Protein AF-A0A954JWB5-F1 (afdb_monomer_lite)

Foldseek 3Di:
DFDWFAFDDFDADPQRKGFHGGWGADPPGQWIFRQWFPPRDTAGAQDADQQLQWHRHPNTIMGRCQQWKADFKKFFVVVLVACFAQAQFIETEIEFAAAPWPAQQQPLCVRHVDNCSPPGTDRGALLLLLLVCVVVVGQAYEHDSYACSSVQVNLLSSLVNNVVSNHFYEYEHCLRTHPVNLVSRQQSHQAYEHEQAAQDQVCRCPRTVHGNVSSLVSLLCCQPPHPHQYAYEYADDPPRHLDLVRLLVVLLSCCVRRRQQHEYEYEWGAGDRNRNPDHIDDPVSLVSSQVSNVVSPRQHYAYAPDFDFVRHFDADSPPRHGAWTDGHSATDDHQDQFQAGNPPRDGRPHGYDRDHHNNGRDMGHDDSVVSPPPPPDDDDDDDDDDDPPDPPPPPPPPPPPPVPDFFQDFPDDDPQLLVQLQLLLLQLLLCLQVVHDRDGPDCCSVVQQQPWFQKKKKFKAFVNHGAFIFMDHGDIDGSNVRSNVRSNCRQPPRPVAFHAHLLQQQRIKMKMKTWGRKAWDPDAAPVVLVVDDALFKKKWKDDPPFIFTDASVVCVVVVHGSLQRQQVRCVRSVHFSRVRRDPRMTMIIIGIDMSIDGSPVRDDPPSSDRPPDPWDLVLQQVLQVLLVVQLVCVLVVHDRDQDDPPGDKDWFQKKKKWKDFPPDPDIDIQMDGHSDDTDTHSNVSVVSSVVSSVVVNVVCVPPPDTHDMGMKMKTWHRKHWQAFQVRGNLPSDQLLFKKKWKDDQQQIKIKRANPDDSNVRSVVRCVLSVPDDRNRITMMMTGMRMNDRIDMDIGDFAADDDDQEAAQQQDVNLADNAQVRRLVLLCVLLPDQDPAADAFQEKEAEQGRC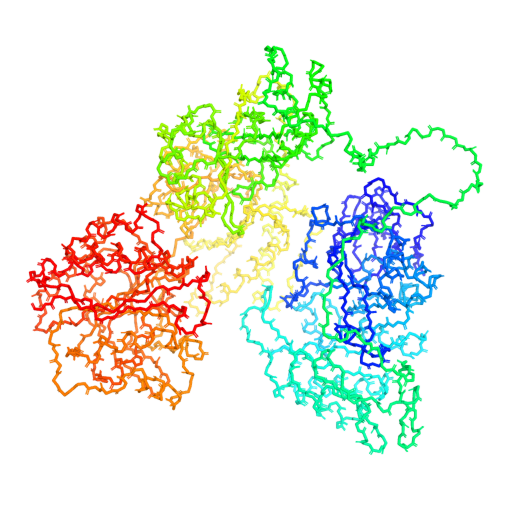LQGVNQRNLQPSRYDADQEEEEEFAQPDPHHFQKEKACHQWYDGHPAIAGAPNVVVVVLCVQQPRYYHHNGSVNNGRLVVSNVSNCCVRPVNHHYIYMYHHDDDLVSLLSSLLSLLVSQVPDPDRGYYYQRKWWAWWAFQVVSVVLRVCLVVQVQVLDLVSNVCSCVVRVIVIRRSSVSSSNSSNCVNNVFFPGKDWRDKDWSCVSVVGRGTIIIITIMTGGD

Structure (mmCIF, N/CA/C/O backbone):
data_AF-A0A954JWB5-F1
#
_entry.id   AF-A0A954JWB5-F1
#
loop_
_atom_site.group_PDB
_atom_site.id
_atom_site.type_symbol
_atom_site.label_atom_id
_atom_site.label_alt_id
_atom_site.label_comp_id
_atom_site.label_asym_id
_atom_site.label_entity_id
_atom_site.label_seq_id
_atom_site.pdbx_PDB_ins_code
_atom_site.Cartn_x
_atom_site.Cartn_y
_atom_site.Cartn_z
_atom_site.occupancy
_atom_site.B_iso_or_equiv
_atom_site.auth_seq_id
_atom_site.auth_comp_id
_atom_site.auth_asym_id
_atom_site.auth_atom_id
_atom_site.pdbx_PDB_model_num
ATOM 1 N N . MET A 1 1 ? 11.682 -16.016 41.467 1.00 48.50 1 MET A N 1
ATOM 2 C CA . MET A 1 1 ? 10.702 -16.518 40.480 1.00 48.50 1 MET A CA 1
ATOM 3 C C . MET A 1 1 ? 9.620 -15.466 40.335 1.00 48.50 1 MET A C 1
ATOM 5 O O . MET A 1 1 ? 9.078 -15.056 41.352 1.00 48.50 1 MET A O 1
ATOM 9 N N . ARG A 1 2 ? 9.386 -14.966 39.117 1.00 68.69 2 ARG A N 1
ATOM 10 C CA . ARG A 1 2 ? 8.280 -14.039 38.832 1.00 68.69 2 ARG A CA 1
ATOM 11 C C . ARG A 1 2 ? 6.981 -14.853 38.840 1.00 68.69 2 ARG A C 1
ATOM 13 O O . ARG A 1 2 ? 6.958 -15.931 38.253 1.00 68.69 2 ARG A O 1
ATOM 20 N N . SER A 1 3 ? 5.943 -14.384 39.528 1.00 78.06 3 SER A N 1
ATOM 21 C CA . SER A 1 3 ? 4.632 -15.042 39.517 1.00 78.06 3 SER A CA 1
ATOM 22 C C . SER A 1 3 ? 3.849 -14.551 38.302 1.00 78.06 3 SER A C 1
ATOM 24 O O . SER A 1 3 ? 3.178 -13.528 38.386 1.00 78.06 3 SER A O 1
ATOM 26 N N . VAL A 1 4 ? 3.983 -15.241 37.168 1.00 83.81 4 VAL A N 1
ATOM 27 C CA . VAL A 1 4 ? 3.219 -14.940 35.947 1.00 83.81 4 VAL A CA 1
ATOM 28 C C . VAL A 1 4 ? 1.774 -15.392 36.153 1.00 83.81 4 VAL A C 1
ATOM 30 O O . VAL A 1 4 ? 1.524 -16.561 36.445 1.00 83.81 4 VAL A O 1
ATOM 33 N N . LEU A 1 5 ? 0.825 -14.468 36.025 1.00 81.88 5 LEU A N 1
ATOM 34 C CA . LEU A 1 5 ? -0.600 -14.741 36.176 1.00 81.88 5 LEU A CA 1
ATOM 35 C C . LEU A 1 5 ? -1.144 -15.392 34.904 1.00 81.88 5 LEU A C 1
ATOM 37 O O . LEU A 1 5 ? -1.006 -14.842 33.814 1.00 81.88 5 LEU A O 1
ATOM 41 N N . THR A 1 6 ? -1.775 -16.555 35.036 1.00 82.81 6 THR A N 1
ATOM 42 C CA . THR A 1 6 ? -2.520 -17.215 33.956 1.00 82.81 6 THR A CA 1
ATOM 43 C C . THR A 1 6 ? -3.909 -16.581 33.795 1.00 82.81 6 THR A C 1
ATOM 45 O O . THR A 1 6 ? -4.394 -15.924 34.723 1.00 82.81 6 THR A O 1
ATOM 48 N N . PRO A 1 7 ? -4.557 -16.711 32.621 1.00 80.56 7 PRO A N 1
ATOM 49 C CA . PRO A 1 7 ? -5.876 -16.118 32.420 1.00 80.56 7 PRO A CA 1
ATOM 50 C C . PRO A 1 7 ? -6.906 -16.807 33.335 1.00 80.56 7 PRO A C 1
ATOM 52 O O . PRO A 1 7 ? -6.941 -18.039 33.381 1.00 80.56 7 PRO A O 1
ATOM 55 N N . PRO A 1 8 ? -7.747 -16.057 34.071 1.00 77.12 8 PRO A N 1
ATOM 56 C CA . PRO A 1 8 ? -8.827 -16.648 34.854 1.00 77.12 8 PRO A CA 1
ATOM 57 C C . PRO A 1 8 ? -9.967 -17.121 33.941 1.00 77.12 8 PRO A C 1
ATOM 59 O O . PRO A 1 8 ? -10.169 -16.574 32.853 1.00 77.12 8 PRO A O 1
ATOM 62 N N . GLU A 1 9 ? -10.772 -18.082 34.411 1.00 72.56 9 GLU A N 1
ATOM 63 C CA . GLU A 1 9 ? -12.051 -18.388 33.761 1.00 72.56 9 GLU A CA 1
ATOM 64 C C . GLU A 1 9 ? -12.917 -17.122 33.745 1.00 72.56 9 GLU A C 1
ATOM 66 O O . GLU A 1 9 ? -13.296 -16.583 34.787 1.00 72.56 9 GLU A O 1
ATOM 71 N N . SER A 1 10 ? -13.188 -16.614 32.547 1.00 74.25 10 SER A N 1
ATOM 72 C CA . SER A 1 10 ? -13.953 -15.392 32.335 1.00 74.25 10 SER A CA 1
ATOM 73 C C . SER A 1 10 ? -14.787 -15.510 31.066 1.00 74.25 10 SER A C 1
ATOM 75 O O . SER A 1 10 ? -14.454 -16.259 30.149 1.00 74.25 10 SER A O 1
ATOM 77 N N . PHE A 1 11 ? -15.901 -14.784 31.030 1.00 73.69 11 PHE A N 1
ATOM 78 C CA . PHE A 1 11 ? -16.751 -14.689 29.850 1.00 73.69 11 PHE A CA 1
ATOM 79 C C . PHE A 1 11 ? -16.490 -13.361 29.141 1.00 73.69 11 PHE A C 1
ATOM 81 O O . PHE A 1 11 ? -16.234 -12.362 29.820 1.00 73.69 11 PHE A O 1
ATOM 88 N N . PRO A 1 12 ? -16.572 -13.322 27.801 1.00 74.56 12 PRO A N 1
ATOM 89 C CA . PRO A 1 12 ? -16.405 -12.080 27.067 1.00 74.56 12 PRO A CA 1
ATOM 90 C C . PRO A 1 12 ? -17.451 -11.051 27.479 1.00 74.56 12 PRO A C 1
ATOM 92 O O . PRO A 1 12 ? -18.641 -11.348 27.601 1.00 74.56 12 PRO A O 1
ATOM 95 N N . THR A 1 13 ? -16.989 -9.821 27.670 1.00 71.56 13 THR A N 1
ATOM 96 C CA . THR A 1 13 ? -17.842 -8.650 27.848 1.00 71.56 13 THR A CA 1
ATOM 97 C C . THR A 1 13 ? -18.615 -8.352 26.559 1.00 71.56 13 THR A C 1
ATOM 99 O O . THR A 1 13 ? -18.319 -8.879 25.483 1.00 71.56 13 THR A O 1
ATOM 102 N N . ALA A 1 14 ? -19.587 -7.438 26.631 1.00 57.66 14 ALA A N 1
ATOM 103 C CA . ALA A 1 14 ? -20.328 -6.972 25.455 1.00 57.66 14 ALA A CA 1
ATOM 104 C C . ALA A 1 14 ? -19.421 -6.359 24.361 1.00 57.66 14 ALA A C 1
ATOM 106 O O . ALA A 1 14 ? -19.784 -6.362 23.186 1.00 57.66 14 ALA A O 1
ATOM 107 N N . SER A 1 15 ? -18.230 -5.869 24.729 1.00 57.75 15 SER A N 1
ATOM 108 C CA . SER A 1 15 ? -17.208 -5.365 23.803 1.00 57.75 15 SER A CA 1
ATOM 109 C C . SER A 1 15 ? -16.259 -6.452 23.274 1.00 57.75 15 SER A C 1
ATOM 111 O O . SER A 1 15 ? -15.308 -6.128 22.570 1.00 57.75 15 SER A O 1
ATOM 113 N N . GLY A 1 16 ? -16.492 -7.737 23.571 1.00 65.69 16 GLY A N 1
ATOM 114 C CA . GLY A 1 16 ? -15.618 -8.838 23.145 1.00 65.69 16 GLY A CA 1
ATOM 115 C C . GLY A 1 16 ? -14.271 -8.881 23.876 1.00 65.69 16 GLY A C 1
ATOM 116 O O . GLY A 1 16 ? -13.319 -9.476 23.369 1.00 65.69 16 GLY A O 1
ATOM 117 N N . ALA A 1 17 ? -14.177 -8.236 25.045 1.00 81.56 17 ALA A N 1
ATOM 118 C CA . ALA A 1 17 ? -12.996 -8.289 25.895 1.00 81.56 17 ALA A CA 1
ATOM 119 C C . ALA A 1 17 ? -13.108 -9.436 26.907 1.00 81.56 17 ALA A C 1
ATOM 121 O O . ALA A 1 17 ? -14.166 -9.631 27.502 1.00 81.56 17 ALA A O 1
ATOM 122 N N . ILE A 1 18 ? -12.026 -10.179 27.123 1.00 90.06 18 ILE A N 1
ATOM 123 C CA . ILE A 1 18 ? -11.900 -11.135 28.235 1.00 90.06 18 ILE A CA 1
ATOM 124 C C . ILE A 1 18 ? -10.677 -10.793 29.077 1.00 90.06 18 ILE A C 1
ATOM 126 O O . ILE A 1 18 ? -9.766 -10.109 28.601 1.00 90.06 18 ILE A O 1
ATOM 130 N N . ALA A 1 19 ? -10.614 -11.327 30.296 1.00 90.12 19 ALA A N 1
ATOM 131 C CA . ALA A 1 19 ? -9.403 -11.240 31.098 1.00 90.12 19 ALA A CA 1
ATOM 132 C C . ALA A 1 19 ? -8.253 -11.968 30.380 1.00 90.12 19 ALA A C 1
ATOM 134 O O . ALA A 1 19 ? -8.336 -13.161 30.089 1.00 90.12 19 ALA A O 1
ATOM 135 N N . GLY A 1 20 ? -7.190 -11.230 30.078 1.00 89.81 20 GLY A N 1
ATOM 136 C CA . GLY A 1 20 ? -5.990 -11.746 29.438 1.00 89.81 20 GLY A CA 1
ATOM 137 C C . GLY A 1 20 ? -5.022 -12.345 30.456 1.00 89.81 20 GLY A C 1
ATOM 138 O O . GLY A 1 20 ? -4.898 -11.879 31.591 1.00 89.81 20 GLY A O 1
ATOM 139 N N . GLY A 1 21 ? -4.317 -13.384 30.034 1.00 91.25 21 GLY A N 1
ATOM 140 C CA . GLY A 1 21 ? -3.325 -14.100 30.823 1.00 91.25 21 GLY A CA 1
ATOM 141 C C . GLY A 1 21 ? -1.886 -13.759 30.463 1.00 91.25 21 GLY A C 1
ATOM 142 O O . GLY A 1 21 ? -1.624 -12.934 29.589 1.00 91.25 21 GLY A O 1
ATOM 143 N N . TRP A 1 22 ? -0.956 -14.443 31.122 1.00 94.25 22 TRP A N 1
ATOM 144 C CA . TRP A 1 22 ? 0.496 -14.340 30.971 1.00 94.25 22 TRP A CA 1
ATOM 145 C C . TRP A 1 22 ? 1.000 -12.909 31.131 1.00 94.25 22 TRP A C 1
ATOM 147 O O . TRP A 1 22 ? 1.450 -12.275 30.176 1.00 94.25 22 TRP A O 1
ATOM 157 N N . TRP A 1 23 ? 0.880 -12.391 32.350 1.00 94.88 23 TRP A N 1
ATOM 158 C CA . TRP A 1 23 ? 1.433 -11.097 32.735 1.00 94.88 23 TRP A CA 1
ATOM 159 C C . TRP A 1 23 ? 1.816 -11.066 34.218 1.00 94.88 23 TRP A C 1
ATOM 161 O O . TRP A 1 23 ? 1.334 -11.878 35.010 1.00 94.88 23 TRP A O 1
ATOM 171 N N . HIS A 1 24 ? 2.658 -10.112 34.605 1.00 93.62 24 HIS A N 1
ATOM 172 C CA . HIS A 1 24 ? 2.983 -9.825 36.004 1.00 93.62 24 HIS A CA 1
ATOM 173 C C . HIS A 1 24 ? 3.073 -8.317 36.258 1.00 93.62 24 HIS A C 1
ATOM 175 O O . HIS A 1 24 ? 3.193 -7.522 35.325 1.00 93.62 24 HIS A O 1
ATOM 181 N N . ASP A 1 25 ? 3.030 -7.912 37.526 1.00 92.00 25 ASP A N 1
ATOM 182 C CA . ASP A 1 25 ? 3.255 -6.520 37.914 1.00 92.00 25 ASP A CA 1
ATOM 183 C C . ASP A 1 25 ? 4.715 -6.108 37.699 1.00 92.00 25 ASP A C 1
ATOM 185 O O . ASP A 1 25 ? 5.648 -6.812 38.098 1.00 92.00 25 ASP A O 1
ATOM 189 N N . ALA A 1 26 ? 4.925 -4.934 37.104 1.00 88.19 26 ALA A N 1
ATOM 190 C CA . ALA A 1 26 ? 6.263 -4.400 36.901 1.00 88.19 26 ALA A CA 1
ATOM 191 C C . ALA A 1 26 ? 6.938 -4.038 38.244 1.00 88.19 26 ALA A C 1
ATOM 193 O O . ALA A 1 26 ? 6.271 -3.544 39.166 1.00 88.19 26 ALA A O 1
ATOM 194 N N . PRO A 1 27 ? 8.272 -4.190 38.363 1.00 76.69 27 PRO A N 1
ATOM 195 C CA . PRO A 1 27 ? 9.009 -3.726 39.536 1.00 76.69 27 PRO A CA 1
ATOM 196 C C . PRO A 1 27 ? 8.808 -2.214 39.741 1.00 76.69 27 PRO A C 1
ATOM 198 O O . PRO A 1 27 ? 9.117 -1.426 38.852 1.00 76.69 27 PRO A O 1
ATOM 201 N N . GLY A 1 28 ? 8.296 -1.807 40.908 1.00 73.00 28 GLY A N 1
ATOM 202 C CA . GLY A 1 28 ? 8.024 -0.397 41.240 1.00 73.00 28 GLY A CA 1
ATOM 203 C C . GLY A 1 28 ? 6.547 0.024 41.201 1.00 73.00 28 GLY A C 1
ATOM 204 O O . GLY A 1 28 ? 6.239 1.129 41.639 1.00 73.00 28 GLY A O 1
ATOM 205 N N . GLY A 1 29 ? 5.635 -0.858 40.768 1.00 75.38 29 GLY A N 1
ATOM 206 C CA . GLY A 1 29 ? 4.184 -0.624 40.784 1.00 75.38 29 GLY A CA 1
ATOM 207 C C . GLY A 1 29 ? 3.667 0.288 39.659 1.00 75.38 29 GLY A C 1
ATOM 208 O O . GLY A 1 29 ? 4.413 1.033 39.029 1.00 75.38 29 GLY A O 1
ATOM 209 N N . GLY A 1 30 ? 2.360 0.214 39.376 1.00 80.44 30 GLY A N 1
ATOM 210 C CA . GLY A 1 30 ? 1.670 1.098 38.419 1.00 80.44 30 GLY A CA 1
ATOM 211 C C . GLY A 1 30 ? 1.737 0.693 36.938 1.00 80.44 30 GLY A C 1
ATOM 212 O O . GLY A 1 30 ? 1.191 1.403 36.092 1.00 80.44 30 GLY A O 1
ATOM 213 N N . ARG A 1 31 ? 2.375 -0.435 36.601 1.00 91.25 31 ARG A N 1
ATOM 214 C CA . ARG A 1 31 ? 2.401 -1.023 35.250 1.00 91.25 31 ARG A CA 1
ATOM 215 C C . ARG A 1 31 ? 2.324 -2.542 35.320 1.00 91.25 31 ARG A C 1
ATOM 217 O O . ARG A 1 31 ? 2.770 -3.131 36.302 1.00 91.25 31 ARG A O 1
ATOM 224 N N . ILE A 1 32 ? 1.858 -3.152 34.236 1.00 93.44 32 ILE A N 1
ATOM 225 C CA . ILE A 1 32 ? 1.914 -4.602 34.022 1.00 93.44 32 ILE A CA 1
ATOM 226 C C . ILE A 1 32 ? 2.905 -4.929 32.905 1.00 93.44 32 ILE A C 1
ATOM 228 O O . ILE A 1 32 ? 3.117 -4.118 32.004 1.00 93.44 32 ILE A O 1
ATOM 232 N N . VAL A 1 33 ? 3.499 -6.114 32.939 1.00 93.56 33 VAL A N 1
ATOM 233 C CA . VAL A 1 33 ? 4.382 -6.642 31.895 1.00 93.56 33 VAL A CA 1
ATOM 234 C C . VAL A 1 33 ? 3.700 -7.838 31.247 1.00 93.56 33 VAL A C 1
ATOM 236 O O . VAL A 1 33 ? 3.318 -8.772 31.940 1.00 93.56 33 VAL A O 1
ATOM 239 N N . CYS A 1 34 ? 3.522 -7.811 29.925 1.00 94.75 34 CYS A N 1
ATOM 240 C CA . CYS A 1 34 ? 2.945 -8.923 29.168 1.00 94.75 34 CYS A CA 1
ATOM 241 C C . CYS A 1 34 ? 4.000 -10.008 28.902 1.00 94.75 34 CYS A C 1
ATOM 243 O O . CYS A 1 34 ? 4.867 -9.814 28.052 1.00 94.75 34 CYS A O 1
ATOM 245 N N . ASP A 1 35 ? 3.889 -11.158 29.560 1.00 94.38 35 ASP A N 1
ATOM 246 C CA . ASP A 1 35 ? 4.798 -12.306 29.434 1.00 94.38 35 ASP A CA 1
ATOM 247 C C . ASP A 1 35 ? 4.361 -13.324 28.374 1.00 94.38 35 ASP A C 1
ATOM 249 O O . ASP A 1 35 ? 4.941 -14.400 28.283 1.00 94.38 35 ASP A O 1
ATOM 253 N N . LEU A 1 36 ? 3.328 -13.045 27.576 1.00 95.62 36 LEU A N 1
ATOM 254 C CA . LEU A 1 36 ? 2.855 -13.986 26.554 1.00 95.62 36 LEU A CA 1
ATOM 255 C C . LEU A 1 36 ? 3.911 -14.241 25.465 1.00 95.62 36 LEU A C 1
ATOM 257 O O . LEU A 1 36 ? 4.144 -15.375 25.054 1.00 95.62 36 LEU A O 1
ATOM 261 N N . CYS A 1 37 ? 4.534 -13.175 24.967 1.00 95.62 37 CYS A N 1
ATOM 262 C CA . CYS A 1 37 ? 5.541 -13.252 23.912 1.00 95.62 37 CYS A CA 1
ATOM 263 C C . CYS A 1 37 ? 6.830 -12.544 24.350 1.00 95.62 37 CYS A C 1
ATOM 265 O O . CYS A 1 37 ? 6.763 -11.665 25.213 1.00 95.62 37 CYS A O 1
ATOM 267 N N . PRO A 1 38 ? 7.986 -12.846 23.732 1.00 95.19 38 PRO A N 1
ATOM 268 C CA . PRO A 1 38 ? 9.286 -12.294 24.134 1.00 95.19 38 PRO A CA 1
ATOM 269 C C . PRO A 1 38 ? 9.437 -10.767 23.996 1.00 95.19 38 PRO A C 1
ATOM 271 O O . PRO A 1 38 ? 10.534 -10.243 24.144 1.00 95.19 38 PRO A O 1
ATOM 274 N N . ARG A 1 39 ? 8.368 -10.029 23.662 1.00 91.81 39 ARG A N 1
ATOM 275 C CA . ARG A 1 39 ? 8.384 -8.560 23.636 1.00 91.81 39 ARG A CA 1
ATOM 276 C C . ARG A 1 39 ? 8.308 -7.926 25.020 1.00 91.81 39 ARG A C 1
ATOM 278 O O . ARG A 1 39 ? 8.635 -6.749 25.120 1.00 91.81 39 ARG A O 1
ATOM 285 N N . GLU A 1 40 ? 7.781 -8.641 26.016 1.00 91.31 40 GLU A N 1
ATOM 286 C CA . GLU A 1 40 ? 7.668 -8.165 27.404 1.00 91.31 40 GLU A CA 1
ATOM 287 C C . GLU A 1 40 ? 7.097 -6.735 27.511 1.00 91.31 40 GLU A C 1
ATOM 289 O O . GLU A 1 40 ? 7.646 -5.862 28.187 1.00 91.31 40 GLU A O 1
ATOM 294 N N . CYS A 1 41 ? 6.008 -6.451 26.780 1.00 90.00 41 CYS A N 1
ATOM 295 C CA . CYS A 1 41 ? 5.455 -5.096 26.709 1.00 90.00 41 CYS A CA 1
ATOM 296 C C . CYS A 1 41 ? 5.076 -4.590 28.109 1.00 90.00 41 CYS A C 1
ATOM 298 O O . CYS A 1 41 ? 4.258 -5.219 28.781 1.00 90.00 41 CYS A O 1
ATOM 300 N N . GLN A 1 42 ? 5.627 -3.441 28.511 1.00 92.06 42 GLN A N 1
ATOM 301 C CA . GLN A 1 42 ? 5.319 -2.788 29.785 1.00 92.06 42 GLN A CA 1
ATOM 302 C C . GLN A 1 42 ? 4.198 -1.765 29.595 1.00 92.06 42 GLN A C 1
ATOM 304 O O . GLN A 1 42 ? 4.400 -0.731 28.959 1.00 92.06 42 GLN A O 1
ATOM 309 N N . LEU A 1 43 ? 3.028 -2.044 30.157 1.00 89.69 43 LEU A N 1
ATOM 310 C CA . LEU A 1 43 ? 1.784 -1.328 29.889 1.00 89.69 43 LEU A CA 1
ATOM 311 C C . LEU A 1 43 ? 1.304 -0.584 31.137 1.00 89.69 43 LEU A C 1
ATOM 313 O O . LEU A 1 43 ? 1.089 -1.200 32.185 1.00 89.69 43 LEU A O 1
ATOM 317 N N . LYS A 1 44 ? 1.092 0.730 31.034 1.00 91.62 44 LYS A N 1
ATOM 318 C CA . LYS A 1 44 ? 0.312 1.509 32.010 1.00 91.62 44 LYS A CA 1
ATOM 319 C C . LYS A 1 44 ? -1.187 1.235 31.819 1.00 91.62 44 LYS A C 1
ATOM 321 O O . LYS A 1 44 ? -1.568 0.772 30.746 1.00 91.62 44 LYS A O 1
ATOM 326 N N . PRO A 1 45 ? -2.052 1.529 32.806 1.00 88.25 45 PRO A N 1
ATOM 327 C CA . PRO A 1 45 ? -3.499 1.496 32.594 1.00 88.25 45 PRO A CA 1
ATOM 328 C C . PRO A 1 45 ? -3.900 2.324 31.362 1.00 88.25 45 PRO A C 1
ATOM 330 O O . PRO A 1 45 ? -3.485 3.473 31.230 1.00 88.25 45 PRO A O 1
ATOM 333 N N . GLY A 1 46 ? -4.669 1.723 30.455 1.00 86.12 46 GLY A N 1
ATOM 334 C CA . GLY A 1 46 ? -5.058 2.275 29.153 1.00 86.12 46 GLY A CA 1
ATOM 335 C C . GLY A 1 46 ? -4.150 1.876 27.980 1.00 86.12 46 GLY A C 1
ATOM 336 O O . GLY A 1 46 ? -4.602 1.907 26.835 1.00 86.12 46 GLY A O 1
ATOM 337 N N . ASP A 1 47 ? -2.904 1.457 28.231 1.00 87.00 47 ASP A N 1
ATOM 338 C CA . ASP A 1 47 ? -1.954 1.121 27.165 1.00 87.00 47 ASP A CA 1
ATOM 339 C C . ASP A 1 47 ? -2.308 -0.200 26.472 1.00 87.00 47 ASP A C 1
ATOM 341 O O . ASP A 1 47 ? -2.788 -1.161 27.083 1.00 87.00 47 ASP A O 1
ATOM 345 N N . ARG A 1 48 ? -1.969 -0.284 25.182 1.00 89.81 48 ARG A N 1
ATOM 346 C CA . ARG A 1 48 ? -2.024 -1.515 24.388 1.00 89.81 48 ARG A CA 1
ATOM 347 C C . ARG A 1 48 ? -0.623 -2.033 24.091 1.00 89.81 48 ARG A C 1
ATOM 349 O O . ARG A 1 48 ? 0.299 -1.264 23.830 1.00 89.81 48 ARG A O 1
ATOM 356 N N . GLY A 1 49 ? -0.478 -3.354 24.087 1.00 86.38 49 GLY A N 1
ATOM 357 C CA . GLY A 1 49 ? 0.731 -4.032 23.638 1.00 86.38 49 GLY A CA 1
ATOM 358 C C . GLY A 1 49 ? 1.027 -3.768 22.165 1.00 86.38 49 GLY A C 1
ATOM 359 O O . GLY A 1 49 ? 0.168 -3.320 21.407 1.00 86.38 49 GLY A O 1
ATOM 360 N N . PHE A 1 50 ? 2.240 -4.122 21.736 1.00 88.25 50 PHE A N 1
ATOM 361 C CA . PHE A 1 50 ? 2.675 -3.971 20.341 1.00 88.25 50 PHE A CA 1
ATOM 362 C C . PHE A 1 50 ? 1.711 -4.615 19.331 1.00 88.25 50 PHE A C 1
ATOM 364 O O . PHE A 1 50 ? 1.553 -4.127 18.218 1.00 88.25 50 PHE A O 1
ATOM 371 N N . CYS A 1 51 ? 1.047 -5.701 19.731 1.00 87.44 51 CYS A N 1
ATOM 372 C CA . CYS A 1 51 ? 0.065 -6.402 18.913 1.00 87.44 51 CYS A CA 1
ATOM 373 C C . CYS A 1 51 ? -1.303 -5.707 18.816 1.00 87.44 51 CYS A C 1
ATOM 375 O O . CYS A 1 51 ? -2.167 -6.207 18.108 1.00 87.44 51 CYS A O 1
ATOM 377 N N . PHE A 1 52 ? -1.523 -4.601 19.533 1.00 86.00 52 PHE A N 1
ATOM 378 C CA . PHE A 1 52 ? -2.760 -3.807 19.618 1.00 86.00 52 PHE A CA 1
ATOM 379 C C . PHE A 1 52 ? -3.994 -4.495 20.220 1.00 86.00 52 PHE A C 1
ATOM 381 O O . PHE A 1 52 ? -4.954 -3.803 20.561 1.00 86.00 52 PHE A O 1
ATOM 388 N N . VAL A 1 53 ? -3.985 -5.821 20.376 1.00 87.75 53 VAL A N 1
ATOM 389 C CA . VAL A 1 53 ? -5.144 -6.595 20.861 1.00 87.75 53 VAL A CA 1
ATOM 390 C C . VAL A 1 53 ? -5.104 -6.921 22.349 1.00 87.75 53 VAL A C 1
ATOM 392 O O . VAL A 1 53 ? -6.122 -7.325 22.909 1.00 87.75 53 VAL A O 1
ATOM 395 N N . ARG A 1 54 ? -3.947 -6.734 22.987 1.00 92.31 54 ARG A N 1
ATOM 396 C CA . ARG A 1 54 ? -3.752 -6.893 24.429 1.00 92.31 54 ARG A CA 1
ATOM 397 C C . ARG A 1 54 ? -3.671 -5.529 25.089 1.00 92.31 54 ARG A C 1
ATOM 399 O O . ARG A 1 54 ? -2.817 -4.735 24.702 1.00 92.31 54 ARG A O 1
ATOM 406 N N . GLN A 1 55 ? -4.554 -5.257 26.038 1.00 93.25 55 GLN A N 1
ATOM 407 C CA . GLN A 1 55 ? -4.706 -3.951 26.675 1.00 93.25 55 GLN A CA 1
ATOM 408 C C . GLN A 1 55 ? -4.582 -4.081 28.191 1.00 93.25 55 GLN A C 1
ATOM 410 O O . GLN A 1 55 ? -5.045 -5.060 28.763 1.00 93.25 55 GLN A O 1
ATOM 415 N N . ASN A 1 56 ? -3.961 -3.103 28.841 1.00 93.12 56 ASN A N 1
ATOM 416 C CA . ASN A 1 56 ? -4.054 -2.959 30.287 1.00 93.12 56 ASN A CA 1
ATOM 417 C C . ASN A 1 56 ? -5.316 -2.149 30.620 1.00 93.12 56 ASN A C 1
ATOM 419 O O . ASN A 1 56 ? -5.360 -0.949 30.354 1.00 93.12 56 ASN A O 1
ATOM 423 N N . THR A 1 57 ? -6.320 -2.787 31.209 1.00 88.31 57 THR A N 1
ATOM 424 C CA . THR A 1 57 ? -7.544 -2.147 31.701 1.00 88.31 57 THR A CA 1
ATOM 425 C C . THR A 1 57 ? -7.523 -2.200 33.225 1.00 88.31 57 THR A C 1
ATOM 427 O O . THR A 1 57 ? -7.487 -3.279 33.814 1.00 88.31 57 THR A O 1
ATOM 430 N N . ASP A 1 58 ? -7.480 -1.033 33.872 1.00 85.88 58 ASP A N 1
ATOM 431 C CA . ASP A 1 58 ? -7.490 -0.887 35.336 1.00 85.88 58 ASP A CA 1
ATOM 432 C C . ASP A 1 58 ? -6.451 -1.750 36.082 1.00 85.88 58 ASP A C 1
ATOM 434 O O . ASP A 1 58 ? -6.708 -2.300 37.154 1.00 85.88 58 ASP A O 1
ATOM 438 N N . GLY A 1 59 ? -5.245 -1.869 35.515 1.00 86.94 59 GLY A N 1
ATOM 439 C CA . GLY A 1 59 ? -4.146 -2.636 36.107 1.00 86.94 59 GLY A CA 1
ATOM 440 C C . GLY A 1 59 ? -4.215 -4.139 35.836 1.00 86.94 59 GLY A C 1
ATOM 441 O O . GLY A 1 59 ? -3.512 -4.901 36.493 1.00 86.94 59 GLY A O 1
ATOM 442 N N . ARG A 1 60 ? -5.053 -4.585 34.894 1.00 89.62 60 ARG A N 1
ATOM 443 C CA . ARG A 1 60 ? -5.180 -5.989 34.491 1.00 89.62 60 ARG A CA 1
ATOM 444 C C . ARG A 1 60 ? -5.068 -6.133 32.984 1.00 89.62 60 ARG A C 1
ATOM 446 O O . ARG A 1 60 ? -5.497 -5.266 32.233 1.00 89.62 60 ARG A O 1
ATOM 453 N N . MET A 1 61 ? -4.501 -7.246 32.534 1.00 93.69 61 MET A N 1
ATOM 454 C CA . MET A 1 61 ? -4.467 -7.565 31.109 1.00 93.69 61 MET A CA 1
ATOM 455 C C . MET A 1 61 ? -5.860 -7.966 30.615 1.00 93.69 61 MET A C 1
ATOM 457 O O . MET A 1 61 ? -6.530 -8.784 31.241 1.00 93.69 61 MET A O 1
ATOM 461 N N . GLU A 1 62 ? -6.249 -7.462 29.449 1.00 93.12 62 GLU A N 1
ATOM 462 C CA . GLU A 1 62 ? -7.437 -7.864 28.701 1.00 93.12 62 GLU A CA 1
ATOM 463 C C . GLU A 1 62 ? -7.080 -8.223 27.253 1.00 93.12 62 GLU A C 1
ATOM 465 O O . GLU A 1 62 ? -6.276 -7.548 26.601 1.00 93.12 62 GLU A O 1
ATOM 470 N N . LEU A 1 63 ? -7.708 -9.280 26.732 1.00 92.50 63 LEU A N 1
ATOM 471 C CA . LEU A 1 63 ? -7.715 -9.604 25.305 1.00 92.50 63 LEU A CA 1
ATOM 472 C C . LEU A 1 63 ? -8.971 -9.005 24.668 1.00 92.50 63 LEU A C 1
ATOM 474 O O . LEU A 1 63 ? -10.079 -9.419 24.982 1.00 92.50 63 LEU A O 1
ATOM 478 N N . THR A 1 64 ? -8.792 -8.082 23.727 1.00 88.81 64 THR A N 1
ATOM 479 C CA . THR A 1 64 ? -9.876 -7.273 23.121 1.00 88.81 64 THR A CA 1
ATOM 480 C C . THR A 1 64 ? -10.485 -7.859 21.838 1.00 88.81 64 THR A C 1
ATOM 482 O O . THR A 1 64 ? -11.313 -7.223 21.185 1.00 88.81 64 THR A O 1
ATOM 485 N N . THR A 1 65 ? -10.049 -9.054 21.435 1.00 87.44 65 THR A N 1
ATOM 486 C CA . THR A 1 65 ? -10.437 -9.707 20.168 1.00 87.44 65 THR A CA 1
ATOM 487 C C . THR A 1 65 ? -11.122 -11.058 20.361 1.00 87.44 65 THR A C 1
ATOM 489 O O . THR A 1 65 ? -11.301 -11.796 19.394 1.00 87.44 65 THR A O 1
ATOM 492 N N . TYR A 1 66 ? -11.521 -11.409 21.586 1.00 89.56 66 TYR A N 1
ATOM 493 C CA . TYR A 1 66 ? -12.123 -12.715 21.841 1.00 89.56 66 TYR A CA 1
ATOM 494 C C . TYR A 1 66 ? -13.454 -12.848 21.097 1.00 89.56 66 TYR A C 1
ATOM 496 O O . TYR A 1 66 ? -14.355 -12.020 21.241 1.00 89.56 66 TYR A O 1
ATOM 504 N N . GLY A 1 67 ? -13.564 -13.887 20.268 1.00 85.88 67 GLY A N 1
ATOM 505 C CA . GLY A 1 67 ? -14.729 -14.108 19.417 1.00 85.88 67 GLY A CA 1
ATOM 506 C C . GLY A 1 67 ? -14.883 -13.109 18.263 1.00 85.88 67 GLY A C 1
ATOM 507 O O . GLY A 1 67 ? -15.935 -13.085 17.631 1.00 85.88 67 GLY A O 1
ATOM 508 N N . ARG A 1 68 ? -13.876 -12.270 17.977 1.00 84.50 68 ARG A N 1
ATOM 509 C CA . ARG A 1 68 ? -13.879 -11.294 16.874 1.00 84.50 68 ARG A CA 1
ATOM 510 C C . ARG A 1 68 ? -12.846 -11.698 15.829 1.00 84.50 68 ARG A C 1
ATOM 512 O O . ARG A 1 68 ? -11.644 -11.532 16.034 1.00 84.50 68 ARG A O 1
ATOM 519 N N . SER A 1 69 ? -13.314 -12.213 14.697 1.00 84.81 69 SER A N 1
ATOM 520 C CA . SER A 1 69 ? -12.455 -12.859 13.699 1.00 84.81 69 SER A CA 1
ATOM 521 C C . SER A 1 69 ? -12.716 -12.382 12.280 1.00 84.81 69 SER A C 1
ATOM 523 O O . SER A 1 69 ? -13.798 -11.901 11.957 1.00 84.81 69 SER A O 1
ATOM 525 N N . ILE A 1 70 ? -11.708 -12.541 11.426 1.00 81.44 70 ILE A N 1
ATOM 526 C CA . ILE A 1 70 ? -11.718 -12.111 10.027 1.00 81.44 70 ILE A CA 1
ATOM 527 C C . ILE A 1 70 ? -11.209 -13.202 9.090 1.00 81.44 70 ILE A C 1
ATOM 529 O O . ILE A 1 70 ? -10.431 -14.077 9.475 1.00 81.44 70 ILE A O 1
ATOM 533 N N . GLY A 1 71 ? -11.645 -13.122 7.831 1.00 79.19 71 GLY A N 1
ATOM 534 C CA . GLY A 1 71 ? -11.088 -13.918 6.736 1.00 79.19 71 GLY A CA 1
ATOM 535 C C . GLY A 1 71 ? -11.536 -15.382 6.681 1.00 79.19 71 GLY A C 1
ATOM 536 O O . GLY A 1 71 ? -10.808 -16.199 6.116 1.00 79.19 71 GLY A O 1
ATOM 537 N N . PHE A 1 72 ? -12.705 -15.728 7.235 1.00 89.50 72 PHE A N 1
ATOM 538 C CA . PHE A 1 72 ? -13.213 -17.105 7.254 1.00 89.50 72 PHE A CA 1
ATOM 539 C C . PHE A 1 72 ? -13.233 -17.747 5.863 1.00 89.50 72 PHE A C 1
ATOM 541 O O . PHE A 1 72 ? -13.960 -17.328 4.956 1.00 89.50 72 PHE A O 1
ATOM 548 N N . CYS A 1 73 ? -12.420 -18.786 5.689 1.00 92.00 73 CYS A N 1
ATOM 549 C CA . CYS A 1 73 ? -12.283 -19.472 4.415 1.00 92.00 73 CYS A CA 1
ATOM 550 C C . CYS A 1 73 ? -11.869 -20.927 4.611 1.00 92.00 73 CYS A C 1
ATOM 552 O O . CYS A 1 73 ? -10.973 -21.214 5.398 1.00 92.00 73 CYS A O 1
ATOM 554 N N . ILE A 1 74 ? -12.495 -21.842 3.877 1.00 94.81 74 ILE A N 1
ATOM 555 C CA . ILE A 1 74 ? -12.065 -23.234 3.801 1.00 94.81 74 ILE A CA 1
ATOM 556 C C . ILE A 1 74 ? -11.041 -23.346 2.676 1.00 94.81 74 ILE A C 1
ATOM 558 O O . ILE A 1 74 ? -11.325 -23.029 1.517 1.00 94.81 74 ILE A O 1
ATOM 562 N N . ASP A 1 75 ? -9.850 -23.792 3.048 1.00 93.25 75 ASP A N 1
ATOM 563 C CA . ASP A 1 75 ? -8.690 -23.976 2.184 1.00 93.25 75 ASP A CA 1
ATOM 564 C C . ASP A 1 75 ? -8.216 -25.446 2.256 1.00 93.25 75 ASP A C 1
ATOM 566 O O . ASP A 1 75 ? -8.609 -26.173 3.171 1.00 93.25 75 ASP A O 1
ATOM 570 N N . PRO A 1 76 ? -7.367 -25.910 1.324 1.00 94.00 76 PRO A N 1
ATOM 571 C CA . PRO A 1 76 ? -6.625 -27.161 1.487 1.00 94.00 76 PRO A CA 1
ATOM 572 C C . PRO A 1 76 ? -5.561 -27.041 2.585 1.00 94.00 76 PRO A C 1
ATOM 574 O O . PRO A 1 76 ? -4.968 -25.970 2.764 1.00 94.00 76 PRO A O 1
ATOM 577 N N . ILE A 1 77 ? -5.277 -28.144 3.282 1.00 96.56 77 ILE A N 1
ATOM 578 C CA . ILE A 1 77 ? -4.246 -28.187 4.332 1.00 96.56 77 ILE A CA 1
ATOM 579 C C . ILE A 1 77 ? -2.845 -27.843 3.803 1.00 96.56 77 ILE A C 1
ATOM 581 O O . ILE A 1 77 ? -2.058 -27.219 4.509 1.00 96.56 77 ILE A O 1
ATOM 585 N N . GLU A 1 78 ? -2.565 -28.127 2.528 1.00 94.25 78 GLU A N 1
ATOM 586 C CA . GLU A 1 78 ? -1.311 -27.781 1.846 1.00 94.25 78 GLU A CA 1
ATOM 587 C C . GLU A 1 78 ? -1.043 -26.269 1.842 1.00 94.25 78 GLU A C 1
ATOM 589 O O . GLU A 1 78 ? 0.109 -25.844 1.857 1.00 94.25 78 GLU A O 1
ATOM 594 N N . LYS A 1 79 ? -2.094 -25.438 1.889 1.00 92.75 79 LYS A N 1
ATOM 595 C CA . LYS A 1 79 ? -1.957 -23.976 1.987 1.00 92.75 79 LYS A CA 1
ATOM 596 C C . LYS A 1 79 ? -1.497 -23.516 3.379 1.00 92.75 79 LYS A C 1
ATOM 598 O O . LYS A 1 79 ? -1.150 -22.352 3.561 1.00 92.75 79 LYS A O 1
ATOM 603 N N . LYS A 1 80 ? -1.554 -24.392 4.384 1.00 94.62 80 LYS A N 1
ATOM 604 C CA . LYS A 1 80 ? -1.048 -24.177 5.747 1.00 94.62 80 LYS A CA 1
ATOM 605 C C . LYS A 1 80 ? 0.262 -24.954 5.912 1.00 94.62 80 LYS A C 1
ATOM 607 O O . LYS A 1 80 ? 0.315 -25.784 6.802 1.00 94.62 80 LYS A O 1
ATOM 612 N N . PRO A 1 81 ? 1.257 -24.718 5.037 1.00 90.94 81 PRO A N 1
ATOM 613 C CA . PRO A 1 81 ? 2.365 -25.608 4.641 1.00 90.94 81 PRO A CA 1
ATOM 614 C C . PRO A 1 81 ? 2.578 -26.857 5.519 1.00 90.94 81 PRO A C 1
ATOM 616 O O . PRO A 1 81 ? 3.546 -26.977 6.266 1.00 90.94 81 PRO A O 1
ATOM 619 N N . LEU A 1 82 ? 1.630 -27.793 5.443 1.00 97.38 82 LEU A N 1
ATOM 620 C CA . LEU A 1 82 ? 1.588 -29.012 6.246 1.00 97.38 82 LEU A CA 1
ATOM 621 C C . LEU A 1 82 ? 1.411 -30.198 5.299 1.00 97.38 82 LEU A C 1
ATOM 623 O O . LEU A 1 82 ? 0.310 -30.713 5.094 1.00 97.38 82 LEU A O 1
ATOM 627 N N . ASN A 1 83 ? 2.512 -30.618 4.678 1.00 97.19 83 ASN A N 1
ATOM 628 C CA . ASN A 1 83 ? 2.496 -31.702 3.696 1.00 97.19 83 ASN A CA 1
ATOM 629 C C . ASN A 1 83 ? 2.348 -33.080 4.351 1.00 97.19 83 ASN A C 1
ATOM 631 O O . ASN A 1 83 ? 2.037 -34.052 3.663 1.00 97.19 83 ASN A O 1
ATOM 635 N N . HIS A 1 84 ? 2.614 -33.191 5.649 1.00 97.88 84 HIS A N 1
ATOM 636 C CA . HIS A 1 84 ? 2.634 -34.435 6.411 1.00 97.88 84 HIS A CA 1
ATOM 637 C C . HIS A 1 84 ? 1.534 -34.461 7.488 1.00 97.88 84 HIS A C 1
ATOM 639 O O . HIS A 1 84 ? 1.632 -35.213 8.454 1.00 97.88 84 HIS A O 1
ATOM 645 N N . PHE A 1 85 ? 0.466 -33.671 7.325 1.00 97.81 85 PHE A N 1
ATOM 646 C CA . PHE A 1 85 ? -0.681 -33.649 8.236 1.00 97.81 85 PHE A CA 1
ATOM 647 C C . PHE A 1 85 ? -2.005 -33.746 7.470 1.00 97.81 85 PHE A C 1
ATOM 649 O O . PHE A 1 85 ? -2.540 -32.753 6.993 1.00 97.81 85 PHE A O 1
ATOM 656 N N . TYR A 1 86 ? -2.534 -34.963 7.342 1.00 96.88 86 TYR A N 1
ATOM 657 C CA . TYR A 1 86 ? -3.759 -35.299 6.604 1.00 96.88 86 TYR A CA 1
ATOM 658 C C . TYR A 1 86 ? -3.854 -34.667 5.196 1.00 96.88 86 TYR A C 1
ATOM 660 O O . TYR A 1 86 ? -4.784 -33.895 4.935 1.00 96.88 86 TYR A O 1
ATOM 668 N N . PRO A 1 87 ? -2.935 -34.995 4.264 1.00 96.94 87 PRO A N 1
ATOM 669 C CA . PRO A 1 87 ? -2.885 -34.362 2.942 1.00 96.94 87 PRO A CA 1
ATOM 670 C C . PRO A 1 87 ? -4.202 -34.458 2.156 1.00 96.94 87 PRO A C 1
ATOM 672 O O . PRO A 1 87 ? -4.871 -35.496 2.147 1.00 96.94 87 PRO A O 1
ATOM 675 N N . GLY A 1 88 ? -4.558 -33.372 1.469 1.00 95.12 88 GLY A N 1
ATOM 676 C CA . GLY A 1 88 ? -5.741 -33.238 0.618 1.00 95.12 88 GLY A CA 1
ATOM 677 C C . GLY A 1 88 ? -7.037 -32.935 1.371 1.00 95.12 88 GLY A C 1
ATOM 678 O O . GLY A 1 88 ? -8.102 -32.859 0.751 1.00 95.12 88 GLY A O 1
ATOM 679 N N . THR A 1 89 ? -6.986 -32.795 2.699 1.00 97.31 89 THR A N 1
ATOM 680 C CA . THR A 1 89 ? -8.159 -32.476 3.525 1.00 97.31 89 THR A CA 1
ATOM 681 C C . THR A 1 89 ? -8.446 -30.973 3.591 1.00 97.31 89 THR A C 1
ATOM 683 O O . THR A 1 89 ? -7.591 -30.135 3.301 1.00 97.31 89 THR A O 1
ATOM 686 N N . SER A 1 90 ? -9.689 -30.635 3.940 1.00 97.00 90 SER A N 1
ATOM 687 C CA . SER A 1 90 ? -10.168 -29.264 4.113 1.00 97.00 90 SER A CA 1
ATOM 688 C C . SER A 1 90 ? -9.863 -28.722 5.509 1.00 97.00 90 SER A C 1
ATOM 690 O O . SER A 1 90 ? -10.029 -29.423 6.514 1.00 97.00 90 SER A O 1
ATOM 692 N N . VAL A 1 91 ? -9.483 -27.444 5.563 1.00 97.81 91 VAL A N 1
ATOM 693 C CA . VAL A 1 91 ? -9.215 -26.701 6.796 1.00 97.81 91 VAL A CA 1
ATOM 694 C C . VAL A 1 91 ? -9.950 -25.358 6.820 1.00 97.81 91 VAL A C 1
ATOM 696 O O . VAL A 1 91 ? -9.760 -24.511 5.943 1.00 97.81 91 VAL A O 1
ATOM 699 N N . LEU A 1 92 ? -10.777 -25.134 7.846 1.00 97.69 92 LEU A N 1
ATOM 700 C CA . LEU A 1 92 ? -11.427 -23.840 8.073 1.00 97.69 92 LEU A CA 1
ATOM 701 C C . LEU A 1 92 ? -10.417 -22.860 8.679 1.00 97.69 92 LEU A C 1
ATOM 703 O O . LEU A 1 92 ? -9.924 -23.063 9.781 1.00 97.69 92 LEU A O 1
ATOM 707 N N . SER A 1 93 ? -10.110 -21.790 7.957 1.00 95.12 93 SER A N 1
ATOM 708 C CA . SER A 1 93 ? -9.038 -20.844 8.269 1.00 95.12 93 SER A CA 1
ATOM 709 C C . SER A 1 93 ? -9.594 -19.482 8.669 1.00 95.12 93 SER A C 1
ATOM 711 O O . SER A 1 93 ? -10.467 -18.952 7.977 1.00 95.12 93 SER A O 1
ATOM 713 N N . PHE A 1 94 ? -9.063 -18.894 9.741 1.00 94.12 94 PHE A N 1
ATOM 714 C CA . PHE A 1 94 ? -9.398 -17.534 10.174 1.00 94.12 94 PHE A CA 1
ATOM 715 C C . PHE A 1 94 ? -8.269 -16.900 10.998 1.00 94.12 94 PHE A C 1
ATOM 717 O O . PHE A 1 94 ? -7.359 -17.593 11.456 1.00 94.12 94 PHE A O 1
ATOM 724 N N . GLY A 1 95 ? -8.353 -15.583 11.192 1.00 90.56 95 GLY A N 1
ATOM 725 C CA . GLY A 1 95 ? -7.428 -14.810 12.020 1.00 90.56 95 GLY A CA 1
ATOM 726 C C . GLY A 1 95 ? -8.127 -13.698 12.799 1.00 90.56 95 GLY A C 1
ATOM 727 O O . GLY A 1 95 ? -9.352 -13.551 12.749 1.00 90.56 95 GLY A O 1
ATOM 728 N N . THR A 1 96 ? -7.335 -12.901 13.509 1.00 88.06 96 THR A N 1
ATOM 729 C CA . THR A 1 96 ? -7.763 -11.666 14.191 1.00 88.06 96 THR A CA 1
ATOM 730 C C . THR A 1 96 ? -6.933 -10.478 13.681 1.00 88.06 96 THR A C 1
ATOM 732 O O . THR A 1 96 ? -6.126 -10.630 12.765 1.00 88.06 96 THR A O 1
ATOM 735 N N . ALA A 1 97 ? -7.127 -9.277 14.229 1.00 83.06 97 ALA A N 1
ATOM 736 C CA . ALA A 1 97 ? -6.262 -8.142 13.897 1.00 83.06 97 ALA A CA 1
ATOM 737 C C . ALA A 1 97 ? -4.940 -8.181 14.686 1.00 83.06 97 ALA A C 1
ATOM 739 O O . ALA A 1 97 ? -4.862 -8.757 15.770 1.00 83.06 97 ALA A O 1
ATOM 740 N N . GLY A 1 98 ? -3.912 -7.502 14.174 1.00 85.19 98 GLY A N 1
ATOM 741 C CA . GLY A 1 98 ? -2.637 -7.308 14.873 1.00 85.19 98 GLY A CA 1
ATOM 742 C C . GLY A 1 98 ? -1.669 -8.495 14.789 1.00 85.19 98 GLY A C 1
ATOM 743 O O . GLY A 1 98 ? -2.002 -9.562 14.282 1.00 85.19 98 GLY A O 1
ATOM 744 N N . CYS A 1 99 ? -0.430 -8.306 15.256 1.00 90.69 99 CYS A N 1
ATOM 745 C CA . CYS A 1 99 ? 0.641 -9.315 15.246 1.00 90.69 99 CYS A CA 1
ATOM 746 C C . CYS A 1 99 ? 1.725 -8.970 16.288 1.00 90.69 99 CYS A C 1
ATOM 748 O O . CYS A 1 99 ? 1.940 -7.798 16.591 1.00 90.69 99 CYS A O 1
ATOM 750 N N . ASN A 1 100 ? 2.436 -9.961 16.832 1.00 92.12 100 ASN A N 1
ATOM 751 C CA . ASN A 1 100 ? 3.595 -9.760 17.723 1.00 92.12 100 ASN A CA 1
ATOM 752 C C . ASN A 1 100 ? 4.906 -9.466 16.964 1.00 92.12 100 ASN A C 1
ATOM 754 O O . ASN A 1 100 ? 5.877 -9.020 17.581 1.00 92.12 100 ASN A O 1
ATOM 758 N N . LEU A 1 101 ? 4.945 -9.661 15.643 1.00 92.56 101 LEU A N 1
ATOM 759 C CA . LEU A 1 101 ? 6.084 -9.307 14.789 1.00 92.56 101 LEU A CA 1
ATOM 760 C C . LEU A 1 101 ? 5.781 -8.074 13.931 1.00 92.56 101 LEU A C 1
ATOM 762 O O . LEU A 1 101 ? 4.658 -7.850 13.479 1.00 92.56 101 LEU A O 1
ATOM 766 N N . GLY A 1 102 ? 6.812 -7.286 13.641 1.00 87.94 102 GLY A N 1
ATOM 767 C CA . GLY A 1 102 ? 6.788 -6.078 12.816 1.00 87.94 102 GLY A CA 1
ATOM 768 C C . GLY A 1 102 ? 7.205 -6.277 11.349 1.00 87.94 102 GLY A C 1
ATOM 769 O O . GLY A 1 102 ? 7.655 -5.315 10.739 1.00 87.94 102 GLY A O 1
ATOM 770 N N . CYS A 1 103 ? 7.055 -7.485 10.784 1.00 91.56 103 CYS A N 1
ATOM 771 C CA . CYS A 1 103 ? 7.509 -7.856 9.430 1.00 91.56 103 CYS A CA 1
ATOM 772 C C . CYS A 1 103 ? 7.256 -6.778 8.355 1.00 91.56 103 CYS A C 1
ATOM 774 O O . CYS A 1 103 ? 6.101 -6.441 8.083 1.00 91.56 103 CYS A O 1
ATOM 776 N N . LYS A 1 104 ? 8.326 -6.288 7.712 1.00 89.81 104 LYS A N 1
ATOM 777 C CA . LYS A 1 104 ? 8.270 -5.353 6.567 1.00 89.81 104 LYS A CA 1
ATOM 778 C C . LYS A 1 104 ? 7.771 -6.003 5.268 1.00 89.81 104 LYS A C 1
ATOM 780 O O . LYS A 1 104 ? 7.242 -5.304 4.415 1.00 89.81 104 LYS A O 1
ATOM 785 N N . PHE A 1 105 ? 7.895 -7.323 5.166 1.00 91.56 105 PHE A N 1
ATOM 786 C CA . PHE A 1 105 ? 7.539 -8.163 4.014 1.00 91.56 105 PHE A CA 1
ATOM 787 C C . PHE A 1 105 ? 6.216 -8.927 4.204 1.00 91.56 105 PHE A C 1
ATOM 789 O O . PHE A 1 105 ? 6.014 -9.992 3.632 1.00 91.56 105 PHE A O 1
ATOM 796 N N . CYS A 1 106 ? 5.337 -8.468 5.100 1.00 88.06 106 CYS A N 1
ATOM 797 C CA . CYS A 1 106 ? 4.142 -9.233 5.443 1.00 88.06 106 CYS A CA 1
ATOM 798 C C . CYS A 1 106 ? 3.158 -9.317 4.263 1.00 88.06 106 CYS A C 1
ATOM 800 O O . CYS A 1 106 ? 2.640 -8.293 3.834 1.00 88.06 106 CYS A O 1
ATOM 802 N N . GLN A 1 107 ? 2.858 -10.536 3.805 1.00 81.31 107 GLN A N 1
ATOM 803 C CA . GLN A 1 107 ? 1.918 -10.805 2.703 1.00 81.31 107 GLN A CA 1
ATOM 804 C C . GLN A 1 107 ? 0.439 -10.764 3.137 1.00 81.31 107 GLN A C 1
ATOM 806 O O . GLN A 1 107 ? -0.448 -10.656 2.304 1.00 81.31 107 GLN A O 1
ATOM 811 N N . ASN A 1 108 ? 0.168 -10.791 4.449 1.00 81.75 108 ASN A N 1
ATOM 812 C CA . ASN A 1 108 ? -1.163 -10.595 5.047 1.00 81.75 108 ASN A CA 1
ATOM 813 C C . ASN A 1 108 ? -1.186 -9.290 5.871 1.00 81.75 108 ASN A C 1
ATOM 815 O O . ASN A 1 108 ? -1.596 -9.266 7.039 1.00 81.75 108 ASN A O 1
ATOM 819 N N . TRP A 1 109 ? -0.579 -8.217 5.349 1.00 77.44 109 TRP A N 1
ATOM 820 C CA . TRP A 1 109 ? -0.388 -6.963 6.092 1.00 77.44 109 TRP A CA 1
ATOM 821 C C . TRP A 1 109 ? -1.704 -6.236 6.381 1.00 77.44 109 TRP A C 1
ATOM 823 O O . TRP A 1 109 ? -1.831 -5.605 7.429 1.00 77.44 109 TRP A O 1
ATOM 833 N N . ASP A 1 110 ? -2.680 -6.368 5.488 1.00 60.53 110 ASP A N 1
ATOM 834 C CA . ASP A 1 110 ? -4.047 -5.862 5.604 1.00 60.53 110 ASP A CA 1
ATOM 835 C C . ASP A 1 110 ? -4.755 -6.380 6.865 1.00 60.53 110 ASP A C 1
ATOM 837 O O . ASP A 1 110 ? -5.515 -5.650 7.495 1.00 60.53 110 ASP A O 1
ATOM 841 N N . ILE A 1 111 ? -4.440 -7.607 7.284 1.00 68.69 111 ILE A N 1
ATOM 842 C CA . ILE A 1 111 ? -4.954 -8.245 8.501 1.00 68.69 111 ILE A CA 1
ATOM 843 C C . ILE A 1 111 ? -4.015 -8.001 9.693 1.00 68.69 111 ILE A C 1
ATOM 845 O O . ILE A 1 111 ? -4.405 -7.470 10.736 1.00 68.69 111 ILE A O 1
ATOM 849 N N . SER A 1 112 ? -2.739 -8.349 9.537 1.00 57.91 112 SER A N 1
ATOM 850 C CA . SER A 1 112 ? -1.762 -8.389 10.634 1.00 57.91 112 SER A CA 1
ATOM 851 C C . SER A 1 112 ? -1.270 -7.014 11.108 1.00 57.91 112 SER A C 1
ATOM 853 O O . SER A 1 112 ? -0.707 -6.910 12.202 1.00 57.91 112 SER A O 1
ATOM 855 N N . LYS A 1 113 ? -1.444 -5.958 10.299 1.00 64.56 113 LYS A N 1
ATOM 856 C CA . LYS A 1 113 ? -1.091 -4.564 10.638 1.00 64.56 113 LYS A CA 1
ATOM 857 C C . LYS A 1 113 ? -2.312 -3.676 10.856 1.00 64.56 113 LYS A C 1
ATOM 859 O O . LYS A 1 113 ? -2.139 -2.494 11.153 1.00 64.56 113 LYS A O 1
ATOM 864 N N . SER A 1 114 ? -3.519 -4.230 10.743 1.00 58.75 114 SER A N 1
ATOM 865 C CA . SER A 1 114 ? -4.748 -3.489 10.997 1.00 58.75 114 SER A CA 1
ATOM 866 C C . SER A 1 114 ? -4.916 -3.174 12.483 1.00 58.75 114 SER A C 1
ATOM 868 O O . SER A 1 114 ? -4.670 -4.012 13.353 1.00 58.75 114 SER A O 1
ATOM 870 N N . ARG A 1 115 ? -5.362 -1.945 12.758 1.00 54.91 115 ARG A N 1
ATOM 871 C CA . ARG A 1 115 ? -5.859 -1.500 14.069 1.00 54.91 115 ARG A CA 1
ATOM 872 C C . ARG A 1 115 ? -7.392 -1.540 14.140 1.00 54.91 115 ARG A C 1
ATOM 874 O O . ARG A 1 115 ? -7.962 -1.349 15.209 1.00 54.91 115 ARG A O 1
ATOM 881 N N . GLU A 1 116 ? -8.059 -1.810 13.018 1.00 50.75 116 GLU A N 1
ATOM 882 C CA . GLU A 1 116 ? -9.515 -1.775 12.870 1.00 50.75 116 GLU A CA 1
ATOM 883 C C . GLU A 1 116 ? -10.136 -3.148 13.162 1.00 50.75 116 GLU A C 1
ATOM 885 O O . GLU A 1 116 ? -10.621 -3.846 12.272 1.00 50.75 116 GLU A O 1
ATOM 890 N N . VAL A 1 117 ? -10.124 -3.544 14.439 1.00 49.97 117 VAL A N 1
ATOM 891 C CA . VAL A 1 117 ? -10.763 -4.791 14.899 1.00 49.97 117 VAL A CA 1
ATOM 892 C C . VAL A 1 117 ? -12.275 -4.764 14.639 1.00 49.97 117 VAL A C 1
ATOM 894 O O . VAL A 1 117 ? -12.839 -5.762 14.206 1.00 49.97 117 VAL A O 1
ATOM 897 N N . GLU A 1 118 ? -12.951 -3.638 14.883 1.00 43.03 118 GLU A N 1
ATOM 898 C CA . GLU A 1 118 ? -14.424 -3.581 14.932 1.00 43.03 118 GLU A CA 1
ATOM 899 C C . GLU A 1 118 ? -15.110 -3.470 13.568 1.00 43.03 118 GLU A C 1
ATOM 901 O O . GLU A 1 118 ? -16.241 -3.923 13.416 1.00 43.03 118 GLU A O 1
ATOM 906 N N . ARG A 1 119 ? -14.438 -2.904 12.560 1.00 41.75 119 ARG A N 1
ATOM 907 C CA . ARG A 1 119 ? -15.040 -2.650 11.241 1.00 41.75 119 ARG A CA 1
ATOM 908 C C . ARG A 1 119 ? -15.037 -3.878 10.330 1.00 41.75 119 ARG A C 1
ATOM 910 O O . ARG A 1 119 ? -15.909 -4.003 9.473 1.00 41.75 119 ARG A O 1
ATOM 917 N N . LEU A 1 120 ? -14.052 -4.761 10.503 1.00 50.16 120 LEU A N 1
ATOM 918 C CA . LEU A 1 120 ? -13.805 -5.894 9.608 1.00 50.16 120 LEU A CA 1
ATOM 919 C C . LEU A 1 120 ? -14.200 -7.250 10.211 1.00 50.16 120 LEU A C 1
ATOM 921 O O . LEU A 1 120 ? -14.353 -8.199 9.446 1.00 50.16 120 LEU A O 1
ATOM 925 N N . SER A 1 121 ? -14.366 -7.357 11.538 1.00 63.34 121 SER A N 1
ATOM 926 C CA . SER A 1 121 ? -14.593 -8.640 12.221 1.00 63.34 121 SER A CA 1
ATOM 927 C C . SER A 1 121 ? -16.048 -9.105 12.254 1.00 63.34 121 SER A C 1
ATOM 929 O O . SER A 1 121 ? -16.988 -8.333 12.431 1.00 63.34 121 SER A O 1
ATOM 931 N N . GLU A 1 122 ? -16.225 -10.417 12.111 1.00 73.81 122 GLU A N 1
ATOM 932 C CA . GLU A 1 122 ? -17.465 -11.120 12.416 1.00 73.81 122 GLU A CA 1
ATOM 933 C C . GLU A 1 122 ? -17.394 -11.699 13.838 1.00 73.81 122 GLU A C 1
ATOM 935 O O . GLU A 1 122 ? -16.329 -12.124 14.299 1.00 73.81 122 GLU A O 1
ATOM 940 N N . LEU A 1 123 ? -18.540 -11.735 14.528 1.00 81.94 123 LEU A N 1
ATOM 941 C CA . LEU A 1 123 ? -18.666 -12.425 15.809 1.00 81.94 123 LEU A CA 1
ATOM 942 C C . LEU A 1 123 ? -18.686 -13.939 15.563 1.00 81.94 123 LEU A C 1
ATOM 944 O O . LEU A 1 123 ? -19.616 -14.460 14.946 1.00 81.94 123 LEU A O 1
ATOM 948 N N . ALA A 1 124 ? -17.677 -14.633 16.071 1.00 87.56 124 ALA A N 1
ATOM 949 C CA . ALA A 1 124 ? -17.483 -16.063 15.916 1.00 87.56 124 ALA A CA 1
ATOM 950 C C . ALA A 1 124 ? -17.030 -16.649 17.250 1.00 87.56 124 ALA A C 1
ATOM 952 O O . ALA A 1 124 ? -15.871 -16.561 17.620 1.00 87.56 124 ALA A O 1
ATOM 953 N N . MET A 1 125 ? -17.949 -17.223 18.012 1.00 89.88 125 MET A N 1
ATOM 954 C CA . MET A 1 125 ? -17.584 -17.877 19.268 1.00 89.88 125 MET A CA 1
ATOM 955 C C . MET A 1 125 ? -17.016 -19.286 18.997 1.00 89.88 125 MET A C 1
ATOM 957 O O . MET A 1 125 ? -17.317 -19.861 17.945 1.00 89.88 125 MET A O 1
ATOM 961 N N . PRO A 1 126 ? -16.211 -19.865 19.913 1.00 93.69 126 PRO A N 1
ATOM 962 C CA . PRO A 1 126 ? -15.640 -21.211 19.770 1.00 93.69 126 PRO A CA 1
ATOM 963 C C . PRO A 1 126 ? -16.626 -22.299 19.310 1.00 93.69 126 PRO A C 1
ATOM 965 O O . PRO A 1 126 ? -16.292 -23.130 18.465 1.00 93.69 126 PRO A O 1
ATOM 968 N N . ASP A 1 127 ? -17.853 -22.277 19.832 1.00 90.94 127 ASP A N 1
ATOM 969 C CA . ASP A 1 127 ? -18.952 -23.183 19.483 1.00 90.94 127 ASP A CA 1
ATOM 970 C C . ASP A 1 127 ? -19.440 -22.986 18.045 1.00 90.94 127 ASP A C 1
ATOM 972 O O . ASP A 1 127 ? -19.632 -23.963 17.323 1.00 90.94 127 ASP A O 1
ATOM 976 N N . VAL A 1 128 ? -19.570 -21.734 17.603 1.00 91.81 128 VAL A N 1
ATOM 977 C CA . VAL A 1 128 ? -19.960 -21.388 16.227 1.00 91.81 128 VAL A CA 1
ATOM 978 C C . VAL A 1 128 ? -18.905 -21.859 15.226 1.00 91.81 128 VAL A C 1
ATOM 980 O O . VAL A 1 128 ? -19.247 -22.383 14.169 1.00 91.81 128 VAL A O 1
ATOM 983 N N . ILE A 1 129 ? -17.620 -21.722 15.559 1.00 95.06 129 ILE A N 1
ATOM 984 C CA . ILE A 1 129 ? -16.515 -22.168 14.695 1.00 95.06 129 ILE A CA 1
ATOM 985 C C . ILE A 1 129 ? -16.493 -23.689 14.593 1.00 95.06 129 ILE A C 1
ATOM 987 O O . ILE A 1 129 ? -16.373 -24.228 13.492 1.00 95.06 129 ILE A O 1
ATOM 991 N N . ALA A 1 130 ? -16.655 -24.385 15.721 1.00 95.31 130 ALA A N 1
ATOM 992 C CA . ALA A 1 130 ? -16.738 -25.839 15.734 1.00 95.31 130 ALA A CA 1
ATOM 993 C C . ALA A 1 130 ? -17.964 -26.347 14.955 1.00 95.31 130 ALA A C 1
ATOM 995 O O . ALA A 1 130 ? -17.844 -27.313 14.201 1.00 95.31 130 ALA A O 1
ATOM 996 N N . ALA A 1 131 ? -19.119 -25.683 15.081 1.00 92.88 131 ALA A N 1
ATOM 997 C CA . ALA A 1 131 ? -20.319 -25.995 14.307 1.00 92.88 131 ALA A CA 1
ATOM 998 C C . ALA A 1 131 ? -20.087 -25.791 12.804 1.00 92.88 131 ALA A C 1
ATOM 1000 O O . ALA A 1 131 ? -20.298 -26.719 12.026 1.00 92.88 131 ALA A O 1
ATOM 1001 N N . ALA A 1 132 ? -19.548 -24.636 12.403 1.00 94.81 132 ALA A N 1
ATOM 1002 C CA . ALA A 1 132 ? -19.242 -24.338 11.007 1.00 94.81 132 ALA A CA 1
ATOM 1003 C C . ALA A 1 132 ? -18.266 -25.353 10.402 1.00 94.81 132 ALA A C 1
ATOM 1005 O O . ALA A 1 132 ? -18.506 -25.877 9.314 1.00 94.81 132 ALA A O 1
ATOM 1006 N N . ALA A 1 133 ? -17.186 -25.682 11.113 1.00 96.19 133 ALA A N 1
ATOM 1007 C CA . ALA A 1 133 ? -16.226 -26.682 10.663 1.00 96.19 133 ALA A CA 1
ATOM 1008 C C . ALA A 1 133 ? -16.860 -28.083 10.567 1.00 96.19 133 ALA A C 1
ATOM 1010 O O . ALA A 1 133 ? -16.595 -28.806 9.608 1.00 96.19 133 ALA A O 1
ATOM 1011 N N . LYS A 1 134 ? -17.751 -28.452 11.497 1.00 96.00 134 LYS A N 1
ATOM 1012 C CA . LYS A 1 134 ? -18.467 -29.736 11.471 1.00 96.00 134 LYS A CA 1
ATOM 1013 C C . LYS A 1 134 ? -19.449 -29.833 10.303 1.00 96.00 134 LYS A C 1
ATOM 1015 O O . LYS A 1 134 ? -19.436 -30.824 9.579 1.00 96.00 134 LYS A O 1
ATOM 1020 N N . GLU A 1 135 ? -20.289 -28.819 10.115 1.00 94.81 135 GLU A N 1
ATOM 1021 C CA . GLU A 1 135 ? -21.325 -28.778 9.073 1.00 94.81 135 GLU A CA 1
ATOM 1022 C C . GLU A 1 135 ? -20.732 -28.725 7.665 1.00 94.81 135 GLU A C 1
ATOM 1024 O O . GLU A 1 135 ? -21.265 -29.326 6.735 1.00 94.81 135 GLU A O 1
ATOM 1029 N N . THR A 1 136 ? -19.584 -28.065 7.514 1.00 93.38 136 THR A N 1
ATOM 1030 C CA . THR A 1 136 ? -18.836 -28.023 6.249 1.00 93.38 136 THR A CA 1
ATOM 1031 C C . THR A 1 136 ? -17.891 -29.214 6.061 1.00 93.38 136 THR A C 1
ATOM 1033 O O . THR A 1 136 ? -17.149 -29.257 5.080 1.00 93.38 136 THR A O 1
ATOM 1036 N N . ALA A 1 137 ? -17.924 -30.192 6.977 1.00 94.81 137 ALA A N 1
ATOM 1037 C CA . ALA A 1 137 ? -17.083 -31.388 6.973 1.00 94.81 137 ALA A CA 1
ATOM 1038 C C . ALA A 1 137 ? -15.573 -31.086 6.876 1.00 94.81 137 ALA A C 1
ATOM 1040 O O . ALA A 1 137 ? -14.813 -31.828 6.249 1.00 94.81 137 ALA A O 1
ATOM 1041 N N . CYS A 1 138 ? -15.127 -29.993 7.498 1.00 96.88 138 CYS A N 1
ATOM 1042 C CA . CYS A 1 138 ? -13.711 -29.682 7.644 1.00 96.88 138 CYS A CA 1
ATOM 1043 C C . CYS A 1 138 ? -13.031 -30.689 8.576 1.00 96.88 138 CYS A C 1
ATOM 1045 O O . CYS A 1 138 ? -13.535 -31.002 9.656 1.00 96.88 138 CYS A O 1
ATOM 1047 N N . ARG A 1 139 ? -11.846 -31.169 8.183 1.00 97.12 139 ARG A N 1
ATOM 1048 C CA . ARG A 1 139 ? -11.032 -32.060 9.026 1.00 97.12 139 ARG A CA 1
ATOM 1049 C C . ARG A 1 139 ? -10.378 -31.293 10.170 1.00 97.12 139 ARG A C 1
ATOM 1051 O O . ARG A 1 139 ? -10.173 -31.846 11.254 1.00 97.12 139 ARG A O 1
ATOM 1058 N N . SER A 1 140 ? -10.040 -30.033 9.918 1.00 98.12 140 SER A N 1
ATOM 1059 C CA . SER A 1 140 ? -9.335 -29.178 10.860 1.00 98.12 140 SER A CA 1
ATOM 1060 C C . SER A 1 140 ? -9.778 -27.716 10.797 1.00 98.12 140 SER A C 1
ATOM 1062 O O . SER A 1 140 ? -10.448 -27.274 9.860 1.00 98.12 140 SER A O 1
ATOM 1064 N N . VAL A 1 141 ? -9.374 -26.964 11.816 1.00 98.44 141 VAL A N 1
ATOM 1065 C CA . VAL A 1 141 ? -9.443 -25.504 11.892 1.00 98.44 141 VAL A CA 1
ATOM 1066 C C . VAL A 1 141 ? -8.020 -24.961 11.998 1.00 98.44 141 VAL A C 1
ATOM 1068 O O . VAL A 1 141 ? -7.220 -25.495 12.764 1.00 98.44 141 VAL A O 1
ATOM 1071 N N . ALA A 1 142 ? -7.702 -23.911 11.241 1.00 98.00 142 ALA A N 1
ATOM 1072 C CA . ALA A 1 142 ? -6.413 -23.232 11.274 1.00 98.00 142 ALA A CA 1
ATOM 1073 C C . ALA A 1 142 ? -6.534 -21.803 11.806 1.00 98.00 142 ALA A C 1
ATOM 1075 O O . ALA A 1 142 ? -7.236 -20.966 11.232 1.00 98.00 142 ALA A O 1
ATOM 1076 N N . PHE A 1 143 ? -5.755 -21.520 12.846 1.00 97.62 143 PHE A N 1
ATOM 1077 C CA . PHE A 1 143 ? -5.512 -20.182 13.368 1.00 97.62 143 PHE A CA 1
ATOM 1078 C C . PHE A 1 143 ? -4.350 -19.557 12.579 1.00 97.62 143 PHE A C 1
ATOM 1080 O O . PHE A 1 143 ? -3.213 -20.027 12.669 1.00 97.62 143 PHE A O 1
ATOM 1087 N N . THR A 1 144 ? -4.648 -18.579 11.718 1.00 93.50 144 THR A N 1
ATOM 1088 C CA . THR A 1 144 ? -3.729 -18.101 10.667 1.00 93.50 144 THR A CA 1
ATOM 1089 C C . THR A 1 144 ? -3.991 -16.637 10.260 1.00 93.50 144 THR A C 1
ATOM 1091 O O . THR A 1 144 ? -4.702 -15.914 10.949 1.00 93.50 144 THR A O 1
ATOM 1094 N N . TYR A 1 145 ? -3.429 -16.203 9.121 1.00 86.56 145 TYR A N 1
ATOM 1095 C CA . TYR A 1 145 ? -3.379 -14.838 8.564 1.00 86.56 145 TYR A CA 1
ATOM 1096 C C . TYR A 1 145 ? -2.579 -13.835 9.403 1.00 86.56 145 TYR A C 1
ATOM 1098 O O . TYR A 1 145 ? -1.769 -13.085 8.858 1.00 86.56 145 TYR A O 1
ATOM 1106 N N . ASN A 1 146 ? -2.743 -13.871 10.720 1.00 89.44 146 ASN A N 1
ATOM 1107 C CA . ASN A 1 146 ? -1.859 -13.266 11.703 1.00 89.44 146 ASN A CA 1
ATOM 1108 C C . ASN A 1 146 ? -1.358 -14.316 12.707 1.00 89.44 146 ASN A C 1
ATOM 1110 O O . ASN A 1 146 ? -1.776 -15.471 12.667 1.00 89.44 146 ASN A O 1
ATOM 1114 N N . ASP A 1 147 ? -0.434 -13.928 13.591 1.00 95.00 147 ASP A N 1
ATOM 1115 C CA . ASP A 1 147 ? 0.134 -14.868 14.559 1.00 95.00 147 ASP A CA 1
ATOM 1116 C C . ASP A 1 147 ? -0.884 -15.196 15.673 1.00 95.00 147 ASP A C 1
ATOM 1118 O O . ASP A 1 147 ? -1.305 -14.279 16.388 1.00 95.00 147 ASP A O 1
ATOM 1122 N N . PRO A 1 148 ? -1.276 -16.472 15.858 1.00 96.31 148 PRO A N 1
ATOM 1123 C CA . PRO A 1 148 ? -2.277 -16.869 16.845 1.00 96.31 148 PRO A CA 1
ATOM 1124 C C . PRO A 1 148 ? -1.831 -16.729 18.302 1.00 96.31 148 PRO A C 1
ATOM 1126 O O . PRO A 1 148 ? -2.678 -16.723 19.195 1.00 96.31 148 PRO A O 1
ATOM 1129 N N . VAL A 1 149 ? -0.531 -16.553 18.565 1.00 96.88 149 VAL A N 1
ATOM 1130 C CA . VAL A 1 149 ? -0.004 -16.376 19.925 1.00 96.88 149 VAL A CA 1
ATOM 1131 C C . VAL A 1 149 ? -0.642 -15.168 20.610 1.00 96.88 149 VAL A C 1
ATOM 1133 O O . VAL A 1 149 ? -0.980 -15.245 21.786 1.00 96.88 149 VAL A O 1
ATOM 1136 N N . ILE A 1 150 ? -0.871 -14.055 19.900 1.00 95.25 150 ILE A N 1
ATOM 1137 C CA . ILE A 1 150 ? -1.347 -12.803 20.526 1.00 95.25 150 ILE A CA 1
ATOM 1138 C C . ILE A 1 150 ? -2.778 -12.890 21.082 1.00 95.25 150 ILE A C 1
ATOM 1140 O O . ILE A 1 150 ? -3.146 -12.072 21.928 1.00 95.25 150 ILE A O 1
ATOM 1144 N N . TRP A 1 151 ? -3.554 -13.870 20.616 1.00 94.62 151 TRP A N 1
ATOM 1145 C CA . TRP A 1 151 ? -4.935 -14.159 21.012 1.00 94.62 151 TRP A CA 1
ATOM 1146 C C . TRP A 1 151 ? -5.077 -15.608 21.513 1.00 94.62 151 TRP A C 1
ATOM 1148 O O . TRP A 1 151 ? -6.098 -16.260 21.290 1.00 94.62 151 TRP A O 1
ATOM 1158 N N . ALA A 1 152 ? -4.037 -16.099 22.201 1.00 96.19 152 ALA A N 1
ATOM 1159 C CA . ALA A 1 152 ? -3.900 -17.475 22.676 1.00 96.19 152 ALA A CA 1
ATOM 1160 C C . ALA A 1 152 ? -5.137 -18.015 23.403 1.00 96.19 152 ALA A C 1
ATOM 1162 O O . ALA A 1 152 ? -5.545 -19.137 23.127 1.00 96.19 152 ALA A O 1
ATOM 1163 N N . GLU A 1 153 ? -5.764 -17.230 24.282 1.00 94.62 153 GLU A N 1
ATOM 1164 C CA . GLU A 1 153 ? -6.955 -17.645 25.033 1.00 94.62 153 GLU A CA 1
ATOM 1165 C C . GLU A 1 153 ? -8.076 -18.119 24.097 1.00 94.62 153 GLU A C 1
ATOM 1167 O O . GLU A 1 153 ? -8.624 -19.210 24.244 1.00 94.62 153 GLU A O 1
ATOM 1172 N N . TYR A 1 154 ? -8.359 -17.327 23.066 1.00 94.75 154 TYR A N 1
ATOM 1173 C CA . TYR A 1 154 ? -9.412 -17.617 22.104 1.00 94.75 154 TYR A CA 1
ATOM 1174 C C . TYR A 1 154 ? -9.051 -18.789 21.178 1.00 94.75 154 TYR A C 1
ATOM 1176 O O . TYR A 1 154 ? -9.910 -19.622 20.873 1.00 94.75 154 TYR A O 1
ATOM 1184 N N . ALA A 1 155 ? -7.782 -18.909 20.778 1.00 96.38 155 ALA A N 1
ATOM 1185 C CA . ALA A 1 155 ? -7.305 -20.057 20.007 1.00 96.38 155 ALA A CA 1
ATOM 1186 C C . ALA A 1 155 ? -7.418 -21.367 20.812 1.00 96.38 155 ALA A C 1
ATOM 1188 O O . ALA A 1 155 ? -7.927 -22.364 20.300 1.00 96.38 155 ALA A O 1
ATOM 1189 N N . ILE A 1 156 ? -7.013 -21.357 22.088 1.00 96.44 156 ILE A N 1
ATOM 1190 C CA . ILE A 1 156 ? -7.070 -22.513 22.995 1.00 96.44 156 ILE A CA 1
ATOM 1191 C C . ILE A 1 156 ? -8.517 -22.970 23.207 1.00 96.44 156 ILE A C 1
ATOM 1193 O O . ILE A 1 156 ? -8.815 -24.160 23.080 1.00 96.44 156 ILE A O 1
ATOM 1197 N N . ASP A 1 157 ? -9.432 -22.047 23.504 1.00 95.31 157 ASP A N 1
ATOM 1198 C CA . ASP A 1 157 ? -10.838 -22.386 23.746 1.00 95.31 157 ASP A CA 1
ATOM 1199 C C . ASP A 1 157 ? -11.531 -22.903 22.482 1.00 95.31 157 ASP A C 1
ATOM 1201 O O . ASP A 1 157 ? -12.284 -23.885 22.524 1.00 95.31 157 ASP A O 1
ATOM 1205 N N . THR A 1 158 ? -11.218 -22.303 21.331 1.00 96.06 158 THR A N 1
ATOM 1206 C CA . THR A 1 158 ? -11.682 -22.793 20.028 1.00 96.06 158 THR A CA 1
ATOM 1207 C C . THR A 1 158 ? -11.155 -24.194 19.751 1.00 96.06 158 THR A C 1
ATOM 1209 O O . THR A 1 158 ? -11.929 -25.063 19.350 1.00 96.06 158 THR A O 1
ATOM 1212 N N . ALA A 1 159 ? -9.880 -24.460 20.039 1.00 97.44 159 ALA A N 1
ATOM 1213 C CA . ALA A 1 159 ? -9.278 -25.770 19.833 1.00 97.44 159 ALA A CA 1
ATOM 1214 C C . ALA A 1 159 ? -9.903 -26.857 20.722 1.00 97.44 159 ALA A C 1
ATOM 1216 O O . ALA A 1 159 ? -10.240 -27.940 20.238 1.00 97.44 159 ALA A O 1
ATOM 1217 N N . LYS A 1 160 ? -10.147 -26.560 22.006 1.00 96.31 160 LYS A N 1
ATOM 1218 C CA . LYS A 1 160 ? -10.858 -27.463 22.935 1.00 96.31 160 LYS A CA 1
ATOM 1219 C C . LYS A 1 160 ? -12.269 -27.793 22.438 1.00 96.31 160 LYS A C 1
ATOM 1221 O O . LYS A 1 160 ? -12.696 -28.953 22.474 1.00 96.31 160 LYS A O 1
ATOM 1226 N N . THR A 1 161 ? -12.979 -26.784 21.937 1.00 96.31 161 THR A N 1
ATOM 1227 C CA . THR A 1 161 ? -14.346 -26.939 21.422 1.00 96.31 161 THR A CA 1
ATOM 1228 C C . THR A 1 161 ? -14.362 -27.761 20.130 1.00 96.31 161 THR A C 1
ATOM 1230 O O . THR A 1 161 ? -15.126 -28.719 20.014 1.00 96.31 161 THR A O 1
ATOM 1233 N N . CYS A 1 162 ? -13.447 -27.477 19.200 1.00 96.75 162 CYS A N 1
ATOM 1234 C CA . CYS A 1 162 ? -13.262 -28.249 17.969 1.00 96.75 162 CYS A CA 1
ATOM 1235 C C . CYS A 1 162 ? -12.902 -29.712 18.260 1.00 96.75 162 CYS A C 1
ATOM 1237 O O . CYS A 1 162 ? -13.494 -30.622 17.677 1.00 96.75 162 CYS A O 1
ATOM 1239 N N . ARG A 1 163 ? -12.013 -29.960 19.229 1.00 96.69 163 ARG A N 1
ATOM 1240 C CA . ARG A 1 163 ? -11.625 -31.313 19.650 1.00 96.69 163 ARG A CA 1
ATOM 1241 C C . ARG A 1 163 ? -12.818 -32.122 20.156 1.00 96.69 163 ARG A C 1
ATOM 1243 O O . ARG A 1 163 ? -12.950 -33.291 19.801 1.00 96.69 163 ARG A O 1
ATOM 1250 N N . SER A 1 164 ? -13.721 -31.491 20.907 1.00 94.56 164 SER A N 1
ATOM 1251 C CA . SER A 1 164 ? -14.966 -32.117 21.382 1.00 94.56 164 SER A CA 1
ATOM 1252 C C . SER A 1 164 ? -15.918 -32.484 20.233 1.00 94.56 164 SER A C 1
ATOM 1254 O O . SER A 1 164 ? -16.710 -33.416 20.352 1.00 94.56 164 SER A O 1
ATOM 1256 N N . ALA A 1 165 ? -15.807 -31.795 19.094 1.00 93.75 165 ALA A N 1
ATOM 1257 C CA . ALA A 1 165 ? -16.523 -32.095 17.857 1.00 93.75 165 ALA A CA 1
ATOM 1258 C C . ALA A 1 165 ? -15.771 -33.062 16.915 1.00 93.75 165 ALA A C 1
ATOM 1260 O O . ALA A 1 165 ? -16.277 -33.360 15.833 1.00 93.75 165 ALA A O 1
ATOM 1261 N N . GLY A 1 166 ? -14.592 -33.567 17.305 1.00 96.00 166 GLY A N 1
ATOM 1262 C CA . GLY A 1 166 ? -13.754 -34.442 16.475 1.00 96.00 166 GLY A CA 1
ATOM 1263 C C . GLY A 1 166 ? -12.930 -33.714 15.405 1.00 96.00 166 GLY A C 1
ATOM 1264 O O . GLY A 1 166 ? -12.434 -34.355 14.480 1.00 96.00 166 GLY A O 1
ATOM 1265 N N . ILE A 1 167 ? -12.782 -32.392 15.519 1.00 98.25 167 ILE A N 1
ATOM 1266 C CA . ILE A 1 167 ? -12.104 -31.521 14.552 1.00 98.25 167 ILE A CA 1
ATOM 1267 C C . ILE A 1 167 ? -10.713 -31.166 15.080 1.00 98.25 167 ILE A C 1
ATOM 1269 O O . ILE A 1 167 ? -10.552 -30.792 16.243 1.00 98.25 167 ILE A O 1
ATOM 1273 N N . LYS A 1 168 ? -9.700 -31.300 14.223 1.00 98.38 168 LYS A N 1
ATOM 1274 C CA . LYS A 1 168 ? -8.291 -31.053 14.565 1.00 98.38 168 LYS A CA 1
ATOM 1275 C C . LYS A 1 168 ? -7.956 -29.561 14.567 1.00 98.38 168 LYS A C 1
ATOM 1277 O O . LYS A 1 168 ? -8.542 -28.804 13.800 1.00 98.38 168 LYS A O 1
ATOM 1282 N N . SER A 1 169 ? -6.994 -29.139 15.382 1.00 98.31 169 SER A N 1
ATOM 1283 C CA . SER A 1 169 ? -6.595 -27.724 15.479 1.00 98.31 169 SER A CA 1
ATOM 1284 C C . SER A 1 169 ? -5.171 -27.490 14.984 1.00 98.31 169 SER A C 1
ATOM 1286 O O . SER A 1 169 ? -4.256 -28.231 15.343 1.00 98.31 169 SER A O 1
ATOM 1288 N N . VAL A 1 170 ? -4.989 -26.458 14.160 1.00 98.56 170 VAL A N 1
ATOM 1289 C CA . VAL A 1 170 ? -3.724 -26.115 13.501 1.00 98.56 170 VAL A CA 1
ATOM 1290 C C . VAL A 1 170 ? -3.328 -24.677 13.830 1.00 98.56 170 VAL A C 1
ATOM 1292 O O . VAL A 1 170 ? -4.129 -23.758 13.659 1.00 98.56 170 VAL A O 1
ATOM 1295 N N . ALA A 1 171 ? -2.078 -24.462 14.235 1.00 98.38 171 ALA A N 1
ATOM 1296 C CA . ALA A 1 171 ? -1.500 -23.128 14.392 1.00 98.38 171 ALA A CA 1
ATOM 1297 C C . ALA A 1 171 ? -0.536 -22.807 13.239 1.00 98.38 171 ALA A C 1
ATOM 1299 O O . ALA A 1 171 ? 0.393 -23.565 12.987 1.00 98.38 171 ALA A O 1
ATOM 1300 N N . VAL A 1 172 ? -0.712 -21.669 12.564 1.00 98.19 172 VAL A N 1
ATOM 1301 C CA . VAL A 1 172 ? 0.305 -21.114 11.653 1.00 98.19 172 VAL A CA 1
ATOM 1302 C C . VAL A 1 172 ? 0.913 -19.892 12.327 1.00 98.19 172 VAL A C 1
ATOM 1304 O O . VAL A 1 172 ? 0.240 -18.875 12.473 1.00 98.19 172 VAL A O 1
ATOM 1307 N N . THR A 1 173 ? 2.151 -20.006 12.804 1.00 98.00 173 THR A N 1
ATOM 1308 C CA . THR A 1 173 ? 2.752 -19.056 13.757 1.00 98.00 173 THR A CA 1
ATOM 1309 C C . THR A 1 173 ? 4.216 -18.770 13.434 1.00 98.00 173 THR A C 1
ATOM 1311 O O . THR A 1 173 ? 4.905 -19.589 12.841 1.00 98.00 173 THR A O 1
ATOM 1314 N N . ALA A 1 174 ? 4.732 -17.622 13.872 1.00 96.31 174 ALA A N 1
ATOM 1315 C CA . ALA A 1 174 ? 6.165 -17.346 13.894 1.00 96.31 174 ALA A CA 1
ATOM 1316 C C . ALA A 1 174 ? 6.896 -18.051 15.050 1.00 96.31 174 ALA A C 1
ATOM 1318 O O . ALA A 1 174 ? 8.108 -17.910 15.170 1.00 96.31 174 ALA A O 1
ATOM 1319 N N . GLY A 1 175 ? 6.182 -18.748 15.945 1.00 96.81 175 GLY A N 1
ATOM 1320 C CA . GLY A 1 175 ? 6.783 -19.412 17.106 1.00 96.81 175 GLY A CA 1
ATOM 1321 C C . GLY A 1 175 ? 7.382 -18.434 18.123 1.00 96.81 175 GLY A C 1
ATOM 1322 O O . GLY A 1 175 ? 8.223 -18.816 18.929 1.00 96.81 175 GLY A O 1
ATOM 1323 N N . TYR A 1 176 ? 6.976 -17.161 18.088 1.00 97.81 176 TYR A N 1
ATOM 1324 C CA . TYR A 1 176 ? 7.519 -16.106 18.945 1.00 97.81 176 TYR A CA 1
ATOM 1325 C C . TYR A 1 176 ? 6.717 -15.989 20.249 1.00 97.81 176 TYR A C 1
ATOM 1327 O O . TYR A 1 176 ? 5.928 -15.060 20.450 1.00 97.81 176 TYR A O 1
ATOM 1335 N N . ILE A 1 177 ? 6.905 -16.973 21.127 1.00 97.88 177 ILE A N 1
ATOM 1336 C CA . ILE A 1 177 ? 6.162 -17.180 22.378 1.00 97.88 177 ILE A CA 1
ATOM 1337 C C . ILE A 1 177 ? 7.134 -17.445 23.536 1.00 97.88 177 ILE A C 1
ATOM 1339 O O . ILE A 1 177 ? 8.233 -17.950 23.322 1.00 97.88 177 ILE A O 1
ATOM 1343 N N . THR A 1 178 ? 6.774 -17.068 24.765 1.00 96.62 178 THR A N 1
ATOM 1344 C CA . THR A 1 178 ? 7.650 -17.301 25.925 1.00 96.62 178 THR A CA 1
ATOM 1345 C C . THR A 1 178 ? 7.576 -18.747 26.430 1.00 96.62 178 THR A C 1
ATOM 1347 O O . THR A 1 178 ? 6.562 -19.428 26.236 1.00 96.62 178 THR A O 1
ATOM 1350 N N . PRO A 1 179 ? 8.598 -19.218 27.173 1.00 95.25 179 PRO A N 1
ATOM 1351 C CA . PRO A 1 179 ? 8.562 -20.526 27.826 1.00 95.25 179 PRO A CA 1
ATOM 1352 C C . PRO A 1 179 ? 7.377 -20.723 28.781 1.00 95.25 179 PRO A C 1
ATOM 1354 O O . PRO A 1 179 ? 6.913 -21.847 28.942 1.00 95.25 179 PRO A O 1
ATOM 1357 N N . ALA A 1 180 ? 6.880 -19.646 29.398 1.00 92.62 180 ALA A N 1
ATOM 1358 C CA . ALA A 1 180 ? 5.756 -19.707 30.329 1.00 92.62 180 ALA A CA 1
ATOM 1359 C C . ALA A 1 180 ? 4.407 -19.923 29.623 1.00 92.62 180 ALA A C 1
ATOM 1361 O O . ALA A 1 180 ? 3.536 -20.584 30.177 1.00 92.62 180 ALA A O 1
ATOM 1362 N N . ALA A 1 181 ? 4.231 -19.376 28.415 1.00 95.00 181 ALA A N 1
ATOM 1363 C CA . ALA A 1 181 ? 2.967 -19.452 27.682 1.00 95.00 181 ALA A CA 1
ATOM 1364 C C . ALA A 1 181 ? 2.897 -20.620 26.686 1.00 95.00 181 ALA A C 1
ATOM 1366 O O . ALA A 1 181 ? 1.810 -21.113 26.380 1.00 95.00 181 ALA A O 1
ATOM 1367 N N . ARG A 1 182 ? 4.046 -21.076 26.165 1.00 95.56 182 ARG A N 1
ATOM 1368 C CA . ARG A 1 182 ? 4.082 -22.085 25.096 1.00 95.56 182 ARG A CA 1
ATOM 1369 C C . ARG A 1 182 ? 3.418 -23.430 25.436 1.00 95.56 182 ARG A C 1
ATOM 1371 O O . ARG A 1 182 ? 2.758 -23.941 24.531 1.00 95.56 182 ARG A O 1
ATOM 1378 N N . PRO A 1 183 ? 3.495 -23.996 26.665 1.00 95.94 183 PRO A N 1
ATOM 1379 C CA . PRO A 1 183 ? 2.861 -25.284 26.943 1.00 95.94 183 PRO A CA 1
ATOM 1380 C C . PRO A 1 183 ? 1.338 -25.205 26.809 1.00 95.94 183 PRO A C 1
ATOM 1382 O O . PRO A 1 183 ? 0.743 -26.019 26.109 1.00 95.94 183 PRO A O 1
ATOM 1385 N N . ASP A 1 184 ? 0.713 -24.183 27.397 1.00 94.94 184 ASP A N 1
ATOM 1386 C CA . ASP A 1 184 ? -0.742 -24.000 27.352 1.00 94.94 184 ASP A CA 1
ATOM 1387 C C . ASP A 1 184 ? -1.250 -23.821 25.916 1.00 94.94 184 ASP A C 1
ATOM 1389 O O . ASP A 1 184 ? -2.257 -24.418 25.527 1.00 94.94 184 ASP A O 1
ATOM 1393 N N . PHE A 1 185 ? -0.535 -23.025 25.114 1.00 97.38 185 PHE A N 1
ATOM 1394 C CA . PHE A 1 185 ? -0.900 -22.767 23.724 1.00 97.38 185 PHE A CA 1
ATOM 1395 C C . PHE A 1 185 ? -0.751 -24.015 22.847 1.00 97.38 185 PHE A C 1
ATOM 1397 O O . PHE A 1 185 ? -1.703 -24.416 22.179 1.00 97.38 185 PHE A O 1
ATOM 1404 N N . PHE A 1 186 ? 0.421 -24.656 22.850 1.00 97.94 186 PHE A N 1
ATOM 1405 C CA . PHE A 1 186 ? 0.693 -25.763 21.933 1.00 97.94 186 PHE A CA 1
ATOM 1406 C C . PHE A 1 186 ? 0.011 -27.073 22.339 1.00 97.94 186 PHE A C 1
ATOM 1408 O O . PHE A 1 186 ? -0.431 -27.791 21.449 1.00 97.94 186 PHE A O 1
ATOM 1415 N N . HIS A 1 187 ? -0.192 -27.372 23.629 1.00 96.25 187 HIS A N 1
ATOM 1416 C CA . HIS A 1 187 ? -0.949 -28.571 24.039 1.00 96.25 187 HIS A CA 1
ATOM 1417 C C . HIS A 1 187 ? -2.419 -28.554 23.573 1.00 96.25 187 HIS A C 1
ATOM 1419 O O . HIS A 1 187 ? -3.077 -29.599 23.475 1.00 96.25 187 HIS A O 1
ATOM 1425 N N . ALA A 1 188 ? -2.962 -27.372 23.270 1.00 96.69 188 ALA A N 1
ATOM 1426 C CA . ALA A 1 188 ? -4.285 -27.243 22.674 1.00 96.69 188 ALA A CA 1
ATOM 1427 C C . ALA A 1 188 ? -4.301 -27.580 21.170 1.00 96.69 188 ALA A C 1
ATOM 1429 O O . ALA A 1 188 ? -5.360 -27.911 20.640 1.00 96.69 188 ALA A O 1
ATOM 1430 N N . MET A 1 189 ? -3.152 -27.557 20.491 1.00 98.00 189 MET A N 1
ATOM 1431 C CA . MET A 1 189 ? -3.030 -27.784 19.049 1.00 98.00 189 MET A CA 1
ATOM 1432 C C . MET A 1 189 ? -2.779 -29.261 18.726 1.00 98.00 189 MET A C 1
ATOM 1434 O O . MET A 1 189 ? -2.233 -30.004 19.536 1.00 98.00 189 MET A O 1
ATOM 1438 N N . ASP A 1 190 ? -3.189 -29.699 17.535 1.00 98.50 190 ASP A N 1
ATOM 1439 C CA . ASP A 1 190 ? -2.824 -31.010 16.981 1.00 98.50 190 ASP A CA 1
ATOM 1440 C C . ASP A 1 190 ? -1.634 -30.897 16.012 1.00 98.50 190 ASP A C 1
ATOM 1442 O O . ASP A 1 190 ? -0.841 -31.831 15.906 1.00 98.50 190 ASP A O 1
ATOM 1446 N N . ALA A 1 191 ? -1.502 -29.761 15.314 1.00 98.50 191 ALA A N 1
ATOM 1447 C CA . ALA A 1 191 ? -0.340 -29.466 14.482 1.00 98.50 191 ALA A CA 1
ATOM 1448 C C . ALA A 1 191 ? 0.031 -27.977 14.454 1.00 98.50 191 ALA A C 1
ATOM 1450 O O . ALA A 1 191 ? -0.802 -27.105 14.717 1.00 98.50 191 ALA A O 1
ATOM 1451 N N . ALA A 1 192 ? 1.275 -27.682 14.081 1.00 98.56 192 ALA A N 1
ATOM 1452 C CA . ALA A 1 192 ? 1.771 -26.330 13.876 1.00 98.56 192 ALA A CA 1
ATOM 1453 C C . ALA A 1 192 ? 2.625 -26.214 12.606 1.00 98.56 192 ALA A C 1
ATOM 1455 O O . ALA A 1 192 ? 3.466 -27.059 12.325 1.00 98.56 192 ALA A O 1
ATOM 1456 N N . ASN A 1 193 ? 2.462 -25.129 11.860 1.00 98.56 193 ASN A N 1
ATOM 1457 C CA . ASN A 1 193 ? 3.482 -24.674 10.926 1.00 98.56 193 ASN A CA 1
ATOM 1458 C C . ASN A 1 193 ? 4.194 -23.470 11.550 1.00 98.56 193 ASN A C 1
ATOM 1460 O O . ASN A 1 193 ? 3.534 -22.497 11.932 1.00 98.56 193 ASN A O 1
ATOM 1464 N N . VAL A 1 194 ? 5.517 -23.568 11.701 1.00 98.56 194 VAL A N 1
ATOM 1465 C CA . VAL A 1 194 ? 6.336 -22.527 12.330 1.00 98.56 194 VAL A CA 1
ATOM 1466 C C . VAL A 1 194 ? 7.187 -21.826 11.276 1.00 98.56 194 VAL A C 1
ATOM 1468 O O . VAL A 1 194 ? 8.056 -22.437 10.652 1.00 98.56 194 VAL A O 1
ATOM 1471 N N . ASP A 1 195 ? 6.963 -20.526 11.109 1.00 97.31 195 ASP A N 1
ATOM 1472 C CA . ASP A 1 195 ? 7.736 -19.684 10.201 1.00 97.31 195 ASP A CA 1
ATOM 1473 C C . ASP A 1 195 ? 9.116 -19.360 10.798 1.00 97.31 195 ASP A C 1
ATOM 1475 O O . ASP A 1 195 ? 9.264 -18.404 11.567 1.00 97.31 195 ASP A O 1
ATOM 1479 N N . LEU A 1 196 ? 10.150 -20.090 10.381 1.00 98.12 196 LEU A N 1
ATOM 1480 C CA . LEU A 1 196 ? 11.542 -19.723 10.633 1.00 98.12 196 LEU A CA 1
ATOM 1481 C C . LEU A 1 196 ? 11.984 -18.717 9.562 1.00 98.12 196 LEU A C 1
ATOM 1483 O O . LEU A 1 196 ? 12.430 -19.075 8.473 1.00 98.12 196 LEU A O 1
ATOM 1487 N N . LYS A 1 197 ? 11.795 -17.427 9.854 1.00 97.12 197 LYS A N 1
ATOM 1488 C CA . LYS A 1 197 ? 11.849 -16.354 8.842 1.00 97.12 197 LYS A CA 1
ATOM 1489 C C . LYS A 1 197 ? 13.240 -16.099 8.265 1.00 97.12 197 LYS A C 1
ATOM 1491 O O . LYS A 1 197 ? 13.335 -15.645 7.135 1.00 97.12 197 LYS A O 1
ATOM 1496 N N . ALA A 1 198 ? 14.289 -16.376 9.027 1.00 97.62 198 ALA A N 1
ATOM 1497 C CA . ALA A 1 198 ? 15.695 -16.270 8.643 1.00 97.62 198 ALA A CA 1
ATOM 1498 C C . ALA A 1 198 ? 16.550 -17.016 9.679 1.00 97.62 198 ALA A C 1
ATOM 1500 O O . ALA A 1 198 ? 16.012 -17.540 10.661 1.00 97.62 198 ALA A O 1
ATOM 1501 N N . PHE A 1 199 ? 17.867 -17.026 9.494 1.00 97.12 199 PHE A N 1
ATOM 1502 C CA . PHE A 1 199 ? 18.822 -17.629 10.427 1.00 97.12 199 PHE A CA 1
ATOM 1503 C C . PHE A 1 199 ? 19.927 -16.650 10.864 1.00 97.12 199 PHE A C 1
ATOM 1505 O O . PHE A 1 199 ? 21.042 -17.025 11.253 1.00 97.12 199 PHE A O 1
ATOM 1512 N N . THR A 1 200 ? 19.597 -15.359 10.832 1.00 93.31 200 THR A N 1
ATOM 1513 C CA . THR A 1 200 ? 20.442 -14.256 11.287 1.00 93.31 200 THR A CA 1
ATOM 1514 C C . THR A 1 200 ? 19.672 -13.324 12.217 1.00 93.31 200 THR A C 1
ATOM 1516 O O . THR A 1 200 ? 18.495 -13.033 12.016 1.00 93.31 200 THR A O 1
ATOM 1519 N N . GLU A 1 201 ? 20.351 -12.838 13.253 1.00 94.19 201 GLU A N 1
ATOM 1520 C CA . GLU A 1 201 ? 19.766 -11.891 14.205 1.00 94.19 201 GLU A CA 1
ATOM 1521 C C . GLU A 1 201 ? 19.501 -10.519 13.553 1.00 94.19 201 GLU A C 1
ATOM 1523 O O . GLU A 1 201 ? 18.481 -9.893 13.827 1.00 94.19 201 GLU A O 1
ATOM 1528 N N . ASP A 1 202 ? 20.361 -10.102 12.619 1.00 87.06 202 ASP A N 1
ATOM 1529 C CA . ASP A 1 202 ? 20.221 -8.873 11.822 1.00 87.06 202 ASP A CA 1
ATOM 1530 C C . ASP A 1 202 ? 18.867 -8.801 11.091 1.00 87.06 202 ASP A C 1
ATOM 1532 O O . ASP A 1 202 ? 18.118 -7.827 11.225 1.00 87.06 202 ASP A O 1
ATOM 1536 N N . PHE A 1 203 ? 18.483 -9.890 10.415 1.00 96.06 203 PHE A N 1
ATOM 1537 C CA . PHE A 1 203 ? 17.183 -10.001 9.761 1.00 96.06 203 PHE A CA 1
ATOM 1538 C C . PHE A 1 203 ? 16.036 -9.817 10.763 1.00 96.06 203 PHE A C 1
ATOM 1540 O O . PHE A 1 203 ? 15.092 -9.058 10.512 1.00 96.06 203 PHE A O 1
ATOM 1547 N N . TYR A 1 204 ? 16.105 -10.498 11.911 1.00 91.31 204 TYR A N 1
ATOM 1548 C CA . TYR A 1 204 ? 15.053 -10.440 12.925 1.00 91.31 204 TYR A CA 1
ATOM 1549 C C . TYR A 1 204 ? 14.920 -9.035 13.530 1.00 91.31 204 TYR A C 1
ATOM 1551 O O . TYR A 1 204 ? 13.805 -8.530 13.694 1.00 91.31 204 TYR A O 1
ATOM 1559 N N . GLN A 1 205 ? 16.032 -8.343 13.768 1.00 83.62 205 GLN A N 1
ATOM 1560 C CA . GLN A 1 205 ? 16.024 -6.984 14.304 1.00 83.62 205 GLN A CA 1
ATOM 1561 C C . GLN A 1 205 ? 15.473 -5.972 13.296 1.00 83.62 205 GLN A C 1
ATOM 1563 O O . GLN A 1 205 ? 14.582 -5.181 13.624 1.00 83.62 205 GLN A O 1
ATOM 1568 N N . HIS A 1 206 ? 15.956 -6.006 12.052 1.00 83.44 206 HIS A N 1
ATOM 1569 C CA . HIS A 1 206 ? 15.688 -4.945 11.082 1.00 83.44 206 HIS A CA 1
ATOM 1570 C C . HIS A 1 206 ? 14.450 -5.167 10.219 1.00 83.44 206 HIS A C 1
ATOM 1572 O O . HIS A 1 206 ? 13.849 -4.187 9.749 1.00 83.44 206 HIS A O 1
ATOM 1578 N N . LEU A 1 207 ? 14.061 -6.421 9.979 1.00 90.19 207 LEU A N 1
ATOM 1579 C CA . LEU A 1 207 ? 12.949 -6.750 9.089 1.00 90.19 207 LEU A CA 1
ATOM 1580 C C . LEU A 1 207 ? 11.706 -7.214 9.838 1.00 90.19 207 LEU A C 1
ATOM 1582 O O . LEU A 1 207 ? 10.604 -6.958 9.347 1.00 90.19 207 LEU A O 1
ATOM 1586 N N . THR A 1 208 ? 11.843 -7.833 11.015 1.00 90.00 208 THR A N 1
ATOM 1587 C CA . THR A 1 208 ? 10.700 -8.331 11.802 1.00 90.00 208 THR A CA 1
ATOM 1588 C C . THR A 1 208 ? 10.541 -7.682 13.173 1.00 90.00 208 THR A C 1
ATOM 1590 O O . THR A 1 208 ? 9.487 -7.861 13.784 1.00 90.00 208 THR A O 1
ATOM 1593 N N . TYR A 1 209 ? 11.500 -6.868 13.625 1.00 88.56 209 TYR A N 1
ATOM 1594 C CA . TYR A 1 209 ? 11.503 -6.229 14.947 1.00 88.56 209 TYR A CA 1
ATOM 1595 C C . TYR A 1 209 ? 11.305 -7.240 16.091 1.00 88.56 209 TYR A C 1
ATOM 1597 O O . TYR A 1 209 ? 10.444 -7.050 16.963 1.00 88.56 209 TYR A O 1
ATOM 1605 N N . SER A 1 210 ? 12.051 -8.341 16.035 1.00 93.06 210 SER A N 1
ATOM 1606 C CA . SER A 1 210 ? 12.042 -9.459 16.986 1.00 93.06 210 SER A CA 1
ATOM 1607 C C . SER A 1 210 ? 13.450 -10.066 17.108 1.00 93.06 210 SER A C 1
ATOM 1609 O O . SER A 1 210 ? 14.402 -9.484 16.598 1.00 93.06 210 SER A O 1
ATOM 1611 N N . HIS A 1 211 ? 13.576 -11.220 17.768 1.00 93.00 211 HIS A N 1
ATOM 1612 C CA . HIS A 1 211 ? 14.840 -11.948 17.960 1.00 93.00 211 HIS A CA 1
ATOM 1613 C C . HIS A 1 211 ? 14.753 -13.376 17.402 1.00 93.00 211 HIS A C 1
ATOM 1615 O O . HIS A 1 211 ? 13.668 -13.963 17.409 1.00 93.00 211 HIS A O 1
ATOM 1621 N N . LEU A 1 212 ? 15.872 -13.937 16.931 1.00 97.31 212 LEU A N 1
ATOM 1622 C CA . LEU A 1 212 ? 15.912 -15.293 16.364 1.00 97.31 212 LEU A CA 1
ATOM 1623 C C . LEU A 1 212 ? 15.768 -16.372 17.449 1.00 97.31 212 LEU A C 1
ATOM 1625 O O . LEU A 1 212 ? 14.976 -17.305 17.306 1.00 97.31 212 LEU A O 1
ATOM 1629 N N . GLU A 1 213 ? 16.513 -16.235 18.547 1.00 97.25 213 GLU A N 1
ATOM 1630 C CA . GLU A 1 213 ? 16.652 -17.289 19.562 1.00 97.25 213 GLU A CA 1
ATOM 1631 C C . GLU A 1 213 ? 15.318 -17.783 20.162 1.00 97.25 213 GLU A C 1
ATOM 1633 O O . GLU A 1 213 ? 15.144 -18.998 20.258 1.00 97.25 213 GLU A O 1
ATOM 1638 N N . PRO A 1 214 ? 14.324 -16.927 20.482 1.00 97.44 214 PRO A N 1
ATOM 1639 C CA . PRO A 1 214 ? 13.043 -17.408 21.008 1.00 97.44 214 PRO A CA 1
ATOM 1640 C C . PRO A 1 214 ? 12.273 -18.341 20.057 1.00 97.44 214 PRO A C 1
ATOM 1642 O O . PRO A 1 214 ? 11.551 -19.236 20.506 1.00 97.44 214 PRO A O 1
ATOM 1645 N N . VAL A 1 215 ? 12.434 -18.166 18.740 1.00 98.31 215 VAL A N 1
ATOM 1646 C CA . VAL A 1 215 ? 11.836 -19.065 17.738 1.00 98.31 215 VAL A CA 1
ATOM 1647 C C . VAL A 1 215 ? 12.558 -20.413 17.747 1.00 98.31 215 VAL A C 1
ATOM 1649 O O . VAL A 1 215 ? 11.915 -21.463 17.758 1.00 98.31 215 VAL A O 1
ATOM 1652 N N . LEU A 1 216 ? 13.893 -20.395 17.820 1.00 98.50 216 LEU A N 1
ATOM 1653 C CA . LEU A 1 216 ? 14.721 -21.602 17.911 1.00 98.50 216 LEU A CA 1
ATOM 1654 C C . LEU A 1 216 ? 14.435 -22.401 19.191 1.00 98.50 216 LEU A C 1
ATOM 1656 O O . LEU A 1 216 ? 14.324 -23.627 19.149 1.00 98.50 216 LEU A O 1
ATOM 1660 N N . GLU A 1 217 ? 14.260 -21.719 20.323 1.00 98.06 217 GLU A N 1
ATOM 1661 C CA . GLU A 1 217 ? 13.839 -22.334 21.584 1.00 98.06 217 GLU A CA 1
ATOM 1662 C C . GLU A 1 217 ? 12.466 -22.992 21.477 1.00 98.06 217 GLU A C 1
ATOM 1664 O O . GLU A 1 217 ? 12.275 -24.094 21.995 1.00 98.06 217 GLU A O 1
ATOM 1669 N N . THR A 1 218 ? 11.519 -22.343 20.801 1.00 98.44 218 THR A N 1
ATOM 1670 C CA . THR A 1 218 ? 10.177 -22.891 20.586 1.00 98.44 218 THR A CA 1
ATOM 1671 C C . THR A 1 218 ? 10.215 -24.136 19.706 1.00 98.44 218 THR A C 1
ATOM 1673 O O . THR A 1 218 ? 9.587 -25.133 20.050 1.00 98.44 218 THR A O 1
ATOM 1676 N N . LEU A 1 219 ? 11.004 -24.136 18.628 1.00 98.62 219 LEU A N 1
ATOM 1677 C CA . LEU A 1 219 ? 11.198 -25.315 17.777 1.00 98.62 219 LEU A CA 1
ATOM 1678 C C . LEU A 1 219 ? 11.830 -26.486 18.548 1.00 98.62 219 LEU A C 1
ATOM 1680 O O . LEU A 1 219 ? 11.356 -27.618 18.441 1.00 98.62 219 LEU A O 1
ATOM 1684 N N . ARG A 1 220 ? 12.863 -26.228 19.367 1.00 98.50 220 ARG A N 1
ATOM 1685 C CA . ARG A 1 220 ? 13.471 -27.262 20.228 1.00 98.50 220 ARG A CA 1
ATOM 1686 C C . ARG A 1 220 ? 12.456 -27.828 21.213 1.00 98.50 220 ARG A C 1
ATOM 1688 O O . ARG A 1 220 ? 12.372 -29.042 21.373 1.00 98.50 220 ARG A O 1
ATOM 1695 N N . TRP A 1 221 ? 11.670 -26.960 21.838 1.00 98.44 221 TRP A N 1
ATOM 1696 C CA . TRP A 1 221 ? 10.636 -27.377 22.775 1.00 98.44 221 TRP A CA 1
ATOM 1697 C C . TRP A 1 221 ? 9.553 -28.224 22.101 1.00 98.44 221 TRP A C 1
ATOM 1699 O O . TRP A 1 221 ? 9.242 -29.303 22.591 1.00 98.44 221 TRP A O 1
ATOM 1709 N N . LEU A 1 222 ? 9.045 -27.799 20.939 1.00 98.19 222 LEU A N 1
ATOM 1710 C CA . LEU A 1 222 ? 8.055 -28.566 20.177 1.00 98.19 222 LEU A CA 1
ATOM 1711 C C . LEU A 1 222 ? 8.546 -29.983 19.876 1.00 98.19 222 LEU A C 1
ATOM 1713 O O . LEU A 1 222 ? 7.778 -30.933 19.989 1.00 98.19 222 LEU A O 1
ATOM 1717 N N . LYS A 1 223 ? 9.830 -30.129 19.533 1.00 97.31 223 LYS A N 1
ATOM 1718 C CA . LYS A 1 223 ? 10.423 -31.427 19.216 1.00 97.31 223 LYS A CA 1
ATOM 1719 C C . LYS A 1 223 ? 10.611 -32.340 20.427 1.00 97.31 223 LYS A C 1
ATOM 1721 O O . LYS A 1 223 ? 10.411 -33.546 20.295 1.00 97.31 223 LYS A O 1
ATOM 1726 N N . HIS A 1 224 ? 11.094 -31.793 21.540 1.00 97.25 224 HIS A N 1
ATOM 1727 C CA . HIS A 1 224 ? 11.594 -32.590 22.669 1.00 97.25 224 HIS A CA 1
ATOM 1728 C C . HIS A 1 224 ? 10.615 -32.680 23.839 1.00 97.25 224 HIS A C 1
ATOM 1730 O O . HIS A 1 224 ? 10.738 -33.587 24.658 1.00 97.25 224 HIS A O 1
ATOM 1736 N N . GLU A 1 225 ? 9.657 -31.758 23.927 1.00 97.00 225 GLU A N 1
ATOM 1737 C CA . GLU A 1 225 ? 8.758 -31.605 25.076 1.00 97.00 225 GLU A CA 1
ATOM 1738 C C . GLU A 1 225 ? 7.266 -31.600 24.695 1.00 97.00 225 GLU A C 1
ATOM 1740 O O . GLU A 1 225 ? 6.423 -31.438 25.574 1.00 97.00 225 GLU A O 1
ATOM 1745 N N . SER A 1 226 ? 6.914 -31.789 23.416 1.00 96.25 226 SER A N 1
ATOM 1746 C CA . SER A 1 226 ? 5.518 -31.804 22.958 1.00 96.25 226 SER A CA 1
ATOM 1747 C C . SER A 1 226 ? 5.223 -32.944 21.978 1.00 96.25 226 SER A C 1
ATOM 1749 O O . SER A 1 226 ? 6.107 -33.390 21.250 1.00 96.25 226 SER A O 1
ATOM 1751 N N . ASP A 1 227 ? 3.955 -33.355 21.910 1.00 94.88 227 ASP A N 1
ATOM 1752 C CA . ASP A 1 227 ? 3.446 -34.325 20.924 1.00 94.88 227 ASP A CA 1
ATOM 1753 C C . ASP A 1 227 ? 2.848 -33.652 19.670 1.00 94.88 227 ASP A C 1
ATOM 1755 O O . ASP A 1 227 ? 2.226 -34.311 18.833 1.00 94.88 227 ASP A O 1
ATOM 1759 N N . VAL A 1 228 ? 2.983 -32.328 19.535 1.00 97.56 228 VAL A N 1
ATOM 1760 C CA . VAL A 1 228 ? 2.406 -31.571 18.417 1.00 97.56 228 VAL A CA 1
ATOM 1761 C C . VAL A 1 228 ? 3.178 -31.878 17.138 1.00 97.56 228 VAL A C 1
ATOM 1763 O O . VAL A 1 228 ? 4.397 -31.704 17.080 1.00 97.56 228 VAL A O 1
ATOM 1766 N N . TRP A 1 229 ? 2.476 -32.283 16.076 1.00 98.31 229 TRP A N 1
ATOM 1767 C CA . TRP A 1 229 ? 3.109 -32.406 14.763 1.00 98.31 229 TRP A CA 1
ATOM 1768 C C . TRP A 1 229 ? 3.483 -31.024 14.239 1.00 98.31 229 TRP A C 1
ATOM 1770 O O . TRP A 1 229 ? 2.633 -30.137 14.207 1.00 98.31 229 TRP A O 1
ATOM 1780 N N . PHE A 1 230 ? 4.716 -30.820 13.782 1.00 98.62 230 PHE A N 1
ATOM 1781 C CA . PHE A 1 230 ? 5.074 -29.538 13.192 1.00 98.62 230 PHE A CA 1
ATOM 1782 C C . PHE A 1 230 ? 5.957 -29.642 11.958 1.00 98.62 230 PHE A C 1
ATOM 1784 O O . PHE A 1 230 ? 6.705 -30.600 11.772 1.00 98.62 230 PHE A O 1
ATOM 1791 N N . GLU A 1 231 ? 5.846 -28.615 11.121 1.00 98.69 231 GLU A N 1
ATOM 1792 C CA . GLU A 1 231 ? 6.658 -28.392 9.927 1.00 98.69 231 GLU A CA 1
ATOM 1793 C C . GLU A 1 231 ? 7.198 -26.957 9.953 1.00 98.69 231 GLU A C 1
ATOM 1795 O O . GLU A 1 231 ? 6.617 -26.072 10.591 1.00 98.69 231 GLU A O 1
ATOM 1800 N N . ILE A 1 232 ? 8.331 -26.728 9.288 1.00 98.75 232 ILE A N 1
ATOM 1801 C CA . ILE A 1 232 ? 9.028 -25.438 9.287 1.00 98.75 232 ILE A CA 1
ATOM 1802 C C . ILE A 1 232 ? 8.857 -24.773 7.926 1.00 98.75 232 ILE A C 1
ATOM 1804 O O . ILE A 1 232 ? 9.137 -25.386 6.898 1.00 98.75 232 ILE A O 1
ATOM 1808 N N . THR A 1 233 ? 8.468 -23.502 7.907 1.00 98.44 233 THR A N 1
ATOM 1809 C CA . THR A 1 233 ? 8.432 -22.699 6.677 1.00 98.44 233 THR A CA 1
ATOM 1810 C C . THR A 1 233 ? 9.500 -21.620 6.717 1.00 98.44 233 THR A C 1
ATOM 1812 O O . THR A 1 233 ? 9.603 -20.869 7.685 1.00 98.44 233 THR A O 1
ATOM 1815 N N . ASN A 1 234 ? 10.265 -21.499 5.638 1.00 98.31 234 ASN A N 1
ATOM 1816 C CA . ASN A 1 234 ? 11.160 -20.384 5.383 1.00 98.31 234 ASN A CA 1
ATOM 1817 C C . ASN A 1 234 ? 10.693 -19.653 4.114 1.00 98.31 234 ASN A C 1
ATOM 1819 O O . ASN A 1 234 ? 10.703 -20.204 3.011 1.00 98.31 234 ASN A O 1
ATOM 1823 N N . LEU A 1 235 ? 10.225 -18.414 4.282 1.00 97.62 235 LEU A N 1
ATOM 1824 C CA . LEU A 1 235 ? 9.925 -17.519 3.165 1.00 97.62 235 LEU A CA 1
ATOM 1825 C C . LEU A 1 235 ? 11.243 -16.932 2.671 1.00 97.62 235 LEU A C 1
ATOM 1827 O O . LEU A 1 235 ? 11.864 -16.135 3.373 1.00 97.62 235 LEU A O 1
ATOM 1831 N N . VAL A 1 236 ? 11.674 -17.342 1.485 1.00 98.12 236 VAL A N 1
ATOM 1832 C CA . VAL A 1 236 ? 12.975 -16.962 0.934 1.00 98.12 236 VAL A CA 1
ATOM 1833 C C . VAL A 1 236 ? 12.843 -15.607 0.256 1.00 98.12 236 VAL A C 1
ATOM 1835 O O . VAL A 1 236 ? 12.073 -15.477 -0.684 1.00 98.12 236 VAL A O 1
ATOM 1838 N N . ILE A 1 237 ? 13.582 -14.602 0.706 1.00 97.31 237 ILE A N 1
ATOM 1839 C CA . ILE A 1 237 ? 13.532 -13.212 0.257 1.00 97.31 237 ILE A CA 1
ATOM 1840 C C . ILE A 1 237 ? 14.870 -12.864 -0.414 1.00 97.31 237 ILE A C 1
ATOM 1842 O O . ILE A 1 237 ? 15.906 -12.891 0.263 1.00 97.31 237 ILE A O 1
ATOM 1846 N N . PRO A 1 238 ? 14.864 -12.475 -1.706 1.00 95.62 238 PRO A N 1
ATOM 1847 C CA . PRO A 1 238 ? 16.084 -12.137 -2.433 1.00 95.62 238 PRO A CA 1
ATOM 1848 C C . PRO A 1 238 ? 16.937 -11.079 -1.728 1.00 95.62 238 PRO A C 1
ATOM 1850 O O . PRO A 1 238 ? 16.435 -10.012 -1.359 1.00 95.62 238 PRO A O 1
ATOM 1853 N N . GLY A 1 239 ? 18.222 -11.373 -1.532 1.00 93.88 239 GLY A N 1
ATOM 1854 C CA . GLY A 1 239 ? 19.192 -10.483 -0.895 1.00 93.88 239 GLY A CA 1
ATOM 1855 C C . GLY A 1 239 ? 18.945 -10.207 0.592 1.00 93.88 239 GLY A C 1
ATOM 1856 O O . GLY A 1 239 ? 19.467 -9.219 1.104 1.00 93.88 239 GLY A O 1
ATOM 1857 N N . ALA A 1 240 ? 18.111 -10.997 1.279 1.00 94.88 240 ALA A N 1
ATOM 1858 C CA . ALA A 1 240 ? 17.881 -10.857 2.724 1.00 94.88 240 ALA A CA 1
ATOM 1859 C C . ALA A 1 240 ? 18.127 -12.142 3.520 1.00 94.88 240 ALA A C 1
ATOM 1861 O O . ALA A 1 240 ? 18.677 -12.047 4.611 1.00 94.88 240 ALA A O 1
ATOM 1862 N N . ASN A 1 241 ? 17.707 -13.307 3.021 1.00 97.00 241 ASN A N 1
ATOM 1863 C CA . ASN A 1 241 ? 17.906 -14.595 3.705 1.00 97.00 241 ASN A CA 1
ATOM 1864 C C . ASN A 1 241 ? 18.171 -15.764 2.730 1.00 97.00 241 ASN A C 1
ATOM 1866 O O . ASN A 1 241 ? 17.911 -16.920 3.055 1.00 97.00 241 ASN A O 1
ATOM 1870 N N . ASP A 1 242 ? 18.639 -15.466 1.514 1.00 96.94 242 ASP A N 1
ATOM 1871 C CA . ASP A 1 242 ? 18.786 -16.420 0.407 1.00 96.94 242 ASP A CA 1
ATOM 1872 C C . ASP A 1 242 ? 20.243 -16.813 0.103 1.00 96.94 242 ASP A C 1
ATOM 1874 O O . ASP A 1 242 ? 20.540 -17.393 -0.949 1.00 96.94 242 ASP A O 1
ATOM 1878 N N . SER A 1 243 ? 21.164 -16.500 1.019 1.00 96.75 243 SER A N 1
ATOM 1879 C CA . SER A 1 243 ? 22.569 -16.884 0.891 1.00 96.75 243 SER A CA 1
ATOM 1880 C C . SER A 1 243 ? 22.782 -18.365 1.216 1.00 96.75 243 SER A C 1
ATOM 1882 O O . SER A 1 243 ? 22.161 -18.925 2.121 1.00 96.75 243 SER A O 1
ATOM 1884 N N . ASP A 1 244 ? 23.718 -19.003 0.513 1.00 96.25 244 ASP A N 1
ATOM 1885 C CA . ASP A 1 244 ? 24.033 -20.414 0.748 1.00 96.25 244 ASP A CA 1
ATOM 1886 C C . ASP A 1 244 ? 24.560 -20.682 2.165 1.00 96.25 244 ASP A C 1
ATOM 1888 O O . ASP A 1 244 ? 24.311 -21.750 2.720 1.00 96.25 244 ASP A O 1
ATOM 1892 N N . ASP A 1 245 ? 25.315 -19.741 2.745 1.00 96.19 245 ASP A N 1
ATOM 1893 C CA . ASP A 1 245 ? 25.804 -19.849 4.126 1.00 96.19 245 ASP A CA 1
ATOM 1894 C C . ASP A 1 245 ? 24.639 -19.895 5.117 1.00 96.19 245 ASP A C 1
ATOM 1896 O O . ASP A 1 245 ? 24.586 -20.765 5.987 1.00 96.19 245 ASP A O 1
ATOM 1900 N N . GLU A 1 246 ? 23.662 -19.007 4.941 1.00 97.12 246 GLU A N 1
ATOM 1901 C CA . GLU A 1 246 ? 22.496 -18.954 5.811 1.00 97.12 246 GLU A CA 1
ATOM 1902 C C . GLU A 1 246 ? 21.632 -20.213 5.686 1.00 97.12 246 GLU A C 1
ATOM 1904 O O . GLU A 1 246 ? 21.250 -20.786 6.709 1.00 97.12 246 GLU A O 1
ATOM 1909 N N . PHE A 1 247 ? 21.406 -20.714 4.463 1.00 98.19 247 PHE A N 1
ATOM 1910 C CA . PHE A 1 247 ? 20.717 -21.991 4.259 1.00 98.19 247 PHE A CA 1
ATOM 1911 C C . PHE A 1 247 ? 21.439 -23.155 4.936 1.00 98.19 247 PHE A C 1
ATOM 1913 O O . PHE A 1 247 ? 20.787 -23.941 5.625 1.00 98.19 247 PHE A O 1
ATOM 1920 N N . ARG A 1 248 ? 22.767 -23.261 4.788 1.00 97.94 248 ARG A N 1
ATOM 1921 C CA . ARG A 1 248 ? 23.555 -24.323 5.436 1.00 97.94 248 ARG A CA 1
ATOM 1922 C C . ARG A 1 248 ? 23.450 -24.236 6.952 1.00 97.94 248 ARG A C 1
ATOM 1924 O O . ARG A 1 248 ? 23.065 -25.214 7.578 1.00 97.94 248 ARG A O 1
ATOM 1931 N N . ARG A 1 249 ? 23.683 -23.058 7.538 1.00 97.75 249 ARG A N 1
ATOM 1932 C CA . ARG A 1 249 ? 23.595 -22.851 8.994 1.00 97.75 249 ARG A CA 1
ATOM 1933 C C . ARG A 1 249 ? 22.213 -23.201 9.545 1.00 97.75 249 ARG A C 1
ATOM 1935 O O . ARG A 1 249 ? 22.123 -23.850 10.587 1.00 97.75 249 ARG A O 1
ATOM 1942 N N . MET A 1 250 ? 21.152 -22.809 8.840 1.00 98.56 250 MET A N 1
ATOM 1943 C CA . MET A 1 250 ? 19.780 -23.161 9.202 1.00 98.56 250 MET A CA 1
ATOM 1944 C C . MET A 1 250 ? 19.555 -24.675 9.143 1.00 98.56 250 MET A C 1
ATOM 1946 O O . MET A 1 250 ? 19.055 -25.258 10.103 1.00 98.56 250 MET A O 1
ATOM 1950 N N . CYS A 1 251 ? 19.941 -25.323 8.041 1.00 98.44 251 CYS A N 1
ATOM 1951 C CA . CYS A 1 251 ? 19.738 -26.759 7.848 1.00 98.44 251 CYS A CA 1
ATOM 1952 C C . CYS A 1 251 ? 20.566 -27.596 8.829 1.00 98.44 251 CYS A C 1
ATOM 1954 O O . CYS A 1 251 ? 20.046 -28.559 9.392 1.00 98.44 251 CYS A O 1
ATOM 1956 N N . ASP A 1 252 ? 21.815 -27.209 9.088 1.00 98.12 252 ASP A N 1
ATOM 1957 C CA . ASP A 1 252 ? 22.695 -27.867 10.055 1.00 98.12 252 ASP A CA 1
ATOM 1958 C C . ASP A 1 252 ? 22.112 -27.765 11.466 1.00 98.12 252 ASP A C 1
ATOM 1960 O O . ASP A 1 252 ? 22.084 -28.745 12.211 1.00 98.12 252 ASP A O 1
ATOM 1964 N N . TRP A 1 253 ? 21.594 -26.593 11.843 1.00 98.56 253 TRP A N 1
ATOM 1965 C CA . TRP A 1 253 ? 20.934 -26.424 13.132 1.00 98.56 253 TRP A CA 1
ATOM 1966 C C . TRP A 1 253 ? 19.659 -27.264 13.239 1.00 98.56 253 TRP A C 1
ATOM 1968 O O . TRP A 1 253 ? 19.464 -27.936 14.251 1.00 98.56 253 TRP A O 1
ATOM 1978 N N . ILE A 1 254 ? 18.816 -27.284 12.200 1.00 98.44 254 ILE A N 1
ATOM 1979 C CA . ILE A 1 254 ? 17.609 -28.122 12.175 1.00 98.44 254 ILE A CA 1
ATOM 1980 C C . ILE A 1 254 ? 17.998 -29.592 12.331 1.00 98.44 254 ILE A C 1
ATOM 1982 O O . ILE A 1 254 ? 17.461 -30.273 13.202 1.00 98.44 254 ILE A O 1
ATOM 1986 N N . LEU A 1 255 ? 18.969 -30.082 11.560 1.00 97.69 255 LEU A N 1
ATOM 1987 C CA . LEU A 1 255 ? 19.417 -31.468 11.644 1.00 97.69 255 LEU A CA 1
ATOM 1988 C C . LEU A 1 255 ? 19.928 -31.825 13.048 1.00 97.69 255 LEU A C 1
ATOM 1990 O O . LEU A 1 255 ? 19.556 -32.870 13.582 1.00 97.69 255 LEU A O 1
ATOM 1994 N N . ASN A 1 256 ? 20.741 -30.955 13.650 1.00 97.31 256 ASN A N 1
ATOM 1995 C CA . ASN A 1 256 ? 21.390 -31.213 14.935 1.00 97.31 256 ASN A CA 1
ATOM 1996 C C . ASN A 1 256 ? 20.452 -31.050 16.140 1.00 97.31 256 ASN A C 1
ATOM 1998 O O . ASN A 1 256 ? 20.550 -31.808 17.104 1.00 97.31 256 ASN A O 1
ATOM 2002 N N . CYS A 1 257 ? 19.561 -30.058 16.119 1.00 97.38 257 CYS A N 1
ATOM 2003 C CA . CYS A 1 257 ? 18.720 -29.712 17.266 1.00 97.38 257 CYS A CA 1
ATOM 2004 C C . CYS A 1 257 ? 17.299 -30.273 17.178 1.00 97.38 257 CYS A C 1
ATOM 2006 O O . CYS A 1 257 ? 16.681 -30.495 18.220 1.00 97.38 257 CYS A O 1
ATOM 2008 N N . ILE A 1 258 ? 16.774 -30.483 15.969 1.00 97.44 258 ILE A N 1
ATOM 2009 C CA . ILE A 1 258 ? 15.384 -30.891 15.718 1.00 97.44 258 ILE A CA 1
ATOM 2010 C C . ILE A 1 258 ? 15.313 -32.301 15.109 1.00 97.44 258 ILE A C 1
ATOM 2012 O O . ILE A 1 258 ? 14.468 -33.112 15.494 1.00 97.44 258 ILE A O 1
ATOM 2016 N N . GLY A 1 259 ? 16.231 -32.622 14.198 1.00 96.06 259 GLY A N 1
ATOM 2017 C CA . GLY A 1 259 ? 16.355 -33.918 13.538 1.00 96.06 259 GLY A CA 1
ATOM 2018 C C . GLY A 1 259 ? 15.887 -33.924 12.080 1.00 96.06 259 GLY A C 1
ATOM 2019 O O . GLY A 1 259 ? 15.146 -33.058 11.625 1.00 96.06 259 GLY A O 1
ATOM 2020 N N . ALA A 1 260 ? 16.302 -34.960 11.347 1.00 96.75 260 ALA A N 1
ATOM 2021 C CA . ALA A 1 260 ? 16.109 -35.087 9.898 1.00 96.75 260 ALA A CA 1
ATOM 2022 C C . ALA A 1 260 ? 14.657 -35.328 9.434 1.00 96.75 260 ALA A C 1
ATOM 2024 O O . ALA A 1 260 ? 14.383 -35.287 8.235 1.00 96.75 260 ALA A O 1
ATOM 2025 N N . ASP A 1 261 ? 13.753 -35.648 10.363 1.00 96.31 261 ASP A N 1
ATOM 2026 C CA . ASP A 1 261 ? 12.385 -36.097 10.075 1.00 96.31 261 ASP A CA 1
ATOM 2027 C C . ASP A 1 261 ? 11.347 -34.966 10.044 1.00 96.31 261 ASP A C 1
ATOM 2029 O O . ASP A 1 261 ? 10.216 -35.216 9.631 1.00 96.31 261 ASP A O 1
ATOM 2033 N N . VAL A 1 262 ? 11.706 -33.748 10.469 1.00 97.44 262 VAL A N 1
ATOM 2034 C CA . VAL A 1 262 ? 10.812 -32.581 10.430 1.00 97.44 262 VAL A CA 1
ATOM 2035 C C . VAL A 1 262 ? 10.901 -31.913 9.054 1.00 97.44 262 VAL A C 1
ATOM 2037 O O . VAL A 1 262 ? 11.990 -31.480 8.672 1.00 97.44 262 VAL A O 1
ATOM 2040 N N . PRO A 1 263 ? 9.790 -31.816 8.302 1.00 98.25 263 PRO A N 1
ATOM 2041 C CA . PRO A 1 263 ? 9.782 -31.148 7.008 1.00 98.25 263 PRO A CA 1
ATOM 2042 C C . PRO A 1 263 ? 10.147 -29.662 7.058 1.00 98.25 263 PRO A C 1
ATOM 2044 O O . PRO A 1 263 ? 9.700 -28.936 7.950 1.00 98.25 263 PRO A O 1
ATOM 2047 N N . ILE A 1 264 ? 10.882 -29.207 6.039 1.00 98.50 264 ILE A N 1
ATOM 2048 C CA . ILE A 1 264 ? 11.133 -27.787 5.761 1.00 98.50 264 ILE A CA 1
ATOM 2049 C C . ILE A 1 264 ? 10.574 -27.377 4.393 1.00 98.50 264 ILE A C 1
ATOM 2051 O O . ILE A 1 264 ? 10.720 -28.094 3.401 1.00 98.50 264 ILE A O 1
ATOM 2055 N N . HIS A 1 265 ? 9.958 -26.199 4.333 1.00 98.50 265 HIS A N 1
ATOM 2056 C CA . HIS A 1 265 ? 9.392 -25.604 3.124 1.00 98.50 265 HIS A CA 1
ATOM 2057 C C . HIS A 1 265 ? 10.118 -24.309 2.773 1.00 98.50 265 HIS A C 1
ATOM 2059 O O . HIS A 1 265 ? 10.076 -23.353 3.543 1.00 98.50 265 HIS A O 1
ATOM 2065 N N . PHE A 1 266 ? 10.726 -24.250 1.591 1.00 98.50 266 PHE A N 1
ATOM 2066 C CA . PHE A 1 266 ? 11.276 -23.027 1.010 1.00 98.50 266 PHE A CA 1
ATOM 2067 C C . PHE A 1 266 ? 10.231 -22.399 0.093 1.00 98.50 266 PHE A C 1
ATOM 2069 O O . PHE A 1 266 ? 9.907 -22.937 -0.966 1.00 98.50 266 PHE A O 1
ATOM 2076 N N . THR A 1 267 ? 9.664 -21.269 0.501 1.00 97.19 267 THR A N 1
ATOM 2077 C CA . THR A 1 267 ? 8.533 -20.643 -0.200 1.00 97.19 267 THR A CA 1
ATOM 2078 C C . THR A 1 267 ? 8.950 -19.353 -0.898 1.00 97.19 267 THR A C 1
ATOM 2080 O O . THR A 1 267 ? 9.753 -18.588 -0.361 1.00 97.19 267 THR A O 1
ATOM 2083 N N . ALA A 1 268 ? 8.415 -19.109 -2.099 1.00 96.00 268 ALA A N 1
ATOM 2084 C CA . ALA A 1 268 ? 8.663 -17.862 -2.821 1.00 96.00 268 ALA A CA 1
ATOM 2085 C C . ALA A 1 268 ? 8.002 -16.661 -2.127 1.00 96.00 268 ALA A C 1
ATOM 2087 O O . ALA A 1 268 ? 6.804 -16.671 -1.821 1.00 96.00 268 ALA A O 1
ATOM 2088 N N . PHE A 1 269 ? 8.795 -15.609 -1.952 1.00 95.56 269 PHE A N 1
ATOM 2089 C CA . PHE A 1 269 ? 8.369 -14.256 -1.638 1.00 95.56 269 PHE A CA 1
ATOM 2090 C C . PHE A 1 269 ? 7.795 -13.568 -2.880 1.00 95.56 269 PHE A C 1
ATOM 2092 O O . PHE A 1 269 ? 8.266 -13.773 -4.002 1.00 95.56 269 PHE A O 1
ATOM 2099 N N . HIS A 1 270 ? 6.808 -12.703 -2.654 1.00 89.12 270 HIS A N 1
ATOM 2100 C CA . HIS A 1 270 ? 6.381 -11.684 -3.606 1.00 89.12 270 HIS A CA 1
ATOM 2101 C C . HIS A 1 270 ? 6.393 -10.304 -2.934 1.00 89.12 270 HIS A C 1
ATOM 2103 O O . HIS A 1 270 ? 6.079 -10.225 -1.742 1.00 89.12 270 HIS A O 1
ATOM 2109 N N . PRO A 1 271 ? 6.739 -9.229 -3.668 1.00 87.19 271 PRO A N 1
ATOM 2110 C CA . PRO A 1 271 ? 6.866 -7.889 -3.098 1.00 87.19 271 PRO A CA 1
ATOM 2111 C C . PRO A 1 271 ? 5.541 -7.382 -2.536 1.00 87.19 271 PRO A C 1
ATOM 2113 O O . PRO A 1 271 ? 4.537 -7.333 -3.243 1.00 87.19 271 PRO A O 1
ATOM 2116 N N . ASP A 1 272 ? 5.543 -7.025 -1.253 1.00 79.62 272 ASP A N 1
ATOM 2117 C CA . ASP A 1 272 ? 4.346 -6.625 -0.518 1.00 79.62 272 ASP A CA 1
ATOM 2118 C C . ASP A 1 272 ? 4.649 -5.669 0.636 1.00 79.62 272 ASP A C 1
ATOM 2120 O O . ASP A 1 272 ? 5.780 -5.550 1.121 1.00 79.62 272 ASP A O 1
ATOM 2124 N N . PHE A 1 273 ? 3.594 -5.003 1.112 1.00 84.62 273 PHE A N 1
ATOM 2125 C CA . PHE A 1 273 ? 3.621 -4.082 2.247 1.00 84.62 273 PHE A CA 1
ATOM 2126 C C . PHE A 1 273 ? 4.704 -2.999 2.116 1.00 84.62 273 PHE A C 1
ATOM 2128 O O . PHE A 1 273 ? 4.526 -2.040 1.369 1.00 84.62 273 PHE A O 1
ATOM 2135 N N . ARG A 1 274 ? 5.814 -3.117 2.857 1.00 81.56 274 ARG A N 1
ATOM 2136 C CA . ARG A 1 274 ? 6.905 -2.130 2.900 1.00 81.56 274 ARG A CA 1
ATOM 2137 C C . ARG A 1 274 ? 8.172 -2.601 2.192 1.00 81.56 274 ARG A C 1
ATOM 2139 O O . ARG A 1 274 ? 9.142 -1.851 2.173 1.00 81.56 274 ARG A O 1
ATOM 2146 N N . MET A 1 275 ? 8.184 -3.817 1.653 1.00 85.75 275 MET A N 1
ATOM 2147 C CA . MET A 1 275 ? 9.338 -4.405 0.977 1.00 85.75 275 MET A CA 1
ATOM 2148 C C . MET A 1 275 ? 9.028 -4.556 -0.514 1.00 85.75 275 MET A C 1
ATOM 2150 O O . MET A 1 275 ? 8.755 -5.647 -1.004 1.00 85.75 275 MET A O 1
ATOM 2154 N N . GLN A 1 276 ? 9.005 -3.410 -1.197 1.00 84.81 276 GLN A N 1
ATOM 2155 C CA . GLN A 1 276 ? 8.736 -3.265 -2.637 1.00 84.81 276 GLN A CA 1
ATOM 2156 C C . GLN A 1 276 ? 10.027 -3.039 -3.452 1.00 84.81 276 GLN A C 1
ATOM 2158 O O . GLN A 1 276 ? 9.992 -2.867 -4.664 1.00 84.81 276 GLN A O 1
ATOM 2163 N N . ASP A 1 277 ? 11.176 -3.005 -2.775 1.00 80.19 277 ASP A N 1
ATOM 2164 C CA . ASP A 1 277 ? 12.510 -2.675 -3.291 1.00 80.19 277 ASP A CA 1
ATOM 2165 C C . ASP A 1 277 ? 13.210 -3.832 -4.024 1.00 80.19 277 ASP A C 1
ATOM 2167 O O . ASP A 1 277 ? 14.292 -3.651 -4.576 1.00 80.19 277 ASP A O 1
ATOM 2171 N N . ARG A 1 278 ? 12.617 -5.028 -4.027 1.00 85.38 278 ARG A N 1
ATOM 2172 C CA . ARG A 1 278 ? 13.188 -6.259 -4.593 1.00 85.38 278 ARG A CA 1
ATOM 2173 C C . ARG A 1 278 ? 12.107 -7.078 -5.290 1.00 85.38 278 ARG A C 1
ATOM 2175 O O . ARG A 1 278 ? 10.939 -6.944 -4.947 1.00 85.38 278 ARG A O 1
ATOM 2182 N N . GLY A 1 279 ? 12.488 -7.907 -6.262 1.00 85.69 279 GLY A N 1
ATOM 2183 C CA . GLY A 1 279 ? 11.563 -8.762 -7.019 1.00 85.69 279 GLY A CA 1
ATOM 2184 C C . GLY A 1 279 ? 11.094 -10.017 -6.260 1.00 85.69 279 GLY A C 1
ATOM 2185 O O . GLY A 1 279 ? 11.570 -10.278 -5.151 1.00 85.69 279 GLY A O 1
ATOM 2186 N N . PRO A 1 280 ? 10.169 -10.805 -6.846 1.00 91.38 280 PRO A N 1
ATOM 2187 C CA . PRO A 1 280 ? 9.780 -12.107 -6.304 1.00 91.38 280 PRO A CA 1
ATOM 2188 C C . PRO A 1 280 ? 10.957 -13.090 -6.307 1.00 91.38 280 PRO A C 1
ATOM 2190 O O . PRO A 1 280 ? 11.907 -12.934 -7.077 1.00 91.38 280 PRO A O 1
ATOM 2193 N N . THR A 1 281 ? 10.895 -14.120 -5.464 1.00 96.06 281 THR A N 1
ATOM 2194 C CA . THR A 1 281 ? 11.983 -15.105 -5.348 1.00 96.06 281 THR A CA 1
ATOM 2195 C C . THR A 1 281 ? 12.146 -15.909 -6.629 1.00 96.06 281 THR A C 1
ATOM 2197 O O . THR A 1 281 ? 11.188 -16.560 -7.057 1.00 96.06 281 THR A O 1
ATOM 2200 N N . PRO A 1 282 ? 13.353 -15.944 -7.217 1.00 94.62 282 PRO A N 1
ATOM 2201 C CA . PRO A 1 282 ? 13.633 -16.823 -8.340 1.00 94.62 282 PRO A CA 1
ATOM 2202 C C . PRO A 1 282 ? 13.423 -18.292 -7.962 1.00 94.62 282 PRO A C 1
ATOM 2204 O O . PRO A 1 282 ? 13.825 -18.737 -6.884 1.00 94.62 282 PRO A O 1
ATOM 2207 N N . HIS A 1 283 ? 12.831 -19.069 -8.869 1.00 95.12 283 HIS A N 1
ATOM 2208 C CA . HIS A 1 283 ? 12.592 -20.503 -8.661 1.00 95.12 283 HIS A CA 1
ATOM 2209 C C . HIS A 1 283 ? 13.896 -21.266 -8.381 1.00 95.12 283 HIS A C 1
ATOM 2211 O O . HIS A 1 283 ? 13.944 -22.093 -7.473 1.00 95.12 283 HIS A O 1
ATOM 2217 N N . GLU A 1 284 ? 14.981 -20.912 -9.074 1.00 95.75 284 GLU A N 1
ATOM 2218 C CA . GLU A 1 284 ? 16.323 -21.471 -8.858 1.00 95.75 284 GLU A CA 1
ATOM 2219 C C . GLU A 1 284 ? 16.835 -21.298 -7.419 1.00 95.75 284 GLU A C 1
ATOM 2221 O O . GLU A 1 284 ? 17.488 -22.191 -6.882 1.00 95.75 284 GLU A O 1
ATOM 2226 N N . THR A 1 285 ? 16.487 -20.194 -6.752 1.00 96.38 285 THR A N 1
ATOM 2227 C CA . THR A 1 285 ? 16.883 -19.935 -5.364 1.00 96.38 285 THR A CA 1
ATOM 2228 C C . THR A 1 285 ? 16.191 -20.905 -4.406 1.00 96.38 285 THR A C 1
ATOM 2230 O O . THR A 1 285 ? 16.820 -21.399 -3.471 1.00 96.38 285 THR A O 1
ATOM 2233 N N . LEU A 1 286 ? 14.920 -21.240 -4.657 1.00 97.81 286 LEU A N 1
ATOM 2234 C CA . LEU A 1 286 ? 14.198 -22.240 -3.864 1.00 97.81 286 LEU A CA 1
ATOM 2235 C C . LEU A 1 286 ? 14.779 -23.643 -4.059 1.00 97.81 286 LEU A C 1
ATOM 2237 O O . LEU A 1 286 ? 14.946 -24.384 -3.090 1.00 97.81 286 LEU A O 1
ATOM 2241 N N . LEU A 1 287 ? 15.103 -23.997 -5.308 1.00 97.81 287 LEU A N 1
ATOM 2242 C CA . LEU A 1 287 ? 15.740 -25.273 -5.635 1.00 97.81 287 LEU A CA 1
ATOM 2243 C C . LEU A 1 287 ? 17.093 -25.407 -4.937 1.00 97.81 287 LEU A C 1
ATOM 2245 O O . LEU A 1 287 ? 17.368 -26.455 -4.357 1.00 97.81 287 LEU A O 1
ATOM 2249 N N . ARG A 1 288 ? 17.881 -24.328 -4.907 1.00 97.50 288 ARG A N 1
ATOM 2250 C CA . ARG A 1 288 ? 19.164 -24.273 -4.200 1.00 97.50 288 ARG A CA 1
ATOM 2251 C C . ARG A 1 288 ? 19.004 -24.492 -2.693 1.00 97.50 288 ARG A C 1
ATOM 2253 O O . ARG A 1 288 ? 19.697 -25.332 -2.126 1.00 97.50 288 ARG A O 1
ATOM 2260 N N . GLY A 1 289 ? 18.058 -23.802 -2.046 1.00 97.75 289 GLY A N 1
ATOM 2261 C CA . GLY A 1 289 ? 17.761 -24.006 -0.620 1.00 97.75 289 GLY A CA 1
ATOM 2262 C C . GLY A 1 289 ? 17.344 -25.449 -0.307 1.00 97.75 289 GLY A C 1
ATOM 2263 O O . GLY A 1 289 ? 17.854 -26.066 0.631 1.00 97.75 289 GLY A O 1
ATOM 2264 N N . LYS A 1 290 ? 16.486 -26.032 -1.154 1.00 97.88 290 LYS A N 1
ATOM 2265 C CA . LYS A 1 290 ? 16.077 -27.438 -1.052 1.00 97.88 290 LYS A CA 1
ATOM 2266 C C . LYS A 1 290 ? 17.252 -28.407 -1.222 1.00 97.88 290 LYS A C 1
ATOM 2268 O O . LYS A 1 290 ? 17.369 -29.353 -0.446 1.00 97.88 290 LYS A O 1
ATOM 2273 N N . GLU A 1 291 ? 18.088 -28.210 -2.236 1.00 98.06 291 GLU A N 1
ATOM 2274 C CA . GLU A 1 291 ? 19.252 -29.059 -2.502 1.00 98.06 291 GLU A CA 1
ATOM 2275 C C . GLU A 1 291 ? 20.216 -29.062 -1.311 1.00 98.06 291 GLU A C 1
ATOM 2277 O O . GLU A 1 291 ? 20.665 -30.129 -0.884 1.00 98.06 291 GLU A O 1
ATOM 2282 N N . ILE A 1 292 ? 20.462 -27.889 -0.718 1.00 98.31 292 ILE A N 1
ATOM 2283 C CA . ILE A 1 292 ? 21.265 -27.751 0.502 1.00 98.31 292 ILE A CA 1
ATOM 2284 C C . ILE A 1 292 ? 20.639 -28.550 1.650 1.00 98.31 292 ILE A C 1
ATOM 2286 O O . ILE A 1 292 ? 21.334 -29.354 2.267 1.00 98.31 292 ILE A O 1
ATOM 2290 N N . ALA A 1 293 ? 19.334 -28.409 1.898 1.00 98.00 293 ALA A N 1
ATOM 2291 C CA . ALA A 1 293 ? 18.648 -29.144 2.964 1.00 98.00 293 ALA A CA 1
ATOM 2292 C C . ALA A 1 293 ? 18.776 -30.672 2.813 1.00 98.00 293 ALA A C 1
ATOM 2294 O O . ALA A 1 293 ? 19.106 -31.369 3.778 1.00 98.00 293 ALA A O 1
ATOM 2295 N N . LEU A 1 294 ? 18.559 -31.193 1.599 1.00 97.06 294 LEU A N 1
ATOM 2296 C CA . LEU A 1 294 ? 18.697 -32.623 1.307 1.00 97.06 294 LEU A CA 1
ATOM 2297 C C . LEU A 1 294 ? 20.146 -33.101 1.471 1.00 97.06 294 LEU A C 1
ATOM 2299 O O . LEU A 1 294 ? 20.377 -34.163 2.046 1.00 97.06 294 LEU A O 1
ATOM 2303 N N . THR A 1 295 ? 21.115 -32.310 1.007 1.00 96.94 295 THR A N 1
ATOM 2304 C CA . THR A 1 295 ? 22.548 -32.635 1.096 1.00 96.94 295 THR A CA 1
ATOM 2305 C C . THR A 1 295 ? 23.050 -32.623 2.539 1.00 96.94 295 THR A C 1
ATOM 2307 O O . THR A 1 295 ? 23.842 -33.485 2.914 1.00 96.94 295 THR A O 1
ATOM 2310 N N . THR A 1 296 ? 22.554 -31.701 3.370 1.00 96.50 296 THR A N 1
ATOM 2311 C CA . THR A 1 296 ? 22.821 -31.678 4.816 1.00 96.50 296 THR A CA 1
ATOM 2312 C C . THR A 1 296 ? 22.282 -32.939 5.504 1.00 96.50 296 THR A C 1
ATOM 2314 O O . THR A 1 296 ? 22.878 -33.411 6.467 1.00 96.50 296 THR A O 1
ATOM 2317 N N . GLY A 1 297 ? 21.198 -33.531 4.991 1.00 96.44 297 GLY A N 1
ATOM 2318 C CA . GLY A 1 297 ? 20.628 -34.785 5.494 1.00 96.44 297 GLY A CA 1
ATOM 2319 C C . GLY A 1 297 ? 19.193 -34.671 6.010 1.00 96.44 297 GLY A C 1
ATOM 2320 O O . GLY A 1 297 ? 18.684 -35.623 6.606 1.00 96.44 297 GLY A O 1
ATOM 2321 N N . ILE A 1 298 ? 18.519 -33.537 5.786 1.00 97.88 298 ILE A N 1
ATOM 2322 C CA . ILE A 1 298 ? 17.078 -33.403 6.030 1.00 97.88 298 ILE A CA 1
ATOM 2323 C C . ILE A 1 298 ? 16.342 -34.280 5.012 1.00 97.88 298 ILE A C 1
ATOM 2325 O O . ILE A 1 298 ? 16.595 -34.203 3.813 1.00 97.88 298 ILE A O 1
ATOM 2329 N N . ARG A 1 299 ? 15.421 -35.134 5.471 1.00 97.50 299 ARG A N 1
ATOM 2330 C CA . ARG A 1 299 ? 14.769 -36.134 4.604 1.00 97.50 299 ARG A CA 1
ATOM 2331 C C . ARG A 1 299 ? 13.661 -35.552 3.734 1.00 97.50 299 ARG A C 1
ATOM 2333 O O . ARG A 1 299 ? 13.394 -36.085 2.660 1.00 97.50 299 ARG A O 1
ATOM 2340 N N . TYR A 1 300 ? 13.005 -34.494 4.207 1.00 98.19 300 TYR A N 1
ATOM 2341 C CA . TYR A 1 300 ? 11.832 -33.904 3.568 1.00 98.19 300 TYR A CA 1
ATOM 2342 C C . TYR A 1 300 ? 12.015 -32.392 3.440 1.00 98.19 300 TYR A C 1
ATOM 2344 O O . TYR A 1 300 ? 11.877 -31.653 4.411 1.00 98.19 300 TYR A O 1
ATOM 2352 N N . ALA A 1 301 ? 12.331 -31.946 2.226 1.00 98.00 301 ALA A N 1
ATOM 2353 C CA . ALA A 1 301 ? 12.451 -30.538 1.875 1.00 98.00 301 ALA A CA 1
ATOM 2354 C C . ALA A 1 301 ? 11.597 -30.239 0.637 1.00 98.00 301 ALA A C 1
ATOM 2356 O O . ALA A 1 301 ? 11.656 -30.967 -0.361 1.00 98.00 301 ALA A O 1
ATOM 2357 N N . TYR A 1 302 ? 10.810 -29.171 0.710 1.00 98.44 302 TYR A N 1
ATOM 2358 C CA . TYR A 1 302 ? 9.816 -28.804 -0.295 1.00 98.44 302 TYR A CA 1
ATOM 2359 C C . TYR A 1 302 ? 10.040 -27.386 -0.807 1.00 98.44 302 TYR A C 1
ATOM 2361 O O . TYR A 1 302 ? 10.533 -26.530 -0.074 1.00 98.44 302 TYR A O 1
ATOM 2369 N N . VAL A 1 303 ? 9.634 -27.132 -2.051 1.00 97.25 303 VAL A N 1
ATOM 2370 C CA . VAL A 1 303 ? 9.471 -25.766 -2.570 1.00 97.25 303 VAL A CA 1
ATOM 2371 C C . VAL A 1 303 ? 7.990 -25.391 -2.569 1.00 97.25 303 VAL A C 1
ATOM 2373 O O . VAL A 1 303 ? 7.141 -26.236 -2.838 1.00 97.25 303 VAL A O 1
ATOM 2376 N N . GLY A 1 304 ? 7.655 -24.141 -2.267 1.00 93.00 304 GLY A N 1
ATOM 2377 C CA . GLY A 1 304 ? 6.267 -23.672 -2.202 1.00 93.00 304 GLY A CA 1
ATOM 2378 C C . GLY A 1 304 ? 6.064 -22.305 -2.848 1.00 93.00 304 GLY A C 1
ATOM 2379 O O . GLY A 1 304 ? 7.025 -21.617 -3.189 1.00 93.00 304 GLY A O 1
ATOM 2380 N N . ASN A 1 305 ? 4.798 -21.918 -3.032 1.00 90.50 305 ASN A N 1
ATOM 2381 C CA . ASN A 1 305 ? 4.382 -20.738 -3.809 1.00 90.50 305 ASN A CA 1
ATOM 2382 C C . ASN A 1 305 ? 4.880 -20.733 -5.273 1.00 90.50 305 ASN A C 1
ATOM 2384 O O . ASN A 1 305 ? 4.974 -19.680 -5.898 1.00 90.50 305 ASN A O 1
ATOM 2388 N N . VAL A 1 306 ? 5.178 -21.910 -5.828 1.00 90.94 306 VAL A N 1
ATOM 2389 C CA . VAL A 1 306 ? 5.577 -22.138 -7.228 1.00 90.94 306 VAL A CA 1
ATOM 2390 C C . VAL A 1 306 ? 4.887 -23.396 -7.765 1.00 90.94 306 VAL A C 1
ATOM 2392 O O . VAL A 1 306 ? 4.388 -24.194 -6.978 1.00 90.94 306 VAL A O 1
ATOM 2395 N N . HIS A 1 307 ? 4.847 -23.597 -9.081 1.00 90.00 307 HIS A N 1
ATOM 2396 C CA . HIS A 1 307 ? 4.391 -24.855 -9.685 1.00 90.00 307 HIS A CA 1
ATOM 2397 C C . HIS A 1 307 ? 5.602 -25.730 -10.021 1.00 90.00 307 HIS A C 1
ATOM 2399 O O . HIS A 1 307 ? 6.306 -25.457 -10.990 1.00 90.00 307 HIS A O 1
ATOM 2405 N N . ASP A 1 308 ? 5.862 -26.758 -9.210 1.00 93.12 308 ASP A N 1
ATOM 2406 C CA . ASP A 1 308 ? 7.011 -27.653 -9.391 1.00 93.12 308 ASP A CA 1
ATOM 2407 C C . ASP A 1 308 ? 6.724 -29.035 -8.792 1.00 93.12 308 ASP A C 1
ATOM 2409 O O . ASP A 1 308 ? 7.040 -29.325 -7.635 1.00 93.12 308 ASP A O 1
ATOM 2413 N N . VAL A 1 309 ? 6.108 -29.900 -9.599 1.00 94.31 309 VAL A N 1
ATOM 2414 C CA . VAL A 1 309 ? 5.626 -31.212 -9.148 1.00 94.31 309 VAL A CA 1
ATOM 2415 C C . VAL A 1 309 ? 6.730 -32.078 -8.536 1.00 94.31 309 VAL A C 1
ATOM 2417 O O . VAL A 1 309 ? 6.541 -32.553 -7.410 1.00 94.31 309 VAL A O 1
ATOM 2420 N N . PRO A 1 310 ? 7.898 -32.272 -9.183 1.00 94.25 310 PRO A N 1
ATOM 2421 C CA . PRO A 1 310 ? 8.984 -33.049 -8.588 1.00 94.25 310 PRO A CA 1
ATOM 2422 C C . PRO A 1 310 ? 9.406 -32.529 -7.215 1.00 94.25 310 PRO A C 1
ATOM 2424 O O . PRO A 1 310 ? 9.696 -33.328 -6.317 1.00 94.25 310 PRO A O 1
ATOM 2427 N N . ASN A 1 311 ? 9.414 -31.202 -7.034 1.00 96.38 311 ASN A N 1
ATOM 2428 C CA . ASN A 1 311 ? 9.938 -30.595 -5.822 1.00 96.38 311 ASN A CA 1
ATOM 2429 C C . ASN A 1 311 ? 8.914 -30.307 -4.717 1.00 96.38 311 ASN A C 1
ATOM 2431 O O . ASN A 1 311 ? 9.330 -30.088 -3.577 1.00 96.38 311 ASN A O 1
ATOM 2435 N N . GLN A 1 312 ? 7.621 -30.394 -5.024 1.00 95.25 312 GLN A N 1
ATOM 2436 C CA . GLN A 1 312 ? 6.490 -30.304 -4.087 1.00 95.25 312 GLN A CA 1
ATOM 2437 C C . GLN A 1 312 ? 6.015 -31.665 -3.564 1.00 95.25 312 GLN A C 1
ATOM 2439 O O . GLN A 1 312 ? 5.312 -31.764 -2.552 1.00 95.25 312 GLN A O 1
ATOM 2444 N N . SER A 1 313 ? 6.381 -32.730 -4.268 1.00 97.31 313 SER A N 1
ATOM 2445 C CA . SER A 1 313 ? 5.921 -34.082 -3.978 1.00 97.31 313 SER A CA 1
ATOM 2446 C C . SER A 1 313 ? 6.697 -34.741 -2.838 1.00 97.31 313 SER A C 1
ATOM 2448 O O . SER A 1 313 ? 7.895 -34.520 -2.668 1.00 97.31 313 SER A O 1
ATOM 2450 N N . THR A 1 314 ? 6.019 -35.589 -2.061 1.00 97.38 314 THR A N 1
ATOM 2451 C CA . THR A 1 314 ? 6.655 -36.410 -1.020 1.00 97.38 314 THR A CA 1
ATOM 2452 C C . THR A 1 314 ? 7.215 -37.683 -1.639 1.00 97.38 314 THR A C 1
ATOM 2454 O O . THR A 1 314 ? 6.485 -38.464 -2.257 1.00 97.38 314 THR A O 1
ATOM 2457 N N . TRP A 1 315 ? 8.499 -37.924 -1.398 1.00 97.19 315 TRP A N 1
ATOM 2458 C CA . TRP A 1 315 ? 9.231 -39.107 -1.838 1.00 97.19 315 TRP A CA 1
ATOM 2459 C C . TRP A 1 315 ? 9.629 -39.957 -0.633 1.00 97.19 315 TRP A C 1
ATOM 2461 O O . TRP A 1 315 ? 9.908 -39.431 0.443 1.00 97.19 315 TRP A O 1
ATOM 2471 N N . CYS A 1 316 ? 9.668 -41.280 -0.789 1.00 97.31 316 CYS A N 1
ATOM 2472 C CA . CYS A 1 316 ? 10.134 -42.157 0.281 1.00 97.31 316 CYS A CA 1
ATOM 2473 C C . CYS A 1 316 ? 11.634 -41.951 0.520 1.00 97.31 316 CYS A C 1
ATOM 2475 O O . CYS A 1 316 ? 12.436 -42.218 -0.372 1.00 97.31 316 CYS A O 1
ATOM 2477 N N . SER A 1 317 ? 12.032 -41.591 1.742 1.00 94.50 317 SER A N 1
ATOM 2478 C CA . SER A 1 317 ? 13.444 -41.379 2.096 1.00 94.50 317 SER A CA 1
ATOM 2479 C C . SER A 1 317 ? 14.314 -42.647 2.049 1.00 94.50 317 SER A C 1
ATOM 2481 O O . SER A 1 317 ? 15.523 -42.556 2.215 1.00 94.50 317 SER A O 1
ATOM 2483 N N . THR A 1 318 ? 13.719 -43.833 1.869 1.00 95.44 318 THR A N 1
ATOM 2484 C CA . THR A 1 318 ? 14.436 -45.122 1.827 1.00 95.44 318 THR A CA 1
ATOM 2485 C C . THR A 1 318 ? 14.498 -45.727 0.428 1.00 95.44 318 THR A C 1
ATOM 2487 O O . THR A 1 318 ? 15.547 -46.210 0.024 1.00 95.44 318 THR A O 1
ATOM 2490 N N . CYS A 1 319 ? 13.377 -45.762 -0.303 1.00 96.25 319 CYS A N 1
ATOM 2491 C CA . CYS A 1 319 ? 13.316 -46.391 -1.632 1.00 96.25 319 CYS A CA 1
ATOM 2492 C C . CYS A 1 319 ? 13.107 -45.400 -2.783 1.00 96.25 319 CYS A C 1
ATOM 2494 O O . CYS A 1 319 ? 13.020 -45.830 -3.929 1.00 96.25 319 CYS A O 1
ATOM 2496 N N . HIS A 1 320 ? 13.000 -44.102 -2.479 1.00 95.50 320 HIS A N 1
ATOM 2497 C CA . HIS A 1 320 ? 12.794 -43.012 -3.439 1.00 95.50 320 HIS A CA 1
ATOM 2498 C C . HIS A 1 320 ? 11.543 -43.152 -4.321 1.00 95.50 320 HIS A C 1
ATOM 2500 O O . HIS A 1 320 ? 11.436 -42.515 -5.361 1.00 95.50 320 HIS A O 1
ATOM 2506 N N . GLU A 1 321 ? 10.566 -43.959 -3.901 1.00 97.12 321 GLU A N 1
ATOM 2507 C CA . GLU A 1 321 ? 9.257 -44.027 -4.552 1.00 97.12 321 GLU A CA 1
ATOM 2508 C C . GLU A 1 321 ? 8.493 -42.707 -4.365 1.00 97.12 321 GLU A C 1
ATOM 2510 O O . GLU A 1 321 ? 8.473 -42.161 -3.258 1.00 97.12 321 GLU A O 1
ATOM 2515 N N . LEU A 1 322 ? 7.817 -42.234 -5.417 1.00 97.38 322 LEU A N 1
ATOM 2516 C CA . LEU A 1 322 ? 6.853 -41.134 -5.327 1.00 97.38 322 LEU A CA 1
ATOM 2517 C C . LEU A 1 322 ? 5.656 -41.577 -4.478 1.00 97.38 322 LEU A C 1
ATOM 2519 O O . LEU A 1 322 ? 4.884 -42.446 -4.896 1.00 97.38 322 LEU A O 1
ATOM 2523 N N . LEU A 1 323 ? 5.519 -40.994 -3.285 1.00 97.38 323 LEU A N 1
ATOM 2524 C CA . LEU A 1 323 ? 4.479 -41.347 -2.319 1.00 97.38 323 LEU A CA 1
ATOM 2525 C C . LEU A 1 323 ? 3.247 -40.469 -2.458 1.00 97.38 323 LEU A C 1
ATOM 2527 O O . LEU A 1 323 ? 2.136 -40.988 -2.472 1.00 97.38 323 LEU A O 1
ATOM 2531 N N . ILE A 1 324 ? 3.444 -39.154 -2.523 1.00 97.50 324 ILE A N 1
ATOM 2532 C CA . ILE A 1 324 ? 2.358 -38.184 -2.650 1.00 97.50 324 ILE A CA 1
ATOM 2533 C C . ILE A 1 324 ? 2.779 -37.155 -3.683 1.00 97.50 324 ILE A C 1
ATOM 2535 O O . ILE A 1 324 ? 3.650 -36.328 -3.419 1.00 97.50 324 ILE A O 1
ATOM 2539 N N . GLU A 1 325 ? 2.170 -37.226 -4.856 1.00 97.12 325 GLU A N 1
ATOM 2540 C CA . GLU A 1 325 ? 2.367 -36.252 -5.919 1.00 97.12 325 GLU A CA 1
ATOM 2541 C C . GLU A 1 325 ? 1.582 -34.979 -5.619 1.00 97.12 325 GLU A C 1
ATOM 2543 O O . GLU A 1 325 ? 0.395 -35.048 -5.283 1.00 97.12 325 GLU A O 1
ATOM 2548 N N . ARG A 1 326 ? 2.237 -33.824 -5.745 1.00 95.38 326 ARG A N 1
ATOM 2549 C CA . ARG A 1 326 ? 1.619 -32.513 -5.534 1.00 95.38 326 ARG A CA 1
ATOM 2550 C C . ARG A 1 326 ? 1.961 -31.570 -6.667 1.00 95.38 326 ARG A C 1
ATOM 2552 O O . ARG A 1 326 ? 3.132 -31.362 -6.945 1.00 95.38 326 ARG A O 1
ATOM 2559 N N . ASP A 1 327 ? 0.938 -30.958 -7.247 1.00 89.75 327 ASP A N 1
ATOM 2560 C CA . ASP A 1 327 ? 1.075 -29.739 -8.040 1.00 89.75 327 ASP A CA 1
ATOM 2561 C C . ASP A 1 327 ? 0.313 -28.634 -7.315 1.00 89.75 327 ASP A C 1
ATOM 2563 O O . ASP A 1 327 ? -0.932 -28.600 -7.328 1.00 89.75 327 ASP A O 1
ATOM 2567 N N . TRP A 1 328 ? 1.057 -27.751 -6.651 1.00 86.81 328 TRP A N 1
ATOM 2568 C CA . TRP A 1 328 ? 0.499 -26.728 -5.777 1.00 86.81 328 TRP A CA 1
ATOM 2569 C C . TRP A 1 328 ? -0.362 -27.364 -4.664 1.00 86.81 328 TRP A C 1
ATOM 2571 O O . TRP A 1 328 ? 0.155 -28.095 -3.825 1.00 86.81 328 TRP A O 1
ATOM 2581 N N . HIS A 1 329 ? -1.682 -27.148 -4.665 1.00 86.31 329 HIS A N 1
ATOM 2582 C CA . HIS A 1 329 ? -2.620 -27.744 -3.698 1.00 86.31 329 HIS A CA 1
ATOM 2583 C C . HIS A 1 329 ? -3.426 -28.926 -4.271 1.00 86.31 329 HIS A C 1
ATOM 2585 O O . HIS A 1 329 ? -4.410 -29.355 -3.671 1.00 86.31 329 HIS A O 1
ATOM 2591 N N . GLN A 1 330 ? -3.091 -29.410 -5.472 1.00 90.06 330 GLN A N 1
ATOM 2592 C CA . GLN A 1 330 ? -3.732 -30.597 -6.038 1.00 90.06 330 GLN A CA 1
ATOM 2593 C C . GLN A 1 330 ? -2.872 -31.819 -5.764 1.00 90.06 330 GLN A C 1
ATOM 2595 O O . GLN A 1 330 ? -1.704 -31.848 -6.151 1.00 90.06 330 GLN A O 1
ATOM 2600 N N . LEU A 1 331 ? -3.479 -32.838 -5.158 1.00 94.25 331 LEU A N 1
ATOM 2601 C CA . LEU A 1 331 ? -2.860 -34.149 -5.042 1.00 94.25 331 LEU A CA 1
ATOM 2602 C C . LEU A 1 331 ? -3.111 -34.973 -6.307 1.00 94.25 331 LEU A C 1
ATOM 2604 O O . LEU A 1 331 ? -4.213 -34.939 -6.868 1.00 94.25 331 LEU A O 1
ATOM 2608 N N . GLY A 1 332 ? -2.079 -35.700 -6.727 1.00 92.75 332 GLY A N 1
ATOM 2609 C CA . GLY A 1 332 ? -2.130 -36.709 -7.780 1.00 92.75 332 GLY A CA 1
ATOM 2610 C C . GLY A 1 332 ? -1.990 -38.110 -7.190 1.00 92.75 332 GLY A C 1
ATOM 2611 O O . GLY A 1 332 ? -2.811 -38.557 -6.388 1.00 92.75 332 GLY A O 1
ATOM 2612 N N . THR A 1 333 ? -0.927 -38.807 -7.580 1.00 93.88 333 THR A N 1
ATOM 2613 C CA . THR A 1 333 ? -0.548 -40.119 -7.041 1.00 93.88 333 THR A CA 1
ATOM 2614 C C . THR A 1 333 ? -0.491 -40.134 -5.505 1.00 93.88 333 THR A C 1
ATOM 2616 O O . THR A 1 333 ? 0.185 -39.304 -4.903 1.00 93.88 333 THR A O 1
ATOM 2619 N N . TYR A 1 334 ? -1.137 -41.123 -4.871 1.00 95.81 334 TYR A N 1
ATOM 2620 C CA . TYR A 1 334 ? -1.090 -41.355 -3.421 1.00 95.81 334 TYR A CA 1
ATOM 2621 C C . TYR A 1 334 ? -0.810 -42.835 -3.116 1.00 95.81 334 TYR A C 1
ATOM 2623 O O . TYR A 1 334 ? -1.664 -43.697 -3.314 1.00 95.81 334 TYR A O 1
ATOM 2631 N N . ARG A 1 335 ? 0.407 -43.145 -2.660 1.00 95.56 335 ARG A N 1
ATOM 2632 C CA . ARG A 1 335 ? 0.930 -44.506 -2.420 1.00 95.56 335 ARG A CA 1
ATOM 2633 C C . ARG A 1 335 ? 1.356 -44.711 -0.964 1.00 95.56 335 ARG A C 1
ATOM 2635 O O . ARG A 1 335 ? 2.398 -45.308 -0.676 1.00 95.56 335 ARG A O 1
ATOM 2642 N N . MET A 1 336 ? 0.544 -44.198 -0.047 1.00 94.94 336 MET A N 1
ATOM 2643 C CA . MET A 1 336 ? 0.716 -44.358 1.396 1.00 94.94 336 MET A CA 1
ATOM 2644 C C . MET A 1 336 ? -0.185 -45.472 1.937 1.00 94.94 336 MET A C 1
ATOM 2646 O O . MET A 1 336 ? -1.273 -45.709 1.423 1.00 94.94 336 MET A O 1
ATOM 2650 N N . GLN A 1 337 ? 0.265 -46.148 2.992 1.00 90.88 337 GLN A N 1
ATOM 2651 C CA . GLN A 1 337 ? -0.533 -47.076 3.799 1.00 90.88 337 GLN A CA 1
ATOM 2652 C C . GLN A 1 337 ? -0.500 -46.595 5.251 1.00 90.88 337 GLN A C 1
ATOM 2654 O O . GLN A 1 337 ? 0.362 -46.999 6.037 1.00 90.88 337 GLN A O 1
ATOM 2659 N N . GLY A 1 338 ? -1.389 -45.653 5.584 1.00 91.25 338 GLY A N 1
ATOM 2660 C CA . GLY A 1 338 ? -1.242 -44.845 6.796 1.00 91.25 338 GLY A CA 1
ATOM 2661 C C . GLY A 1 338 ? 0.121 -44.148 6.787 1.00 91.25 338 GLY A C 1
ATOM 2662 O O . GLY A 1 338 ? 0.556 -43.653 5.752 1.00 91.25 338 GLY A O 1
ATOM 2663 N N . ASN A 1 339 ? 0.863 -44.208 7.891 1.00 94.75 339 ASN A N 1
ATOM 2664 C CA . ASN A 1 339 ? 2.203 -43.613 7.996 1.00 94.75 339 ASN A CA 1
ATOM 2665 C C . ASN A 1 339 ? 3.324 -44.462 7.363 1.00 94.75 339 ASN A C 1
ATOM 2667 O O . ASN A 1 339 ? 4.471 -44.384 7.796 1.00 94.75 339 ASN A O 1
ATOM 2671 N N . ARG A 1 340 ? 3.037 -45.328 6.385 1.00 95.94 340 ARG A N 1
ATOM 2672 C CA . ARG A 1 340 ? 4.048 -46.195 5.755 1.00 95.94 340 ARG A CA 1
ATOM 2673 C C . ARG A 1 340 ? 4.079 -46.040 4.245 1.00 95.94 340 ARG A C 1
ATOM 2675 O O . ARG A 1 340 ? 3.046 -45.900 3.597 1.00 95.94 340 ARG A O 1
ATOM 2682 N N . CYS A 1 341 ? 5.277 -46.144 3.678 1.00 96.56 341 CYS A N 1
ATOM 2683 C CA . CYS A 1 341 ? 5.468 -46.277 2.239 1.00 96.56 341 CYS A CA 1
ATOM 2684 C C . CYS A 1 341 ? 4.777 -47.551 1.732 1.00 96.56 341 CYS A C 1
ATOM 2686 O O . CYS A 1 341 ? 5.095 -48.648 2.193 1.00 96.56 341 CYS A O 1
ATOM 2688 N N . GLY A 1 342 ? 3.904 -47.426 0.727 1.00 93.94 342 GLY A N 1
ATOM 2689 C CA . GLY A 1 342 ? 3.200 -48.567 0.135 1.00 93.94 342 GLY A CA 1
ATOM 2690 C C . GLY A 1 342 ? 4.090 -49.558 -0.629 1.00 93.94 342 GLY A C 1
ATOM 2691 O O . GLY A 1 342 ? 3.621 -50.638 -0.974 1.00 93.94 342 GLY A O 1
ATOM 2692 N N . ARG A 1 343 ? 5.363 -49.215 -0.889 1.00 95.62 343 ARG A N 1
ATOM 2693 C CA . ARG A 1 343 ? 6.336 -50.068 -1.595 1.00 95.62 343 ARG A CA 1
ATOM 2694 C C . ARG A 1 343 ? 7.290 -50.804 -0.653 1.00 95.62 343 ARG A C 1
ATOM 2696 O O . ARG A 1 343 ? 7.394 -52.021 -0.739 1.00 95.62 343 ARG A O 1
ATOM 2703 N N . CYS A 1 344 ? 8.013 -50.090 0.214 1.00 96.69 344 CYS A N 1
ATOM 2704 C CA . CYS A 1 344 ? 9.032 -50.689 1.090 1.00 96.69 344 CYS A CA 1
ATOM 2705 C C . CYS A 1 344 ? 8.617 -50.797 2.567 1.00 96.69 344 CYS A C 1
ATOM 2707 O O . CYS A 1 344 ? 9.370 -51.344 3.367 1.00 96.69 344 CYS A O 1
ATOM 2709 N N . GLY A 1 345 ? 7.457 -50.257 2.959 1.00 95.81 345 GLY A N 1
ATOM 2710 C CA . GLY A 1 345 ? 6.953 -50.321 4.337 1.00 95.81 345 GLY A CA 1
ATOM 2711 C C . GLY A 1 345 ? 7.651 -49.397 5.344 1.00 95.81 345 GLY A C 1
ATOM 2712 O O . GLY A 1 345 ? 7.289 -49.415 6.528 1.00 95.81 345 GLY A O 1
ATOM 2713 N N . ALA A 1 346 ? 8.621 -48.584 4.901 1.00 96.12 346 ALA A N 1
ATOM 2714 C CA . ALA A 1 346 ? 9.295 -47.593 5.739 1.00 96.12 346 ALA A CA 1
ATOM 2715 C C . ALA A 1 346 ? 8.283 -46.619 6.358 1.00 96.12 346 ALA A C 1
ATOM 2717 O O . ALA A 1 346 ? 7.349 -46.182 5.682 1.00 96.12 346 ALA A O 1
ATOM 2718 N N . CYS A 1 347 ? 8.468 -46.298 7.640 1.00 96.56 347 CYS A N 1
ATOM 2719 C CA . CYS A 1 347 ? 7.629 -45.333 8.344 1.00 96.56 347 CYS A CA 1
ATOM 2720 C C . CYS A 1 347 ? 7.967 -43.916 7.864 1.00 96.56 347 CYS A C 1
ATOM 2722 O O . CYS A 1 347 ? 9.134 -43.527 7.872 1.00 96.56 347 CYS A O 1
ATOM 2724 N N . ILE A 1 348 ? 6.955 -43.166 7.446 1.00 97.38 348 ILE A N 1
ATOM 2725 C CA . ILE A 1 348 ? 7.063 -41.773 7.024 1.00 97.38 348 ILE A CA 1
ATOM 2726 C C . ILE A 1 348 ? 6.561 -40.914 8.188 1.00 97.38 348 ILE A C 1
ATOM 2728 O O . ILE A 1 348 ? 5.428 -41.118 8.634 1.00 97.38 348 ILE A O 1
ATOM 2732 N N . PRO A 1 349 ? 7.380 -39.989 8.713 1.00 96.75 349 PRO A N 1
ATOM 2733 C CA . PRO A 1 349 ? 6.996 -39.160 9.848 1.00 96.75 349 PRO A CA 1
ATOM 2734 C C . PRO A 1 349 ? 5.845 -38.235 9.443 1.00 96.75 349 PRO A C 1
ATOM 2736 O O . PRO A 1 349 ? 5.907 -37.614 8.386 1.00 96.75 349 PRO A O 1
ATOM 2739 N N . GLY A 1 350 ? 4.789 -38.172 10.250 1.00 96.62 350 GLY A N 1
ATOM 2740 C CA . GLY A 1 350 ? 3.596 -37.373 9.974 1.00 96.62 350 GLY A CA 1
ATOM 2741 C C . GLY A 1 350 ? 2.307 -38.070 10.387 1.00 96.62 350 GLY A C 1
ATOM 2742 O O . GLY A 1 350 ? 2.319 -39.109 11.048 1.00 96.62 350 GLY A O 1
ATOM 2743 N N . HIS A 1 351 ? 1.185 -37.504 9.961 1.00 96.50 351 HIS A N 1
ATOM 2744 C CA . HIS A 1 351 ? -0.149 -38.067 10.106 1.00 96.50 351 HIS A CA 1
ATOM 2745 C C . HIS A 1 351 ? -0.780 -38.239 8.729 1.00 96.50 351 HIS A C 1
ATOM 2747 O O . HIS A 1 351 ? -1.102 -37.264 8.051 1.00 96.50 351 HIS A O 1
ATOM 2753 N N . PHE A 1 352 ? -0.973 -39.490 8.323 1.00 96.62 352 PHE A N 1
ATOM 2754 C CA . PHE A 1 352 ? -1.517 -39.852 7.021 1.00 96.62 352 PHE A CA 1
ATOM 2755 C C . PHE A 1 352 ? -2.680 -40.830 7.186 1.00 96.62 352 PHE A C 1
ATOM 2757 O O . PHE A 1 352 ? -2.601 -41.783 7.964 1.00 96.62 352 PHE A O 1
ATOM 2764 N N . ASP A 1 353 ? -3.743 -40.613 6.417 1.00 92.44 353 ASP A N 1
ATOM 2765 C CA . ASP A 1 353 ? -4.833 -41.576 6.284 1.00 92.44 353 ASP A CA 1
ATOM 2766 C C . ASP A 1 353 ? -4.495 -42.617 5.196 1.00 92.44 353 ASP A C 1
ATOM 2768 O O . ASP A 1 353 ? -3.542 -42.478 4.429 1.00 92.44 353 ASP A O 1
ATOM 2772 N N . ALA A 1 354 ? -5.273 -43.701 5.117 1.00 88.56 354 ALA A N 1
ATOM 2773 C CA . ALA A 1 354 ? -5.100 -44.712 4.066 1.00 88.56 354 ALA A CA 1
ATOM 2774 C C . ALA A 1 354 ? -5.438 -44.179 2.658 1.00 88.56 354 ALA A C 1
ATOM 2776 O O . ALA A 1 354 ? -4.983 -44.728 1.658 1.00 88.56 354 ALA A O 1
ATOM 2777 N N . THR A 1 355 ? -6.234 -43.113 2.584 1.00 91.50 355 THR A N 1
ATOM 2778 C CA . THR A 1 355 ? -6.639 -42.430 1.352 1.00 91.50 355 THR A CA 1
ATOM 2779 C C . THR A 1 355 ? -6.430 -40.925 1.509 1.00 91.50 355 THR A C 1
ATOM 2781 O O . THR A 1 355 ? -6.634 -40.419 2.615 1.00 91.50 355 THR A O 1
ATOM 2784 N N . PRO A 1 356 ? -6.081 -40.189 0.438 1.00 93.69 356 PRO A N 1
ATOM 2785 C CA . PRO A 1 356 ? -5.968 -38.738 0.513 1.00 93.69 356 PRO A CA 1
ATOM 2786 C C . PRO A 1 356 ? -7.340 -38.094 0.730 1.00 93.69 356 PRO A C 1
ATOM 2788 O O . PRO A 1 356 ? -8.374 -38.656 0.356 1.00 93.69 356 PRO A O 1
ATOM 2791 N N . GLY A 1 357 ? -7.351 -36.878 1.275 1.00 92.62 357 GLY A N 1
ATOM 2792 C CA . GLY A 1 357 ? -8.543 -36.040 1.214 1.00 92.62 357 GLY A CA 1
ATOM 2793 C C . GLY A 1 357 ? -8.881 -35.633 -0.229 1.00 92.62 357 GLY A C 1
ATOM 2794 O O . GLY A 1 357 ? -8.056 -35.721 -1.139 1.00 92.62 357 GLY A O 1
ATOM 2795 N N . ASN A 1 358 ? -10.115 -35.179 -0.445 1.00 92.31 358 ASN A N 1
ATOM 2796 C CA . ASN A 1 358 ? -10.647 -34.830 -1.768 1.00 92.31 358 ASN A CA 1
ATOM 2797 C C . ASN A 1 358 ? -10.942 -33.326 -1.927 1.00 92.31 358 ASN A C 1
ATOM 2799 O O . ASN A 1 358 ? -11.718 -32.927 -2.802 1.00 92.31 358 ASN A O 1
ATOM 2803 N N . TRP A 1 359 ? -10.365 -32.467 -1.078 1.00 92.81 359 TRP A N 1
ATOM 2804 C CA . TRP A 1 359 ? -10.636 -31.031 -1.134 1.00 92.81 359 TRP A CA 1
ATOM 2805 C C . TRP A 1 359 ? -10.068 -30.389 -2.408 1.00 92.81 359 TRP A C 1
ATOM 2807 O O . TRP A 1 359 ? -10.761 -29.614 -3.072 1.00 92.81 359 TRP A O 1
ATOM 2817 N N . GLY A 1 360 ? -8.851 -30.777 -2.799 1.00 89.69 360 GLY A N 1
ATOM 2818 C CA . GLY A 1 360 ? -8.156 -30.241 -3.971 1.00 89.69 360 GLY A CA 1
ATOM 2819 C C . GLY A 1 360 ? -7.856 -28.744 -3.841 1.00 89.69 360 GLY A C 1
ATOM 2820 O O . GLY A 1 360 ? -7.763 -28.201 -2.744 1.00 89.69 360 GLY A O 1
ATOM 2821 N N . ARG A 1 361 ? -7.759 -28.037 -4.974 1.00 86.25 361 ARG A N 1
ATOM 2822 C CA . ARG A 1 361 ? -7.401 -26.600 -5.022 1.00 86.25 361 ARG A CA 1
ATOM 2823 C C . ARG A 1 361 ? -8.520 -25.636 -4.602 1.00 86.25 361 ARG A C 1
ATOM 2825 O O . ARG A 1 361 ? -8.390 -24.430 -4.807 1.00 86.25 361 ARG A O 1
ATOM 2832 N N . ARG A 1 362 ? -9.639 -26.139 -4.075 1.00 86.88 362 ARG A N 1
ATOM 2833 C CA . ARG A 1 362 ? -10.827 -25.325 -3.788 1.00 86.88 362 ARG A CA 1
ATOM 2834 C C . ARG A 1 362 ? -10.545 -24.309 -2.686 1.00 86.88 362 ARG A C 1
ATOM 2836 O O . ARG A 1 362 ? -9.942 -24.626 -1.665 1.00 86.88 362 ARG A O 1
ATOM 2843 N N . ARG A 1 363 ? -11.053 -23.097 -2.878 1.00 87.75 363 ARG A N 1
ATOM 2844 C CA . ARG A 1 363 ? -11.104 -22.058 -1.854 1.00 87.75 363 ARG A CA 1
ATOM 2845 C C . ARG A 1 363 ? -12.552 -21.628 -1.682 1.00 87.75 363 ARG A C 1
ATOM 2847 O O . ARG A 1 363 ? -13.158 -21.157 -2.641 1.00 87.75 363 ARG A O 1
ATOM 2854 N N . GLN A 1 364 ? -13.098 -21.786 -0.482 1.00 88.62 364 GLN A N 1
ATOM 2855 C CA . GLN A 1 364 ? -14.503 -21.495 -0.204 1.00 88.62 364 GLN A CA 1
ATOM 2856 C C . GLN A 1 364 ? -14.620 -20.505 0.961 1.00 88.62 364 GLN A C 1
ATOM 2858 O O . GLN A 1 364 ? -14.453 -20.897 2.114 1.00 88.62 364 GLN A O 1
ATOM 2863 N N . PRO A 1 365 ? -14.886 -19.213 0.701 1.00 86.50 365 PRO A N 1
ATOM 2864 C CA . PRO A 1 365 ? -15.234 -18.258 1.750 1.00 86.50 365 PRO A CA 1
ATOM 2865 C C . PRO A 1 365 ? -16.475 -18.708 2.533 1.00 86.50 365 PRO A C 1
ATOM 2867 O O . PRO A 1 365 ? -17.408 -19.262 1.950 1.00 86.50 365 PRO A O 1
ATOM 2870 N N . VAL A 1 366 ? -16.494 -18.454 3.841 1.00 84.25 366 VAL A N 1
ATOM 2871 C CA . VAL A 1 366 ? -17.592 -18.847 4.739 1.00 84.25 366 VAL A CA 1
ATOM 2872 C C . VAL A 1 366 ? -18.135 -17.615 5.451 1.00 84.25 366 VAL A C 1
ATOM 2874 O O . VAL A 1 366 ? -17.369 -16.813 5.971 1.00 84.25 366 VAL A O 1
ATOM 2877 N N . ARG A 1 367 ? -19.464 -17.478 5.508 1.00 82.19 367 ARG A N 1
ATOM 2878 C CA . ARG A 1 367 ? -20.138 -16.463 6.329 1.00 82.19 367 ARG A CA 1
ATOM 2879 C C . ARG A 1 367 ? -20.455 -17.055 7.694 1.00 82.19 367 ARG A C 1
ATOM 2881 O O . ARG A 1 367 ? -21.457 -17.748 7.854 1.00 82.19 367 ARG A O 1
ATOM 2888 N N . ILE A 1 368 ? -19.603 -16.790 8.680 1.00 85.94 368 ILE A N 1
ATOM 2889 C CA . ILE A 1 368 ? -19.642 -17.502 9.968 1.00 85.94 368 ILE A CA 1
ATOM 2890 C C . ILE A 1 368 ? -20.966 -17.299 10.725 1.00 85.94 368 ILE A C 1
ATOM 2892 O O . ILE A 1 368 ? -21.446 -18.202 11.406 1.00 85.94 368 ILE A O 1
ATOM 2896 N N . ARG A 1 369 ? -21.620 -16.147 10.525 1.00 81.44 369 ARG A N 1
ATOM 2897 C CA . ARG A 1 369 ? -22.920 -15.807 11.131 1.00 81.44 369 ARG A CA 1
ATOM 2898 C C . ARG A 1 369 ? -24.057 -16.787 10.813 1.00 81.44 369 ARG A C 1
ATOM 2900 O O . ARG A 1 369 ? -25.033 -16.830 11.555 1.00 81.44 369 ARG A O 1
ATOM 2907 N N . GLU A 1 370 ? -23.967 -17.539 9.717 1.00 84.88 370 GLU A N 1
ATOM 2908 C CA . GLU A 1 370 ? -25.010 -18.494 9.306 1.00 84.88 370 GLU A CA 1
ATOM 2909 C C . GLU A 1 370 ? -25.078 -19.706 10.256 1.00 84.88 370 GLU A C 1
ATOM 2911 O O . GLU A 1 370 ? -26.153 -20.267 10.475 1.00 84.88 370 GLU A O 1
ATOM 2916 N N . TYR A 1 371 ? -23.968 -20.006 10.934 1.00 84.25 371 TYR A N 1
ATOM 2917 C CA . TYR A 1 371 ? -23.805 -21.133 11.856 1.00 84.25 371 TYR A CA 1
ATOM 2918 C C . TYR A 1 371 ? -24.115 -20.771 13.320 1.00 84.25 371 TYR A C 1
ATOM 2920 O O . TYR A 1 371 ? -24.076 -21.619 14.206 1.00 84.25 371 TYR A O 1
ATOM 2928 N N . ALA A 1 372 ? -24.469 -19.512 13.605 1.00 74.38 372 ALA A N 1
ATOM 2929 C CA . ALA A 1 372 ? -24.783 -19.044 14.961 1.00 74.38 372 ALA A CA 1
ATOM 2930 C C . ALA A 1 372 ? -26.196 -19.441 15.452 1.00 74.38 372 ALA A C 1
ATOM 2932 O O . ALA A 1 372 ? -26.540 -19.235 16.616 1.00 74.38 372 ALA A O 1
ATOM 2933 N N . SER A 1 373 ? -27.039 -19.998 14.576 1.00 49.25 373 SER A N 1
ATOM 2934 C CA . SER A 1 373 ? -28.477 -20.223 14.805 1.00 49.25 373 SER A CA 1
ATOM 2935 C C . SER A 1 373 ? -28.825 -21.379 15.761 1.00 49.25 373 SER A C 1
ATOM 2937 O O . SER A 1 373 ? -29.992 -21.562 16.097 1.00 49.25 373 SER A O 1
ATOM 2939 N N . HIS A 1 374 ? -27.843 -22.151 16.233 1.00 47.22 374 HIS A N 1
ATOM 2940 C CA . HIS A 1 374 ? -28.067 -23.417 16.947 1.00 47.22 374 HIS A CA 1
ATOM 2941 C C . HIS A 1 374 ? -28.124 -23.312 18.486 1.00 47.22 374 HIS A C 1
ATOM 2943 O O . HIS A 1 374 ? -28.090 -24.323 19.182 1.00 47.22 374 HIS A O 1
ATOM 2949 N N . ARG A 1 375 ? -28.302 -22.110 19.053 1.00 43.72 375 ARG A N 1
ATOM 2950 C CA . ARG A 1 375 ? -28.442 -21.906 20.515 1.00 43.72 375 ARG A CA 1
ATOM 2951 C C . ARG A 1 375 ? -29.741 -22.442 21.147 1.00 43.72 375 ARG A C 1
ATOM 2953 O O . ARG A 1 375 ? -29.931 -22.279 22.348 1.00 43.72 375 ARG A O 1
ATOM 2960 N N . SER A 1 376 ? -30.635 -23.086 20.397 1.00 32.62 376 SER A N 1
ATOM 2961 C CA . SER A 1 376 ? -31.913 -23.583 20.923 1.00 32.62 376 SER A CA 1
ATOM 2962 C C . SER A 1 376 ? -31.951 -25.116 20.930 1.00 32.62 376 SER A C 1
ATOM 2964 O O . SER A 1 376 ? -32.438 -25.715 19.980 1.00 32.62 376 SER A O 1
ATOM 2966 N N . SER A 1 377 ? -31.385 -25.766 21.960 1.00 29.81 377 SER A N 1
ATOM 2967 C CA . SER A 1 377 ? -31.890 -27.079 22.442 1.00 29.81 377 SER A CA 1
ATOM 2968 C C . SER A 1 377 ? -31.200 -27.689 23.676 1.00 29.81 377 SER A C 1
ATOM 2970 O O . SER A 1 377 ? -31.727 -28.674 24.184 1.00 29.81 377 SER A O 1
ATOM 2972 N N . ALA A 1 378 ? -30.093 -27.171 24.227 1.00 29.98 378 ALA A N 1
ATOM 2973 C CA . ALA A 1 378 ? -29.473 -27.843 25.382 1.00 29.98 378 ALA A CA 1
ATOM 2974 C C . ALA A 1 378 ? -28.703 -26.911 26.333 1.00 29.98 378 ALA A C 1
ATOM 2976 O O . ALA A 1 378 ? -27.562 -26.566 26.047 1.00 29.98 378 ALA A O 1
ATOM 2977 N N . ALA A 1 379 ? -29.333 -26.541 27.460 1.00 29.31 379 ALA A N 1
ATOM 2978 C CA . ALA A 1 379 ? -28.768 -26.552 28.825 1.00 29.31 379 ALA A CA 1
ATOM 2979 C C . ALA A 1 379 ? -29.575 -25.637 29.774 1.00 29.31 379 ALA A C 1
ATOM 2981 O O . ALA A 1 379 ? -29.233 -24.479 30.005 1.00 29.31 379 ALA A O 1
ATOM 2982 N N . GLU A 1 380 ? -30.641 -26.188 30.359 1.00 31.39 380 GLU A N 1
ATOM 2983 C CA . GLU A 1 380 ? -31.154 -25.755 31.662 1.00 31.39 380 GLU A CA 1
ATOM 2984 C C . GLU A 1 380 ? -30.215 -26.255 32.779 1.00 31.39 380 GLU A C 1
ATOM 2986 O O . GLU A 1 380 ? -29.564 -27.287 32.626 1.00 31.39 380 GLU A O 1
ATOM 2991 N N . THR A 1 381 ? -30.236 -25.558 33.924 1.00 29.44 381 THR A N 1
ATOM 2992 C CA . THR A 1 381 ? -29.596 -25.832 35.238 1.00 29.44 381 THR A CA 1
ATOM 2993 C C . THR A 1 381 ? -28.265 -25.123 35.568 1.00 29.44 381 THR A C 1
ATOM 2995 O O . THR A 1 381 ? -27.181 -25.664 35.378 1.00 29.44 381 THR A O 1
ATOM 2998 N N . ARG A 1 382 ? -28.362 -23.937 36.206 1.00 24.38 382 ARG A N 1
ATOM 2999 C CA . ARG A 1 382 ? -27.544 -23.481 37.365 1.00 24.38 382 ARG A CA 1
ATOM 3000 C C . ARG A 1 382 ? -28.115 -22.179 37.986 1.00 24.38 382 ARG A C 1
ATOM 3002 O O . ARG A 1 382 ? -28.878 -21.493 37.313 1.00 24.38 382 ARG A O 1
ATOM 3009 N N . PRO A 1 383 ? -27.847 -21.892 39.281 1.00 25.52 383 PRO A N 1
ATOM 3010 C CA . PRO A 1 383 ? -28.748 -21.133 40.156 1.00 25.52 383 PRO A CA 1
ATOM 3011 C C . PRO A 1 383 ? -28.567 -19.604 40.128 1.00 25.52 383 PRO A C 1
ATOM 3013 O O . PRO A 1 383 ? -27.510 -19.075 39.800 1.00 25.52 383 PRO A O 1
ATOM 3016 N N . SER A 1 384 ? -29.642 -18.920 40.524 1.00 34.50 384 SER A N 1
ATOM 3017 C CA . SER A 1 384 ? -29.892 -17.475 40.509 1.00 34.50 384 SER A CA 1
ATOM 3018 C C . SER A 1 384 ? -29.125 -16.670 41.568 1.00 34.50 384 SER A C 1
ATOM 3020 O O . SER A 1 384 ? -29.361 -16.877 42.759 1.00 34.50 384 SER A O 1
ATOM 3022 N N . ILE A 1 385 ? -28.325 -15.675 41.153 1.00 25.94 385 ILE A N 1
ATOM 3023 C CA . ILE A 1 385 ? -27.897 -14.537 41.991 1.00 25.94 385 ILE A CA 1
ATOM 3024 C C . ILE A 1 385 ? -27.811 -13.260 41.134 1.00 25.94 385 ILE A C 1
ATOM 3026 O O . ILE A 1 385 ? -27.058 -13.216 40.170 1.00 25.94 385 ILE A O 1
ATOM 3030 N N . GLY A 1 386 ? -28.543 -12.221 41.557 1.00 25.55 386 GLY A N 1
ATOM 3031 C CA . GLY A 1 386 ? -28.258 -10.807 41.281 1.00 25.55 386 GLY A CA 1
ATOM 3032 C C . GLY A 1 386 ? -28.673 -10.284 39.908 1.00 25.55 386 GLY A C 1
ATOM 3033 O O . GLY A 1 386 ? -27.964 -10.462 38.928 1.00 25.55 386 GLY A O 1
ATOM 3034 N N . THR A 1 387 ? -29.800 -9.575 39.863 1.00 29.56 387 THR A N 1
ATOM 3035 C CA . THR A 1 387 ? -30.376 -8.903 38.692 1.00 29.56 387 THR A CA 1
ATOM 3036 C C . THR A 1 387 ? -29.416 -7.869 38.086 1.00 29.56 387 THR A C 1
ATOM 3038 O O . THR A 1 387 ? -29.510 -6.675 38.354 1.00 29.56 387 THR A O 1
ATOM 3041 N N . ILE A 1 388 ? -28.495 -8.324 37.241 1.00 23.38 388 ILE A N 1
ATOM 3042 C CA . ILE A 1 388 ? -27.901 -7.501 36.192 1.00 23.38 388 ILE A CA 1
ATOM 3043 C C . ILE A 1 388 ? -28.924 -7.516 35.064 1.00 23.38 388 ILE A C 1
ATOM 3045 O O . ILE A 1 388 ? -29.167 -8.554 34.448 1.00 23.38 388 ILE A O 1
ATOM 3049 N N . VAL A 1 389 ? -29.570 -6.373 34.834 1.00 23.56 389 VAL A N 1
ATOM 3050 C CA . VAL A 1 389 ? -30.354 -6.156 33.618 1.00 23.56 389 VAL A CA 1
ATOM 3051 C C . VAL A 1 389 ? -29.389 -6.388 32.457 1.00 23.56 389 VAL A C 1
ATOM 3053 O O . VAL A 1 389 ? -28.381 -5.680 32.381 1.00 23.56 389 VAL A O 1
ATOM 3056 N N . PRO A 1 390 ? -29.617 -7.392 31.594 1.00 21.17 390 PRO A N 1
ATOM 3057 C CA . PRO A 1 390 ? -28.760 -7.581 30.445 1.00 21.17 390 PRO A CA 1
ATOM 3058 C C . PRO A 1 390 ? -28.806 -6.280 29.649 1.00 21.17 390 PRO A C 1
ATOM 3060 O O . PRO A 1 390 ? -29.881 -5.809 29.278 1.00 21.17 390 PRO A O 1
ATOM 3063 N N . LEU A 1 391 ? -27.642 -5.702 29.359 1.00 25.72 391 LEU A N 1
ATOM 3064 C CA . LEU A 1 391 ? -27.512 -4.917 28.143 1.00 25.72 391 LEU A CA 1
ATOM 3065 C C . LEU A 1 391 ? -27.697 -5.919 27.005 1.00 25.72 391 LEU A C 1
ATOM 3067 O O . LEU A 1 391 ? -26.748 -6.476 26.460 1.00 25.72 391 LEU A O 1
ATOM 3071 N N . THR A 1 392 ? -28.962 -6.189 26.690 1.00 21.39 392 THR A N 1
ATOM 3072 C CA . THR A 1 392 ? -29.390 -6.543 25.352 1.00 21.39 392 THR A CA 1
ATOM 3073 C C . THR A 1 392 ? -28.825 -5.463 24.443 1.00 21.39 392 THR A C 1
ATOM 3075 O O . THR A 1 392 ? -29.435 -4.419 24.228 1.00 21.39 392 THR A O 1
ATOM 3078 N N . ILE A 1 393 ? -27.644 -5.721 23.884 1.00 28.47 393 ILE A N 1
ATOM 3079 C CA . ILE A 1 393 ? -27.490 -5.458 22.463 1.00 28.47 393 ILE A CA 1
ATOM 3080 C C . ILE A 1 393 ? -28.643 -6.260 21.862 1.00 28.47 393 ILE A C 1
ATOM 3082 O O . ILE A 1 393 ? -28.681 -7.479 22.084 1.00 28.47 393 ILE A O 1
ATOM 3086 N N . PRO A 1 394 ? -29.646 -5.612 21.244 1.00 22.25 394 PRO A N 1
ATOM 3087 C CA . PRO A 1 394 ? -30.688 -6.367 20.583 1.00 22.25 394 PRO A CA 1
ATOM 3088 C C . PRO A 1 394 ? -29.971 -7.371 19.679 1.00 22.25 394 PRO A C 1
ATOM 3090 O O . PRO A 1 394 ? -28.918 -7.033 19.113 1.00 22.25 394 PRO A O 1
ATOM 3093 N N . PRO A 1 395 ? -30.470 -8.610 19.556 1.00 20.77 395 PRO A N 1
ATOM 3094 C CA . PRO A 1 395 ? -29.976 -9.478 18.508 1.00 20.77 395 PRO A CA 1
ATOM 3095 C C . PRO A 1 395 ? -29.940 -8.642 17.213 1.00 20.77 395 PRO A C 1
ATOM 3097 O O . PRO A 1 395 ? -30.706 -7.681 17.053 1.00 20.77 395 PRO A O 1
ATOM 3100 N N . ARG A 1 396 ? -29.138 -9.027 16.213 1.00 27.62 396 ARG A N 1
ATOM 3101 C CA . ARG A 1 396 ? -29.743 -8.937 14.885 1.00 27.62 396 ARG A CA 1
ATOM 3102 C C . ARG A 1 396 ? -30.967 -9.819 15.015 1.00 27.62 396 ARG A C 1
ATOM 3104 O O . ARG A 1 396 ? -30.896 -11.025 14.791 1.00 27.62 396 ARG A O 1
ATOM 3111 N N . ASP A 1 397 ? -32.074 -9.210 15.419 1.00 23.92 397 ASP A N 1
ATOM 3112 C CA . ASP A 1 397 ? -33.349 -9.585 14.924 1.00 23.92 397 ASP A CA 1
ATOM 3113 C C . ASP A 1 397 ? -33.012 -9.781 13.442 1.00 23.92 397 ASP A C 1
ATOM 3115 O O . ASP A 1 397 ? -32.695 -8.860 12.683 1.00 23.92 397 ASP A O 1
ATOM 3119 N N . ARG A 1 398 ? -33.111 -11.042 13.016 1.00 25.19 398 ARG A N 1
ATOM 3120 C CA . ARG A 1 398 ? -34.208 -11.267 12.107 1.00 25.19 398 ARG A CA 1
ATOM 3121 C C . ARG A 1 398 ? -35.306 -10.318 12.611 1.00 25.19 398 ARG A C 1
ATOM 3123 O O . ARG A 1 398 ? -36.105 -10.677 13.465 1.00 25.19 398 ARG A O 1
ATOM 3130 N N . ILE A 1 399 ? -35.361 -9.139 11.989 1.00 26.75 399 ILE A N 1
ATOM 3131 C CA . ILE A 1 399 ? -36.485 -8.914 11.117 1.00 26.75 399 ILE A CA 1
ATOM 3132 C C . ILE A 1 399 ? -36.681 -10.297 10.469 1.00 26.75 399 ILE A C 1
ATOM 3134 O O . ILE A 1 399 ? -36.113 -10.647 9.439 1.00 26.75 399 ILE A O 1
ATOM 3138 N N . VAL A 1 400 ? -37.432 -11.159 11.184 1.00 27.05 400 VAL A N 1
ATOM 3139 C CA . VAL A 1 400 ? -38.560 -11.815 10.584 1.00 27.05 400 VAL A CA 1
ATOM 3140 C C . VAL A 1 400 ? -39.046 -10.687 9.734 1.00 27.05 400 VAL A C 1
ATOM 3142 O O . VAL A 1 400 ? -39.298 -9.606 10.268 1.00 27.05 400 VAL A O 1
ATOM 3145 N N . SER A 1 401 ? -38.962 -10.853 8.431 1.00 29.83 401 SER A N 1
ATOM 3146 C CA . SER A 1 401 ? -39.751 -10.022 7.572 1.00 29.83 401 SER A CA 1
ATOM 3147 C C . SER A 1 401 ? -41.213 -10.162 8.052 1.00 29.83 401 SER A C 1
ATOM 3149 O O . SER A 1 401 ? -41.995 -10.861 7.429 1.00 29.83 401 SER A O 1
ATOM 3151 N N . GLU A 1 402 ? -41.614 -9.543 9.170 1.00 31.14 402 GLU A N 1
ATOM 3152 C CA . GLU A 1 402 ? -42.427 -8.358 9.087 1.00 31.14 402 GLU A CA 1
ATOM 3153 C C . GLU A 1 402 ? -41.835 -7.586 7.934 1.00 31.14 402 GLU A C 1
ATOM 3155 O O . GLU A 1 402 ? -40.769 -6.978 8.009 1.00 31.14 402 GLU A O 1
ATOM 3160 N N . SER A 1 403 ? -42.443 -7.837 6.788 1.00 32.75 403 SER A N 1
ATOM 3161 C CA . SER A 1 403 ? -42.311 -7.052 5.593 1.00 32.75 403 SER A CA 1
ATOM 3162 C C . SER A 1 403 ? -42.536 -5.594 5.995 1.00 32.75 403 SER A C 1
ATOM 3164 O O . SER A 1 403 ? -43.655 -5.095 5.900 1.00 32.75 403 SER A O 1
ATOM 3166 N N . MET A 1 404 ? -41.506 -4.932 6.531 1.00 41.81 404 MET A N 1
ATOM 3167 C CA . MET A 1 404 ? -41.517 -3.500 6.752 1.00 41.81 404 MET A CA 1
ATOM 3168 C C . MET A 1 404 ? -41.619 -2.928 5.354 1.00 41.81 404 MET A C 1
ATOM 3170 O O . MET A 1 404 ? -40.728 -3.125 4.522 1.00 41.81 404 MET A O 1
ATOM 3174 N N . GLN A 1 405 ? -42.783 -2.360 5.057 1.00 46.66 405 GLN A N 1
ATOM 3175 C CA . GLN A 1 405 ? -43.061 -1.888 3.717 1.00 46.66 405 GLN A CA 1
ATOM 3176 C C . GLN A 1 405 ? -42.069 -0.771 3.371 1.00 46.66 405 GLN A C 1
ATOM 3178 O O . GLN A 1 405 ? -41.735 0.037 4.244 1.00 46.66 405 GLN A O 1
ATOM 3183 N N . PRO A 1 406 ? -41.565 -0.730 2.125 1.00 55.97 406 PRO A N 1
ATOM 3184 C CA . PRO A 1 406 ? -40.755 0.382 1.653 1.00 55.97 406 PRO A CA 1
ATOM 3185 C C . PRO A 1 406 ? -41.480 1.693 1.949 1.00 55.97 406 PRO A C 1
ATOM 3187 O O . PRO A 1 406 ? -42.636 1.868 1.567 1.00 55.97 406 PRO A O 1
ATOM 3190 N N . VAL A 1 407 ? -40.817 2.601 2.658 1.00 62.75 407 VAL A N 1
ATOM 3191 C CA . VAL A 1 407 ? -41.408 3.897 2.992 1.00 62.75 407 VAL A CA 1
ATOM 3192 C C . VAL A 1 407 ? -41.383 4.758 1.736 1.00 62.75 407 VAL A C 1
ATOM 3194 O O . VAL A 1 407 ? -40.306 5.082 1.227 1.00 62.75 407 VAL A O 1
ATOM 3197 N N . GLN A 1 408 ? -42.569 5.081 1.223 1.00 62.31 408 GLN A N 1
ATOM 3198 C CA . GLN A 1 408 ? -42.739 5.838 -0.018 1.00 62.31 408 GLN A CA 1
ATOM 3199 C C . GLN A 1 408 ? -42.555 7.348 0.204 1.00 62.31 408 GLN A C 1
ATOM 3201 O O . GLN A 1 408 ? -41.933 8.007 -0.621 1.00 62.31 408 GLN A O 1
ATOM 3206 N N . GLU A 1 409 ? -42.980 7.867 1.361 1.00 65.88 409 GLU A N 1
ATOM 3207 C CA . GLU A 1 409 ? -42.836 9.275 1.754 1.00 65.88 409 GLU A CA 1
ATOM 3208 C C . GLU A 1 409 ? -42.405 9.404 3.221 1.00 65.88 409 GLU A C 1
ATOM 3210 O O . GLU A 1 409 ? -42.784 8.597 4.072 1.00 65.88 409 GLU A O 1
ATOM 3215 N N . ILE A 1 410 ? -41.604 10.428 3.527 1.00 71.31 410 ILE A N 1
ATOM 3216 C CA . ILE A 1 410 ? -41.191 10.748 4.901 1.00 71.31 410 ILE A CA 1
ATOM 3217 C C . ILE A 1 410 ? -42.387 11.411 5.600 1.00 71.31 410 ILE A C 1
ATOM 3219 O O . ILE A 1 410 ? -42.957 12.343 5.031 1.00 71.31 410 ILE A O 1
ATOM 3223 N N . PRO A 1 411 ? -42.779 10.980 6.815 1.00 71.69 411 PRO A N 1
ATOM 3224 C CA . PRO A 1 411 ? -43.859 11.628 7.558 1.00 71.69 411 PRO A CA 1
ATOM 3225 C C . PRO A 1 411 ? -43.605 13.133 7.719 1.00 71.69 411 PRO A C 1
ATOM 3227 O O . PRO A 1 411 ? -42.462 13.534 7.933 1.00 71.69 411 PRO A O 1
ATOM 3230 N N . GLN A 1 412 ? -44.654 13.965 7.657 1.00 77.56 412 GLN A N 1
ATOM 3231 C CA . GLN A 1 412 ? -44.516 15.403 7.918 1.00 77.56 412 GLN A CA 1
ATOM 3232 C C . GLN A 1 412 ? -43.996 15.627 9.342 1.00 77.56 412 GLN A C 1
ATOM 3234 O O . GLN A 1 412 ? -44.717 15.422 10.320 1.00 77.56 412 GLN A O 1
ATOM 3239 N N . LEU A 1 413 ? -42.736 16.047 9.445 1.00 85.44 413 LEU A N 1
ATOM 3240 C CA . LEU A 1 413 ? -42.098 16.375 10.710 1.00 85.44 413 LEU A CA 1
ATOM 3241 C C . LEU A 1 413 ? -42.480 17.795 11.125 1.00 85.44 413 LEU A C 1
ATOM 3243 O O . LEU A 1 413 ? -42.476 18.737 10.333 1.00 85.44 413 LEU A O 1
ATOM 3247 N N . THR A 1 414 ? -42.797 17.962 12.401 1.00 88.12 414 THR A N 1
ATOM 3248 C CA . THR A 1 414 ? -42.948 19.284 13.013 1.00 88.12 414 THR A CA 1
ATOM 3249 C C . THR A 1 414 ? -41.575 19.932 13.227 1.00 88.12 414 THR A C 1
ATOM 3251 O O . THR A 1 414 ? -40.566 19.248 13.404 1.00 88.12 414 THR A O 1
ATOM 3254 N N . LYS A 1 415 ? -41.516 21.269 13.303 1.00 85.12 415 LYS A N 1
ATOM 3255 C CA . LYS A 1 415 ? -40.248 21.991 13.540 1.00 85.12 415 LYS A CA 1
ATOM 3256 C C . LYS A 1 415 ? -39.532 21.578 14.835 1.00 85.12 415 LYS A C 1
ATOM 3258 O O . LYS A 1 415 ? -38.306 21.645 14.906 1.00 85.12 415 LYS A O 1
ATOM 3263 N N . SER A 1 416 ? -40.271 21.162 15.867 1.00 85.00 416 SER A N 1
ATOM 3264 C CA . SER A 1 416 ? -39.686 20.651 17.115 1.00 85.00 416 SER A CA 1
ATOM 3265 C C . SER A 1 416 ? -39.034 19.279 16.927 1.00 85.00 416 SER A C 1
ATOM 3267 O O . SER A 1 416 ? -37.958 19.048 17.475 1.00 85.00 416 SER A O 1
ATOM 3269 N N . GLN A 1 417 ? -39.632 18.401 16.118 1.00 88.19 417 GLN A N 1
ATOM 3270 C CA . GLN A 1 417 ? -39.062 17.096 15.767 1.00 88.19 417 GLN A CA 1
ATOM 3271 C C . GLN A 1 417 ? -37.792 17.252 14.925 1.00 88.19 417 GLN A C 1
ATOM 3273 O O . GLN A 1 417 ? -36.771 16.653 15.250 1.00 88.19 417 GLN A O 1
ATOM 3278 N N . GLU A 1 418 ? -37.806 18.129 13.917 1.00 89.25 418 GLU A N 1
ATOM 3279 C CA . GLU A 1 418 ? -36.610 18.455 13.125 1.00 89.25 418 GLU A CA 1
ATOM 3280 C C . GLU A 1 418 ? -35.471 18.988 14.003 1.00 89.25 418 GLU A C 1
ATOM 3282 O O . GLU A 1 418 ? -34.331 18.534 13.900 1.00 89.25 418 GLU A O 1
ATOM 3287 N N . SER A 1 419 ? -35.795 19.892 14.932 1.00 87.56 419 SER A N 1
ATOM 3288 C CA . SER A 1 419 ? -34.826 20.435 15.890 1.00 87.56 419 SER A CA 1
ATOM 3289 C C . SER A 1 419 ? -34.254 19.356 16.820 1.00 87.56 419 SER A C 1
ATOM 3291 O O . SER A 1 419 ? -33.073 19.410 17.159 1.00 87.56 419 SER A O 1
ATOM 3293 N N . SER A 1 420 ? -35.063 18.368 17.226 1.00 88.06 420 SER A N 1
ATOM 3294 C CA . SER A 1 420 ? -34.618 17.249 18.070 1.00 88.06 420 SER A CA 1
ATOM 3295 C C . SER A 1 420 ? -33.700 16.283 17.306 1.00 88.06 420 SER A C 1
ATOM 3297 O O . SER A 1 420 ? -32.648 15.895 17.811 1.00 88.06 420 SER A O 1
ATOM 3299 N N . ILE A 1 421 ? -34.025 15.974 16.043 1.00 90.62 421 ILE A N 1
ATOM 3300 C CA . ILE A 1 421 ? -33.184 15.156 15.150 1.00 90.62 421 ILE A CA 1
ATOM 3301 C C . ILE A 1 421 ? -31.827 15.826 14.913 1.00 90.62 421 ILE A C 1
ATOM 3303 O O . ILE A 1 421 ? -30.785 15.180 15.039 1.00 90.62 421 ILE A O 1
ATOM 3307 N N . HIS A 1 422 ? -31.833 17.123 14.593 1.00 90.62 422 HIS A N 1
ATOM 3308 C CA . HIS A 1 422 ? -30.611 17.902 14.385 1.00 90.62 422 HIS A CA 1
ATOM 3309 C C . HIS A 1 422 ? -29.735 17.925 15.644 1.00 90.62 422 HIS A C 1
ATOM 3311 O O . HIS A 1 422 ? -28.553 17.584 15.581 1.00 90.62 422 HIS A O 1
ATOM 3317 N N . ARG A 1 423 ? -30.333 18.211 16.809 1.00 87.81 423 ARG A N 1
ATOM 3318 C CA . ARG A 1 423 ? -29.655 18.179 18.114 1.00 87.81 423 ARG A CA 1
ATOM 3319 C C . ARG A 1 423 ? -29.003 16.832 18.399 1.00 87.81 423 ARG A C 1
ATOM 3321 O O . ARG A 1 423 ? -27.822 16.799 18.740 1.00 87.81 423 ARG A O 1
ATOM 3328 N N . ALA A 1 424 ? -29.736 15.737 18.218 1.00 89.75 424 ALA A N 1
ATOM 3329 C CA . ALA A 1 424 ? -29.202 14.400 18.440 1.00 89.75 424 ALA A CA 1
ATOM 3330 C C . ALA A 1 424 ? -28.016 14.101 17.510 1.00 89.75 424 ALA A C 1
ATOM 3332 O O . ALA A 1 424 ? -27.024 13.520 17.945 1.00 89.75 424 ALA A O 1
ATOM 3333 N N . ALA A 1 425 ? -28.075 14.533 16.245 1.00 91.31 425 ALA A N 1
ATOM 3334 C CA . ALA A 1 425 ? -26.964 14.384 15.309 1.00 91.31 425 ALA A CA 1
ATOM 3335 C C . ALA A 1 425 ? -25.704 15.121 15.794 1.00 91.31 425 ALA A C 1
ATOM 3337 O O . ALA A 1 425 ? -24.621 14.533 15.796 1.00 91.31 425 ALA A O 1
ATOM 3338 N N . CYS A 1 426 ? -25.847 16.368 16.258 1.00 89.00 426 CYS A N 1
ATOM 3339 C CA . CYS A 1 426 ? -24.752 17.144 16.843 1.00 89.00 426 CYS A CA 1
ATOM 3340 C C . CYS A 1 426 ? -24.166 16.456 18.086 1.00 89.00 426 CYS A C 1
ATOM 3342 O O . CYS A 1 426 ? -22.951 16.289 18.172 1.00 89.00 426 CYS A O 1
ATOM 3344 N N . GLU A 1 427 ? -25.007 15.992 19.016 1.00 88.44 427 GLU A N 1
ATOM 3345 C CA . GLU A 1 427 ? -24.583 15.269 20.228 1.00 88.44 427 GLU A CA 1
ATOM 3346 C C . GLU A 1 427 ? -23.797 13.989 19.898 1.00 88.44 427 GLU A C 1
ATOM 3348 O O . GLU A 1 427 ? -22.772 13.707 20.521 1.00 88.44 427 GLU A O 1
ATOM 3353 N N . ILE A 1 428 ? -24.223 13.241 18.875 1.00 90.25 428 ILE A N 1
ATOM 3354 C CA . ILE A 1 428 ? -23.530 12.029 18.419 1.00 90.25 428 ILE A CA 1
ATOM 3355 C C . ILE A 1 428 ? -22.179 12.368 17.780 1.00 90.25 428 ILE A C 1
ATOM 3357 O O . ILE A 1 428 ? -21.188 11.701 18.082 1.00 90.25 428 ILE A O 1
ATOM 3361 N N . VAL A 1 429 ? -22.119 13.390 16.917 1.00 90.00 429 VAL A N 1
ATOM 3362 C CA . VAL A 1 429 ? -20.854 13.849 16.316 1.00 90.00 429 VAL A CA 1
ATOM 3363 C C . VAL A 1 429 ? -19.879 14.294 17.405 1.00 90.00 429 VAL A C 1
ATOM 3365 O O . VAL A 1 429 ? -18.725 13.876 17.383 1.00 90.00 429 VAL A O 1
ATOM 3368 N N . MET A 1 430 ? -20.336 15.070 18.393 1.00 86.31 430 MET A N 1
ATOM 3369 C CA . MET A 1 430 ? -19.501 15.488 19.524 1.00 86.31 430 MET A CA 1
ATOM 3370 C C . MET A 1 430 ? -18.952 14.291 20.299 1.00 86.31 430 MET A C 1
ATOM 3372 O O . MET A 1 430 ? -17.745 14.200 20.515 1.00 86.31 430 MET A O 1
ATOM 3376 N N . ALA A 1 431 ? -19.817 13.352 20.686 1.00 85.38 431 ALA A N 1
ATOM 3377 C CA . ALA A 1 431 ? -19.404 12.159 21.417 1.00 85.38 431 ALA A CA 1
ATOM 3378 C C . ALA A 1 431 ? -18.372 11.336 20.626 1.00 85.38 431 ALA A C 1
ATOM 3380 O O . ALA A 1 431 ? -17.368 10.909 21.195 1.00 85.38 431 ALA A O 1
ATOM 3381 N N . ALA A 1 432 ? -18.567 11.183 19.311 1.00 86.44 432 ALA A N 1
ATOM 3382 C CA . ALA A 1 432 ? -17.626 10.493 18.432 1.00 86.44 432 ALA A CA 1
ATOM 3383 C C . ALA A 1 432 ? -16.262 11.202 18.360 1.00 86.44 432 ALA A C 1
ATOM 3385 O O . ALA A 1 432 ? -15.229 10.554 18.514 1.00 86.44 432 ALA A O 1
ATOM 3386 N N . VAL A 1 433 ? -16.253 12.527 18.186 1.00 85.81 433 VAL A N 1
ATOM 3387 C CA . VAL A 1 433 ? -15.024 13.338 18.121 1.00 85.81 433 VAL A CA 1
ATOM 3388 C C . VAL A 1 433 ? -14.253 13.310 19.445 1.00 85.81 433 VAL A C 1
ATOM 3390 O O . VAL A 1 433 ? -13.028 13.211 19.444 1.00 85.81 433 VAL A O 1
ATOM 3393 N N . HIS A 1 434 ? -14.953 13.330 20.581 1.00 80.81 434 HIS A N 1
ATOM 3394 C CA . HIS A 1 434 ? -14.345 13.244 21.913 1.00 80.81 434 HIS A CA 1
ATOM 3395 C C . HIS A 1 434 ? -14.066 11.811 22.388 1.00 80.81 434 HIS A C 1
ATOM 3397 O O . HIS A 1 434 ? -13.590 11.636 23.511 1.00 80.81 434 HIS A O 1
ATOM 3403 N N . GLN A 1 435 ? -14.387 10.790 21.584 1.00 78.50 435 GLN A N 1
ATOM 3404 C CA . GLN A 1 435 ? -14.302 9.372 21.966 1.00 78.50 435 GLN A CA 1
ATOM 3405 C C . GLN A 1 435 ? -15.019 9.070 23.299 1.00 78.50 435 GLN A C 1
ATOM 3407 O O . GLN A 1 435 ? -14.572 8.258 24.107 1.00 78.50 435 GLN A O 1
ATOM 3412 N N . SER A 1 436 ? -16.135 9.757 23.544 1.00 79.75 436 SER A N 1
ATOM 3413 C CA . SER A 1 436 ? -16.958 9.631 24.750 1.00 79.75 436 SER A CA 1
ATOM 3414 C C . SER A 1 436 ? -18.234 8.825 24.470 1.00 79.75 436 SER A C 1
ATOM 3416 O O . SER A 1 436 ? -18.695 8.779 23.328 1.00 79.75 436 SER A O 1
ATOM 3418 N N . PRO A 1 437 ? -18.860 8.205 25.488 1.00 77.50 437 PRO A N 1
ATOM 3419 C CA . PRO A 1 437 ? -20.168 7.575 25.327 1.00 77.50 437 PRO A CA 1
ATOM 3420 C C . PRO A 1 437 ? -21.228 8.575 24.838 1.00 77.50 437 PRO A C 1
ATOM 3422 O O . PRO A 1 437 ? -21.310 9.695 25.340 1.00 77.50 437 PRO A O 1
ATOM 3425 N N . VAL A 1 438 ? -22.077 8.159 23.892 1.00 79.62 438 VAL A N 1
ATOM 3426 C CA . VAL A 1 438 ? -23.179 8.990 23.381 1.00 79.62 438 VAL A CA 1
ATOM 3427 C C . VAL A 1 438 ? -24.247 9.162 24.464 1.00 79.62 438 VAL A C 1
ATOM 3429 O O . VAL A 1 438 ? -24.886 8.189 24.865 1.00 79.62 438 VAL A O 1
ATOM 3432 N N . GLN A 1 439 ? -24.486 10.403 24.885 1.00 79.81 439 GLN A N 1
ATOM 3433 C CA . GLN A 1 439 ? -25.605 10.784 25.749 1.00 79.81 439 GLN A CA 1
ATOM 3434 C C . GLN A 1 439 ? -26.508 11.754 24.990 1.00 79.81 439 GLN A C 1
ATOM 3436 O O . GLN A 1 439 ? -26.049 12.811 24.571 1.00 79.81 439 GLN A O 1
ATOM 3441 N N . LEU A 1 440 ? -27.771 11.370 24.790 1.00 82.56 440 LEU A N 1
ATOM 3442 C CA . LEU A 1 440 ? -28.751 12.186 24.073 1.00 82.56 440 LEU A CA 1
ATOM 3443 C C . LEU A 1 440 ? -29.620 12.958 25.060 1.00 82.56 440 LEU A C 1
ATOM 3445 O O . LEU A 1 440 ? -30.106 12.367 26.027 1.00 82.56 440 LEU A O 1
ATOM 3449 N N . SER A 1 441 ? -29.860 14.241 24.794 1.00 81.19 441 SER A N 1
ATOM 3450 C CA . SER A 1 441 ? -30.780 15.054 25.606 1.00 81.19 441 SER A CA 1
ATOM 3451 C C . SER A 1 441 ? -32.244 14.623 25.456 1.00 81.19 441 SER A C 1
ATOM 3453 O O . SER A 1 441 ? -33.013 14.714 26.411 1.00 81.19 441 SER A O 1
ATOM 3455 N N . ASP A 1 442 ? -32.617 14.106 24.283 1.00 81.06 442 ASP A N 1
ATOM 3456 C CA . ASP A 1 442 ? -33.918 13.502 23.991 1.00 81.06 442 ASP A CA 1
ATOM 3457 C C . ASP A 1 442 ? -33.720 12.222 23.164 1.00 81.06 442 ASP A C 1
ATOM 3459 O O . ASP A 1 442 ? -33.499 12.262 21.955 1.00 81.06 442 ASP A O 1
ATOM 3463 N N . ALA A 1 443 ? -33.802 11.059 23.815 1.00 78.38 443 ALA A N 1
ATOM 3464 C CA . ALA A 1 443 ? -33.660 9.767 23.143 1.00 78.38 443 ALA A CA 1
ATOM 3465 C C . ALA A 1 443 ? -34.899 9.360 22.320 1.00 78.38 443 ALA A C 1
ATOM 3467 O O . ALA A 1 443 ? -34.803 8.454 21.494 1.00 78.38 443 ALA A O 1
ATOM 3468 N N . THR A 1 444 ? -36.049 10.009 22.534 1.00 80.06 444 THR A N 1
ATOM 3469 C CA . THR A 1 444 ? -37.295 9.738 21.795 1.00 80.06 444 THR A CA 1
ATOM 3470 C C . THR A 1 444 ? -37.377 10.524 20.488 1.00 80.06 444 THR A C 1
ATOM 3472 O O . THR A 1 444 ? -38.183 10.185 19.624 1.00 80.06 444 THR A O 1
ATOM 3475 N N . LEU A 1 445 ? -36.516 11.536 20.318 1.00 83.38 445 LEU A N 1
ATOM 3476 C CA . LEU A 1 445 ? -36.544 12.495 19.212 1.00 83.38 445 LEU A CA 1
ATOM 3477 C C . LEU A 1 445 ? -37.933 13.136 19.043 1.00 83.38 445 LEU A C 1
ATOM 3479 O O . LEU A 1 445 ? -38.432 13.220 17.922 1.00 83.38 445 LEU A O 1
ATOM 3483 N N . GLN A 1 446 ? -38.585 13.535 20.143 1.00 85.56 446 GLN A N 1
ATOM 3484 C CA . GLN A 1 446 ? -39.997 13.954 20.149 1.00 85.56 446 GLN A CA 1
ATOM 3485 C C . GLN A 1 446 ? -40.903 12.906 19.467 1.00 85.56 446 GLN A C 1
ATOM 3487 O O . GLN A 1 446 ? -41.590 13.192 18.480 1.00 85.56 446 GLN A O 1
ATOM 3492 N N . ASP A 1 447 ? -40.821 11.668 19.961 1.00 83.38 447 ASP A N 1
ATOM 3493 C CA . ASP A 1 447 ? -41.541 10.475 19.486 1.00 83.38 447 ASP A CA 1
ATOM 3494 C C . ASP A 1 447 ? -41.222 10.016 18.044 1.00 83.38 447 ASP A C 1
ATOM 3496 O O . ASP A 1 447 ? -41.869 9.112 17.513 1.00 83.38 447 ASP A O 1
ATOM 3500 N N . CYS A 1 448 ? -40.190 10.578 17.401 1.00 85.69 448 CYS A N 1
ATOM 3501 C CA . CYS A 1 448 ? -39.779 10.210 16.040 1.00 85.69 448 CYS A CA 1
ATOM 3502 C C . CYS A 1 448 ? -38.709 9.115 15.964 1.00 85.69 448 CYS A C 1
ATOM 3504 O O . CYS A 1 448 ? -38.411 8.642 14.866 1.00 85.69 448 CYS A O 1
ATOM 3506 N N . ALA A 1 449 ? -38.100 8.709 17.083 1.00 82.44 449 ALA A N 1
ATOM 3507 C CA . ALA A 1 449 ? -36.970 7.768 17.087 1.00 82.44 449 ALA A CA 1
ATOM 3508 C C . ALA A 1 449 ? -37.269 6.439 16.370 1.00 82.44 449 ALA A C 1
ATOM 3510 O O . ALA A 1 449 ? -36.377 5.850 15.751 1.00 82.44 449 ALA A O 1
ATOM 3511 N N . GLU A 1 450 ? -38.531 6.012 16.427 1.00 83.50 450 GLU A N 1
ATOM 3512 C CA . GLU A 1 450 ? -39.043 4.757 15.878 1.00 83.50 450 GLU A CA 1
ATOM 3513 C C . GLU A 1 450 ? -39.567 4.882 14.436 1.00 83.50 450 GLU A C 1
ATOM 3515 O O . GLU A 1 450 ? -39.915 3.871 13.824 1.00 83.50 450 GLU A O 1
ATOM 3520 N N . ILE A 1 451 ? -39.596 6.094 13.859 1.00 86.25 451 ILE A N 1
ATOM 3521 C CA . ILE A 1 451 ? -39.981 6.290 12.455 1.00 86.25 451 ILE A CA 1
ATOM 3522 C C . ILE A 1 451 ? -39.037 5.486 11.564 1.00 86.25 451 ILE A C 1
ATOM 3524 O O . ILE A 1 451 ? -37.815 5.494 11.735 1.00 86.25 451 ILE A O 1
ATOM 3528 N N . THR A 1 452 ? -39.616 4.787 10.593 1.00 84.12 452 THR A N 1
ATOM 3529 C CA . THR A 1 452 ? -38.850 4.037 9.600 1.00 84.12 452 THR A CA 1
ATOM 3530 C C . THR A 1 452 ? -38.410 4.968 8.479 1.00 84.12 452 THR A C 1
ATOM 3532 O O . THR A 1 452 ? -39.216 5.702 7.915 1.00 84.12 452 THR A O 1
ATOM 3535 N N . VAL A 1 453 ? -37.127 4.915 8.140 1.00 86.69 453 VAL A N 1
ATOM 3536 C CA . VAL A 1 453 ? -36.517 5.644 7.024 1.00 86.69 453 VAL A CA 1
ATOM 3537 C C . VAL A 1 453 ? -35.757 4.668 6.132 1.00 86.69 453 VAL A C 1
ATOM 3539 O O . VAL A 1 453 ? -35.307 3.617 6.589 1.00 86.69 453 VAL A O 1
ATOM 3542 N N . MET A 1 454 ? -35.594 5.012 4.855 1.00 84.06 454 MET A N 1
ATOM 3543 C CA . MET A 1 454 ? -34.838 4.192 3.896 1.00 84.06 454 MET A CA 1
ATOM 3544 C C . MET A 1 454 ? -33.336 4.519 3.888 1.00 84.06 454 MET A C 1
ATOM 3546 O O . MET A 1 454 ? -32.543 3.846 3.224 1.00 84.06 454 MET A O 1
ATOM 3550 N N . GLY A 1 455 ? -32.944 5.569 4.608 1.00 86.62 455 GLY A N 1
ATOM 3551 C CA . GLY A 1 455 ? -31.567 6.002 4.773 1.00 86.62 455 GLY A CA 1
ATOM 3552 C C . GLY A 1 455 ? -31.484 7.349 5.480 1.00 86.62 455 GLY A C 1
ATOM 3553 O O . GLY A 1 455 ? -32.439 8.124 5.476 1.00 86.62 455 GLY A O 1
ATOM 3554 N N . VAL A 1 456 ? -30.332 7.622 6.084 1.00 90.62 456 VAL A N 1
ATOM 3555 C CA . VAL A 1 456 ? -29.998 8.932 6.656 1.00 90.62 456 VAL A CA 1
ATOM 3556 C C . VAL A 1 456 ? -28.582 9.285 6.252 1.00 90.62 456 VAL A C 1
ATOM 3558 O O . VAL A 1 456 ? -27.690 8.443 6.365 1.00 90.62 456 VAL A O 1
ATOM 3561 N N . PHE A 1 457 ? -28.384 10.521 5.807 1.00 91.44 457 PHE A N 1
ATOM 3562 C CA . PHE A 1 457 ? -27.073 11.120 5.596 1.00 91.44 457 PHE A CA 1
ATOM 3563 C C . PHE A 1 457 ? -26.860 12.248 6.588 1.00 91.44 457 PHE A C 1
ATOM 3565 O O . PHE A 1 457 ? -27.754 13.059 6.813 1.00 91.44 457 PHE A O 1
ATOM 3572 N N . VAL A 1 458 ? -25.660 12.303 7.150 1.00 93.31 458 VAL A N 1
ATOM 3573 C CA . VAL A 1 458 ? -25.195 13.441 7.937 1.00 93.31 458 VAL A CA 1
ATOM 3574 C C . VAL A 1 458 ? -24.083 14.101 7.146 1.00 93.31 458 VAL A C 1
ATOM 3576 O O . VAL A 1 458 ? -23.110 13.441 6.777 1.00 93.31 458 VAL A O 1
ATOM 3579 N N . THR A 1 459 ? -24.232 15.392 6.885 1.00 92.38 459 THR A N 1
ATOM 3580 C CA . THR A 1 459 ? -23.283 16.196 6.120 1.00 92.38 459 THR A CA 1
ATOM 3581 C C . THR A 1 459 ? -22.726 17.283 7.021 1.00 92.38 459 THR A C 1
ATOM 3583 O O . THR A 1 459 ? -23.479 18.086 7.557 1.00 92.38 459 THR A O 1
ATOM 3586 N N . LEU A 1 460 ? -21.407 17.314 7.177 1.00 92.56 460 LEU A N 1
ATOM 3587 C CA . LEU A 1 460 ? -20.686 18.398 7.826 1.00 92.56 460 LEU A CA 1
ATOM 3588 C C . LEU A 1 460 ? -20.157 19.348 6.757 1.00 92.56 460 LEU A C 1
ATOM 3590 O O . LEU A 1 460 ? -19.550 18.909 5.773 1.00 92.56 460 LEU A O 1
ATOM 3594 N N . LYS A 1 461 ? -20.356 20.647 6.967 1.00 90.44 461 LYS A N 1
ATOM 3595 C CA . LYS A 1 461 ? -19.816 21.706 6.112 1.00 90.44 461 LYS A CA 1
ATOM 3596 C C . LYS A 1 461 ? -19.034 22.709 6.951 1.00 90.44 461 LYS A C 1
ATOM 3598 O O . LYS A 1 461 ? -19.375 22.943 8.104 1.00 90.44 461 LYS A O 1
ATOM 3603 N N . ARG A 1 462 ? -18.005 23.316 6.367 1.00 89.19 462 ARG A N 1
ATOM 3604 C CA . ARG A 1 462 ? -17.261 24.445 6.932 1.00 89.19 462 ARG A CA 1
ATOM 3605 C C . ARG A 1 462 ? -17.351 25.606 5.954 1.00 89.19 462 ARG A C 1
ATOM 3607 O O . ARG A 1 462 ? -16.954 25.454 4.806 1.00 89.19 462 ARG A O 1
ATOM 3614 N N . ASP A 1 463 ? -17.941 26.717 6.380 1.00 87.06 463 ASP A N 1
ATOM 3615 C CA . ASP A 1 463 ? -18.232 27.871 5.509 1.00 87.06 463 ASP A CA 1
ATOM 3616 C C . ASP A 1 463 ? -18.912 27.482 4.171 1.00 87.06 463 ASP A C 1
ATOM 3618 O O . ASP A 1 463 ? -18.549 27.907 3.074 1.00 87.06 463 ASP A O 1
ATOM 3622 N N . GLY A 1 464 ? -19.877 26.559 4.254 1.00 83.50 464 GLY A N 1
ATOM 3623 C CA . GLY A 1 464 ? -20.596 26.020 3.095 1.00 83.50 464 GLY A CA 1
ATOM 3624 C C . GLY A 1 464 ? -19.809 25.020 2.238 1.00 83.50 464 GLY A C 1
ATOM 3625 O O . GLY A 1 464 ? -20.398 24.396 1.360 1.00 83.50 464 GLY A O 1
ATOM 3626 N N . GLN A 1 465 ? -18.516 24.807 2.494 1.00 85.81 465 GLN A N 1
ATOM 3627 C CA . GLN A 1 465 ? -17.716 23.781 1.825 1.00 85.81 465 GLN A CA 1
ATOM 3628 C C . GLN A 1 465 ? -17.865 22.424 2.504 1.00 85.81 465 GLN A C 1
ATOM 3630 O O . GLN A 1 465 ? -17.962 22.331 3.725 1.00 85.81 465 GLN A O 1
ATOM 3635 N N . LEU A 1 466 ? -17.853 21.349 1.719 1.00 87.88 466 LEU A N 1
ATOM 3636 C CA . LEU A 1 466 ? -18.007 19.994 2.235 1.00 87.88 466 LEU A CA 1
ATOM 3637 C C . LEU A 1 466 ? -16.822 19.589 3.129 1.00 87.88 466 LEU A C 1
ATOM 3639 O O . LEU A 1 466 ? -15.685 19.550 2.668 1.00 87.88 466 LEU A O 1
ATOM 3643 N N . ARG A 1 467 ? -17.112 19.205 4.378 1.00 89.69 467 ARG A N 1
ATOM 3644 C CA . ARG A 1 467 ? -16.133 18.688 5.350 1.00 89.69 467 ARG A CA 1
ATOM 3645 C C . ARG A 1 467 ? -16.269 17.185 5.616 1.00 89.69 467 ARG A C 1
ATOM 3647 O O . ARG A 1 467 ? -15.299 16.536 6.004 1.00 89.69 467 ARG A O 1
ATOM 3654 N N . GLY A 1 468 ? -17.457 16.628 5.407 1.00 89.69 468 GLY A N 1
ATOM 3655 C CA . GLY A 1 468 ? -17.725 15.195 5.502 1.00 89.69 468 GLY A CA 1
ATOM 3656 C C . GLY A 1 468 ? -19.170 14.891 5.129 1.00 89.69 468 GLY A C 1
ATOM 3657 O O . GLY A 1 468 ? -20.052 15.707 5.367 1.00 89.69 468 GLY A O 1
ATOM 3658 N N . CYS A 1 469 ? -19.439 13.738 4.526 1.00 89.38 469 CYS A N 1
ATOM 3659 C CA . CYS A 1 469 ? -20.804 13.287 4.255 1.00 89.38 469 CYS A CA 1
ATOM 3660 C C . CYS A 1 469 ? -20.849 11.764 4.174 1.00 89.38 469 CYS A C 1
ATOM 3662 O O . CYS A 1 469 ? -20.338 11.171 3.221 1.00 89.38 469 CYS A O 1
ATOM 3664 N N . CYS A 1 470 ? -21.478 11.137 5.163 1.00 86.94 470 CYS A N 1
ATOM 3665 C CA . CYS A 1 470 ? -21.696 9.699 5.224 1.00 86.94 470 CYS A CA 1
ATOM 3666 C C . CYS A 1 470 ? -23.149 9.394 5.584 1.00 86.94 470 CYS A C 1
ATOM 3668 O O . CYS A 1 470 ? -23.848 10.186 6.217 1.00 86.94 470 CYS A O 1
ATOM 3670 N N . GLY A 1 471 ? -23.603 8.210 5.180 1.00 85.25 471 GLY A N 1
ATOM 3671 C CA . GLY A 1 471 ? -24.968 7.784 5.423 1.00 85.25 471 GLY A CA 1
ATOM 3672 C C . GLY A 1 471 ? -25.195 6.291 5.258 1.00 85.25 471 GLY A C 1
ATOM 3673 O O . GLY A 1 471 ? -24.273 5.507 4.997 1.00 85.25 471 GLY A O 1
ATOM 3674 N N . THR A 1 472 ? -26.452 5.915 5.441 1.00 80.38 472 THR A N 1
ATOM 3675 C CA . THR A 1 472 ? -26.986 4.555 5.311 1.00 80.38 472 THR A CA 1
ATOM 3676 C C . THR A 1 472 ? -28.008 4.520 4.177 1.00 80.38 472 THR A C 1
ATOM 3678 O O . THR A 1 472 ? -28.630 5.540 3.879 1.00 80.38 472 THR A O 1
ATOM 3681 N N . LEU A 1 473 ? -28.133 3.384 3.485 1.00 78.75 473 LEU A N 1
ATOM 3682 C CA . LEU A 1 473 ? -28.878 3.296 2.226 1.00 78.75 473 LEU A CA 1
ATOM 3683 C C . LEU A 1 473 ? -29.657 1.990 2.086 1.00 78.75 473 LEU A C 1
ATOM 3685 O O . LEU A 1 473 ? -29.116 0.911 2.322 1.00 78.75 473 LEU A O 1
ATOM 3689 N N . GLY A 1 474 ? -30.872 2.102 1.546 1.00 62.41 474 GLY A N 1
ATOM 3690 C CA . GLY A 1 474 ? -31.542 1.037 0.799 1.00 62.41 474 GLY A CA 1
ATOM 3691 C C . GLY A 1 474 ? -32.105 -0.109 1.634 1.00 62.41 474 GLY A C 1
ATOM 3692 O O . GLY A 1 474 ? -32.462 -1.136 1.063 1.00 62.41 474 GLY A O 1
ATOM 3693 N N . GLN A 1 475 ? -32.181 0.043 2.955 1.00 70.38 475 GLN A N 1
ATOM 3694 C CA . GLN A 1 475 ? -32.853 -0.889 3.858 1.00 70.38 475 GLN A CA 1
ATOM 3695 C C . GLN A 1 475 ? -33.712 -0.081 4.841 1.00 70.38 475 GLN A C 1
ATOM 3697 O O . GLN A 1 475 ? -33.228 0.945 5.322 1.00 70.38 475 GLN A O 1
ATOM 3702 N N . PRO A 1 476 ? -34.955 -0.502 5.143 1.00 76.31 476 PRO A N 1
ATOM 3703 C CA . PRO A 1 476 ? -35.769 0.137 6.172 1.00 76.31 476 PRO A CA 1
ATOM 3704 C C . PRO A 1 476 ? -35.073 0.058 7.534 1.00 76.31 476 PRO A C 1
ATOM 3706 O O . PRO A 1 476 ? -34.709 -1.027 7.990 1.00 76.31 476 PRO A O 1
ATOM 3709 N N . MET A 1 477 ? -34.869 1.200 8.186 1.00 82.81 477 MET A N 1
ATOM 3710 C CA . MET A 1 477 ? -34.257 1.274 9.514 1.00 82.81 477 MET A CA 1
ATOM 3711 C C . MET A 1 477 ? -34.973 2.301 10.383 1.00 82.81 477 MET A C 1
ATOM 3713 O O . MET A 1 477 ? -35.504 3.289 9.882 1.00 82.81 477 MET A O 1
ATOM 3717 N N . LYS A 1 478 ? -34.923 2.105 11.702 1.00 87.81 478 LYS A N 1
ATOM 3718 C CA . LYS A 1 478 ? -35.370 3.115 12.667 1.00 87.81 478 LYS A CA 1
ATOM 3719 C C . LYS A 1 478 ? -34.486 4.360 12.581 1.00 87.81 478 LYS A C 1
ATOM 3721 O O . LYS A 1 478 ? -33.254 4.237 12.546 1.00 87.81 478 LYS A O 1
ATOM 3726 N N . LEU A 1 479 ? -35.108 5.536 12.592 1.00 89.19 479 LEU A N 1
ATOM 3727 C CA . LEU A 1 479 ? -34.463 6.836 12.421 1.00 89.19 479 LEU A CA 1
ATOM 3728 C C . LEU A 1 479 ? -33.255 7.022 13.343 1.00 89.19 479 LEU A C 1
ATOM 3730 O O . LEU A 1 479 ? -32.172 7.364 12.869 1.00 89.19 479 LEU A O 1
ATOM 3734 N N . LEU A 1 480 ? -33.399 6.735 14.640 1.00 87.81 480 LEU A N 1
ATOM 3735 C CA . LEU A 1 480 ? -32.313 6.933 15.604 1.00 87.81 480 LEU A CA 1
ATOM 3736 C C . LEU A 1 480 ? -31.079 6.063 15.297 1.00 87.81 480 LEU A C 1
ATOM 3738 O O . LEU A 1 480 ? -29.941 6.519 15.427 1.00 87.81 480 LEU A O 1
ATOM 3742 N N . ASN A 1 481 ? -31.287 4.822 14.852 1.00 83.94 481 ASN A N 1
ATOM 3743 C CA . ASN A 1 481 ? -30.195 3.913 14.494 1.00 83.94 481 ASN A CA 1
ATOM 3744 C C . ASN A 1 481 ? -29.485 4.372 13.216 1.00 83.94 481 ASN A C 1
ATOM 3746 O O . ASN A 1 481 ? -28.253 4.376 13.162 1.00 83.94 481 ASN A O 1
ATOM 3750 N N . ALA A 1 482 ? -30.259 4.792 12.211 1.00 86.50 482 ALA A N 1
ATOM 3751 C CA . ALA A 1 482 ? -29.730 5.344 10.968 1.00 86.50 482 ALA A CA 1
ATOM 3752 C C . ALA A 1 482 ? -28.902 6.612 11.225 1.00 86.50 482 ALA A C 1
ATOM 3754 O O . ALA A 1 482 ? -27.791 6.744 10.707 1.00 86.50 482 ALA A O 1
ATOM 3755 N N . LEU A 1 483 ? -29.415 7.499 12.082 1.00 90.81 483 LEU A N 1
ATOM 3756 C CA . LEU A 1 483 ? -28.769 8.745 12.475 1.00 90.81 483 LEU A CA 1
ATOM 3757 C C . LEU A 1 483 ? -27.453 8.497 13.218 1.00 90.81 483 LEU A C 1
ATOM 3759 O O . LEU A 1 483 ? -26.438 9.089 12.858 1.00 90.81 483 LEU A O 1
ATOM 3763 N N . ARG A 1 484 ? -27.437 7.579 14.197 1.00 88.31 484 ARG A N 1
ATOM 3764 C CA . ARG A 1 484 ? -26.217 7.195 14.932 1.00 88.31 484 ARG A CA 1
ATOM 3765 C C . ARG A 1 484 ? -25.117 6.703 14.003 1.00 88.31 484 ARG A C 1
ATOM 3767 O O . ARG A 1 484 ? -23.988 7.176 14.093 1.00 88.31 484 ARG A O 1
ATOM 3774 N N . GLN A 1 485 ? -25.446 5.790 13.091 1.00 83.62 485 GLN A N 1
ATOM 3775 C CA . GLN A 1 485 ? -24.466 5.260 12.143 1.00 83.62 485 GLN A CA 1
ATOM 3776 C C . GLN A 1 485 ? -23.946 6.338 11.187 1.00 83.62 485 GLN A C 1
ATOM 3778 O O . GLN A 1 485 ? -22.746 6.392 10.927 1.00 83.62 485 GLN A O 1
ATOM 3783 N N . ALA A 1 486 ? -24.832 7.189 10.661 1.00 88.88 486 ALA A N 1
ATOM 3784 C CA . ALA A 1 486 ? -24.452 8.255 9.741 1.00 88.88 486 ALA A CA 1
ATOM 3785 C C . ALA A 1 486 ? -23.558 9.302 10.425 1.00 88.88 486 ALA A C 1
ATOM 3787 O O . ALA A 1 486 ? -22.474 9.588 9.925 1.00 88.88 486 ALA A O 1
ATOM 3788 N N . ALA A 1 487 ? -23.960 9.805 11.595 1.00 91.56 487 ALA A N 1
ATOM 3789 C CA . ALA A 1 487 ? -23.242 10.841 12.337 1.00 91.56 487 ALA A CA 1
ATOM 3790 C C . ALA A 1 487 ? -21.826 10.408 12.756 1.00 91.56 487 ALA A C 1
ATOM 3792 O O . ALA A 1 487 ? -20.865 11.130 12.486 1.00 91.56 487 ALA A O 1
ATOM 3793 N N . VAL A 1 488 ? -21.675 9.214 13.349 1.00 86.88 488 VAL A N 1
ATOM 3794 C CA . VAL A 1 488 ? -20.356 8.692 13.764 1.00 86.88 488 VAL A CA 1
ATOM 3795 C C . VAL A 1 488 ? -19.427 8.558 12.558 1.00 86.88 488 VAL A C 1
ATOM 3797 O O . VAL A 1 488 ? -18.291 9.037 12.594 1.00 86.88 488 VAL A O 1
ATOM 3800 N N . ARG A 1 489 ? -19.922 7.969 11.462 1.00 85.69 489 ARG A N 1
ATOM 3801 C CA . ARG A 1 489 ? -19.128 7.770 10.243 1.00 85.69 489 ARG A CA 1
ATOM 3802 C C . ARG A 1 489 ? -18.734 9.090 9.591 1.00 85.69 489 ARG A C 1
ATOM 3804 O O . ARG A 1 489 ? -17.603 9.220 9.144 1.00 85.69 489 ARG A O 1
ATOM 3811 N N . THR A 1 490 ? -19.627 10.078 9.555 1.00 90.06 490 THR A N 1
ATOM 3812 C CA . THR A 1 490 ? -19.307 11.400 8.995 1.00 90.06 490 THR A CA 1
ATOM 3813 C C . THR A 1 490 ? -18.185 12.086 9.775 1.00 90.06 490 THR A C 1
ATOM 3815 O O . THR A 1 490 ? -17.343 12.743 9.169 1.00 90.06 490 THR A O 1
ATOM 3818 N N . ALA A 1 491 ? -18.142 11.913 11.098 1.00 88.12 491 ALA A N 1
ATOM 3819 C CA . ALA A 1 491 ? -17.115 12.506 11.949 1.00 88.12 491 ALA A CA 1
ATOM 3820 C C . ALA A 1 491 ? -15.754 11.786 11.870 1.00 88.12 491 ALA A C 1
ATOM 3822 O O . ALA A 1 491 ? -14.710 12.432 11.973 1.00 88.12 491 ALA A O 1
ATOM 3823 N N . THR A 1 492 ? -15.751 10.459 11.699 1.00 81.81 492 THR A N 1
ATOM 3824 C CA . THR A 1 492 ? -14.548 9.628 11.910 1.00 81.81 492 THR A CA 1
ATOM 3825 C C . THR A 1 492 ? -14.047 8.889 10.667 1.00 81.81 492 THR A C 1
ATOM 3827 O O . THR A 1 492 ? -12.837 8.718 10.533 1.00 81.81 492 THR A O 1
ATOM 3830 N N . ASP A 1 493 ? -14.934 8.525 9.733 1.00 76.81 493 ASP A N 1
ATOM 3831 C CA . ASP A 1 493 ? -14.697 7.499 8.702 1.00 76.81 493 ASP A CA 1
ATOM 3832 C C . ASP A 1 493 ? -14.803 7.996 7.244 1.00 76.81 493 ASP A C 1
ATOM 3834 O O . ASP A 1 493 ? -14.724 7.187 6.308 1.00 76.81 493 ASP A O 1
ATOM 3838 N N . ASP A 1 494 ? -15.013 9.295 6.995 1.00 79.50 494 ASP A N 1
ATOM 3839 C CA . ASP A 1 494 ? -15.064 9.817 5.622 1.00 79.50 494 ASP A CA 1
ATOM 3840 C C . ASP A 1 494 ? -13.669 9.791 4.976 1.00 79.50 494 ASP A C 1
ATOM 3842 O O . ASP A 1 494 ? -12.833 10.668 5.181 1.00 79.50 494 ASP A O 1
ATOM 3846 N N . HIS A 1 495 ? -13.432 8.783 4.134 1.00 73.19 495 HIS A N 1
ATOM 3847 C CA . HIS A 1 495 ? -12.171 8.546 3.426 1.00 73.19 495 HIS A CA 1
ATOM 3848 C C . HIS A 1 495 ? -11.712 9.680 2.492 1.00 73.19 495 HIS A C 1
ATOM 3850 O O . HIS A 1 495 ? -10.620 9.580 1.926 1.00 73.19 495 HIS A O 1
ATOM 3856 N N . ARG A 1 496 ? -12.457 10.777 2.340 1.00 76.81 496 ARG A N 1
ATOM 3857 C CA . ARG A 1 496 ? -12.006 11.969 1.600 1.00 76.81 496 ARG A CA 1
ATOM 3858 C C . ARG A 1 496 ? -11.337 13.018 2.487 1.00 76.81 496 ARG A C 1
ATOM 3860 O O . ARG A 1 496 ? -10.484 13.745 1.998 1.00 76.81 496 ARG A O 1
ATOM 3867 N N . PHE A 1 497 ? -11.641 13.042 3.787 1.00 85.25 497 PHE A N 1
ATOM 3868 C CA . PHE A 1 497 ? -11.134 14.050 4.726 1.00 85.25 497 PHE A CA 1
ATOM 3869 C C . PHE A 1 497 ? -10.435 13.435 5.958 1.00 85.25 497 PHE A C 1
ATOM 3871 O O . PHE A 1 497 ? -10.653 12.262 6.261 1.00 85.25 497 PHE A O 1
ATOM 3878 N N . PRO A 1 498 ? -9.549 14.151 6.668 1.00 83.19 498 PRO A N 1
ATOM 3879 C CA . PRO A 1 498 ? -9.103 13.713 7.994 1.00 83.19 498 PRO A CA 1
ATOM 3880 C C . PRO A 1 498 ? -10.294 13.631 8.966 1.00 83.19 498 PRO A C 1
ATOM 3882 O O . PRO A 1 498 ? -11.324 14.280 8.745 1.00 83.19 498 PRO A O 1
ATOM 3885 N N . SER A 1 499 ? -10.170 12.856 10.047 1.00 87.19 499 SER A N 1
ATOM 3886 C CA . SER A 1 499 ? -11.202 12.813 11.095 1.00 87.19 499 SER A CA 1
ATOM 3887 C C . SER A 1 499 ? -11.441 14.216 11.665 1.00 87.19 499 SER A C 1
ATOM 3889 O O . SER A 1 499 ? -10.537 15.052 11.680 1.00 87.19 499 SER A O 1
ATOM 3891 N N . VAL A 1 500 ? -12.677 14.510 12.061 1.00 89.69 500 VAL A N 1
ATOM 3892 C CA . VAL A 1 500 ? -13.047 15.828 12.593 1.00 89.69 500 VAL A CA 1
ATOM 3893 C C . VAL A 1 500 ? -12.420 16.016 13.968 1.00 89.69 500 VAL A C 1
ATOM 3895 O O . VAL A 1 500 ? -12.547 15.150 14.832 1.00 89.69 500 VAL A O 1
ATOM 3898 N N . SER A 1 501 ? -11.743 17.146 14.174 1.00 86.50 501 SER A N 1
ATOM 3899 C CA . SER A 1 501 ? -11.150 17.476 15.469 1.00 86.50 501 SER A CA 1
ATOM 3900 C C . SER A 1 501 ? -12.148 18.225 16.361 1.00 86.50 501 SER A C 1
ATOM 3902 O O . SER A 1 501 ? -13.034 18.936 15.881 1.00 86.50 501 SER A O 1
ATOM 3904 N N . ALA A 1 502 ? -11.970 18.137 17.681 1.00 83.62 502 ALA A N 1
ATOM 3905 C CA . ALA A 1 502 ? -12.818 18.856 18.635 1.00 83.62 502 ALA A CA 1
ATOM 3906 C C . ALA A 1 502 ? -12.750 20.386 18.468 1.00 83.62 502 ALA A C 1
ATOM 3908 O O . ALA A 1 502 ? -13.741 21.078 18.689 1.00 83.62 502 ALA A O 1
ATOM 3909 N N . SER A 1 503 ? -11.597 20.926 18.052 1.00 81.69 503 SER A N 1
ATOM 3910 C CA . SER A 1 503 ? -11.430 22.368 17.829 1.0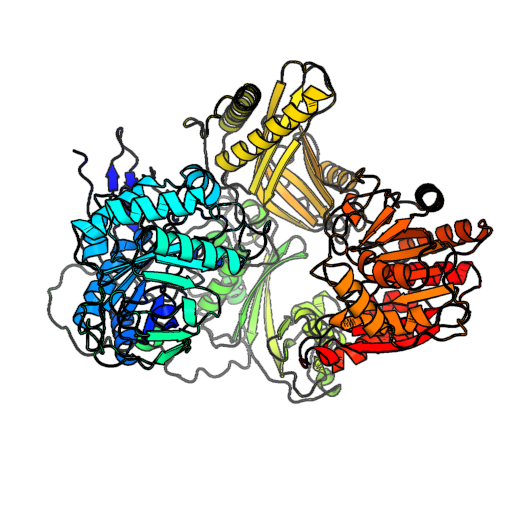0 81.69 503 SER A CA 1
ATOM 3911 C C . SER A 1 503 ? -12.050 22.847 16.516 1.00 81.69 503 SER A C 1
ATOM 3913 O O . SER A 1 503 ? -12.175 24.051 16.301 1.00 81.69 503 SER A O 1
ATOM 3915 N N . GLU A 1 504 ? -12.424 21.926 15.629 1.00 85.88 504 GLU A N 1
ATOM 3916 C CA . GLU A 1 504 ? -13.097 22.234 14.373 1.00 85.88 504 GLU A CA 1
ATOM 3917 C C . GLU A 1 504 ? -14.607 22.438 14.568 1.00 85.88 504 GLU A C 1
ATOM 3919 O O . GLU A 1 504 ? -15.197 23.248 13.857 1.00 85.88 504 GLU A O 1
ATOM 3924 N N . LEU A 1 505 ? -15.207 21.768 15.563 1.00 86.19 505 LEU A N 1
ATOM 3925 C CA . LEU A 1 505 ? -16.656 21.716 15.808 1.00 86.19 505 LEU A CA 1
ATOM 3926 C C . LEU A 1 505 ? -17.380 23.081 15.799 1.00 86.19 505 LEU A C 1
ATOM 3928 O O . LEU A 1 505 ? -18.419 23.158 15.142 1.00 86.19 505 LEU A O 1
ATOM 3932 N N . PRO A 1 506 ? -16.866 24.165 16.426 1.00 84.00 506 PRO A N 1
ATOM 3933 C CA . PRO A 1 506 ? -17.549 25.471 16.443 1.00 84.00 506 PRO A CA 1
ATOM 3934 C C . PRO A 1 506 ? -17.660 26.152 15.077 1.00 84.00 506 PRO A C 1
ATOM 3936 O O . PRO A 1 506 ? -18.343 27.156 14.924 1.00 84.00 506 PRO A O 1
ATOM 3939 N N . TYR A 1 507 ? -16.934 25.660 14.075 1.00 86.12 507 TYR A N 1
ATOM 3940 C CA . TYR A 1 507 ? -16.896 26.254 12.738 1.00 86.12 507 TYR A CA 1
ATOM 3941 C C . TYR A 1 507 ? -17.674 25.427 11.715 1.00 86.12 507 TYR A C 1
ATOM 3943 O O . TYR A 1 507 ? -17.693 25.769 10.529 1.00 86.12 507 TYR A O 1
ATOM 3951 N N . LEU A 1 508 ? -18.306 24.338 12.160 1.00 89.06 508 LEU A N 1
ATOM 3952 C CA . LEU A 1 508 ? -19.054 23.438 11.299 1.00 89.06 508 LEU A CA 1
ATOM 3953 C C . LEU A 1 508 ? -20.550 23.768 11.300 1.00 89.06 508 LEU A C 1
ATOM 3955 O O . LEU A 1 508 ? -21.130 24.229 12.281 1.00 89.06 508 LEU A O 1
ATOM 3959 N N . SER A 1 509 ? -21.203 23.490 10.181 1.00 90.12 509 SER A N 1
ATOM 3960 C CA . SER A 1 509 ? -22.645 23.267 10.117 1.00 90.12 509 SER A CA 1
ATOM 3961 C C . SER A 1 509 ? -22.919 21.789 9.860 1.00 90.12 509 SER A C 1
ATOM 3963 O O . SER A 1 509 ? -22.075 21.074 9.309 1.00 90.12 509 SER A O 1
ATOM 3965 N N . LEU A 1 510 ? -24.089 21.328 10.297 1.00 91.62 510 LEU A N 1
ATOM 3966 C CA . LEU A 1 510 ? -24.512 19.940 10.177 1.00 91.62 510 LEU A CA 1
ATOM 3967 C C . LEU A 1 510 ? -25.889 19.895 9.525 1.00 91.62 510 LEU A C 1
ATOM 3969 O O . LEU A 1 510 ? -26.850 20.441 10.064 1.00 91.62 510 LEU A O 1
ATOM 3973 N N . ASP A 1 511 ? -25.976 19.176 8.411 1.00 91.25 511 ASP A N 1
ATOM 3974 C CA . ASP A 1 511 ? -27.229 18.894 7.720 1.00 91.25 511 ASP A CA 1
ATOM 3975 C C . ASP A 1 511 ? -27.565 17.403 7.871 1.00 91.25 511 ASP A C 1
ATOM 3977 O O . ASP A 1 511 ? -26.714 16.536 7.643 1.00 91.25 511 ASP A O 1
ATOM 3981 N N . VAL A 1 512 ? -28.811 17.087 8.225 1.00 91.69 512 VAL A N 1
ATOM 3982 C CA . VAL A 1 512 ? -29.338 15.714 8.248 1.00 91.69 512 VAL A CA 1
ATOM 3983 C C . VAL A 1 512 ? -30.292 15.542 7.075 1.00 91.69 512 VAL A C 1
ATOM 3985 O O . VAL A 1 512 ? -31.291 16.243 6.985 1.00 91.69 512 VAL A O 1
ATOM 3988 N N . THR A 1 513 ? -30.016 14.609 6.169 1.00 90.31 513 THR A N 1
ATOM 3989 C CA . THR A 1 513 ? -30.925 14.268 5.063 1.00 90.31 513 THR A CA 1
ATOM 3990 C C . THR A 1 513 ? -31.561 12.912 5.321 1.00 90.31 513 THR A C 1
ATOM 3992 O O . THR A 1 513 ? -30.868 11.894 5.356 1.00 90.31 513 THR A O 1
ATOM 3995 N N . LEU A 1 514 ? -32.877 12.896 5.493 1.00 90.19 514 LEU A N 1
ATOM 3996 C CA . LEU A 1 514 ? -33.682 11.683 5.614 1.00 90.19 514 LEU A CA 1
ATOM 3997 C C . LEU A 1 514 ? -34.093 11.221 4.216 1.00 90.19 514 LEU A C 1
ATOM 3999 O O . LEU A 1 514 ? -34.462 12.061 3.402 1.00 90.19 514 LEU A O 1
ATOM 4003 N N . LEU A 1 515 ? -34.030 9.920 3.928 1.00 88.88 515 LEU A N 1
ATOM 4004 C CA . LEU A 1 515 ? -34.331 9.365 2.603 1.00 88.88 515 LEU A CA 1
ATOM 4005 C C . LEU A 1 515 ? -35.573 8.464 2.619 1.00 88.88 515 LEU A C 1
ATOM 4007 O O . LEU A 1 515 ? -35.741 7.648 3.532 1.00 88.88 515 LEU A O 1
ATOM 4011 N N . ALA A 1 516 ? -36.385 8.554 1.565 1.00 86.44 516 ALA A N 1
ATOM 4012 C CA . ALA A 1 516 ? -37.535 7.682 1.299 1.00 86.44 516 ALA A CA 1
ATOM 4013 C C . ALA A 1 516 ? -37.776 7.509 -0.211 1.00 86.44 516 ALA A C 1
ATOM 4015 O O . ALA A 1 516 ? -37.090 8.120 -1.028 1.00 86.44 516 ALA A O 1
ATOM 4016 N N . GLY A 1 517 ? -38.738 6.665 -0.587 1.00 81.00 517 GLY A N 1
ATOM 4017 C CA . GLY A 1 517 ? -39.243 6.599 -1.962 1.00 81.00 517 GLY A CA 1
ATOM 4018 C C . GLY A 1 517 ? -38.219 6.109 -2.986 1.00 81.00 517 GLY A C 1
ATOM 4019 O O . GLY A 1 517 ? -38.101 6.692 -4.057 1.00 81.00 517 GLY A O 1
ATOM 4020 N N . PHE A 1 518 ? -37.437 5.072 -2.658 1.00 85.69 518 PHE A N 1
ATOM 4021 C CA . PHE A 1 518 ? -36.490 4.479 -3.609 1.00 85.69 518 PHE A CA 1
ATOM 4022 C C . PHE A 1 518 ? -37.246 3.787 -4.750 1.00 85.69 518 PHE A C 1
ATOM 4024 O O . PHE A 1 518 ? -37.817 2.714 -4.562 1.00 85.69 518 PHE A O 1
ATOM 4031 N N . GLU A 1 519 ? -37.197 4.379 -5.938 1.00 86.69 519 GLU A N 1
ATOM 4032 C CA . GLU A 1 519 ? -37.869 3.902 -7.144 1.00 86.69 519 GLU A CA 1
ATOM 4033 C C . GLU A 1 519 ? -36.867 3.712 -8.279 1.00 86.69 519 GLU A C 1
ATOM 4035 O O . GLU A 1 519 ? -36.098 4.614 -8.617 1.00 86.69 519 GLU A O 1
ATOM 4040 N N . THR A 1 520 ? -36.875 2.536 -8.900 1.00 88.25 520 THR A N 1
ATOM 4041 C CA . THR A 1 520 ? -36.090 2.299 -10.113 1.00 88.25 520 THR A CA 1
ATOM 4042 C C . THR A 1 520 ? -36.733 3.023 -11.292 1.00 88.25 520 THR A C 1
ATOM 4044 O O . THR A 1 520 ? -37.910 2.821 -11.586 1.00 88.25 520 THR A O 1
ATOM 4047 N N . ILE A 1 521 ? -35.951 3.846 -11.990 1.00 90.00 521 ILE A N 1
ATOM 4048 C CA . ILE A 1 521 ? -36.382 4.514 -13.216 1.00 90.00 521 ILE A CA 1
ATOM 4049 C C . ILE A 1 521 ? -36.417 3.468 -14.332 1.00 90.00 521 ILE A C 1
ATOM 4051 O O . ILE A 1 521 ? -35.390 2.921 -14.726 1.00 90.00 521 ILE A O 1
ATOM 4055 N N . THR A 1 522 ? -37.617 3.185 -14.837 1.00 87.19 522 THR A N 1
ATOM 4056 C CA . THR A 1 522 ? -37.843 2.216 -15.922 1.00 87.19 522 THR A CA 1
ATOM 4057 C C . THR A 1 522 ? -37.626 2.812 -17.313 1.00 87.19 522 THR A C 1
ATOM 4059 O O . THR A 1 522 ? -37.373 2.064 -18.260 1.00 87.19 522 THR A O 1
ATOM 4062 N N . ALA A 1 523 ? -37.699 4.143 -17.438 1.00 86.00 523 ALA A N 1
ATOM 4063 C CA . ALA A 1 523 ? -37.395 4.872 -18.666 1.00 86.00 523 ALA A CA 1
ATOM 4064 C C . ALA A 1 523 ? -35.958 4.588 -19.140 1.00 86.00 523 ALA A C 1
ATOM 4066 O O . ALA A 1 523 ? -35.078 4.268 -18.343 1.00 86.00 523 ALA A O 1
ATOM 4067 N N . GLN A 1 524 ? -35.711 4.699 -20.443 1.00 85.62 524 GLN A N 1
ATOM 4068 C CA . GLN A 1 524 ? -34.424 4.373 -21.069 1.00 85.62 524 GLN A CA 1
ATOM 4069 C C . GLN A 1 524 ? -33.932 5.533 -21.933 1.00 85.62 524 GLN A C 1
ATOM 4071 O O . GLN A 1 524 ? -34.741 6.315 -22.435 1.00 85.62 524 GLN A O 1
ATOM 4076 N N . GLY A 1 525 ? -32.611 5.634 -22.110 1.00 86.12 525 GLY A N 1
ATOM 4077 C CA . GLY A 1 525 ? -31.995 6.719 -22.872 1.00 86.12 525 GLY A CA 1
ATOM 4078 C C . GLY A 1 525 ? -32.430 8.099 -22.374 1.00 86.12 525 GLY A C 1
ATOM 4079 O O . GLY A 1 525 ? -32.615 8.311 -21.177 1.00 86.12 525 GLY A O 1
ATOM 4080 N N . GLU A 1 526 ? -32.649 9.019 -23.310 1.00 88.31 526 GLU A N 1
ATOM 4081 C CA . GLU A 1 526 ? -33.024 10.416 -23.047 1.00 88.31 526 GLU A CA 1
ATOM 4082 C C . GLU A 1 526 ? -34.329 10.587 -22.251 1.00 88.31 526 GLU A C 1
ATOM 4084 O O . GLU A 1 526 ? -34.459 11.530 -21.474 1.00 88.31 526 GLU A O 1
ATOM 4089 N N . ALA A 1 527 ? -35.260 9.631 -22.336 1.00 86.50 527 ALA A N 1
ATOM 4090 C CA . ALA A 1 527 ? -36.515 9.681 -21.582 1.00 86.50 527 ALA A CA 1
ATOM 4091 C C . ALA A 1 527 ? -36.316 9.591 -20.053 1.00 86.50 527 ALA A C 1
ATOM 4093 O O . ALA A 1 527 ? -37.246 9.844 -19.289 1.00 86.50 527 ALA A O 1
ATOM 4094 N N . ARG A 1 528 ? -35.112 9.234 -19.577 1.00 89.75 528 ARG A N 1
ATOM 4095 C CA . ARG A 1 528 ? -34.771 9.270 -18.145 1.00 89.75 528 ARG A CA 1
ATOM 4096 C C . ARG A 1 528 ? -34.683 10.693 -17.590 1.00 89.75 528 ARG A C 1
ATOM 4098 O O . ARG A 1 528 ? -34.832 10.845 -16.383 1.00 89.75 528 ARG A O 1
ATOM 4105 N N . ILE A 1 529 ? -34.484 11.713 -18.430 1.00 91.69 529 ILE A N 1
ATOM 4106 C CA . ILE A 1 529 ? -34.435 13.120 -17.997 1.00 91.69 529 ILE A CA 1
ATOM 4107 C C . ILE A 1 529 ? -35.776 13.536 -17.392 1.00 91.69 529 ILE A C 1
ATOM 4109 O O . ILE A 1 529 ? -35.807 14.063 -16.284 1.00 91.69 529 ILE A O 1
ATOM 4113 N N . ASP A 1 530 ? -36.879 13.208 -18.065 1.00 90.00 530 ASP A N 1
ATOM 4114 C CA . ASP A 1 530 ? -38.236 13.552 -17.618 1.00 90.00 530 ASP A CA 1
ATOM 4115 C C . ASP A 1 530 ? -38.650 12.803 -16.337 1.00 90.00 530 ASP A C 1
ATOM 4117 O O . ASP A 1 530 ? -39.621 13.165 -15.674 1.00 90.00 530 ASP A O 1
ATOM 4121 N N . ALA A 1 531 ? -37.912 11.751 -15.962 1.00 87.06 531 ALA A N 1
ATOM 4122 C CA . ALA A 1 531 ? -38.134 10.987 -14.737 1.00 87.06 531 ALA A CA 1
ATOM 4123 C C . ALA A 1 531 ? -37.412 11.576 -13.509 1.00 87.06 531 ALA A C 1
ATOM 4125 O O . ALA A 1 531 ? -37.589 11.061 -12.397 1.00 87.06 531 ALA A O 1
ATOM 4126 N N . VAL A 1 532 ? -36.604 12.627 -13.689 1.00 90.31 532 VAL A N 1
ATOM 4127 C CA . VAL A 1 532 ? -35.823 13.276 -12.631 1.00 90.31 532 VAL A CA 1
ATOM 4128 C C . VAL A 1 532 ? -36.312 14.705 -12.416 1.00 90.31 532 VAL A C 1
ATOM 4130 O O . VAL A 1 532 ? -36.351 15.521 -13.327 1.00 90.31 532 VAL A O 1
ATOM 4133 N N . GLU A 1 533 ? -36.610 15.026 -11.161 1.00 89.69 533 GLU A N 1
ATOM 4134 C CA . GLU A 1 533 ? -37.017 16.369 -10.733 1.00 89.69 533 GLU A CA 1
ATOM 4135 C C . GLU A 1 533 ? -35.950 16.917 -9.787 1.00 89.69 533 GLU A C 1
ATOM 4137 O O . GLU A 1 533 ? -35.738 16.379 -8.695 1.00 89.69 533 GLU A O 1
ATOM 4142 N N . VAL A 1 534 ? -35.235 17.946 -10.241 1.00 88.69 534 VAL A N 1
ATOM 4143 C CA . VAL A 1 534 ? -34.136 18.573 -9.497 1.00 88.69 534 VAL A CA 1
ATOM 4144 C C . VAL A 1 534 ? -34.664 19.222 -8.217 1.00 88.69 534 VAL A C 1
ATOM 4146 O O . VAL A 1 534 ? -35.686 19.899 -8.232 1.00 88.69 534 VAL A O 1
ATOM 4149 N N . GLY A 1 535 ? -33.954 19.021 -7.104 1.00 79.19 535 GLY A N 1
ATOM 4150 C CA . GLY A 1 535 ? -34.327 19.536 -5.781 1.00 79.19 535 GLY A CA 1
ATOM 4151 C C . GLY A 1 535 ? -35.247 18.610 -4.985 1.00 79.19 535 GLY A C 1
ATOM 4152 O O . GLY A 1 535 ? -35.177 18.610 -3.759 1.00 79.19 535 GLY A O 1
ATOM 4153 N N . THR A 1 536 ? -36.017 17.759 -5.664 1.00 82.00 536 THR A N 1
ATOM 4154 C CA . THR A 1 536 ? -36.883 16.748 -5.035 1.00 82.00 536 THR A CA 1
ATOM 4155 C C . THR A 1 536 ? -36.192 15.382 -4.984 1.00 82.00 536 THR A C 1
ATOM 4157 O O . THR A 1 536 ? -36.159 14.723 -3.942 1.00 82.00 536 THR A O 1
ATOM 4160 N N . HIS A 1 537 ? -35.596 14.958 -6.103 1.00 89.69 537 HIS A N 1
ATOM 4161 C CA . HIS A 1 537 ? -35.010 13.628 -6.248 1.00 89.69 537 HIS A CA 1
ATOM 4162 C C . HIS A 1 537 ? -33.497 13.613 -6.018 1.00 89.69 537 HIS A C 1
ATOM 4164 O O . HIS A 1 537 ? -32.762 14.438 -6.548 1.00 89.69 537 HIS A O 1
ATOM 4170 N N . GLY A 1 538 ? -33.018 12.613 -5.283 1.00 89.56 538 GLY A N 1
ATOM 4171 C CA . GLY A 1 538 ? -31.646 12.127 -5.308 1.00 89.56 538 GLY A CA 1
ATOM 4172 C C . GLY A 1 538 ? -31.524 10.967 -6.290 1.00 89.56 538 GLY A C 1
ATOM 4173 O O . GLY A 1 538 ? -32.509 10.296 -6.601 1.00 89.56 538 GLY A O 1
ATOM 4174 N N . LEU A 1 539 ? -30.311 10.728 -6.783 1.00 91.75 539 LEU A N 1
ATOM 4175 C CA . LEU A 1 539 ? -30.039 9.715 -7.799 1.00 91.75 539 LEU A CA 1
ATOM 4176 C C . LEU A 1 539 ? -29.014 8.713 -7.299 1.00 91.75 539 LEU A C 1
ATOM 4178 O O . LEU A 1 539 ? -28.001 9.082 -6.707 1.00 91.75 539 LEU A O 1
ATOM 4182 N N . ARG A 1 540 ? -29.249 7.440 -7.597 1.00 90.81 540 ARG A N 1
ATOM 4183 C CA . ARG A 1 540 ? -28.277 6.361 -7.469 1.00 90.81 540 ARG A CA 1
ATOM 4184 C C . ARG A 1 540 ? -28.159 5.654 -8.805 1.00 90.81 540 ARG A C 1
ATOM 4186 O O . ARG A 1 540 ? -29.159 5.175 -9.326 1.00 90.81 540 ARG A O 1
ATOM 4193 N N . ILE A 1 541 ? -26.941 5.537 -9.311 1.00 90.00 541 ILE A N 1
ATOM 4194 C CA . ILE A 1 541 ? -26.641 4.716 -10.481 1.00 90.00 541 ILE A CA 1
ATOM 4195 C C . ILE A 1 541 ? -25.799 3.514 -10.070 1.00 90.00 541 ILE A C 1
ATOM 4197 O O . ILE A 1 541 ? -24.925 3.621 -9.205 1.00 90.00 541 ILE A O 1
ATOM 4201 N N . GLN A 1 542 ? -26.064 2.373 -10.692 1.00 86.06 542 GLN A N 1
ATOM 4202 C CA . GLN A 1 542 ? -25.247 1.175 -10.596 1.00 86.06 542 GLN A CA 1
ATOM 4203 C C . GLN A 1 542 ? -25.039 0.582 -11.992 1.00 86.06 542 GLN A C 1
ATOM 4205 O O . GLN A 1 542 ? -25.993 0.407 -12.748 1.00 86.06 542 GLN A O 1
ATOM 4210 N N . TYR A 1 543 ? -23.784 0.283 -12.321 1.00 80.81 543 TYR A N 1
ATOM 4211 C CA . TYR A 1 543 ? -23.383 -0.334 -13.582 1.00 80.81 543 TYR A CA 1
ATOM 4212 C C . TYR A 1 543 ? -22.174 -1.243 -13.324 1.00 80.81 543 TYR A C 1
ATOM 4214 O O . TYR A 1 543 ? -21.105 -0.768 -12.930 1.00 80.81 543 TYR A O 1
ATOM 4222 N N . GLY A 1 544 ? -22.362 -2.558 -13.473 1.00 78.00 544 GLY A N 1
ATOM 4223 C CA . GLY A 1 544 ? -21.397 -3.558 -13.000 1.00 78.00 544 GLY A CA 1
ATOM 4224 C C . GLY A 1 544 ? -21.142 -3.439 -11.489 1.00 78.00 544 GLY A C 1
ATOM 4225 O O . GLY A 1 544 ? -22.084 -3.318 -10.702 1.00 78.00 544 GLY A O 1
ATOM 4226 N N . ASP A 1 545 ? -19.865 -3.419 -11.097 1.00 67.62 545 ASP A N 1
ATOM 4227 C CA . ASP A 1 545 ? -19.422 -3.265 -9.699 1.00 67.62 545 ASP A CA 1
ATOM 4228 C C . ASP A 1 545 ? -19.348 -1.797 -9.235 1.00 67.62 545 ASP A C 1
ATOM 4230 O O . ASP A 1 545 ? -19.115 -1.514 -8.056 1.00 67.62 545 ASP A O 1
ATOM 4234 N N . LYS A 1 546 ? -19.534 -0.838 -10.151 1.00 65.44 546 LYS A N 1
ATOM 4235 C CA . LYS A 1 546 ? -19.460 0.596 -9.856 1.00 65.44 546 LYS A CA 1
ATOM 4236 C C . LYS A 1 546 ? -20.834 1.140 -9.488 1.00 65.44 546 LYS A C 1
ATOM 4238 O O . LYS A 1 546 ? -21.848 0.827 -10.114 1.00 65.44 546 LYS A O 1
ATOM 4243 N N . SER A 1 547 ? -20.868 2.004 -8.477 1.00 82.62 547 SER A N 1
ATOM 4244 C CA . SER A 1 547 ? -22.079 2.731 -8.107 1.00 82.62 547 SER A CA 1
ATOM 4245 C C . SER A 1 547 ? -21.762 4.132 -7.607 1.00 82.62 547 SER A C 1
ATOM 4247 O O . SER A 1 547 ? -20.709 4.382 -7.021 1.00 82.62 547 SER A O 1
ATOM 4249 N N . GLY A 1 548 ? -22.685 5.052 -7.855 1.00 81.94 548 GLY A N 1
ATOM 4250 C CA . GLY A 1 548 ? -22.600 6.439 -7.417 1.00 81.94 548 GLY A CA 1
ATOM 4251 C C . GLY A 1 548 ? -23.947 6.898 -6.898 1.00 81.94 548 GLY A C 1
ATOM 4252 O O . GLY A 1 548 ? -24.989 6.412 -7.335 1.00 81.94 548 GLY A O 1
ATOM 4253 N N . LEU A 1 549 ? -23.922 7.820 -5.940 1.00 89.81 549 LEU A N 1
ATOM 4254 C CA . LEU A 1 549 ? -25.129 8.393 -5.361 1.00 89.81 549 LEU A CA 1
ATOM 4255 C C . LEU A 1 549 ? -24.958 9.886 -5.121 1.00 89.81 549 LEU A C 1
ATOM 4257 O O . LEU A 1 549 ? -23.970 10.307 -4.514 1.00 89.81 549 LEU A O 1
ATOM 4261 N N . LEU A 1 550 ? -25.935 10.678 -5.546 1.00 87.31 550 LEU A N 1
ATOM 4262 C CA . LEU A 1 550 ? -26.039 12.099 -5.244 1.00 87.31 550 LEU A CA 1
ATOM 4263 C C . LEU A 1 550 ? -27.353 12.387 -4.512 1.00 87.31 550 LEU A C 1
ATOM 4265 O O . LEU A 1 550 ? -28.401 11.852 -4.867 1.00 87.31 550 LEU A O 1
ATOM 4269 N N . LEU A 1 551 ? -27.274 13.220 -3.474 1.00 87.38 551 LEU A N 1
ATOM 4270 C CA . LEU A 1 551 ? -28.437 13.658 -2.701 1.00 87.38 551 LEU A CA 1
ATOM 4271 C C . LEU A 1 551 ? -29.216 14.740 -3.475 1.00 87.38 551 LEU A C 1
ATOM 4273 O O . LEU A 1 551 ? -28.602 15.428 -4.294 1.00 87.38 551 LEU A O 1
ATOM 4277 N N . PRO A 1 552 ? -30.521 14.930 -3.199 1.00 85.12 552 PRO A N 1
ATOM 4278 C CA . PRO A 1 552 ? -31.341 15.917 -3.910 1.00 85.12 552 PRO A CA 1
ATOM 4279 C C . PRO A 1 552 ? -30.777 17.341 -3.874 1.00 85.12 552 PRO A C 1
ATOM 4281 O O . PRO A 1 552 ? -30.810 18.055 -4.875 1.00 85.12 552 PRO A O 1
ATOM 4284 N N . SER A 1 553 ? -30.197 17.734 -2.737 1.00 79.69 553 SER A N 1
ATOM 4285 C CA . SER A 1 553 ? -29.652 19.076 -2.522 1.00 79.69 553 SER A CA 1
ATOM 4286 C C . SER A 1 553 ? -28.444 19.404 -3.402 1.00 79.69 553 SER A C 1
ATOM 4288 O O . SER A 1 553 ? -28.195 20.574 -3.684 1.00 79.69 553 SER A O 1
ATOM 4290 N N . VAL A 1 554 ? -27.704 18.400 -3.884 1.00 82.75 554 VAL A N 1
ATOM 4291 C CA . VAL A 1 554 ? -26.458 18.633 -4.630 1.00 82.75 554 VAL A CA 1
ATOM 4292 C C . VAL A 1 554 ? -26.737 19.337 -5.958 1.00 82.75 554 VAL A C 1
ATOM 4294 O O . VAL A 1 554 ? -26.061 20.302 -6.301 1.00 82.75 554 VAL A O 1
ATOM 4297 N N . ALA A 1 555 ? -27.762 18.898 -6.692 1.00 83.31 555 ALA A N 1
ATOM 4298 C CA . ALA A 1 555 ? -28.114 19.516 -7.967 1.00 83.31 555 ALA A CA 1
ATOM 4299 C C . ALA A 1 555 ? -28.554 20.976 -7.793 1.00 83.31 555 ALA A C 1
ATOM 4301 O O . ALA A 1 555 ? -28.172 21.832 -8.587 1.00 83.31 555 ALA A O 1
ATOM 4302 N N . THR A 1 556 ? -29.288 21.283 -6.718 1.00 83.94 556 THR A N 1
ATOM 4303 C CA . THR A 1 556 ? -29.699 22.659 -6.410 1.00 83.94 556 THR A CA 1
ATOM 4304 C C . THR A 1 556 ? -28.533 23.541 -5.970 1.00 83.94 556 THR A C 1
ATOM 4306 O O . THR A 1 556 ? -28.454 24.686 -6.402 1.00 83.94 556 THR A O 1
ATOM 4309 N N . GLU A 1 557 ? -27.601 23.019 -5.164 1.00 79.44 557 GLU A N 1
ATOM 4310 C CA . GLU A 1 557 ? -26.421 23.764 -4.695 1.00 79.44 557 GLU A CA 1
ATOM 4311 C C . GLU A 1 557 ? -25.494 24.165 -5.853 1.00 79.44 557 GLU A C 1
ATOM 4313 O O . GLU A 1 557 ? -24.888 25.236 -5.820 1.00 79.44 557 GLU A O 1
ATOM 4318 N N . HIS A 1 558 ? -25.412 23.334 -6.893 1.00 78.00 558 HIS A N 1
ATOM 4319 C CA . HIS A 1 558 ? -24.591 23.590 -8.075 1.00 78.00 558 HIS A CA 1
ATOM 4320 C C . HIS A 1 558 ? -25.366 24.154 -9.279 1.00 78.00 558 HIS A C 1
ATOM 4322 O O . HIS A 1 558 ? -24.777 24.316 -10.348 1.00 78.00 558 HIS A O 1
ATOM 4328 N N . ALA A 1 559 ? -26.660 24.456 -9.119 1.00 84.00 559 ALA A N 1
ATOM 4329 C CA . ALA A 1 559 ? -27.544 24.934 -10.187 1.00 84.00 559 ALA A CA 1
ATOM 4330 C C . ALA A 1 559 ? -27.547 24.036 -11.447 1.00 84.00 559 ALA A C 1
ATOM 4332 O O . ALA A 1 559 ? -27.546 24.526 -12.577 1.00 84.00 559 ALA A O 1
ATOM 4333 N N . TRP A 1 560 ? -27.533 22.715 -11.257 1.00 88.62 560 TRP A N 1
ATOM 4334 C CA . TRP A 1 560 ? -27.582 21.730 -12.341 1.00 88.62 560 TRP A CA 1
ATOM 4335 C C . TRP A 1 560 ? -29.012 21.475 -12.821 1.00 88.62 560 TRP A C 1
ATOM 4337 O O . TRP A 1 560 ? -29.944 21.417 -12.020 1.00 88.62 560 TRP A O 1
ATOM 4347 N N . ASP A 1 561 ? -29.172 21.245 -14.124 1.00 90.69 561 ASP A N 1
ATOM 4348 C CA . ASP A 1 561 ? -30.400 20.683 -14.688 1.00 90.69 561 ASP A CA 1
ATOM 4349 C C . ASP A 1 561 ? -30.436 19.144 -14.553 1.00 90.69 561 ASP A C 1
ATOM 4351 O O . ASP A 1 561 ? -29.472 18.507 -14.116 1.00 90.69 561 ASP A O 1
ATOM 4355 N N . ALA A 1 562 ? -31.567 18.522 -14.903 1.00 90.00 562 ALA A N 1
ATOM 4356 C CA . ALA A 1 562 ? -31.766 17.078 -14.740 1.00 90.00 562 ALA A CA 1
ATOM 4357 C C . ALA A 1 562 ? -30.764 16.236 -15.555 1.00 90.00 562 ALA A C 1
ATOM 4359 O O . ALA A 1 562 ? -30.288 15.208 -15.068 1.00 90.00 562 ALA A O 1
ATOM 4360 N N . ARG A 1 563 ? -30.393 16.691 -16.762 1.00 92.06 563 ARG A N 1
ATOM 4361 C CA . ARG A 1 563 ? -29.371 16.038 -17.595 1.00 92.06 563 ARG A CA 1
ATOM 4362 C C . ARG A 1 563 ? -28.010 16.084 -16.915 1.00 92.06 563 ARG A C 1
ATOM 4364 O O . ARG A 1 563 ? -27.397 15.041 -16.700 1.00 92.06 563 ARG A O 1
ATOM 4371 N N . THR A 1 564 ? -27.561 17.278 -16.543 1.00 87.56 564 THR A N 1
ATOM 4372 C CA . THR A 1 564 ? -26.273 17.472 -15.874 1.00 87.56 564 THR A CA 1
ATOM 4373 C C . THR A 1 564 ? -26.231 16.641 -14.597 1.00 87.56 564 THR A C 1
ATOM 4375 O O . THR A 1 564 ? -25.232 15.992 -14.307 1.00 87.56 564 THR A O 1
ATOM 4378 N N . PHE A 1 565 ? -27.335 16.561 -13.855 1.00 92.25 565 PHE A N 1
ATOM 4379 C CA . PHE A 1 565 ? -27.405 15.758 -12.642 1.00 92.25 565 PHE A CA 1
ATOM 4380 C C . PHE A 1 565 ? -27.207 14.250 -12.888 1.00 92.25 565 PHE A C 1
ATOM 4382 O O . PHE A 1 565 ? -26.462 13.594 -12.149 1.00 92.25 565 PHE A O 1
ATOM 4389 N N . LEU A 1 566 ? -27.806 13.712 -13.956 1.00 90.50 566 LEU A N 1
ATOM 4390 C CA . LEU A 1 566 ? -27.608 12.331 -14.411 1.00 90.50 566 LEU A CA 1
ATOM 4391 C C . LEU A 1 566 ? -26.154 12.064 -14.836 1.00 90.50 566 LEU A C 1
ATOM 4393 O O . LEU A 1 566 ? -25.579 11.025 -14.504 1.00 90.50 566 LEU A O 1
ATOM 4397 N N . GLU A 1 567 ? -25.523 13.019 -15.511 1.00 86.38 567 GLU A N 1
ATOM 4398 C CA . GLU A 1 567 ? -24.115 12.921 -15.902 1.00 86.38 567 GLU A CA 1
ATOM 4399 C C . GLU A 1 567 ? -23.182 12.953 -14.684 1.00 86.38 567 GLU A C 1
ATOM 4401 O O . GLU A 1 567 ? -22.259 12.139 -14.572 1.00 86.38 567 GLU A O 1
ATOM 4406 N N . GLN A 1 568 ? -23.440 13.841 -13.720 1.00 86.50 568 GLN A N 1
ATOM 4407 C CA . GLN A 1 568 ? -22.618 13.967 -12.515 1.00 86.50 568 GLN A CA 1
ATOM 4408 C C . GLN A 1 568 ? -22.726 12.742 -11.600 1.00 86.50 568 GLN A C 1
ATOM 4410 O O . GLN A 1 568 ? -21.723 12.351 -10.995 1.00 86.50 568 GLN A O 1
ATOM 4415 N N . VAL A 1 569 ? -23.892 12.083 -11.502 1.00 87.69 569 VAL A N 1
ATOM 4416 C CA . VAL A 1 569 ? -23.995 10.839 -10.712 1.00 87.69 569 VAL A CA 1
ATOM 4417 C C . VAL A 1 569 ? -23.188 9.701 -11.349 1.00 87.69 569 VAL A C 1
ATOM 4419 O O . VAL A 1 569 ? -22.578 8.916 -10.618 1.00 87.69 569 VAL A O 1
ATOM 4422 N N . CYS A 1 570 ? -23.085 9.660 -12.684 1.00 80.06 570 CYS A N 1
ATOM 4423 C CA . CYS A 1 570 ? -22.193 8.736 -13.390 1.00 80.06 570 CYS A CA 1
ATOM 4424 C C . CYS A 1 570 ? -20.724 9.051 -13.096 1.00 80.06 570 CYS A C 1
ATOM 4426 O O . CYS A 1 570 ? -19.983 8.174 -12.651 1.00 80.06 570 CYS A O 1
ATOM 4428 N N . ARG A 1 571 ? -20.317 10.319 -13.229 1.00 76.81 571 ARG A N 1
ATOM 4429 C CA . ARG A 1 571 ? -18.941 10.754 -12.930 1.00 76.81 571 ARG A CA 1
ATOM 4430 C C . ARG A 1 571 ? -18.543 10.424 -11.493 1.00 76.81 571 ARG A C 1
ATOM 4432 O O . ARG A 1 571 ? -17.453 9.911 -11.252 1.00 76.81 571 ARG A O 1
ATOM 4439 N N . LYS A 1 572 ? -19.455 10.618 -10.535 1.00 78.44 572 LYS A N 1
ATOM 4440 C CA . LYS A 1 572 ? -19.245 10.235 -9.131 1.00 78.44 572 LYS A CA 1
ATOM 4441 C C . LYS A 1 572 ? -19.059 8.727 -8.942 1.00 78.44 572 LYS A C 1
ATOM 4443 O O . LYS A 1 572 ? -18.292 8.321 -8.074 1.00 78.44 572 LYS A O 1
ATOM 4448 N N . ALA A 1 573 ? -19.731 7.907 -9.747 1.00 75.56 573 ALA A N 1
ATOM 4449 C CA . ALA A 1 573 ? -19.538 6.458 -9.787 1.00 75.56 573 ALA A CA 1
ATOM 4450 C C . ALA A 1 573 ? -18.239 6.035 -10.504 1.00 75.56 573 ALA A C 1
ATOM 4452 O O . ALA A 1 573 ? -17.983 4.838 -10.627 1.00 75.56 573 ALA A O 1
ATOM 4453 N N . GLN A 1 574 ? -17.440 6.991 -11.001 1.00 71.50 574 GLN A N 1
ATOM 4454 C CA . GLN A 1 574 ? -16.316 6.755 -11.915 1.00 71.50 574 GLN A CA 1
ATOM 4455 C C . GLN A 1 574 ? -16.764 6.018 -13.188 1.00 71.50 574 GLN A C 1
ATOM 4457 O O . GLN A 1 574 ? -16.072 5.126 -13.692 1.00 71.50 574 GLN A O 1
ATOM 4462 N N . LEU A 1 575 ? -17.965 6.357 -13.655 1.00 75.88 575 LEU A N 1
ATOM 4463 C CA . LEU A 1 575 ? -18.561 5.899 -14.900 1.00 75.88 575 LEU A CA 1
ATOM 4464 C C . LEU A 1 575 ? -18.558 7.052 -15.918 1.00 75.88 575 LEU A C 1
ATOM 4466 O O . LEU A 1 575 ? -18.645 8.217 -15.515 1.00 75.88 575 LEU A O 1
ATOM 4470 N N . PRO A 1 576 ? -18.493 6.745 -17.222 1.00 73.94 576 PRO A N 1
ATOM 4471 C CA . PRO A 1 576 ? -18.701 7.730 -18.276 1.00 73.94 576 PRO A CA 1
ATOM 4472 C C . PRO A 1 576 ? -19.983 8.542 -18.094 1.00 73.94 576 PRO A C 1
ATOM 4474 O O . PRO A 1 576 ? -21.007 8.013 -17.660 1.00 73.94 576 PRO A O 1
ATOM 4477 N N . ALA A 1 577 ? -19.951 9.822 -18.468 1.00 77.62 577 ALA A N 1
ATOM 4478 C CA . ALA A 1 577 ? -21.059 10.752 -18.244 1.00 77.62 577 ALA A CA 1
ATOM 4479 C C . ALA A 1 577 ? -22.384 10.292 -18.878 1.00 77.62 577 ALA A C 1
ATOM 4481 O O . ALA A 1 577 ? -23.439 10.549 -18.318 1.00 77.62 577 ALA A O 1
ATOM 4482 N N . ASN A 1 578 ? -22.341 9.564 -19.994 1.00 82.44 578 ASN A N 1
ATOM 4483 C CA . ASN A 1 578 ? -23.508 9.028 -20.696 1.00 82.44 578 ASN A CA 1
ATOM 4484 C C . ASN A 1 578 ? -23.987 7.661 -20.167 1.00 82.44 578 ASN A C 1
ATOM 4486 O O . ASN A 1 578 ? -24.974 7.138 -20.681 1.00 82.44 578 ASN A O 1
ATOM 4490 N N . THR A 1 579 ? -23.348 7.072 -19.144 1.00 81.50 579 THR A N 1
ATOM 4491 C CA . THR A 1 579 ? -23.696 5.716 -18.663 1.00 81.50 579 THR A CA 1
ATOM 4492 C C . THR A 1 579 ? -25.157 5.606 -18.219 1.00 81.50 579 THR A C 1
ATOM 4494 O O . THR A 1 579 ? -25.775 4.559 -18.391 1.00 81.50 579 THR A O 1
ATOM 4497 N N . TRP A 1 580 ? -25.759 6.696 -17.732 1.00 85.94 580 TRP A N 1
ATOM 4498 C CA . TRP A 1 580 ? -27.181 6.743 -17.382 1.00 85.94 580 TRP A CA 1
ATOM 4499 C C . TRP A 1 580 ? -28.120 6.486 -18.565 1.00 85.94 580 TRP A C 1
ATOM 4501 O O . TRP A 1 580 ? -29.293 6.233 -18.325 1.00 85.94 580 TRP A O 1
ATOM 4511 N N . GLN A 1 581 ? -27.659 6.542 -19.815 1.00 86.06 581 GLN A N 1
ATOM 4512 C CA . GLN A 1 581 ? -28.472 6.231 -20.994 1.00 86.06 581 GLN A CA 1
ATOM 4513 C C . GLN A 1 581 ? -28.514 4.729 -21.305 1.00 86.06 581 GLN A C 1
ATOM 4515 O O . GLN A 1 581 ? -29.422 4.278 -22.005 1.00 86.06 581 GLN A O 1
ATOM 4520 N N . HIS A 1 582 ? -27.560 3.950 -20.785 1.00 82.94 582 HIS A N 1
ATOM 4521 C CA . HIS A 1 582 ? -27.419 2.534 -21.113 1.00 82.94 582 HIS A CA 1
ATOM 4522 C C . HIS A 1 582 ? -28.545 1.705 -20.496 1.00 82.94 582 HIS A C 1
ATOM 4524 O O . HIS A 1 582 ? -28.879 1.879 -19.320 1.00 82.94 582 HIS A O 1
ATOM 4530 N N . ALA A 1 583 ? -29.061 0.745 -21.266 1.00 76.94 583 ALA A N 1
ATOM 4531 C CA . ALA A 1 583 ? -30.135 -0.149 -20.834 1.00 76.94 583 ALA A CA 1
ATOM 4532 C C . ALA A 1 583 ? -29.761 -0.984 -19.597 1.00 76.94 583 ALA A C 1
ATOM 4534 O O . ALA A 1 583 ? -30.598 -1.195 -18.721 1.00 76.94 583 ALA A O 1
ATOM 4535 N N . ASP A 1 584 ? -28.489 -1.374 -19.490 1.00 80.75 584 ASP A N 1
ATOM 4536 C CA . ASP A 1 584 ? -27.968 -2.194 -18.389 1.00 80.75 584 ASP A CA 1
ATOM 4537 C C . ASP A 1 584 ? -27.630 -1.381 -17.127 1.00 80.75 584 ASP A C 1
ATOM 4539 O O . ASP A 1 584 ? -27.266 -1.942 -16.092 1.00 80.75 584 ASP A O 1
ATOM 4543 N N . SER A 1 585 ? -27.737 -0.048 -17.185 1.00 84.31 585 SER A N 1
ATOM 4544 C CA . SER A 1 585 ? -27.540 0.800 -16.010 1.00 84.31 585 SER A CA 1
ATOM 4545 C C . SER A 1 585 ? -28.802 0.820 -15.149 1.00 84.31 585 SER A C 1
ATOM 4547 O O . SER A 1 585 ? -29.884 1.226 -15.590 1.00 84.31 585 SER A O 1
ATOM 4549 N N . LEU A 1 586 ? -28.651 0.402 -13.892 1.00 89.00 586 LEU A N 1
ATOM 4550 C CA . LEU A 1 586 ? -29.706 0.476 -12.894 1.00 89.00 586 LEU A CA 1
ATOM 4551 C C . LEU A 1 586 ? -29.702 1.877 -12.287 1.00 89.00 586 LEU A C 1
ATOM 4553 O O . LEU A 1 586 ? -28.820 2.222 -11.496 1.00 89.00 586 LEU A O 1
ATOM 4557 N N . LEU A 1 587 ? -30.694 2.678 -12.666 1.00 91.44 587 LEU A N 1
ATOM 4558 C CA . LEU A 1 587 ? -30.892 4.021 -12.143 1.00 91.44 587 LEU A CA 1
ATOM 4559 C C . LEU A 1 587 ? -32.067 4.028 -11.164 1.00 91.44 587 LEU A C 1
ATOM 4561 O O . LEU A 1 587 ? -33.178 3.620 -11.498 1.00 91.44 587 LEU A O 1
ATOM 4565 N N . THR A 1 588 ? -31.820 4.512 -9.955 1.00 90.31 588 THR A N 1
ATOM 4566 C CA . THR A 1 588 ? -32.813 4.623 -8.889 1.00 90.31 588 THR A CA 1
ATOM 4567 C C . THR A 1 588 ? -32.912 6.078 -8.456 1.00 90.31 588 THR A C 1
ATOM 4569 O O . THR A 1 588 ? -31.894 6.692 -8.132 1.00 90.31 588 THR A O 1
ATOM 4572 N N . ARG A 1 589 ? -34.128 6.620 -8.414 1.00 90.94 589 ARG A N 1
ATOM 4573 C CA . ARG A 1 589 ? -34.424 7.908 -7.778 1.00 90.94 589 ARG A CA 1
ATOM 4574 C C . ARG A 1 589 ? -34.945 7.692 -6.362 1.00 90.94 589 ARG A C 1
ATOM 4576 O O . ARG A 1 589 ? -35.476 6.630 -6.055 1.00 90.94 589 ARG A O 1
ATOM 4583 N N . PHE A 1 590 ? -34.773 8.680 -5.499 1.00 89.50 590 PHE A N 1
ATOM 4584 C CA . PHE A 1 590 ? -35.328 8.676 -4.146 1.00 89.50 590 PHE A CA 1
ATOM 4585 C C . PHE A 1 590 ? -35.609 10.102 -3.684 1.00 89.50 590 PHE A C 1
ATOM 4587 O O . PHE A 1 590 ? -34.937 11.029 -4.126 1.00 89.50 590 PHE A O 1
ATOM 4594 N N . ALA A 1 591 ? -36.576 10.292 -2.795 1.00 86.94 591 ALA A N 1
ATOM 4595 C CA . ALA A 1 591 ? -36.846 11.587 -2.182 1.00 86.94 591 ALA A CA 1
ATOM 4596 C C . ALA A 1 591 ? -35.938 11.804 -0.962 1.00 86.94 591 ALA A C 1
ATOM 4598 O O . ALA A 1 591 ? -35.581 10.850 -0.259 1.00 86.94 591 ALA A O 1
ATOM 4599 N N . GLY A 1 592 ? -35.573 13.059 -0.694 1.00 85.81 592 GLY A N 1
ATOM 4600 C CA . GLY A 1 592 ? -34.832 13.424 0.511 1.00 85.81 592 GLY A CA 1
ATOM 4601 C C . GLY A 1 592 ? -35.411 14.649 1.210 1.00 85.81 592 GLY A C 1
ATOM 4602 O O . GLY A 1 592 ? -35.655 15.665 0.571 1.00 85.81 592 GLY A O 1
ATOM 4603 N N . HIS A 1 593 ? -35.587 14.559 2.529 1.00 86.75 593 HIS A N 1
ATOM 4604 C CA . HIS A 1 593 ? -35.967 15.684 3.388 1.00 86.75 593 HIS A CA 1
ATOM 4605 C C . HIS A 1 593 ? -34.742 16.165 4.163 1.00 86.75 593 HIS A C 1
ATOM 4607 O O . HIS A 1 593 ? -34.180 15.410 4.963 1.00 86.75 593 HIS A O 1
ATOM 4613 N N . MET A 1 594 ? -34.293 17.391 3.895 1.00 86.69 594 MET A N 1
ATOM 4614 C CA . MET A 1 594 ? -33.084 17.956 4.494 1.00 86.69 594 MET A CA 1
ATOM 4615 C C . MET A 1 594 ? -33.424 18.857 5.682 1.00 86.69 594 MET A C 1
ATOM 4617 O O . MET A 1 594 ? -34.162 19.827 5.552 1.00 86.69 594 MET A O 1
ATOM 4621 N N . ILE A 1 595 ? -32.810 18.561 6.822 1.00 88.75 595 ILE A N 1
ATOM 4622 C CA . ILE A 1 595 ? -32.866 19.338 8.055 1.00 88.75 595 ILE A CA 1
ATOM 4623 C C . ILE A 1 595 ? -31.505 20.021 8.215 1.00 88.75 595 ILE A C 1
ATOM 4625 O O . ILE A 1 595 ? -30.525 19.376 8.595 1.00 88.75 595 ILE A O 1
ATOM 4629 N N . ALA A 1 596 ? -31.435 21.309 7.883 1.00 84.44 596 ALA A N 1
ATOM 4630 C CA . ALA A 1 596 ? -30.211 22.104 7.968 1.00 84.44 596 ALA A CA 1
ATOM 4631 C C . ALA A 1 596 ? -30.106 22.842 9.312 1.00 84.44 596 ALA A C 1
ATOM 4633 O O . ALA A 1 596 ? -31.107 23.341 9.831 1.00 84.44 596 ALA A O 1
ATOM 4634 N N . GLY A 1 597 ? -28.892 22.968 9.854 1.00 80.06 597 GLY A N 1
ATOM 4635 C CA . GLY A 1 597 ? -28.655 23.765 11.058 1.00 80.06 597 GLY A CA 1
ATOM 4636 C C . GLY A 1 597 ? -27.178 23.967 11.408 1.00 80.06 597 GLY A C 1
ATOM 4637 O O . GLY A 1 597 ? -26.292 23.236 10.963 1.00 80.06 597 GLY A O 1
ATOM 4638 N N . HIS A 1 598 ? -26.900 24.976 12.234 1.00 74.38 598 HIS A N 1
ATOM 4639 C CA . HIS A 1 598 ? -25.556 25.239 12.758 1.00 74.38 598 HIS A CA 1
ATOM 4640 C C . HIS A 1 598 ? -25.267 24.409 14.008 1.00 74.38 598 HIS A C 1
ATOM 4642 O O . HIS A 1 598 ? -26.160 24.166 14.818 1.00 74.38 598 HIS A O 1
ATOM 4648 N N . PHE A 1 599 ? -24.002 24.028 14.191 1.00 71.56 599 PHE A N 1
ATOM 4649 C CA . PHE A 1 599 ? -23.553 23.311 15.385 1.00 71.56 599 PHE A CA 1
ATOM 4650 C C . PHE A 1 599 ? -23.731 24.162 16.662 1.00 71.56 599 PHE A C 1
ATOM 4652 O O . PHE A 1 599 ? -24.089 23.638 17.714 1.00 71.56 599 PHE A O 1
ATOM 4659 N N . ASP A 1 600 ? -23.595 25.489 16.551 1.00 54.41 600 ASP A N 1
ATOM 4660 C CA . ASP A 1 600 ? -23.562 26.436 17.677 1.00 54.41 600 ASP A CA 1
ATOM 4661 C C . ASP A 1 600 ? -24.875 26.603 18.463 1.00 54.41 600 ASP A C 1
ATOM 4663 O O . ASP A 1 600 ? -24.852 27.052 19.607 1.00 54.41 600 ASP A O 1
ATOM 4667 N N . ALA A 1 601 ? -26.034 26.233 17.910 1.00 51.34 601 ALA A N 1
ATOM 4668 C CA . ALA A 1 601 ? -27.321 26.477 18.576 1.00 51.34 601 ALA A CA 1
ATOM 4669 C C . ALA A 1 601 ? -27.609 25.525 19.761 1.00 51.34 601 ALA A C 1
ATOM 4671 O O . ALA A 1 601 ? -28.637 25.666 20.428 1.00 51.34 601 ALA A O 1
ATOM 4672 N N . VAL A 1 602 ? -26.748 24.528 20.003 1.00 55.22 602 VAL A N 1
ATOM 4673 C CA . VAL A 1 602 ? -27.070 23.371 20.860 1.00 55.22 602 VAL A CA 1
ATOM 4674 C C . VAL A 1 602 ? -25.958 23.004 21.855 1.00 55.22 602 VAL A C 1
ATOM 4676 O O . VAL A 1 602 ? -26.175 22.177 22.737 1.00 55.22 602 VAL A O 1
ATOM 4679 N N . VAL A 1 603 ? -24.780 23.629 21.773 1.00 51.78 603 VAL A N 1
ATOM 4680 C CA . VAL A 1 603 ? -23.616 23.242 22.584 1.00 51.78 603 VAL A CA 1
ATOM 4681 C C . VAL A 1 603 ? -23.502 24.112 23.845 1.00 51.78 603 VAL A C 1
ATOM 4683 O O . VAL A 1 603 ? -23.360 25.331 23.735 1.00 51.78 603 VAL A O 1
ATOM 4686 N N . PRO A 1 604 ? -23.518 23.537 25.065 1.00 52.91 604 PRO A N 1
ATOM 4687 C CA . PRO A 1 604 ? -23.211 24.288 26.278 1.00 52.91 604 PRO A CA 1
ATOM 4688 C C . PRO A 1 604 ? -21.774 24.825 26.228 1.00 52.91 604 PRO A C 1
ATOM 4690 O O . PRO A 1 604 ? -20.848 24.082 25.899 1.00 52.91 604 PRO A O 1
ATOM 4693 N N . ALA A 1 605 ? -21.570 26.081 26.639 1.00 44.12 605 ALA A N 1
ATOM 4694 C CA . ALA A 1 605 ? -20.302 26.827 26.568 1.00 44.12 605 ALA A CA 1
ATOM 4695 C C . ALA A 1 605 ? -19.094 26.231 27.346 1.00 44.12 605 ALA A C 1
ATOM 4697 O O . ALA A 1 605 ? -18.072 26.892 27.492 1.00 44.12 605 ALA A O 1
ATOM 4698 N N . GLY A 1 606 ? -19.182 24.992 27.844 1.00 48.03 606 GLY A N 1
ATOM 4699 C CA . GLY A 1 606 ? -18.105 24.268 28.531 1.00 48.03 606 GLY A CA 1
ATOM 4700 C C . GLY A 1 606 ? -17.707 22.922 27.908 1.00 48.03 606 GLY A C 1
ATOM 4701 O O . GLY A 1 606 ? -16.711 22.354 28.342 1.00 48.03 606 GLY A O 1
ATOM 4702 N N . MET A 1 607 ? -18.441 22.402 26.910 1.00 49.75 607 MET A N 1
ATOM 4703 C CA . MET A 1 607 ? -18.111 21.117 26.258 1.00 49.75 607 MET A CA 1
ATOM 4704 C C . MET A 1 607 ? -17.146 21.255 25.074 1.00 49.75 607 MET A C 1
ATOM 4706 O O . MET A 1 607 ? -16.471 20.294 24.722 1.00 49.75 607 MET A O 1
ATOM 4710 N N . VAL A 1 608 ? -17.005 22.456 24.511 1.00 52.78 608 VAL A N 1
ATOM 4711 C CA . VAL A 1 608 ? -15.999 22.763 23.483 1.00 52.78 608 VAL A CA 1
ATOM 4712 C C . VAL A 1 608 ? -14.686 23.163 24.158 1.00 52.78 608 VAL A C 1
ATOM 4714 O O . VAL A 1 608 ? -14.240 24.306 24.067 1.00 52.78 608 VAL A O 1
ATOM 4717 N N . SER A 1 609 ? -14.065 22.250 24.903 1.00 53.16 609 SER A N 1
ATOM 4718 C CA . SER A 1 609 ? -12.681 22.469 25.327 1.00 53.16 609 SER A CA 1
ATOM 4719 C C . SER A 1 609 ? -11.755 21.842 24.285 1.00 53.16 609 SER A C 1
ATOM 4721 O O . SER A 1 609 ? -11.884 20.643 24.020 1.00 53.16 609 SER A O 1
ATOM 4723 N N . PRO A 1 610 ? -10.834 22.607 23.666 1.00 56.06 610 PRO A N 1
ATOM 4724 C CA . PRO A 1 610 ? -9.801 22.019 22.827 1.00 56.06 610 PRO A CA 1
ATOM 4725 C C . PRO A 1 610 ? -9.051 20.975 23.656 1.00 56.06 610 PRO A C 1
ATOM 4727 O O . PRO A 1 610 ? -8.545 21.305 24.731 1.00 56.06 610 PRO A O 1
ATOM 4730 N N . GLN A 1 611 ? -8.970 19.730 23.179 1.00 58.81 611 GLN A N 1
ATOM 4731 C CA . GLN A 1 611 ? -8.071 18.752 23.786 1.00 58.81 611 GLN A CA 1
ATOM 4732 C C . GLN A 1 611 ? -6.655 19.311 23.690 1.00 58.81 611 GLN A C 1
ATOM 4734 O O . GLN A 1 611 ? -6.085 19.381 22.605 1.00 58.81 611 GLN A O 1
ATOM 4739 N N . ALA A 1 612 ? -6.109 19.752 24.822 1.00 64.44 612 ALA A N 1
ATOM 4740 C CA . ALA A 1 612 ? -4.737 20.214 24.870 1.00 64.44 612 ALA A CA 1
ATOM 4741 C C . ALA A 1 612 ? -3.819 19.076 24.416 1.00 64.44 612 ALA A C 1
ATOM 4743 O O . ALA A 1 612 ? -3.987 17.932 24.845 1.00 64.44 612 ALA A O 1
ATOM 4744 N N . LEU A 1 613 ? -2.840 19.400 23.567 1.00 76.31 613 LEU A N 1
ATOM 4745 C CA . LEU A 1 613 ? -1.777 18.463 23.214 1.00 76.31 613 LEU A CA 1
ATOM 4746 C C . LEU A 1 613 ? -1.207 17.823 24.489 1.00 76.31 613 LEU A C 1
ATOM 4748 O O . LEU A 1 613 ? -0.795 18.534 25.407 1.00 76.31 613 LEU A O 1
ATOM 4752 N N . PHE A 1 614 ? -1.166 16.489 24.525 1.00 83.00 614 PHE A N 1
ATOM 4753 C CA . PHE A 1 614 ? -0.663 15.735 25.679 1.00 83.00 614 PHE A CA 1
ATOM 4754 C C . PHE A 1 614 ? 0.828 16.005 25.956 1.00 83.00 614 PHE A C 1
ATOM 4756 O O . PHE A 1 614 ? 1.313 15.744 27.053 1.00 83.00 614 PHE A O 1
ATOM 4763 N N . VAL A 1 615 ? 1.553 16.535 24.966 1.00 85.06 615 VAL A N 1
ATOM 4764 C CA . VAL A 1 615 ? 2.966 16.911 25.063 1.00 85.06 615 VAL A CA 1
ATOM 4765 C C . VAL A 1 615 ? 3.091 18.335 25.602 1.00 85.06 615 VAL A C 1
ATOM 4767 O O . VAL A 1 615 ? 2.590 19.292 25.003 1.00 85.06 615 VAL A O 1
ATOM 4770 N N . SER A 1 616 ? 3.797 18.494 26.721 1.00 89.31 616 SER A N 1
ATOM 4771 C CA . SER A 1 616 ? 4.036 19.806 27.327 1.00 89.31 616 SER A CA 1
ATOM 4772 C C . SER A 1 616 ? 5.156 20.582 26.621 1.00 89.31 616 SER A C 1
ATOM 4774 O O . SER A 1 616 ? 6.022 20.010 25.960 1.00 89.31 616 SER A O 1
ATOM 4776 N N . GLN A 1 617 ? 5.212 21.904 26.820 1.00 89.06 617 GLN A N 1
ATOM 4777 C CA . GLN A 1 617 ? 6.321 22.726 26.312 1.00 89.06 617 GLN A CA 1
ATOM 4778 C C . GLN A 1 617 ? 7.685 22.285 26.880 1.00 89.06 617 GLN A C 1
ATOM 4780 O O . GLN A 1 617 ? 8.714 22.395 26.213 1.00 89.06 617 GLN A O 1
ATOM 4785 N N . THR A 1 618 ? 7.693 21.770 28.111 1.00 89.62 618 THR A N 1
ATOM 4786 C CA . THR A 1 618 ? 8.882 21.203 28.756 1.00 89.62 618 THR A CA 1
ATOM 4787 C C . THR A 1 618 ? 9.323 19.910 28.069 1.00 89.62 618 THR A C 1
ATOM 4789 O O . THR A 1 618 ? 10.518 19.731 27.843 1.00 89.62 618 THR A O 1
ATOM 4792 N N . ASP A 1 619 ? 8.378 19.044 27.687 1.00 90.81 619 ASP A N 1
ATOM 4793 C CA . ASP A 1 619 ? 8.676 17.808 26.951 1.00 90.81 619 ASP A CA 1
ATOM 4794 C C . ASP A 1 619 ? 9.299 18.110 25.590 1.00 90.81 619 ASP A C 1
ATOM 4796 O O . ASP A 1 619 ? 10.295 17.492 25.233 1.00 90.81 619 ASP A O 1
ATOM 4800 N N . ILE A 1 620 ? 8.778 19.100 24.856 1.00 93.25 620 ILE A N 1
ATOM 4801 C CA . ILE A 1 620 ? 9.325 19.490 23.547 1.00 93.25 620 ILE A CA 1
ATOM 4802 C C . ILE A 1 620 ? 10.798 19.893 23.650 1.00 93.25 620 ILE A C 1
ATOM 4804 O O . ILE A 1 620 ? 11.613 19.438 22.848 1.00 93.25 620 ILE A O 1
ATOM 4808 N N . LYS A 1 621 ? 11.165 20.698 24.656 1.00 92.38 621 LYS A N 1
ATOM 4809 C CA . LYS A 1 621 ? 12.564 21.100 24.875 1.00 92.38 621 LYS A CA 1
ATOM 4810 C C . LYS A 1 621 ? 13.459 19.899 25.191 1.00 92.38 621 LYS A C 1
ATOM 4812 O O . LYS A 1 621 ? 14.511 19.751 24.578 1.00 92.38 621 LYS A O 1
ATOM 4817 N N . LYS A 1 622 ? 13.014 19.005 26.082 1.00 93.06 622 LYS A N 1
ATOM 4818 C CA . LYS A 1 622 ? 13.753 17.779 26.429 1.00 93.06 622 LYS A CA 1
ATOM 4819 C C . LYS A 1 622 ? 13.913 16.837 25.232 1.00 93.06 622 LYS A C 1
ATOM 4821 O O . LYS A 1 622 ? 14.989 16.287 25.027 1.00 93.06 622 LYS A O 1
ATOM 4826 N N . LEU A 1 623 ? 12.862 16.656 24.434 1.00 94.31 623 LEU A N 1
ATOM 4827 C CA . LEU A 1 623 ? 12.880 15.820 23.232 1.00 94.31 623 LEU A CA 1
ATOM 4828 C C . LEU A 1 623 ? 13.807 16.400 22.154 1.00 94.31 623 LEU A C 1
ATOM 4830 O O . LEU A 1 623 ? 14.544 15.646 21.522 1.00 94.31 623 LEU A O 1
ATOM 4834 N N . ALA A 1 624 ? 13.826 17.723 21.980 1.00 94.88 624 ALA A N 1
ATOM 4835 C CA . ALA A 1 624 ? 14.761 18.395 21.079 1.00 94.88 624 ALA A CA 1
ATOM 4836 C C . ALA A 1 624 ? 16.223 18.205 21.530 1.00 94.88 624 ALA A C 1
ATOM 4838 O O . ALA A 1 624 ? 17.082 17.827 20.731 1.00 94.88 624 ALA A O 1
ATOM 4839 N N . GLU A 1 625 ? 16.508 18.379 22.825 1.00 93.56 625 GLU A N 1
ATOM 4840 C CA . GLU A 1 625 ? 17.831 18.104 23.404 1.00 93.56 625 GLU A CA 1
ATOM 4841 C C . GLU A 1 625 ? 18.236 16.630 23.257 1.00 93.56 625 GLU A C 1
ATOM 4843 O O . GLU A 1 625 ? 19.386 16.327 22.929 1.00 93.56 625 GLU A O 1
ATOM 4848 N N . PHE A 1 626 ? 17.292 15.708 23.451 1.00 93.25 626 PHE A N 1
ATOM 4849 C CA . PHE A 1 626 ? 17.503 14.277 23.263 1.00 93.25 626 PHE A CA 1
ATOM 4850 C C . PHE A 1 626 ? 17.848 13.935 21.808 1.00 93.25 626 PHE A C 1
ATOM 4852 O O . PHE A 1 626 ? 18.836 13.242 21.559 1.00 93.25 626 PHE A O 1
ATOM 4859 N N . ALA A 1 627 ? 17.100 14.478 20.842 1.00 93.88 627 ALA A N 1
ATOM 4860 C CA . ALA A 1 627 ? 17.389 14.323 19.418 1.00 93.88 627 ALA A CA 1
ATOM 4861 C C . ALA A 1 627 ? 18.789 14.858 19.078 1.00 93.88 627 ALA A C 1
ATOM 4863 O O . ALA A 1 627 ? 19.586 14.158 18.455 1.00 93.88 627 ALA A O 1
ATOM 4864 N N . ARG A 1 628 ? 19.148 16.048 19.576 1.00 94.12 628 ARG A N 1
ATOM 4865 C CA . ARG A 1 628 ? 20.496 16.618 19.420 1.00 94.12 628 ARG A CA 1
ATOM 4866 C C . ARG A 1 628 ? 21.584 15.671 19.939 1.00 94.12 628 ARG A C 1
ATOM 4868 O O . ARG A 1 628 ? 22.568 15.438 19.240 1.00 94.12 628 ARG A O 1
ATOM 4875 N N . ASN A 1 629 ? 21.414 15.120 21.143 1.00 91.31 629 ASN A N 1
ATOM 4876 C CA . ASN A 1 629 ? 22.378 14.194 21.747 1.00 91.31 629 ASN A CA 1
ATOM 4877 C C . ASN A 1 629 ? 22.534 12.920 20.908 1.00 91.31 629 ASN A C 1
ATOM 4879 O O . ASN A 1 629 ? 23.658 12.485 20.658 1.00 91.31 629 ASN A O 1
ATOM 4883 N N . ASN A 1 630 ? 21.424 12.359 20.426 1.00 91.06 630 ASN A N 1
ATOM 4884 C CA . ASN A 1 630 ? 21.444 11.178 19.571 1.00 91.06 630 ASN A CA 1
ATOM 4885 C C . ASN A 1 630 ? 22.102 11.442 18.216 1.00 91.06 630 ASN A C 1
ATOM 4887 O O . ASN A 1 630 ? 22.852 10.596 17.743 1.00 91.06 630 ASN A O 1
ATOM 4891 N N . ILE A 1 631 ? 21.881 12.608 17.603 1.00 91.31 631 ILE A N 1
ATOM 4892 C CA . ILE A 1 631 ? 22.568 12.990 16.361 1.00 91.31 631 ILE A CA 1
ATOM 4893 C C . ILE A 1 631 ? 24.085 13.017 16.580 1.00 91.31 631 ILE A C 1
ATOM 4895 O O . ILE A 1 631 ? 24.837 12.470 15.772 1.00 91.31 631 ILE A O 1
ATOM 4899 N N . VAL A 1 632 ? 24.542 13.616 17.686 1.00 87.12 632 VAL A N 1
ATOM 4900 C CA . VAL A 1 632 ? 25.970 13.658 18.041 1.00 87.12 632 VAL A CA 1
ATOM 4901 C C . VAL A 1 632 ? 26.521 12.248 18.271 1.00 87.12 632 VAL A C 1
ATOM 4903 O O . VAL A 1 632 ? 27.578 11.921 17.732 1.00 87.12 632 VAL A O 1
ATOM 4906 N N . ALA A 1 633 ? 25.795 11.398 19.001 1.00 82.94 633 ALA A N 1
ATOM 4907 C CA . ALA A 1 633 ? 26.175 10.006 19.242 1.00 82.94 633 ALA A CA 1
ATOM 4908 C C . ALA A 1 633 ? 26.283 9.206 17.930 1.00 82.94 633 ALA A C 1
ATOM 4910 O O . ALA A 1 633 ? 27.311 8.589 17.658 1.00 82.94 633 ALA A O 1
ATOM 4911 N N . LEU A 1 634 ? 25.270 9.296 17.064 1.00 84.88 634 LEU A N 1
ATOM 4912 C CA . LEU A 1 634 ? 25.235 8.639 15.754 1.00 84.88 634 LEU A CA 1
ATOM 4913 C C . LEU A 1 634 ? 26.366 9.103 14.831 1.00 84.88 634 LEU A C 1
ATOM 4915 O O . LEU A 1 634 ? 26.890 8.314 14.043 1.00 84.88 634 LEU A O 1
ATOM 4919 N N . ARG A 1 635 ? 26.758 10.379 14.905 1.00 80.94 635 ARG A N 1
ATOM 4920 C CA . ARG A 1 635 ? 27.913 10.906 14.163 1.00 80.94 635 ARG A CA 1
ATOM 4921 C C . ARG A 1 635 ? 29.228 10.291 14.648 1.00 80.94 635 ARG A C 1
ATOM 4923 O O . ARG A 1 635 ? 30.120 10.069 13.840 1.00 80.94 635 ARG A O 1
ATOM 4930 N N . GLN A 1 636 ? 29.327 9.982 15.938 1.00 80.38 636 GLN A N 1
ATOM 4931 C CA . GLN A 1 636 ? 30.487 9.329 16.554 1.00 80.38 636 GLN A CA 1
ATOM 4932 C C . GLN A 1 636 ? 30.464 7.794 16.422 1.00 80.38 636 GLN A C 1
ATOM 4934 O O . GLN A 1 636 ? 31.348 7.127 16.953 1.00 80.38 636 GLN A O 1
ATOM 4939 N N . GLY A 1 637 ? 29.470 7.221 15.729 1.00 74.31 637 GLY A N 1
ATOM 4940 C CA . GLY A 1 637 ? 29.303 5.770 15.594 1.00 74.31 637 GLY A CA 1
ATOM 4941 C C . GLY A 1 637 ? 28.756 5.081 16.850 1.00 74.31 637 GLY A C 1
ATOM 4942 O O . GLY A 1 637 ? 28.811 3.858 16.945 1.00 74.31 637 GLY A O 1
ATOM 4943 N N . ALA A 1 638 ? 28.237 5.844 17.815 1.00 74.06 638 ALA A N 1
ATOM 4944 C CA . ALA A 1 638 ? 27.607 5.310 19.015 1.00 74.06 638 ALA A CA 1
ATOM 4945 C C . ALA A 1 638 ? 26.132 4.945 18.771 1.00 74.06 638 ALA A C 1
ATOM 4947 O O . ALA A 1 638 ? 25.468 5.479 17.879 1.00 74.06 638 ALA A O 1
ATOM 4948 N N . VAL A 1 639 ? 25.616 4.037 19.601 1.00 69.38 639 VAL A N 1
ATOM 4949 C CA . VAL A 1 639 ? 24.215 3.596 19.567 1.00 69.38 639 VAL A CA 1
ATOM 4950 C C . VAL A 1 639 ? 23.312 4.722 20.095 1.00 69.38 639 VAL A C 1
ATOM 4952 O O . VAL A 1 639 ? 23.578 5.236 21.185 1.00 69.38 639 VAL A O 1
ATOM 4955 N N . PRO A 1 640 ? 22.251 5.124 19.368 1.00 78.31 640 PRO A N 1
ATOM 4956 C CA . PRO A 1 640 ? 21.335 6.156 19.837 1.00 78.31 640 PRO A CA 1
ATOM 4957 C C . PRO A 1 640 ? 20.468 5.635 20.989 1.00 78.31 640 PRO A C 1
ATOM 4959 O O . PRO A 1 640 ? 20.064 4.470 21.023 1.00 78.31 640 PRO A O 1
ATOM 4962 N N . GLY A 1 641 ? 20.107 6.520 21.916 1.00 69.12 641 GLY A N 1
ATOM 4963 C CA . GLY A 1 641 ? 19.044 6.232 22.870 1.00 69.12 641 GLY A CA 1
ATOM 4964 C C . GLY A 1 641 ? 17.705 6.142 22.139 1.00 69.12 641 GLY A C 1
ATOM 4965 O O . GLY A 1 641 ? 17.369 7.026 21.355 1.00 69.12 641 GLY A O 1
ATOM 4966 N N . CYS A 1 642 ? 16.917 5.101 22.398 1.00 60.53 642 CYS A N 1
ATOM 4967 C CA . CYS A 1 642 ? 15.649 4.913 21.686 1.00 60.53 642 CYS A CA 1
ATOM 4968 C C . CYS A 1 642 ? 14.489 5.726 22.287 1.00 60.53 642 CYS A C 1
ATOM 4970 O O . CYS A 1 642 ? 13.638 6.198 21.541 1.00 60.53 642 CYS A O 1
ATOM 4972 N N . PHE A 1 643 ? 14.458 5.910 23.614 1.00 72.00 643 PHE A N 1
ATOM 4973 C CA . PHE A 1 643 ? 13.344 6.560 24.317 1.00 72.00 643 PHE A CA 1
ATOM 4974 C C . PHE A 1 643 ? 13.836 7.323 25.559 1.00 72.00 643 PHE A C 1
ATOM 4976 O O . PHE A 1 643 ? 14.497 6.711 26.403 1.00 72.00 643 PHE A O 1
ATOM 4983 N N . PRO A 1 644 ? 13.518 8.621 25.720 1.00 75.75 644 PRO A N 1
ATOM 4984 C CA . PRO A 1 644 ? 13.681 9.326 26.986 1.00 75.75 644 PRO A CA 1
ATOM 4985 C C . PRO A 1 644 ? 12.473 9.045 27.909 1.00 75.75 644 PRO A C 1
ATOM 4987 O O . PRO A 1 644 ? 11.388 9.579 27.670 1.00 75.75 644 PRO A O 1
ATOM 4990 N N . PRO A 1 645 ? 12.626 8.251 28.990 1.00 67.62 645 PRO A N 1
ATOM 4991 C CA . PRO A 1 645 ? 11.507 7.825 29.846 1.00 67.62 645 PRO A CA 1
ATOM 4992 C C . PRO A 1 645 ? 10.820 8.975 30.604 1.00 67.62 645 PRO A C 1
ATOM 4994 O O . PRO A 1 645 ? 9.693 8.825 31.069 1.00 67.62 645 PRO A O 1
ATOM 4997 N N . GLU A 1 646 ? 11.498 10.118 30.708 1.00 77.56 646 GLU A N 1
ATOM 4998 C CA . GLU A 1 646 ? 11.062 11.352 31.374 1.00 77.56 646 GLU A CA 1
ATOM 4999 C C . GLU A 1 646 ? 10.101 12.207 30.521 1.00 77.56 646 GLU A C 1
ATOM 5001 O O . GLU A 1 646 ? 9.652 13.255 30.987 1.00 77.56 646 GLU A O 1
ATOM 5006 N N . CYS A 1 647 ? 9.866 11.834 29.255 1.00 78.38 647 CYS A N 1
ATOM 5007 C CA . CYS A 1 647 ? 9.087 12.616 28.290 1.00 78.38 647 CYS A CA 1
ATOM 5008 C C . CYS A 1 647 ? 7.802 11.892 27.880 1.00 78.38 647 CYS A C 1
ATOM 5010 O O . CYS A 1 647 ? 7.761 10.664 27.779 1.00 78.38 647 CYS A O 1
ATOM 5012 N N . SER A 1 648 ? 6.769 12.675 27.575 1.00 78.19 648 SER A N 1
ATOM 5013 C CA . SER A 1 648 ? 5.507 12.186 27.016 1.00 78.19 648 SER A CA 1
ATOM 5014 C C . SER A 1 648 ? 5.713 11.454 25.676 1.00 78.19 648 SER A C 1
ATOM 5016 O O . SER A 1 648 ? 6.557 11.842 24.865 1.00 78.19 648 SER A O 1
ATOM 5018 N N . ASP A 1 649 ? 4.934 10.399 25.434 1.00 83.69 649 ASP A N 1
ATOM 5019 C CA . ASP A 1 649 ? 4.851 9.687 24.150 1.00 83.69 649 ASP A CA 1
ATOM 5020 C C . ASP A 1 649 ? 3.385 9.397 23.822 1.00 83.69 649 ASP A C 1
ATOM 5022 O O . ASP A 1 649 ? 2.533 9.383 24.713 1.00 83.69 649 ASP A O 1
ATOM 5026 N N . GLY A 1 650 ? 3.084 9.197 22.545 1.00 81.38 650 GLY A N 1
ATOM 5027 C CA . GLY A 1 650 ? 1.721 9.012 22.074 1.00 81.38 650 GLY A CA 1
ATOM 5028 C C . GLY A 1 650 ? 1.615 9.130 20.563 1.00 81.38 650 GLY A C 1
ATOM 5029 O O . GLY A 1 650 ? 2.616 9.118 19.845 1.00 81.38 650 GLY A O 1
ATOM 5030 N N . THR A 1 651 ? 0.381 9.232 20.083 1.00 84.06 651 THR A N 1
ATOM 5031 C CA . THR A 1 651 ? 0.093 9.366 18.653 1.00 84.06 651 THR A CA 1
ATOM 5032 C C . THR A 1 651 ? -0.118 10.837 18.301 1.00 84.06 651 THR A C 1
ATOM 5034 O O . THR A 1 651 ? -0.884 11.521 18.974 1.00 84.06 651 THR A O 1
ATOM 5037 N N . VAL A 1 652 ? 0.569 11.316 17.266 1.00 90.00 652 VAL A N 1
ATOM 5038 C CA . VAL A 1 652 ? 0.529 12.701 16.765 1.00 90.00 652 VAL A CA 1
ATOM 5039 C C . VAL A 1 652 ? 0.334 12.707 15.249 1.00 90.00 652 VAL A C 1
ATOM 5041 O O . VAL A 1 652 ? 0.527 11.684 14.607 1.00 90.00 652 VAL A O 1
ATOM 5044 N N . ASP A 1 653 ? -0.016 13.834 14.646 1.00 91.75 653 ASP A N 1
ATOM 5045 C CA . ASP A 1 653 ? -0.209 13.928 13.190 1.00 91.75 653 ASP A CA 1
ATOM 5046 C C . ASP A 1 653 ? 1.062 14.384 12.465 1.00 91.75 653 ASP A C 1
ATOM 5048 O O . ASP A 1 653 ? 1.208 14.178 11.264 1.00 91.75 653 ASP A O 1
ATOM 5052 N N . GLY A 1 654 ? 2.031 14.956 13.180 1.00 93.88 654 GLY A N 1
ATOM 5053 C CA . GLY A 1 654 ? 3.311 15.321 12.591 1.00 93.88 654 GLY A CA 1
ATOM 5054 C C . GLY A 1 654 ? 4.419 15.560 13.604 1.00 93.88 654 GLY A C 1
ATOM 5055 O O . GLY A 1 654 ? 4.178 15.986 14.734 1.00 93.88 654 GLY A O 1
ATOM 5056 N N . VAL A 1 655 ? 5.649 15.290 13.176 1.00 96.25 655 VAL A N 1
ATOM 5057 C CA . VAL A 1 655 ? 6.878 15.595 13.914 1.00 96.25 655 VAL A CA 1
ATOM 5058 C C . VAL A 1 655 ? 7.852 16.252 12.947 1.00 96.25 655 VAL A C 1
ATOM 5060 O O . VAL A 1 655 ? 8.122 15.703 11.877 1.00 96.25 655 VAL A O 1
ATOM 5063 N N . CYS A 1 656 ? 8.385 17.412 13.320 1.00 96.50 656 CYS A N 1
ATOM 5064 C CA . CYS A 1 656 ? 9.355 18.147 12.518 1.00 96.50 656 CYS A CA 1
ATOM 5065 C C . CYS A 1 656 ? 10.569 18.510 13.376 1.00 96.50 656 CYS A C 1
ATOM 5067 O O . CYS A 1 656 ? 10.423 19.098 14.445 1.00 96.50 656 CYS A O 1
ATOM 5069 N N . LEU A 1 657 ? 11.758 18.163 12.895 1.00 96.94 657 LEU A N 1
ATOM 5070 C CA . LEU A 1 657 ? 13.045 18.398 13.537 1.00 96.94 657 LEU A CA 1
ATOM 5071 C C . LEU A 1 657 ? 13.866 19.343 12.661 1.00 96.94 657 LEU A C 1
ATOM 5073 O O . LEU A 1 657 ? 14.157 19.010 11.516 1.00 96.94 657 LEU A O 1
ATOM 5077 N N . GLN A 1 658 ? 14.264 20.493 13.189 1.00 95.44 658 GLN A N 1
ATOM 5078 C CA . GLN A 1 658 ? 15.127 21.446 12.495 1.00 95.44 658 GLN A CA 1
ATOM 5079 C C . GLN A 1 658 ? 16.479 21.533 13.199 1.00 95.44 658 GLN A C 1
ATOM 5081 O O . GLN A 1 658 ? 16.542 21.557 14.427 1.00 95.44 658 GLN A O 1
ATOM 5086 N N . LEU A 1 659 ? 17.571 21.584 12.436 1.00 93.12 659 LEU A N 1
ATOM 5087 C CA . LEU A 1 659 ? 18.900 21.851 12.990 1.00 93.12 659 LEU A CA 1
ATOM 5088 C C . LEU A 1 659 ? 19.308 23.293 12.714 1.00 93.12 659 LEU A C 1
ATOM 5090 O O . LEU A 1 659 ? 19.089 23.796 11.618 1.00 93.12 659 LEU A O 1
ATOM 5094 N N . ARG A 1 660 ? 19.949 23.942 13.685 1.00 89.44 660 ARG A N 1
ATOM 5095 C CA . ARG A 1 660 ? 20.559 25.267 13.524 1.00 89.44 660 ARG A CA 1
ATOM 5096 C C . ARG A 1 660 ? 22.021 25.222 13.940 1.00 89.44 660 ARG A C 1
ATOM 5098 O O . ARG A 1 660 ? 22.366 24.604 14.947 1.00 89.44 660 ARG A O 1
ATOM 5105 N N . PHE A 1 661 ? 22.871 25.901 13.180 1.00 87.25 661 PHE A N 1
ATOM 5106 C CA . PHE A 1 661 ? 24.305 26.000 13.447 1.00 87.25 661 PHE A CA 1
ATOM 5107 C C . PHE A 1 661 ? 24.676 27.468 13.621 1.00 87.25 661 PHE A C 1
ATOM 5109 O O . PHE A 1 661 ? 24.227 28.308 12.847 1.00 87.25 661 PHE A O 1
ATOM 5116 N N . HIS A 1 662 ? 25.506 27.771 14.619 1.00 77.50 662 HIS A N 1
ATOM 5117 C CA . HIS A 1 662 ? 25.851 29.152 14.978 1.00 77.50 662 HIS A CA 1
ATOM 5118 C C . HIS A 1 662 ? 26.479 29.957 13.821 1.00 77.50 662 HIS A C 1
ATOM 5120 O O . HIS A 1 662 ? 26.232 31.152 13.695 1.00 77.50 662 HIS A O 1
ATOM 5126 N N . ASP A 1 663 ? 27.226 29.286 12.939 1.00 72.56 663 ASP A N 1
ATOM 5127 C CA . ASP A 1 663 ? 27.986 29.922 11.854 1.00 72.56 663 ASP A CA 1
ATOM 5128 C C . ASP A 1 663 ? 27.405 29.615 10.458 1.00 72.56 663 ASP A C 1
ATOM 5130 O O . ASP A 1 663 ? 28.101 29.726 9.448 1.00 72.56 663 ASP A O 1
ATOM 5134 N N . SER A 1 664 ? 26.138 29.183 10.374 1.00 72.31 664 SER A N 1
ATOM 5135 C CA . SER A 1 664 ? 25.490 28.836 9.104 1.00 72.31 664 SER A CA 1
ATOM 5136 C C . SER A 1 664 ? 24.130 29.501 8.948 1.00 72.31 664 SER A C 1
ATOM 5138 O O . SER A 1 664 ? 23.310 29.496 9.859 1.00 72.31 664 SER A O 1
ATOM 5140 N N . SER A 1 665 ? 23.856 29.996 7.743 1.00 69.88 665 SER A N 1
ATOM 5141 C CA . SER A 1 665 ? 22.511 30.405 7.328 1.00 69.88 665 SER A CA 1
ATOM 5142 C C . SER A 1 665 ? 21.606 29.219 6.971 1.00 69.88 665 SER A C 1
ATOM 5144 O O . SER A 1 665 ? 20.441 29.417 6.638 1.00 69.88 665 SER A O 1
ATOM 5146 N N . ILE A 1 666 ? 22.126 27.986 7.007 1.00 74.94 666 ILE A N 1
ATOM 5147 C CA . ILE A 1 666 ? 21.393 26.779 6.625 1.00 74.94 666 ILE A CA 1
ATOM 5148 C C . ILE A 1 666 ? 20.759 26.158 7.866 1.00 74.94 666 ILE A C 1
ATOM 5150 O O . ILE A 1 666 ? 21.458 25.789 8.810 1.00 74.94 666 ILE A O 1
ATOM 5154 N N . ALA A 1 667 ? 19.441 25.978 7.815 1.00 83.81 667 ALA A N 1
ATOM 5155 C CA . ALA A 1 667 ? 18.672 25.286 8.837 1.00 83.81 667 ALA A CA 1
ATOM 5156 C C . ALA A 1 667 ? 17.927 24.093 8.211 1.00 83.81 667 ALA A C 1
ATOM 5158 O O . ALA A 1 667 ? 16.793 24.261 7.761 1.00 83.81 667 ALA A O 1
ATOM 5159 N N . PRO A 1 668 ? 18.558 22.906 8.083 1.00 89.00 668 PRO A N 1
ATOM 5160 C CA . PRO A 1 668 ? 17.895 21.758 7.477 1.00 89.00 668 PRO A CA 1
ATOM 5161 C C . PRO A 1 668 ? 16.734 21.298 8.365 1.00 89.00 668 PRO A C 1
ATOM 5163 O O . PRO A 1 668 ? 16.900 21.116 9.576 1.00 89.00 668 PRO A O 1
ATOM 5166 N N . THR A 1 669 ? 15.576 21.088 7.744 1.00 92.69 669 THR A N 1
ATOM 5167 C CA . THR A 1 669 ? 14.365 20.590 8.397 1.00 92.69 669 THR A CA 1
ATOM 5168 C C . THR A 1 669 ? 14.083 19.163 7.927 1.00 92.69 669 THR A C 1
ATOM 5170 O O . THR A 1 669 ? 14.193 18.844 6.747 1.00 92.69 669 THR A O 1
ATOM 5173 N N . PHE A 1 670 ? 13.730 18.293 8.867 1.00 94.00 670 PHE A N 1
ATOM 5174 C CA . PHE A 1 670 ? 13.338 16.908 8.643 1.00 94.00 670 PHE A CA 1
ATOM 5175 C C . PHE A 1 670 ? 11.932 16.742 9.203 1.00 94.00 670 PHE A C 1
ATOM 5177 O O . PHE A 1 670 ? 11.730 16.862 10.411 1.00 94.00 670 PHE A O 1
ATOM 5184 N N . SER A 1 671 ? 10.951 16.486 8.345 1.00 93.81 671 SER A N 1
ATOM 5185 C CA . SER A 1 671 ? 9.546 16.439 8.742 1.00 93.81 671 SER A CA 1
ATOM 5186 C C . SER A 1 671 ? 8.876 15.132 8.324 1.00 93.81 671 SER A C 1
ATOM 5188 O O . SER A 1 671 ? 9.184 14.536 7.292 1.00 93.81 671 SER A O 1
ATOM 5190 N N . CYS A 1 672 ? 7.964 14.647 9.163 1.00 92.81 672 CYS A N 1
ATOM 5191 C CA . CYS A 1 672 ? 7.062 13.550 8.839 1.00 92.81 672 CYS A CA 1
ATOM 5192 C C . CYS A 1 672 ? 5.666 13.938 9.316 1.00 92.81 672 CYS A C 1
ATOM 5194 O O . CYS A 1 672 ? 5.454 14.100 10.516 1.00 92.81 672 CYS A O 1
ATOM 5196 N N . ILE A 1 673 ? 4.737 14.118 8.375 1.00 92.38 673 ILE A N 1
ATOM 5197 C CA . ILE A 1 673 ? 3.366 14.566 8.632 1.00 92.38 673 ILE A CA 1
ATOM 5198 C C . ILE A 1 673 ? 2.404 13.582 7.965 1.00 92.38 673 ILE A C 1
ATOM 5200 O O . ILE A 1 673 ? 2.585 13.209 6.806 1.00 92.38 673 ILE A O 1
ATOM 5204 N N . GLN A 1 674 ? 1.381 13.155 8.698 1.00 85.19 674 GLN A N 1
ATOM 5205 C CA . GLN A 1 674 ? 0.301 12.302 8.226 1.00 85.19 674 GLN A CA 1
ATOM 5206 C C . GLN A 1 674 ? -1.043 12.912 8.614 1.00 85.19 674 GLN A C 1
ATOM 5208 O O . GLN A 1 674 ? -1.356 13.059 9.786 1.00 85.19 674 GLN A O 1
ATOM 5213 N N . LEU A 1 675 ? -1.881 13.201 7.617 1.00 82.62 675 LEU A N 1
ATOM 5214 C CA . LEU A 1 675 ? -3.250 13.684 7.844 1.00 82.62 675 LEU A CA 1
ATOM 5215 C C . LEU A 1 675 ? -4.195 12.588 8.367 1.00 82.62 675 LEU A C 1
ATOM 5217 O O . LEU A 1 675 ? -5.318 12.880 8.770 1.00 82.62 675 LEU A O 1
ATOM 5221 N N . ARG A 1 676 ? -3.772 11.318 8.315 1.00 73.19 676 ARG A N 1
ATOM 5222 C CA . ARG A 1 676 ? -4.526 10.154 8.793 1.00 73.19 676 ARG A CA 1
ATOM 5223 C C . ARG A 1 676 ? -3.606 9.085 9.359 1.00 73.19 676 ARG A C 1
ATOM 5225 O O . ARG A 1 676 ? -2.516 8.871 8.841 1.00 73.19 676 ARG A O 1
ATOM 5232 N N . GLY A 1 677 ? -4.109 8.333 10.335 1.00 58.56 677 GLY A N 1
ATOM 5233 C CA . GLY A 1 677 ? -3.477 7.103 10.824 1.00 58.56 677 GLY A CA 1
ATOM 5234 C C . GLY A 1 677 ? -2.517 7.290 11.999 1.00 58.56 677 GLY A C 1
ATOM 5235 O O . GLY A 1 677 ? -2.258 6.309 12.697 1.00 58.56 677 GLY A O 1
ATOM 5236 N N . GLY A 1 678 ? -2.082 8.526 12.263 1.00 75.81 678 GLY A N 1
ATOM 5237 C CA . GLY A 1 678 ? -1.318 8.911 13.443 1.00 75.81 678 GLY A CA 1
ATOM 5238 C C . GLY A 1 678 ? 0.092 8.300 13.536 1.00 75.81 678 GLY A C 1
ATOM 5239 O O . GLY A 1 678 ? 0.332 7.115 13.300 1.00 75.81 678 GLY A O 1
ATOM 5240 N N . LEU A 1 679 ? 1.052 9.115 13.953 1.00 82.44 679 LEU A N 1
ATOM 5241 C CA . LEU A 1 679 ? 2.468 8.801 14.086 1.00 82.44 679 LEU A CA 1
ATOM 5242 C C . LEU A 1 679 ? 2.850 8.593 15.559 1.00 82.44 679 LEU A C 1
ATOM 5244 O O . LEU A 1 679 ? 2.525 9.438 16.389 1.00 82.44 679 LEU A O 1
ATOM 5248 N N . PRO A 1 680 ? 3.581 7.521 15.914 1.00 85.19 680 PRO A N 1
ATOM 5249 C CA . PRO A 1 680 ? 4.164 7.397 17.248 1.00 85.19 680 PRO A CA 1
ATOM 5250 C C . PRO A 1 680 ? 5.273 8.445 17.425 1.00 85.19 680 PRO A C 1
ATOM 5252 O O . PRO A 1 680 ? 6.269 8.403 16.696 1.00 85.19 680 PRO A O 1
ATOM 5255 N N . LEU A 1 681 ? 5.109 9.376 18.366 1.00 88.56 681 LEU A N 1
ATOM 5256 C CA . LEU A 1 681 ? 5.953 10.567 18.517 1.00 88.56 681 LEU A CA 1
ATOM 5257 C C . LEU A 1 681 ? 7.445 10.230 18.655 1.00 88.56 681 LEU A C 1
ATOM 5259 O O . LEU A 1 681 ? 8.238 10.626 17.798 1.00 88.56 681 LEU A O 1
ATOM 5263 N N . GLN A 1 682 ? 7.842 9.488 19.694 1.00 88.56 682 GLN A N 1
ATOM 5264 C CA . GLN A 1 682 ? 9.268 9.267 19.982 1.00 88.56 682 GLN A CA 1
ATOM 5265 C C . GLN A 1 682 ? 9.956 8.392 18.921 1.00 88.56 682 GLN A C 1
ATOM 5267 O O . GLN A 1 682 ? 11.079 8.676 18.506 1.00 88.56 682 GLN A O 1
ATOM 5272 N N . MET A 1 683 ? 9.257 7.381 18.396 1.00 84.19 683 MET A N 1
ATOM 5273 C CA . MET A 1 683 ? 9.761 6.542 17.299 1.00 84.19 683 MET A CA 1
ATOM 5274 C C . MET A 1 683 ? 9.935 7.336 15.996 1.00 84.19 683 MET A C 1
ATOM 5276 O O . MET A 1 683 ? 10.884 7.114 15.245 1.00 84.19 683 MET A O 1
ATOM 5280 N N . THR A 1 684 ? 9.023 8.266 15.709 1.00 90.19 684 THR A N 1
ATOM 5281 C CA . THR A 1 684 ? 9.139 9.142 14.536 1.00 90.19 684 THR A CA 1
ATOM 5282 C C . THR A 1 684 ? 10.309 10.105 14.708 1.00 90.19 684 THR A C 1
ATOM 5284 O O . THR A 1 684 ? 11.116 10.246 13.793 1.00 90.19 684 THR A O 1
ATOM 5287 N N . LEU A 1 685 ? 10.475 10.685 15.900 1.00 93.38 685 LEU A N 1
ATOM 5288 C CA . LEU A 1 685 ? 11.615 11.542 16.223 1.00 93.38 685 LEU A CA 1
ATOM 5289 C C . LEU A 1 685 ? 12.962 10.815 16.075 1.00 93.38 685 LEU A C 1
ATOM 5291 O O . LEU A 1 685 ? 13.909 11.400 15.548 1.00 93.38 685 LEU A O 1
ATOM 5295 N N . LEU A 1 686 ? 13.052 9.543 16.479 1.00 88.44 686 LEU A N 1
ATOM 5296 C CA . LEU A 1 686 ? 14.259 8.730 16.292 1.00 88.44 686 LEU A CA 1
ATOM 5297 C C . LEU A 1 686 ? 14.617 8.582 14.805 1.00 88.44 686 LEU A C 1
ATOM 5299 O O . LEU A 1 686 ? 15.761 8.813 14.427 1.00 88.44 686 LEU A O 1
ATOM 5303 N N . LYS A 1 687 ? 13.638 8.300 13.938 1.00 88.56 687 LYS A N 1
ATOM 5304 C CA . LYS A 1 687 ? 13.872 8.221 12.484 1.00 88.56 687 LYS A CA 1
ATOM 5305 C C . LYS A 1 687 ? 14.350 9.545 11.893 1.00 88.56 687 LYS A C 1
ATOM 5307 O O . LYS A 1 687 ? 15.257 9.562 11.066 1.00 88.56 687 LYS A O 1
ATOM 5312 N N . LEU A 1 688 ? 13.751 10.661 12.315 1.00 93.56 688 LEU A N 1
ATOM 5313 C CA . LEU A 1 688 ? 14.176 11.994 11.872 1.00 93.56 688 LEU A CA 1
ATOM 5314 C C . LEU A 1 688 ? 15.595 12.315 12.362 1.00 93.56 688 LEU A C 1
ATOM 5316 O O . LEU A 1 688 ? 16.385 12.892 11.623 1.00 93.56 688 LEU A O 1
ATOM 5320 N N . THR A 1 689 ? 15.943 11.872 13.569 1.00 93.19 689 THR A N 1
ATOM 5321 C CA . THR A 1 689 ? 17.296 11.970 14.137 1.00 93.19 689 THR A CA 1
ATOM 5322 C C . THR A 1 689 ? 18.310 11.167 13.309 1.00 93.19 689 THR A C 1
ATOM 5324 O O . THR A 1 689 ? 19.389 11.670 13.002 1.00 93.19 689 THR A O 1
ATOM 5327 N N . GLU A 1 690 ? 17.975 9.943 12.896 1.00 88.25 690 GLU A N 1
ATOM 5328 C CA . GLU A 1 690 ? 18.827 9.111 12.031 1.00 88.25 690 GLU A CA 1
ATOM 5329 C C . GLU A 1 690 ? 19.032 9.733 10.642 1.00 88.25 690 GLU A C 1
ATOM 5331 O O . GLU A 1 690 ? 20.156 9.751 10.121 1.00 88.25 690 GLU A O 1
ATOM 5336 N N . ALA A 1 691 ? 17.964 10.285 10.059 1.00 87.38 691 ALA A N 1
ATOM 5337 C CA . ALA A 1 691 ? 18.023 11.017 8.798 1.00 87.38 691 ALA A CA 1
ATOM 5338 C C . ALA A 1 691 ? 18.920 12.259 8.921 1.00 87.38 691 ALA A C 1
ATOM 5340 O O . ALA A 1 691 ? 19.821 12.456 8.103 1.00 87.38 691 ALA A O 1
ATOM 5341 N N . ALA A 1 692 ? 18.748 13.035 9.993 1.00 91.38 692 ALA A N 1
ATOM 5342 C CA . ALA A 1 692 ? 19.551 14.214 10.288 1.00 91.38 692 ALA A CA 1
ATOM 5343 C C . ALA A 1 692 ? 21.039 13.883 10.482 1.00 91.38 692 ALA A C 1
ATOM 5345 O O . ALA A 1 692 ? 21.908 14.550 9.916 1.00 91.38 692 ALA A O 1
ATOM 5346 N N . ALA A 1 693 ? 21.351 12.809 11.214 1.00 88.50 693 ALA A N 1
ATOM 5347 C CA . ALA A 1 693 ? 22.723 12.334 11.386 1.00 88.50 693 ALA A CA 1
ATOM 5348 C C . ALA A 1 693 ? 23.352 11.879 10.058 1.00 88.50 693 ALA A C 1
ATOM 5350 O O . ALA A 1 693 ? 24.532 12.126 9.807 1.00 88.50 693 ALA A O 1
ATOM 5351 N N . THR A 1 694 ? 22.572 11.234 9.189 1.00 83.62 694 THR A N 1
ATOM 5352 C CA . THR A 1 694 ? 23.031 10.804 7.860 1.00 83.62 694 THR A CA 1
ATOM 5353 C C . THR A 1 694 ? 23.327 11.994 6.956 1.00 83.62 694 THR A C 1
ATOM 5355 O O . THR A 1 694 ? 24.402 12.046 6.358 1.00 83.62 694 THR A O 1
ATOM 5358 N N . TRP A 1 695 ? 22.426 12.976 6.921 1.00 87.19 695 TRP A N 1
ATOM 5359 C CA . TRP A 1 695 ? 22.619 14.219 6.178 1.00 87.19 695 TRP A CA 1
ATOM 5360 C C . TRP A 1 695 ? 23.866 14.981 6.649 1.00 87.19 695 TRP A C 1
ATOM 5362 O O . TRP A 1 695 ? 24.658 15.454 5.832 1.00 87.19 695 TRP A O 1
ATOM 5372 N N . LEU A 1 696 ? 24.093 15.041 7.966 1.00 84.31 696 LEU A N 1
ATOM 5373 C CA . LEU A 1 696 ? 25.284 15.664 8.547 1.00 84.31 696 LEU A CA 1
ATOM 5374 C C . LEU A 1 696 ? 26.578 14.970 8.115 1.00 84.31 696 LEU A C 1
ATOM 5376 O O . LEU A 1 696 ? 27.511 15.648 7.693 1.00 84.31 696 LEU A O 1
ATOM 5380 N N . ARG A 1 697 ? 26.630 13.630 8.157 1.00 80.69 697 ARG A N 1
ATOM 5381 C CA . ARG A 1 697 ? 27.802 12.861 7.694 1.00 80.69 697 ARG A CA 1
ATOM 5382 C C . ARG A 1 697 ? 28.124 13.124 6.222 1.00 80.69 697 ARG A C 1
ATOM 5384 O O . ARG A 1 697 ? 29.291 13.222 5.859 1.00 80.69 697 ARG A O 1
ATOM 5391 N N . GLN A 1 698 ? 27.099 13.245 5.380 1.00 76.06 698 GLN A N 1
ATOM 5392 C CA . GLN A 1 698 ? 27.271 13.564 3.960 1.00 76.06 698 GLN A CA 1
ATOM 5393 C C . GLN A 1 698 ? 27.752 15.008 3.754 1.00 76.06 698 GLN A C 1
ATOM 5395 O O . GLN A 1 698 ? 28.593 15.262 2.893 1.00 76.06 698 GLN A O 1
ATOM 5400 N N . SER A 1 699 ? 27.262 15.943 4.570 1.00 71.31 699 SER A N 1
ATOM 5401 C CA . SER A 1 699 ? 27.587 17.369 4.471 1.00 71.31 699 SER A CA 1
ATOM 5402 C C . SER A 1 699 ? 28.994 17.703 4.986 1.00 71.31 699 SER A C 1
ATOM 5404 O O . SER A 1 699 ? 29.694 18.492 4.348 1.00 71.31 699 SER A O 1
ATOM 5406 N N . ASP A 1 700 ? 29.450 17.068 6.072 1.00 61.66 700 ASP A N 1
ATOM 5407 C CA . ASP A 1 700 ? 30.796 17.246 6.655 1.00 61.66 700 ASP A CA 1
ATOM 5408 C C . ASP A 1 700 ? 31.918 16.935 5.648 1.00 61.66 700 ASP A C 1
ATOM 5410 O O . ASP A 1 700 ? 32.908 17.662 5.579 1.00 61.66 700 ASP A O 1
ATOM 5414 N N . ASN A 1 701 ? 31.739 15.912 4.802 1.00 55.03 701 ASN A N 1
ATOM 5415 C CA . ASN A 1 701 ? 32.710 15.550 3.759 1.00 55.03 701 ASN A CA 1
ATOM 5416 C C . ASN A 1 701 ? 32.923 16.655 2.708 1.00 55.03 701 ASN A C 1
ATOM 5418 O O . ASN A 1 701 ? 33.894 16.605 1.956 1.00 55.03 701 ASN A O 1
ATOM 5422 N N . SER A 1 702 ? 32.029 17.646 2.646 1.00 52.09 702 SER A N 1
ATOM 5423 C CA . SER A 1 702 ? 32.052 18.722 1.650 1.00 52.09 702 SER A CA 1
ATOM 5424 C C . SER A 1 702 ? 32.259 20.126 2.235 1.00 52.09 702 SER A C 1
ATOM 5426 O O . SER A 1 702 ? 32.607 21.038 1.487 1.00 52.09 702 SER A O 1
ATOM 5428 N N . ARG A 1 703 ? 32.039 20.338 3.546 1.00 52.88 703 ARG A N 1
ATOM 5429 C CA . ARG A 1 703 ? 31.891 21.686 4.141 1.00 52.88 703 ARG A CA 1
ATOM 5430 C C . ARG A 1 703 ? 32.582 21.893 5.499 1.00 52.88 703 ARG A C 1
ATOM 5432 O O . ARG A 1 703 ? 32.103 22.691 6.295 1.00 52.88 703 ARG A O 1
ATOM 5439 N N . GLY A 1 704 ? 33.723 21.248 5.749 1.00 54.59 704 GLY A N 1
ATOM 5440 C CA . GLY A 1 704 ? 34.548 21.506 6.943 1.00 54.59 704 GLY A CA 1
ATOM 5441 C C . GLY A 1 704 ? 33.829 21.249 8.280 1.00 54.59 704 GLY A C 1
ATOM 5442 O O . GLY A 1 704 ? 32.694 20.787 8.320 1.00 54.59 704 GLY A O 1
ATOM 5443 N N . THR A 1 705 ? 34.497 21.514 9.405 1.00 55.41 705 THR A N 1
ATOM 5444 C CA . THR A 1 705 ? 33.927 21.275 10.743 1.00 55.41 705 THR A CA 1
ATOM 5445 C C . THR A 1 705 ? 32.797 22.261 11.050 1.00 55.41 705 THR A C 1
ATOM 5447 O O . THR A 1 705 ? 33.067 23.434 11.306 1.00 55.41 705 THR A O 1
ATOM 5450 N N . MET A 1 706 ? 31.545 21.791 11.064 1.00 61.34 706 MET A N 1
ATOM 5451 C CA . MET A 1 706 ? 30.397 22.594 11.505 1.00 61.34 706 MET A CA 1
ATOM 5452 C C . MET A 1 706 ? 30.477 22.934 13.005 1.00 61.34 706 MET A C 1
ATOM 5454 O O . MET A 1 706 ? 30.837 22.082 13.822 1.00 61.34 706 MET A O 1
ATOM 5458 N N . GLY A 1 707 ? 30.146 24.186 13.351 1.00 67.31 707 GLY A N 1
ATOM 5459 C CA . GLY A 1 707 ? 30.137 24.725 14.718 1.00 67.31 707 GLY A CA 1
ATOM 5460 C C . GLY A 1 707 ? 29.056 24.121 15.637 1.00 67.31 707 GLY A C 1
ATOM 5461 O O . GLY A 1 707 ? 28.421 23.123 15.287 1.00 67.31 707 GLY A O 1
ATOM 5462 N N . PRO A 1 708 ? 28.827 24.691 16.838 1.00 78.44 708 PRO A N 1
ATOM 5463 C CA . PRO A 1 708 ? 27.864 24.152 17.799 1.00 78.44 708 PRO A CA 1
ATOM 5464 C C . PRO A 1 708 ? 26.447 24.075 17.206 1.00 78.44 708 PRO A C 1
ATOM 5466 O O . PRO A 1 708 ? 25.942 25.039 16.629 1.00 78.44 708 PRO A O 1
ATOM 5469 N N . MET A 1 709 ? 25.828 22.899 17.358 1.00 88.19 709 MET A N 1
ATOM 5470 C CA . MET A 1 709 ? 24.525 22.542 16.790 1.00 88.19 709 MET A CA 1
ATOM 5471 C C . MET A 1 709 ? 23.415 22.640 17.839 1.00 88.19 709 MET A C 1
ATOM 5473 O O . MET A 1 709 ? 23.510 22.041 18.915 1.00 88.19 709 MET A O 1
ATOM 5477 N N . GLN A 1 710 ? 22.332 23.315 17.472 1.00 91.19 710 GLN A N 1
ATOM 5478 C CA . GLN A 1 710 ? 21.046 23.295 18.157 1.00 91.19 710 GLN A CA 1
ATOM 5479 C C . GLN A 1 710 ? 20.052 22.441 17.359 1.00 91.19 710 GLN A C 1
ATOM 5481 O O . GLN A 1 710 ? 20.105 22.406 16.131 1.00 91.19 710 GLN A O 1
ATOM 5486 N N . ALA A 1 711 ? 19.153 21.753 18.063 1.00 94.19 711 ALA A N 1
ATOM 5487 C CA . ALA A 1 711 ? 18.010 21.082 17.462 1.00 94.19 711 ALA A CA 1
ATOM 5488 C C . ALA A 1 711 ? 16.721 21.717 17.984 1.00 94.19 711 ALA A C 1
ATOM 5490 O O . ALA A 1 711 ? 16.608 21.994 19.180 1.00 94.19 711 ALA A O 1
ATOM 5491 N N . ASP A 1 712 ? 15.765 21.916 17.088 1.00 95.88 712 ASP A N 1
ATOM 5492 C CA . ASP A 1 712 ? 14.432 22.418 17.373 1.00 95.88 712 ASP A CA 1
ATOM 5493 C C . ASP A 1 712 ? 13.380 21.406 16.938 1.00 95.88 712 ASP A C 1
ATOM 5495 O O . ASP A 1 712 ? 13.552 20.692 15.952 1.00 95.88 712 ASP A O 1
ATOM 5499 N N . LEU A 1 713 ? 12.293 21.330 17.699 1.00 96.62 713 LEU A N 1
ATOM 5500 C CA . LEU A 1 713 ? 11.249 20.333 17.527 1.00 96.62 713 LEU A CA 1
ATOM 5501 C C . LEU A 1 713 ? 9.882 21.008 17.471 1.00 96.62 713 LEU A C 1
ATOM 5503 O O . LEU A 1 713 ? 9.545 21.817 18.335 1.00 96.62 713 LEU A O 1
ATOM 5507 N N . LEU A 1 714 ? 9.083 20.612 16.487 1.00 96.31 714 LEU A N 1
ATOM 5508 C CA . LEU A 1 714 ? 7.667 20.930 16.357 1.00 96.31 714 LEU A CA 1
ATOM 5509 C C . LEU A 1 714 ? 6.876 19.627 16.323 1.00 96.31 714 LEU A C 1
ATOM 5511 O O . LEU A 1 714 ? 7.191 18.715 15.559 1.00 96.31 714 LEU A O 1
ATOM 5515 N N . VAL A 1 715 ? 5.835 19.559 17.141 1.00 95.50 715 VAL A N 1
ATOM 5516 C CA . VAL A 1 715 ? 4.871 18.458 17.142 1.00 95.50 715 VAL A CA 1
ATOM 5517 C C . VAL A 1 715 ? 3.519 19.004 16.719 1.00 95.50 715 VAL A C 1
ATOM 5519 O O . VAL A 1 715 ? 3.089 20.037 17.233 1.00 95.50 715 VAL A O 1
ATOM 5522 N N . LEU A 1 716 ? 2.876 18.299 15.791 1.00 94.25 716 LEU A N 1
ATOM 5523 C CA . LEU A 1 716 ? 1.599 18.646 15.178 1.00 94.25 716 LEU A CA 1
ATOM 5524 C C . LEU A 1 716 ? 0.541 17.612 15.569 1.00 94.25 716 LEU A C 1
ATOM 5526 O O . LEU A 1 716 ? 0.804 16.411 15.506 1.00 94.25 716 LEU A O 1
ATOM 5530 N N . ALA A 1 717 ? -0.656 18.055 15.934 1.00 90.38 717 ALA A N 1
ATOM 5531 C CA . ALA A 1 717 ? -1.799 17.183 16.193 1.00 90.38 717 ALA A CA 1
ATOM 5532 C C . ALA A 1 717 ? -3.122 17.863 15.816 1.00 90.38 717 ALA A C 1
ATOM 5534 O O . ALA A 1 717 ? -3.163 19.076 15.609 1.00 90.38 717 ALA A O 1
ATOM 5535 N N . ASN A 1 718 ? -4.220 17.108 15.798 1.00 87.19 718 ASN A N 1
ATOM 5536 C CA . ASN A 1 718 ? -5.586 17.627 15.669 1.00 87.19 718 ASN A CA 1
ATOM 5537 C C . ASN A 1 718 ? -5.772 18.486 14.396 1.00 87.19 718 ASN A C 1
ATOM 5539 O O . ASN A 1 718 ? -5.983 19.701 14.516 1.00 87.19 718 ASN A O 1
ATOM 5543 N N . PRO A 1 719 ? -5.655 17.909 13.182 1.00 91.12 719 PRO A N 1
ATOM 5544 C CA . PRO A 1 719 ? -5.774 18.645 11.927 1.00 91.12 719 PRO A CA 1
ATOM 5545 C C . PRO A 1 719 ? -7.183 19.221 11.736 1.00 91.12 719 PRO A C 1
ATOM 5547 O O . PRO A 1 719 ? -8.179 18.523 11.908 1.00 91.12 719 PRO A O 1
ATOM 5550 N N . ASN A 1 720 ? -7.255 20.480 11.306 1.00 91.12 720 ASN A N 1
ATOM 5551 C CA . ASN A 1 720 ? -8.487 21.170 10.923 1.00 91.12 720 ASN A CA 1
ATOM 5552 C C . ASN A 1 720 ? -8.396 21.529 9.448 1.00 91.12 720 ASN A C 1
ATOM 5554 O O . ASN A 1 720 ? -7.414 22.148 9.029 1.00 91.12 720 ASN A O 1
ATOM 5558 N N . LEU A 1 721 ? -9.422 21.185 8.676 1.00 91.25 721 LEU A N 1
ATOM 5559 C CA . LEU A 1 721 ? -9.494 21.579 7.278 1.00 91.25 721 LEU A CA 1
ATOM 5560 C C . LEU A 1 721 ? -10.053 23.003 7.207 1.00 91.25 721 LEU A C 1
ATOM 5562 O O . LEU A 1 721 ? -11.087 23.287 7.801 1.00 91.25 721 LEU A O 1
ATOM 5566 N N . GLN A 1 722 ? -9.368 23.895 6.495 1.00 91.88 722 GLN A N 1
ATOM 5567 C CA . GLN A 1 722 ? -9.692 25.329 6.443 1.00 91.88 722 GLN A CA 1
ATOM 5568 C C . GLN A 1 722 ? -10.219 25.762 5.066 1.00 91.88 722 GLN A C 1
ATOM 5570 O O . GLN A 1 722 ? -10.294 26.952 4.769 1.00 91.88 722 GLN A O 1
ATOM 5575 N N . GLY A 1 723 ? -10.566 24.792 4.218 1.00 90.19 723 GLY A N 1
ATOM 5576 C CA . GLY A 1 723 ? -11.000 25.017 2.844 1.00 90.19 723 GLY A CA 1
ATOM 5577 C C . GLY A 1 723 ? -9.838 25.112 1.858 1.00 90.19 723 GLY A C 1
ATOM 5578 O O . GLY A 1 723 ? -8.828 24.416 2.006 1.00 90.19 723 GLY A O 1
ATOM 5579 N N . THR A 1 724 ? -10.000 25.945 0.831 1.00 91.62 724 THR A N 1
ATOM 5580 C CA . THR A 1 724 ? -9.006 26.154 -0.235 1.00 91.62 724 THR A CA 1
ATOM 5581 C C . THR A 1 724 ? -8.366 27.533 -0.134 1.00 91.62 724 THR A C 1
ATOM 5583 O O . THR A 1 724 ? -8.893 28.408 0.545 1.00 91.62 724 THR A O 1
ATOM 5586 N N . VAL A 1 725 ? -7.241 27.760 -0.817 1.00 92.00 725 VAL A N 1
ATOM 5587 C CA . VAL A 1 725 ? -6.574 29.077 -0.827 1.00 92.00 725 VAL A CA 1
ATOM 5588 C C . VAL A 1 725 ? -7.486 30.178 -1.372 1.00 92.00 725 VAL A C 1
ATOM 5590 O O . VAL A 1 725 ? -7.473 31.291 -0.856 1.00 92.00 725 VAL A O 1
ATOM 5593 N N . GLU A 1 726 ? -8.318 29.871 -2.366 1.00 90.38 726 GLU A N 1
ATOM 5594 C CA . GLU A 1 726 ? -9.296 30.822 -2.911 1.00 90.38 726 GLU A CA 1
ATOM 5595 C C . GLU A 1 726 ? -10.449 31.127 -1.940 1.00 90.38 726 GLU A C 1
ATOM 5597 O O . GLU A 1 726 ? -10.922 32.260 -1.860 1.00 90.38 726 GLU A O 1
ATOM 5602 N N . ARG A 1 727 ? -10.911 30.118 -1.197 1.00 90.75 727 ARG A N 1
ATOM 5603 C CA . ARG A 1 727 ? -12.059 30.215 -0.288 1.00 90.75 727 ARG A CA 1
ATOM 5604 C C . ARG A 1 727 ? -11.684 29.656 1.083 1.00 90.75 727 ARG A C 1
ATOM 5606 O O . ARG A 1 727 ? -12.144 28.578 1.466 1.00 90.75 727 ARG A O 1
ATOM 5613 N N . ALA A 1 728 ? -10.818 30.387 1.777 1.00 91.12 728 ALA A N 1
ATOM 5614 C CA . ALA A 1 728 ? -10.264 30.001 3.069 1.00 91.12 728 ALA A CA 1
ATOM 5615 C C . ALA A 1 728 ? -11.140 30.481 4.236 1.00 91.12 728 ALA A C 1
ATOM 5617 O O . ALA A 1 728 ? -11.444 31.670 4.340 1.00 91.12 728 ALA A O 1
ATOM 5618 N N . ASP A 1 729 ? -11.464 29.586 5.170 1.00 92.00 729 ASP A N 1
ATOM 5619 C CA . ASP A 1 729 ? -12.109 29.934 6.440 1.00 92.00 729 ASP A CA 1
ATOM 5620 C C . ASP A 1 729 ? -11.085 29.934 7.578 1.00 92.00 729 ASP A C 1
ATOM 5622 O O . ASP A 1 729 ? -10.816 28.907 8.190 1.00 92.00 729 ASP A O 1
ATOM 5626 N N . LEU A 1 730 ? -10.531 31.103 7.899 1.00 90.56 730 LEU A N 1
ATOM 5627 C CA . LEU A 1 730 ? -9.418 31.235 8.848 1.00 90.56 730 LEU A CA 1
ATOM 5628 C C . LEU A 1 730 ? -9.832 31.230 10.332 1.00 90.56 730 LEU A C 1
ATOM 5630 O O . LEU A 1 730 ? -8.985 31.407 11.213 1.00 90.56 730 LEU A O 1
ATOM 5634 N N . ARG A 1 731 ? -11.121 31.051 10.647 1.00 88.88 731 ARG A N 1
ATOM 5635 C CA . ARG A 1 731 ? -11.601 31.063 12.037 1.00 88.88 731 ARG A CA 1
ATOM 5636 C C . ARG A 1 731 ? -10.991 29.905 12.844 1.00 88.88 731 ARG A C 1
ATOM 5638 O O . ARG A 1 731 ? -10.900 28.769 12.381 1.00 88.88 731 ARG A O 1
ATOM 5645 N N . GLY A 1 732 ? -10.565 30.182 14.077 1.00 82.00 732 GLY A N 1
ATOM 5646 C CA . GLY A 1 732 ? -9.944 29.180 14.959 1.00 82.00 732 GLY A CA 1
ATOM 5647 C C . GLY A 1 732 ? -8.467 28.888 14.681 1.00 82.00 732 GLY A C 1
ATOM 5648 O O . GLY A 1 732 ? -7.894 27.996 15.309 1.00 82.00 732 GLY A O 1
ATOM 5649 N N . ILE A 1 733 ? -7.833 29.630 13.767 1.00 87.25 733 ILE A N 1
ATOM 5650 C CA . ILE A 1 733 ? -6.377 29.635 13.612 1.00 87.25 733 ILE A CA 1
ATOM 5651 C C . ILE A 1 733 ? -5.788 30.660 14.587 1.00 87.25 733 ILE A C 1
ATOM 5653 O O . ILE A 1 733 ? -5.807 31.860 14.334 1.00 87.25 733 ILE A O 1
ATOM 5657 N N . ASP A 1 734 ? -5.268 30.164 15.705 1.00 84.44 734 ASP A N 1
ATOM 5658 C CA . ASP A 1 734 ? -4.408 30.916 16.621 1.00 84.44 734 ASP A CA 1
ATOM 5659 C C . ASP A 1 734 ? -2.949 30.640 16.242 1.00 84.44 734 ASP A C 1
ATOM 5661 O O . ASP A 1 734 ? -2.476 29.513 16.388 1.00 84.44 734 ASP A O 1
ATOM 5665 N N . SER A 1 735 ? -2.245 31.642 15.724 1.00 77.81 735 SER A N 1
ATOM 5666 C CA . SER A 1 735 ? -0.873 31.524 15.216 1.00 77.81 735 SER A CA 1
ATOM 5667 C C . SER A 1 735 ? 0.155 31.139 16.278 1.00 77.81 735 SER A C 1
ATOM 5669 O O . SER A 1 735 ? 1.110 30.428 15.969 1.00 77.81 735 SER A O 1
ATOM 5671 N N . GLY A 1 736 ? -0.082 31.488 17.546 1.00 80.38 736 GLY A N 1
ATOM 5672 C CA . GLY A 1 736 ? 0.748 31.052 18.671 1.00 80.38 736 GLY A CA 1
ATOM 5673 C C . GLY A 1 736 ? 0.599 29.563 18.995 1.00 80.38 736 GLY A C 1
ATOM 5674 O O . GLY A 1 736 ? 1.431 28.984 19.697 1.00 80.38 736 GLY A O 1
ATOM 5675 N N . ARG A 1 737 ? -0.466 28.923 18.498 1.00 86.00 737 ARG A N 1
ATOM 5676 C CA . ARG A 1 737 ? -0.847 27.549 18.853 1.00 86.00 737 ARG A CA 1
ATOM 5677 C C . ARG A 1 737 ? -1.060 26.628 17.665 1.00 86.00 737 ARG A C 1
ATOM 5679 O O . ARG A 1 737 ? -1.233 25.431 17.897 1.00 86.00 737 ARG A O 1
ATOM 5686 N N . ARG A 1 738 ? -1.084 27.138 16.433 1.00 91.56 738 ARG A N 1
ATOM 5687 C CA . ARG A 1 738 ? -1.354 26.340 15.239 1.00 91.56 738 ARG A CA 1
ATOM 5688 C C . ARG A 1 738 ? -0.372 26.596 14.105 1.00 91.56 738 ARG A C 1
ATOM 5690 O O . ARG A 1 738 ? -0.047 27.731 13.783 1.00 91.56 738 ARG A O 1
ATOM 5697 N N . THR A 1 739 ? 0.040 25.511 13.462 1.00 95.06 739 THR A N 1
ATOM 5698 C CA . THR A 1 739 ? 0.812 25.509 12.211 1.00 95.06 739 THR A CA 1
ATOM 5699 C C . THR A 1 739 ? -0.151 25.452 11.036 1.00 95.06 739 THR A C 1
ATOM 5701 O O . THR A 1 739 ? -1.120 24.694 11.082 1.00 95.06 739 THR A O 1
ATOM 5704 N N . VAL A 1 740 ? 0.119 26.214 9.979 1.00 96.50 740 VAL A N 1
ATOM 5705 C CA . VAL A 1 740 ? -0.651 26.192 8.727 1.00 96.50 740 VAL A CA 1
ATOM 5706 C C . VAL A 1 740 ? 0.129 25.418 7.674 1.00 96.50 740 VAL A C 1
ATOM 5708 O O . VAL A 1 740 ? 1.326 25.625 7.523 1.00 96.50 740 VAL A O 1
ATOM 5711 N N . MET A 1 741 ? -0.550 24.544 6.939 1.00 96.31 741 MET A N 1
ATOM 5712 C CA . MET A 1 741 ? -0.023 23.800 5.802 1.00 96.31 741 MET A CA 1
ATOM 5713 C C . MET A 1 741 ? -0.898 24.049 4.575 1.00 96.31 741 MET A C 1
ATOM 5715 O O . MET A 1 741 ? -2.122 23.933 4.651 1.00 96.31 741 MET A O 1
ATOM 5719 N N . VAL A 1 742 ? -0.265 24.354 3.445 1.00 96.38 742 VAL A N 1
ATOM 5720 C CA . VAL A 1 742 ? -0.915 24.508 2.138 1.00 96.38 742 VAL A CA 1
ATOM 5721 C C . VAL A 1 742 ? -0.369 23.444 1.196 1.00 96.38 742 VAL A C 1
ATOM 5723 O O . VAL A 1 742 ? 0.844 23.232 1.148 1.00 96.38 742 VAL A O 1
ATOM 5726 N N . SER A 1 743 ? -1.254 22.766 0.462 1.00 91.88 743 SER A N 1
ATOM 5727 C CA . SER A 1 743 ? -0.875 21.677 -0.444 1.00 91.88 743 SER A CA 1
ATOM 5728 C C . SER A 1 743 ? -1.644 21.712 -1.768 1.00 91.88 743 SER A C 1
ATOM 5730 O O . SER A 1 743 ? -2.873 21.824 -1.777 1.00 91.88 743 SER A O 1
ATOM 5732 N N . GLU A 1 744 ? -0.913 21.575 -2.879 1.00 87.12 744 GLU A N 1
ATOM 5733 C CA . GLU A 1 744 ? -1.409 21.388 -4.249 1.00 87.12 744 GLU A CA 1
ATOM 5734 C C . GLU A 1 744 ? -0.601 20.271 -4.935 1.00 87.12 744 GLU A C 1
ATOM 5736 O O . GLU A 1 744 ? 0.504 20.475 -5.449 1.00 87.12 744 GLU A O 1
ATOM 5741 N N . GLY A 1 745 ? -1.150 19.053 -4.934 1.00 79.62 745 GLY A N 1
ATOM 5742 C CA . GLY A 1 745 ? -0.452 17.875 -5.453 1.00 79.62 745 GLY A CA 1
ATOM 5743 C C . GLY A 1 745 ? 0.788 17.540 -4.618 1.00 79.62 745 GLY A C 1
ATOM 5744 O O . GLY A 1 745 ? 0.680 17.301 -3.421 1.00 79.62 745 GLY A O 1
ATOM 5745 N N . GLN A 1 746 ? 1.968 17.513 -5.248 1.00 75.75 746 GLN A N 1
ATOM 5746 C CA . GLN A 1 746 ? 3.250 17.269 -4.562 1.00 75.75 746 GLN A CA 1
ATOM 5747 C C . GLN A 1 746 ? 3.846 18.531 -3.924 1.00 75.75 746 GLN A C 1
ATOM 5749 O O . GLN A 1 746 ? 4.784 18.436 -3.136 1.00 75.75 746 GLN A O 1
ATOM 5754 N N . ARG A 1 747 ? 3.314 19.714 -4.250 1.00 86.94 747 ARG A N 1
ATOM 5755 C CA . ARG A 1 747 ? 3.785 20.984 -3.704 1.00 86.94 747 ARG A CA 1
ATOM 5756 C C . ARG A 1 747 ? 3.132 21.233 -2.363 1.00 86.94 747 ARG A C 1
ATOM 5758 O O . ARG A 1 747 ? 1.919 21.415 -2.287 1.00 86.94 747 ARG A O 1
ATOM 5765 N N . THR A 1 748 ? 3.933 21.232 -1.310 1.00 92.38 748 THR A N 1
ATOM 5766 C CA . THR A 1 748 ? 3.448 21.456 0.050 1.00 92.38 748 THR A CA 1
ATOM 5767 C C . THR A 1 748 ? 4.397 22.380 0.790 1.00 92.38 748 THR A C 1
ATOM 5769 O O . THR A 1 748 ? 5.611 22.217 0.710 1.00 92.38 748 THR A O 1
ATOM 5772 N N . ALA A 1 749 ? 3.852 23.323 1.544 1.00 95.69 749 ALA A N 1
ATOM 5773 C CA . ALA A 1 749 ? 4.616 24.099 2.510 1.00 95.69 749 ALA A CA 1
ATOM 5774 C C . ALA A 1 749 ? 3.829 24.197 3.809 1.00 95.69 749 ALA A C 1
ATOM 5776 O O . ALA A 1 749 ? 2.599 24.305 3.793 1.00 95.69 749 ALA A O 1
ATOM 5777 N N . TRP A 1 750 ? 4.538 24.155 4.930 1.00 96.06 750 TRP A N 1
ATOM 5778 C CA . TRP A 1 750 ? 3.950 24.389 6.239 1.00 96.06 750 TRP A CA 1
ATOM 5779 C C . TRP A 1 750 ? 4.776 25.393 7.026 1.00 96.06 750 TRP A C 1
ATOM 5781 O O . TRP A 1 750 ? 6.001 25.420 6.932 1.00 96.06 750 TRP A O 1
ATOM 5791 N N . ILE A 1 751 ? 4.079 26.230 7.791 1.00 95.50 751 ILE A N 1
ATOM 5792 C CA . ILE A 1 751 ? 4.655 27.374 8.491 1.00 95.50 751 ILE A CA 1
ATOM 5793 C C . ILE A 1 751 ? 4.037 27.475 9.881 1.00 95.50 751 ILE A C 1
ATOM 5795 O O . ILE A 1 751 ? 2.814 27.481 10.058 1.00 95.50 751 ILE A O 1
ATOM 5799 N N . PHE A 1 752 ? 4.908 27.547 10.878 1.00 95.44 752 PHE A N 1
ATOM 5800 C CA . PHE A 1 752 ? 4.599 27.928 12.243 1.00 95.44 752 PHE A CA 1
ATOM 5801 C C . PHE A 1 752 ? 5.291 29.258 12.530 1.00 95.44 752 PHE A C 1
ATOM 5803 O O . PHE A 1 752 ? 6.514 29.329 12.452 1.00 95.44 752 PHE A O 1
ATOM 5810 N N . HIS A 1 753 ? 4.530 30.292 12.878 1.00 94.38 753 HIS A N 1
ATOM 5811 C CA . HIS A 1 753 ? 5.083 31.565 13.329 1.00 94.38 753 HIS A CA 1
ATOM 5812 C C . HIS A 1 753 ? 4.171 32.159 14.400 1.00 94.38 753 HIS A C 1
ATOM 5814 O O . HIS A 1 753 ? 3.048 32.567 14.103 1.00 94.38 753 HIS A O 1
ATOM 5820 N N . ALA A 1 754 ? 4.662 32.205 15.640 1.00 89.25 754 ALA A N 1
ATOM 5821 C CA . ALA A 1 754 ? 3.845 32.512 16.811 1.00 89.25 754 ALA A CA 1
ATOM 5822 C C . ALA A 1 754 ? 3.214 33.917 16.781 1.00 89.25 754 ALA A C 1
ATOM 5824 O O . ALA A 1 754 ? 2.122 34.099 17.308 1.00 89.25 754 ALA A O 1
ATOM 5825 N N . ASP A 1 755 ? 3.880 34.882 16.138 1.00 89.62 755 ASP A N 1
ATOM 5826 C CA . ASP A 1 755 ? 3.467 36.293 16.130 1.00 89.62 755 ASP A CA 1
ATOM 5827 C C . ASP A 1 755 ? 2.797 36.747 14.815 1.00 89.62 755 ASP A C 1
ATOM 5829 O O . ASP A 1 755 ? 2.495 37.927 14.655 1.00 89.62 755 ASP A O 1
ATOM 5833 N N . SER A 1 756 ? 2.580 35.844 13.849 1.00 90.00 756 SER A N 1
ATOM 5834 C CA . SER A 1 756 ? 1.957 36.198 12.557 1.00 90.00 756 SER A CA 1
ATOM 5835 C C . SER A 1 756 ? 0.436 36.119 12.620 1.00 90.00 756 SER A C 1
ATOM 5837 O O . SER A 1 756 ? -0.121 35.393 13.431 1.00 90.00 756 SER A O 1
ATOM 5839 N N . SER A 1 757 ? -0.275 36.811 11.740 1.00 92.62 757 SER A N 1
ATOM 5840 C CA . SER A 1 757 ? -1.711 36.588 11.540 1.00 92.62 757 SER A CA 1
ATOM 5841 C C . SER A 1 757 ? -1.980 35.311 10.729 1.00 92.62 757 SER A C 1
ATOM 5843 O O . SER A 1 757 ? -1.133 34.838 9.968 1.00 92.62 757 SER A O 1
ATOM 5845 N N . ALA A 1 758 ? -3.189 34.751 10.843 1.00 91.88 758 ALA A N 1
ATOM 5846 C CA . ALA A 1 758 ? -3.595 33.588 10.048 1.00 91.88 758 ALA A CA 1
ATOM 5847 C C . ALA A 1 758 ? -3.535 33.866 8.532 1.00 91.88 758 ALA A C 1
ATOM 5849 O O . ALA A 1 758 ? -3.152 32.990 7.758 1.00 91.88 758 ALA A O 1
ATOM 5850 N N . GLN A 1 759 ? -3.876 35.091 8.116 1.00 93.38 759 GLN A N 1
ATOM 5851 C CA . GLN A 1 759 ? -3.787 35.542 6.727 1.00 93.38 759 GLN A CA 1
ATOM 5852 C C . GLN A 1 759 ? -2.340 35.523 6.221 1.00 93.38 759 GLN A C 1
ATOM 5854 O O . GLN A 1 759 ? -2.081 35.005 5.136 1.00 93.38 759 GLN A O 1
ATOM 5859 N N . GLU A 1 760 ? -1.397 36.047 7.008 1.00 93.81 760 GLU A N 1
ATOM 5860 C CA . GLU A 1 760 ? 0.028 36.054 6.653 1.00 93.81 760 GLU A CA 1
ATOM 5861 C C . GLU A 1 760 ? 0.592 34.635 6.556 1.00 93.81 760 GLU A C 1
ATOM 5863 O O . GLU A 1 760 ? 1.312 34.336 5.607 1.00 93.81 760 GLU A O 1
ATOM 5868 N N . LEU A 1 761 ? 0.219 33.740 7.480 1.00 93.62 761 LEU A N 1
ATOM 5869 C CA . LEU A 1 761 ? 0.644 32.337 7.450 1.00 93.62 761 LEU A CA 1
ATOM 5870 C C . LEU A 1 761 ? 0.180 31.619 6.176 1.00 93.62 761 LEU A C 1
ATOM 5872 O O . LEU A 1 761 ? 0.975 30.930 5.540 1.00 93.62 761 LEU A O 1
ATOM 5876 N N . VAL A 1 762 ? -1.088 31.786 5.783 1.00 94.44 762 VAL A N 1
ATOM 5877 C CA . VAL A 1 762 ? -1.626 31.170 4.558 1.00 94.44 762 VAL A CA 1
ATOM 5878 C C . VAL A 1 762 ? -0.976 31.764 3.313 1.00 94.44 762 VAL A C 1
ATOM 5880 O O . VAL A 1 762 ? -0.570 31.009 2.431 1.00 94.44 762 VAL A O 1
ATOM 5883 N N . ALA A 1 763 ? -0.840 33.091 3.240 1.00 93.56 763 ALA A N 1
ATOM 5884 C CA . ALA A 1 763 ? -0.210 33.756 2.102 1.00 93.56 763 ALA A CA 1
ATOM 5885 C C . ALA A 1 763 ? 1.255 33.323 1.940 1.00 93.56 763 ALA A C 1
ATOM 5887 O O . ALA A 1 763 ? 1.686 33.005 0.831 1.00 93.56 763 ALA A O 1
ATOM 5888 N N . HIS A 1 764 ? 1.998 33.241 3.046 1.00 95.00 764 HIS A N 1
ATOM 5889 C CA . HIS A 1 764 ? 3.380 32.778 3.042 1.00 95.00 764 HIS A CA 1
ATOM 5890 C C . HIS A 1 764 ? 3.463 31.298 2.636 1.00 95.00 764 HIS A C 1
ATOM 5892 O O . HIS A 1 764 ? 4.219 30.961 1.727 1.00 95.00 764 HIS A O 1
ATOM 5898 N N . ALA A 1 765 ? 2.635 30.417 3.205 1.00 94.94 765 ALA A N 1
ATOM 5899 C CA . ALA A 1 765 ? 2.647 28.996 2.856 1.00 94.94 765 ALA A CA 1
ATOM 5900 C C . ALA A 1 765 ? 2.263 28.759 1.384 1.00 94.94 765 ALA A C 1
ATOM 5902 O O . ALA A 1 765 ? 2.898 27.956 0.703 1.00 94.94 765 ALA A O 1
ATOM 5903 N N . ALA A 1 766 ? 1.282 29.493 0.853 1.00 93.94 766 ALA A N 1
ATOM 5904 C CA . ALA A 1 766 ? 0.901 29.408 -0.555 1.00 93.94 766 ALA A CA 1
ATOM 5905 C C . ALA A 1 766 ? 2.016 29.906 -1.496 1.00 93.94 766 ALA A C 1
ATOM 5907 O O . ALA A 1 766 ? 2.281 29.285 -2.528 1.00 93.94 766 ALA A O 1
ATOM 5908 N N . ALA A 1 767 ? 2.706 30.992 -1.133 1.00 92.12 767 ALA A N 1
ATOM 5909 C CA . ALA A 1 767 ? 3.848 31.489 -1.896 1.00 92.12 767 ALA A CA 1
ATOM 5910 C C . ALA A 1 767 ? 5.026 30.498 -1.867 1.00 92.12 767 ALA A C 1
ATOM 5912 O O . ALA A 1 767 ? 5.586 30.176 -2.915 1.00 92.12 767 ALA A O 1
ATOM 5913 N N . ALA A 1 768 ? 5.359 29.960 -0.690 1.00 91.94 768 ALA A N 1
ATOM 5914 C CA . ALA A 1 768 ? 6.441 28.997 -0.504 1.00 91.94 768 ALA A CA 1
ATOM 5915 C C . ALA A 1 768 ? 6.180 27.681 -1.258 1.00 91.94 768 ALA A C 1
ATOM 5917 O O . ALA A 1 768 ? 7.065 27.173 -1.949 1.00 91.94 768 ALA A O 1
ATOM 5918 N N . ALA A 1 769 ? 4.942 27.177 -1.218 1.00 90.31 769 ALA A N 1
ATOM 5919 C CA . ALA A 1 769 ? 4.517 26.010 -1.989 1.00 90.31 769 ALA A CA 1
ATOM 5920 C C . ALA A 1 769 ? 4.418 26.279 -3.504 1.00 90.31 769 ALA A C 1
ATOM 5922 O O . ALA A 1 769 ? 4.201 25.340 -4.264 1.00 90.31 769 ALA A O 1
ATOM 5923 N N . LYS A 1 770 ? 4.587 27.526 -3.970 1.00 88.19 770 LYS A N 1
ATOM 5924 C CA . LYS A 1 770 ? 4.422 27.928 -5.378 1.00 88.19 770 LYS A CA 1
ATOM 5925 C C . LYS A 1 770 ? 3.074 27.478 -5.955 1.00 88.19 770 LYS A C 1
ATOM 5927 O O . LYS A 1 770 ? 3.026 26.819 -6.998 1.00 88.19 770 LYS A O 1
ATOM 5932 N N . ILE A 1 771 ? 1.987 27.795 -5.251 1.00 85.56 771 ILE A N 1
ATOM 5933 C CA . ILE A 1 771 ? 0.631 27.408 -5.657 1.00 85.56 771 ILE A CA 1
ATOM 5934 C C . ILE A 1 771 ? 0.257 28.057 -6.991 1.00 85.56 771 ILE A C 1
ATOM 5936 O O . ILE A 1 771 ? 0.358 29.270 -7.153 1.00 85.56 771 ILE A O 1
ATOM 5940 N N . SER A 1 772 ? -0.206 27.239 -7.936 1.00 77.62 772 SER A N 1
ATOM 5941 C CA . SER A 1 772 ? -0.641 27.677 -9.268 1.00 77.62 772 SER A CA 1
ATOM 5942 C C . SER A 1 772 ? -2.153 27.824 -9.401 1.00 77.62 772 SER A C 1
ATOM 5944 O O . SER A 1 772 ? -2.619 28.682 -10.142 1.00 77.62 772 SER A O 1
ATOM 5946 N N . THR A 1 773 ? -2.931 26.989 -8.710 1.00 81.44 773 THR A N 1
ATOM 5947 C CA . THR A 1 773 ? -4.398 26.962 -8.776 1.00 81.44 773 THR A CA 1
ATOM 5948 C C . THR A 1 773 ? -4.971 27.099 -7.363 1.00 81.44 773 THR A C 1
ATOM 5950 O O . THR A 1 773 ? -5.231 26.097 -6.691 1.00 81.44 773 THR A O 1
ATOM 5953 N N . PRO A 1 774 ? -5.205 28.338 -6.886 1.00 86.44 774 PRO A N 1
ATOM 5954 C CA . PRO A 1 774 ? -5.713 28.596 -5.535 1.00 86.44 774 PRO A CA 1
ATOM 5955 C C . PRO A 1 774 ? -7.024 27.872 -5.194 1.00 86.44 774 PRO A C 1
ATOM 5957 O O . PRO A 1 774 ? -7.237 27.490 -4.044 1.00 86.44 774 PRO A O 1
ATOM 5960 N N . ALA A 1 775 ? -7.883 27.634 -6.190 1.00 82.75 775 ALA A N 1
ATOM 5961 C CA . ALA A 1 775 ? -9.143 26.907 -6.033 1.00 82.75 775 ALA A CA 1
ATOM 5962 C C . ALA A 1 775 ? -8.957 25.408 -5.722 1.00 82.75 775 ALA A C 1
ATOM 5964 O O . ALA A 1 775 ? -9.831 24.796 -5.114 1.00 82.75 775 ALA A O 1
ATOM 5965 N N . ALA A 1 776 ? -7.829 24.815 -6.128 1.00 80.00 776 ALA A N 1
ATOM 5966 C CA . ALA A 1 776 ? -7.510 23.401 -5.918 1.00 80.00 776 ALA A CA 1
ATOM 5967 C C . ALA A 1 776 ? -6.544 23.170 -4.741 1.00 80.00 776 ALA A C 1
ATOM 5969 O O . ALA A 1 776 ? -6.410 22.043 -4.263 1.00 80.00 776 ALA A O 1
ATOM 5970 N N . ALA A 1 777 ? -5.871 24.223 -4.271 1.00 89.81 777 ALA A N 1
ATOM 5971 C CA . ALA A 1 777 ? -4.924 24.152 -3.168 1.00 89.81 777 ALA A CA 1
ATOM 5972 C C . ALA A 1 777 ? -5.649 24.105 -1.819 1.00 89.81 777 ALA A C 1
ATOM 5974 O O . ALA A 1 777 ? -6.368 25.037 -1.462 1.00 89.81 777 ALA A O 1
ATOM 5975 N N . SER A 1 778 ? -5.444 23.029 -1.062 1.00 92.50 778 SER A N 1
ATOM 5976 C CA . SER A 1 778 ? -6.078 22.816 0.244 1.00 92.50 778 SER A CA 1
ATOM 5977 C C . SER A 1 778 ? -5.285 23.463 1.381 1.00 92.50 778 SER A C 1
ATOM 5979 O O . SER A 1 778 ? -4.052 23.479 1.349 1.00 92.50 778 SER A O 1
ATOM 5981 N N . ILE A 1 779 ? -5.994 23.962 2.397 1.00 95.00 779 ILE A N 1
ATOM 5982 C CA . ILE A 1 779 ? -5.409 24.494 3.631 1.00 95.00 779 ILE A CA 1
ATOM 5983 C C . ILE A 1 779 ? -5.771 23.573 4.798 1.00 95.00 779 ILE A C 1
ATOM 5985 O O . ILE A 1 779 ? -6.946 23.309 5.065 1.00 95.00 779 ILE A O 1
ATOM 5989 N N . VAL A 1 780 ? -4.759 23.139 5.544 1.00 94.00 780 VAL A N 1
ATOM 5990 C CA . VAL A 1 780 ? -4.914 22.405 6.805 1.00 94.00 780 VAL A CA 1
ATOM 5991 C C . VAL A 1 780 ? -4.169 23.157 7.898 1.00 94.00 780 VAL A C 1
ATOM 5993 O O . VAL A 1 780 ? -3.046 23.599 7.681 1.00 94.00 780 VAL A O 1
ATOM 5996 N N . SER A 1 781 ? -4.755 23.290 9.086 1.00 94.12 781 SER A N 1
ATOM 5997 C CA . SER A 1 781 ? -4.013 23.753 10.261 1.00 94.12 781 SER A CA 1
ATOM 5998 C C . SER A 1 781 ? -3.941 22.681 11.336 1.00 94.12 781 SER A C 1
ATOM 6000 O O . SER A 1 781 ? -4.886 21.921 11.515 1.00 94.12 781 SER A O 1
ATOM 6002 N N . PHE A 1 782 ? -2.855 22.646 12.096 1.00 93.62 782 PHE A N 1
ATOM 6003 C CA . PHE A 1 782 ? -2.610 21.678 13.169 1.00 93.62 782 PHE A CA 1
ATOM 6004 C C . PHE A 1 782 ? -2.467 22.411 14.490 1.00 93.62 782 PHE A C 1
ATOM 6006 O O . PHE A 1 782 ? -1.941 23.514 14.494 1.00 93.62 782 PHE A O 1
ATOM 6013 N N . GLU A 1 783 ? -2.900 21.827 15.605 1.00 91.69 783 GLU A N 1
ATOM 6014 C CA . GLU A 1 783 ? -2.420 22.283 16.906 1.00 91.69 783 GLU A CA 1
ATOM 6015 C C . GLU A 1 783 ? -0.945 21.915 17.059 1.00 91.69 783 GLU A C 1
ATOM 6017 O O . GLU A 1 783 ? -0.526 20.812 16.710 1.00 91.69 783 GLU A O 1
ATOM 6022 N N . SER A 1 784 ? -0.175 22.854 17.593 1.00 92.25 784 SER A N 1
ATOM 6023 C CA . SER A 1 784 ? 1.274 22.824 17.532 1.00 92.25 784 SER A CA 1
ATOM 6024 C C . SER A 1 784 ? 1.906 23.102 18.886 1.00 92.25 784 SER A C 1
ATOM 6026 O O . SER A 1 784 ? 1.422 23.917 19.680 1.00 92.25 784 SER A O 1
ATOM 6028 N N . ARG A 1 785 ? 3.030 22.437 19.149 1.00 92.94 785 ARG A N 1
ATOM 6029 C CA . ARG A 1 785 ? 3.978 22.803 20.208 1.00 92.94 785 ARG A CA 1
ATOM 6030 C C . ARG A 1 785 ? 5.375 22.815 19.613 1.00 92.94 785 ARG A C 1
ATOM 6032 O O . ARG A 1 785 ? 5.790 21.821 19.022 1.00 92.94 785 ARG A O 1
ATOM 6039 N N . CYS A 1 786 ? 6.074 23.935 19.753 1.00 93.25 786 CYS A N 1
ATOM 6040 C CA . CYS A 1 786 ? 7.364 24.170 19.112 1.00 93.25 786 CYS A CA 1
ATOM 6041 C C . CYS A 1 786 ? 8.407 24.620 20.134 1.00 93.25 786 CYS A C 1
ATOM 6043 O O . CYS A 1 786 ? 8.081 25.390 21.034 1.00 93.25 786 CYS A O 1
ATOM 6045 N N . SER A 1 787 ? 9.661 24.183 20.007 1.00 93.69 787 SER A N 1
ATOM 6046 C CA . SER A 1 787 ? 10.766 24.661 20.855 1.00 93.69 787 SER A CA 1
ATOM 6047 C C . SER A 1 787 ? 11.186 26.107 20.558 1.00 93.69 787 SER A C 1
ATOM 6049 O O . SER A 1 787 ? 11.886 26.708 21.374 1.00 93.69 787 SER A O 1
ATOM 6051 N N . THR A 1 788 ? 10.752 26.661 19.422 1.00 91.12 788 THR A N 1
ATOM 6052 C CA . THR A 1 788 ? 11.089 27.994 18.901 1.00 91.12 788 THR A CA 1
ATOM 6053 C C . THR A 1 788 ? 9.819 28.772 18.515 1.00 91.12 788 THR A C 1
ATOM 6055 O O . THR A 1 788 ? 8.718 28.227 18.556 1.00 91.12 788 THR A O 1
ATOM 6058 N N . THR A 1 789 ? 9.949 30.059 18.181 1.00 89.50 789 THR A N 1
ATOM 6059 C CA . THR A 1 789 ? 8.828 30.934 17.779 1.00 89.50 789 THR A CA 1
ATOM 6060 C C . THR A 1 789 ? 8.485 30.840 16.296 1.00 89.50 789 THR A C 1
ATOM 6062 O O . THR A 1 789 ? 7.370 31.184 15.911 1.00 89.50 789 THR A O 1
ATOM 6065 N N . THR A 1 790 ? 9.421 30.367 15.471 1.00 91.75 790 THR A N 1
ATOM 6066 C CA . THR A 1 790 ? 9.237 30.199 14.029 1.00 91.75 790 THR A CA 1
ATOM 6067 C C . THR A 1 790 ? 9.877 28.908 13.542 1.00 91.75 790 THR A C 1
ATOM 6069 O O . THR A 1 790 ? 10.992 28.576 13.953 1.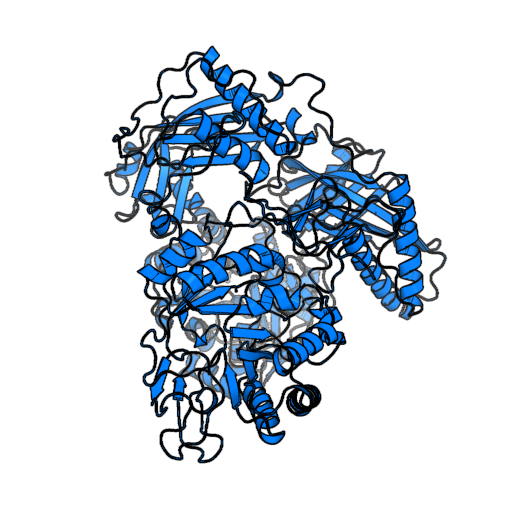00 91.75 790 THR A O 1
ATOM 6072 N N . MET A 1 791 ? 9.161 28.175 12.693 1.00 93.38 791 MET A N 1
ATOM 6073 C CA . MET A 1 791 ? 9.676 27.008 11.991 1.00 93.38 791 MET A CA 1
ATOM 6074 C C . MET A 1 791 ? 8.845 26.742 10.740 1.00 93.38 791 MET A C 1
ATOM 6076 O O . MET A 1 791 ? 7.617 26.794 10.777 1.00 93.38 791 MET A O 1
ATOM 6080 N N . GLU A 1 792 ? 9.510 26.405 9.648 1.00 93.94 792 GLU A N 1
ATOM 6081 C CA . GLU A 1 792 ? 8.864 26.139 8.370 1.00 93.94 792 GLU A CA 1
ATOM 6082 C C . GLU A 1 792 ? 9.630 25.081 7.587 1.00 93.94 792 GLU A C 1
ATOM 6084 O O . GLU A 1 792 ? 10.806 24.795 7.847 1.00 93.94 792 GLU A O 1
ATOM 6089 N N . ASP A 1 793 ? 8.938 24.494 6.624 1.00 93.00 793 ASP A N 1
ATOM 6090 C CA . ASP A 1 793 ? 9.527 23.611 5.635 1.00 93.00 793 ASP A CA 1
ATOM 6091 C C . ASP A 1 793 ? 8.707 23.686 4.355 1.00 93.00 793 ASP A C 1
ATOM 6093 O O . ASP A 1 793 ? 7.505 23.974 4.351 1.00 93.00 793 ASP A O 1
ATOM 6097 N N . THR A 1 794 ? 9.384 23.438 3.248 1.00 91.75 794 THR A N 1
ATOM 6098 C CA . THR A 1 794 ? 8.798 23.527 1.923 1.00 91.75 794 THR A CA 1
ATOM 6099 C C . THR A 1 794 ? 9.261 22.341 1.109 1.00 91.75 794 THR A C 1
ATOM 6101 O O . THR A 1 794 ? 10.437 22.209 0.773 1.00 91.75 794 THR A O 1
ATOM 6104 N N . ASN A 1 795 ? 8.297 21.518 0.725 1.00 86.88 795 ASN A N 1
ATOM 6105 C CA . ASN A 1 795 ? 8.481 20.439 -0.217 1.00 86.88 795 ASN A CA 1
ATOM 6106 C C . ASN A 1 795 ? 7.873 20.846 -1.561 1.00 86.88 795 ASN A C 1
ATOM 6108 O O . ASN A 1 795 ? 6.716 20.561 -1.865 1.00 86.88 795 ASN A O 1
ATOM 6112 N N . VAL A 1 796 ? 8.666 21.560 -2.355 1.00 83.62 796 VAL A N 1
ATOM 6113 C CA . VAL A 1 796 ? 8.405 21.759 -3.782 1.00 83.62 796 VAL A CA 1
ATOM 6114 C C . VAL A 1 796 ? 9.436 20.921 -4.525 1.00 83.62 796 VAL A C 1
ATOM 6116 O O . VAL A 1 796 ? 10.627 21.103 -4.250 1.00 83.62 796 VAL A O 1
ATOM 6119 N N . PRO A 1 797 ? 9.028 20.029 -5.444 1.00 80.31 797 PRO A N 1
ATOM 6120 C CA . PRO A 1 797 ? 9.978 19.281 -6.249 1.00 80.31 797 PRO A CA 1
ATOM 6121 C C . PRO A 1 797 ? 10.971 20.218 -6.943 1.00 80.31 797 PRO A C 1
ATOM 6123 O O . PRO A 1 797 ? 10.585 21.244 -7.504 1.00 80.31 797 PRO A O 1
ATOM 6126 N N . ARG A 1 798 ? 12.259 19.885 -6.858 1.00 81.25 798 ARG A N 1
ATOM 6127 C CA . ARG A 1 798 ? 13.348 20.647 -7.476 1.00 81.25 798 ARG A CA 1
ATOM 6128 C C . ARG A 1 798 ? 14.085 19.763 -8.459 1.00 81.25 798 ARG A C 1
ATOM 6130 O O . ARG A 1 798 ? 14.223 18.564 -8.213 1.00 81.25 798 ARG A O 1
ATOM 6137 N N . ALA A 1 799 ? 14.600 20.391 -9.505 1.00 86.25 799 ALA A N 1
ATOM 6138 C CA . ALA A 1 799 ? 15.428 19.737 -10.491 1.00 86.25 799 ALA A CA 1
ATOM 6139 C C . ALA A 1 799 ? 16.677 19.115 -9.845 1.00 86.25 799 ALA A C 1
ATOM 6141 O O . ALA A 1 799 ? 17.350 19.751 -9.026 1.00 86.25 799 ALA A O 1
ATOM 6142 N N . GLN A 1 800 ? 16.981 17.864 -10.195 1.00 86.56 800 GLN A N 1
ATOM 6143 C CA . GLN A 1 800 ? 18.150 17.143 -9.697 1.00 86.56 800 GLN A CA 1
ATOM 6144 C C . GLN A 1 800 ? 19.164 16.887 -10.809 1.00 86.56 800 GLN A C 1
ATOM 6146 O O . GLN A 1 800 ? 18.836 16.345 -11.868 1.00 86.56 800 GLN A O 1
ATOM 6151 N N . ALA A 1 801 ? 20.433 17.184 -10.524 1.00 85.62 801 ALA A N 1
ATOM 6152 C CA . ALA A 1 801 ? 21.539 16.755 -11.370 1.00 85.62 801 ALA A CA 1
ATOM 6153 C C . ALA A 1 801 ? 21.649 15.222 -11.366 1.00 85.62 801 ALA A C 1
ATOM 6155 O O . ALA A 1 801 ? 21.436 14.582 -10.336 1.00 85.62 801 ALA A O 1
ATOM 6156 N N . GLY A 1 802 ? 21.997 14.643 -12.513 1.00 82.31 802 GLY A N 1
ATOM 6157 C CA . GLY A 1 802 ? 22.109 13.197 -12.686 1.00 82.31 802 GLY A CA 1
ATOM 6158 C C . GLY A 1 802 ? 23.394 12.777 -13.390 1.00 82.31 802 GLY A C 1
ATOM 6159 O O . GLY A 1 802 ? 24.201 13.629 -13.765 1.00 82.31 802 GLY A O 1
ATOM 6160 N N . PRO A 1 803 ? 23.601 11.461 -13.561 1.00 87.88 803 PRO A N 1
ATOM 6161 C CA . PRO A 1 803 ? 24.715 10.940 -14.349 1.00 87.88 803 PRO A CA 1
ATOM 6162 C C . PRO A 1 803 ? 24.621 11.396 -15.813 1.00 87.88 803 PRO A C 1
ATOM 6164 O O . PRO A 1 803 ? 23.552 11.774 -16.278 1.00 87.88 803 PRO A O 1
ATOM 6167 N N . SER A 1 804 ? 25.721 11.298 -16.564 1.00 91.25 804 SER A N 1
ATOM 6168 C CA . SER A 1 804 ? 25.736 11.586 -18.008 1.00 91.25 804 SER A CA 1
ATOM 6169 C C . SER A 1 804 ? 25.000 10.539 -18.848 1.00 91.25 804 SER A C 1
ATOM 6171 O O . SER A 1 804 ? 24.568 10.826 -19.959 1.00 91.25 804 SER A O 1
ATOM 6173 N N . VAL A 1 805 ? 24.834 9.317 -18.342 1.00 94.88 805 VAL A N 1
ATOM 6174 C CA . VAL A 1 805 ? 24.145 8.230 -19.048 1.00 94.88 805 VAL A CA 1
ATOM 6175 C C . VAL A 1 805 ? 22.887 7.854 -18.288 1.00 94.88 805 VAL A C 1
ATOM 6177 O O . VAL A 1 805 ? 22.943 7.592 -17.085 1.00 94.88 805 VAL A O 1
ATOM 6180 N N . ARG A 1 806 ? 21.760 7.772 -18.996 1.00 95.62 806 ARG A N 1
ATOM 6181 C CA . ARG A 1 806 ? 20.527 7.216 -18.444 1.00 95.62 806 ARG A CA 1
ATOM 6182 C C . ARG A 1 806 ? 20.496 5.697 -18.632 1.00 95.62 806 ARG A C 1
ATOM 6184 O O . ARG A 1 806 ? 20.417 5.262 -19.784 1.00 95.62 806 ARG A O 1
ATOM 6191 N N . PRO A 1 807 ? 20.514 4.891 -17.556 1.00 94.25 807 PRO A N 1
ATOM 6192 C CA . PRO A 1 807 ? 20.338 3.446 -17.668 1.00 94.25 807 PRO A CA 1
ATOM 6193 C C . PRO A 1 807 ? 18.891 3.088 -18.067 1.00 94.25 807 PRO A C 1
ATOM 6195 O O . PRO A 1 807 ? 17.979 3.886 -17.824 1.00 94.25 807 PRO A O 1
ATOM 6198 N N . PRO A 1 808 ? 18.649 1.893 -18.639 1.00 93.38 808 PRO A N 1
ATOM 6199 C CA . PRO A 1 808 ? 17.293 1.428 -18.911 1.00 93.38 808 PRO A CA 1
ATOM 6200 C C . PRO A 1 808 ? 16.563 1.153 -17.592 1.00 93.38 808 PRO A C 1
ATOM 6202 O O . PRO A 1 808 ? 16.998 0.316 -16.800 1.00 93.38 808 PRO A O 1
ATOM 6205 N N . ALA A 1 809 ? 15.447 1.839 -17.352 1.00 91.88 809 ALA A N 1
ATOM 6206 C CA . ALA A 1 809 ? 14.678 1.698 -16.118 1.00 91.88 809 ALA A CA 1
ATOM 6207 C C . ALA A 1 809 ? 13.551 0.661 -16.235 1.00 91.88 809 ALA A C 1
ATOM 6209 O O . ALA A 1 809 ? 13.033 0.192 -15.220 1.00 91.88 809 ALA A O 1
ATOM 6210 N N . ARG A 1 810 ? 13.138 0.318 -17.464 1.00 92.56 810 ARG A N 1
ATOM 6211 C CA . ARG A 1 810 ? 11.942 -0.493 -17.760 1.00 92.56 810 ARG A CA 1
ATOM 6212 C C . ARG A 1 810 ? 12.217 -1.755 -18.571 1.00 92.56 810 ARG A C 1
ATOM 6214 O O . ARG A 1 810 ? 11.279 -2.490 -18.903 1.00 92.56 810 ARG A O 1
ATOM 6221 N N . ALA A 1 811 ? 13.488 -2.042 -18.831 1.00 91.62 811 ALA A N 1
ATOM 6222 C CA . ALA A 1 811 ? 13.940 -3.313 -19.376 1.00 91.62 811 ALA A CA 1
ATOM 6223 C C . ALA A 1 811 ? 13.481 -4.487 -18.489 1.00 91.62 811 ALA A C 1
ATOM 6225 O O . ALA A 1 811 ? 13.605 -4.455 -17.267 1.00 91.62 811 ALA A O 1
ATOM 6226 N N . GLY A 1 812 ? 12.912 -5.520 -19.108 1.00 87.88 812 GLY A N 1
ATOM 6227 C CA . GLY A 1 812 ? 12.304 -6.670 -18.431 1.00 87.88 812 GLY A CA 1
ATOM 6228 C C . GLY A 1 812 ? 10.860 -6.456 -17.959 1.00 87.88 812 GLY A C 1
ATOM 6229 O O . GLY A 1 812 ? 10.232 -7.418 -17.525 1.00 87.88 812 GLY A O 1
ATOM 6230 N N . GLN A 1 813 ? 10.317 -5.236 -18.058 1.00 87.88 813 GLN A N 1
ATOM 6231 C CA . GLN A 1 813 ? 8.938 -4.910 -17.665 1.00 87.88 813 GLN A CA 1
ATOM 6232 C C . GLN A 1 813 ? 8.089 -4.489 -18.870 1.00 87.88 813 GLN A C 1
ATOM 6234 O O . GLN A 1 813 ? 7.100 -5.144 -19.192 1.00 87.88 813 GLN A O 1
ATOM 6239 N N . PHE A 1 814 ? 8.482 -3.407 -19.549 1.00 91.44 814 PHE A N 1
ATOM 6240 C CA . PHE A 1 814 ? 7.749 -2.858 -20.700 1.00 91.44 814 PHE A CA 1
ATOM 6241 C C . PHE A 1 814 ? 8.224 -3.459 -22.025 1.00 91.44 814 PHE A C 1
ATOM 6243 O O . PHE A 1 814 ? 7.467 -3.556 -22.988 1.00 91.44 814 PHE A O 1
ATOM 6250 N N . TYR A 1 815 ? 9.475 -3.900 -22.061 1.00 94.38 815 TYR A N 1
ATOM 6251 C CA . TYR A 1 815 ? 10.099 -4.570 -23.191 1.00 94.38 815 TYR A CA 1
ATOM 6252 C C . TYR A 1 815 ? 11.138 -5.577 -22.672 1.00 94.38 815 TYR A C 1
ATOM 6254 O O . TYR A 1 815 ? 11.545 -5.477 -21.510 1.00 94.38 815 TYR A O 1
ATOM 6262 N N . PRO A 1 816 ? 11.564 -6.574 -23.469 1.00 93.69 816 PRO A N 1
ATOM 6263 C CA . PRO A 1 816 ? 12.490 -7.606 -22.999 1.00 93.69 816 PRO A CA 1
ATOM 6264 C C . PRO A 1 816 ? 13.820 -7.048 -22.470 1.00 93.69 816 PRO A C 1
ATOM 6266 O O . PRO A 1 816 ? 14.360 -6.084 -23.005 1.00 93.69 816 PRO A O 1
ATOM 6269 N N . GLY A 1 817 ? 14.354 -7.660 -21.408 1.00 90.81 817 GLY A N 1
ATOM 6270 C CA . GLY A 1 817 ? 15.552 -7.163 -20.718 1.00 90.81 817 GLY A CA 1
ATOM 6271 C C . GLY A 1 817 ? 16.887 -7.539 -21.364 1.00 90.81 817 GLY A C 1
ATOM 6272 O O . GLY A 1 817 ? 17.905 -6.931 -21.041 1.00 90.81 817 GLY A O 1
ATOM 6273 N N . THR A 1 818 ? 16.898 -8.521 -22.269 1.00 94.00 818 THR A N 1
ATOM 6274 C CA . THR A 1 818 ? 18.113 -8.949 -22.974 1.00 94.00 818 THR A CA 1
ATOM 6275 C C . THR A 1 818 ? 18.156 -8.374 -24.393 1.00 94.00 818 THR A C 1
ATOM 6277 O O . THR A 1 818 ? 17.103 -8.263 -25.032 1.00 94.00 818 THR A O 1
ATOM 6280 N N . PRO A 1 819 ? 19.349 -8.025 -24.914 1.00 95.00 819 PRO A N 1
ATOM 6281 C CA . PRO A 1 819 ? 19.507 -7.480 -26.263 1.00 95.00 819 PRO A CA 1
ATOM 6282 C C . PRO A 1 819 ? 18.853 -8.331 -27.359 1.00 95.00 819 PRO A C 1
ATOM 6284 O O . PRO A 1 819 ? 18.196 -7.803 -28.254 1.00 95.00 819 PRO A O 1
ATOM 6287 N N . GLU A 1 820 ? 18.997 -9.655 -27.278 1.00 94.50 820 GLU A N 1
ATOM 6288 C CA . GLU A 1 820 ? 18.530 -10.591 -28.302 1.00 94.50 820 GLU A CA 1
ATOM 6289 C C . GLU A 1 820 ? 17.000 -10.648 -28.352 1.00 94.50 820 GLU A C 1
ATOM 6291 O O . GLU A 1 820 ? 16.404 -10.579 -29.429 1.00 94.50 820 GLU A O 1
ATOM 6296 N N . LEU A 1 821 ? 16.354 -10.730 -27.182 1.00 93.44 821 LEU A N 1
ATOM 6297 C CA . LEU A 1 821 ? 14.895 -10.760 -27.086 1.00 93.44 821 LEU A CA 1
ATOM 6298 C C . LEU A 1 821 ? 14.286 -9.407 -27.454 1.00 93.44 821 LEU A C 1
ATOM 6300 O O . LEU A 1 821 ? 13.233 -9.367 -28.089 1.00 93.44 821 LEU A O 1
ATOM 6304 N N . LEU A 1 822 ? 14.948 -8.303 -27.094 1.00 96.38 822 LEU A N 1
ATOM 6305 C CA . LEU A 1 822 ? 14.497 -6.965 -27.462 1.00 96.38 822 LEU A CA 1
ATOM 6306 C C . LEU A 1 822 ? 14.541 -6.773 -28.979 1.00 96.38 822 LEU A C 1
ATOM 6308 O O . LEU A 1 822 ? 13.552 -6.348 -29.572 1.00 96.38 822 LEU A O 1
ATOM 6312 N N . ALA A 1 823 ? 15.652 -7.144 -29.619 1.00 95.69 823 ALA A N 1
ATOM 6313 C CA . ALA A 1 823 ? 15.782 -7.073 -31.070 1.00 95.69 823 ALA A CA 1
ATOM 6314 C C . ALA A 1 823 ? 14.718 -7.926 -31.781 1.00 95.69 823 ALA A C 1
ATOM 6316 O O . ALA A 1 823 ? 14.131 -7.476 -32.767 1.00 95.69 823 ALA A O 1
ATOM 6317 N N . ALA A 1 824 ? 14.435 -9.133 -31.278 1.00 94.88 824 ALA A N 1
ATOM 6318 C CA . ALA A 1 824 ? 13.383 -9.992 -31.817 1.00 94.88 824 ALA A CA 1
ATOM 6319 C C . ALA A 1 824 ? 11.993 -9.341 -31.704 1.00 94.88 824 ALA A C 1
ATOM 6321 O O . ALA A 1 824 ? 11.304 -9.216 -32.716 1.00 94.88 824 ALA A O 1
ATOM 6322 N N . ALA A 1 825 ? 11.624 -8.851 -30.517 1.00 95.50 825 ALA A N 1
ATOM 6323 C CA . ALA A 1 825 ? 10.329 -8.212 -30.275 1.00 95.50 825 ALA A CA 1
ATOM 6324 C C . ALA A 1 825 ? 10.125 -6.942 -31.123 1.00 95.50 825 ALA A C 1
ATOM 6326 O O . ALA A 1 825 ? 9.050 -6.729 -31.685 1.00 95.50 825 ALA A O 1
ATOM 6327 N N . VAL A 1 826 ? 11.162 -6.108 -31.266 1.00 96.69 826 VAL A N 1
ATOM 6328 C CA . VAL A 1 826 ? 11.108 -4.898 -32.106 1.00 96.69 826 VAL A CA 1
ATOM 6329 C C . VAL A 1 826 ? 10.945 -5.263 -33.583 1.00 96.69 826 VAL A C 1
ATOM 6331 O O . VAL A 1 826 ? 10.120 -4.665 -34.272 1.00 96.69 826 VAL A O 1
ATOM 6334 N N . ASN A 1 827 ? 11.689 -6.256 -34.082 1.00 95.81 827 ASN A N 1
ATOM 6335 C CA . ASN A 1 827 ? 11.563 -6.704 -35.473 1.00 95.81 827 ASN A CA 1
ATOM 6336 C C . ASN A 1 827 ? 10.182 -7.322 -35.757 1.00 95.81 827 ASN A C 1
ATOM 6338 O O . ASN A 1 827 ? 9.626 -7.089 -36.829 1.00 95.81 827 ASN A O 1
ATOM 6342 N N . GLU A 1 828 ? 9.612 -8.064 -34.805 1.00 95.88 828 GLU A N 1
ATOM 6343 C CA . GLU A 1 828 ? 8.250 -8.600 -34.901 1.00 95.88 828 GLU A CA 1
ATOM 6344 C C . GLU A 1 828 ? 7.211 -7.475 -35.015 1.00 95.88 828 GLU A C 1
ATOM 6346 O O . GLU A 1 828 ? 6.369 -7.493 -35.917 1.00 95.88 828 GLU A O 1
ATOM 6351 N N . CYS A 1 829 ? 7.320 -6.445 -34.168 1.00 96.06 829 CYS A N 1
ATOM 6352 C CA . CYS A 1 829 ? 6.443 -5.276 -34.225 1.00 96.06 829 CYS A CA 1
ATOM 6353 C C . CYS A 1 829 ? 6.559 -4.543 -35.572 1.00 96.06 829 CYS A C 1
ATOM 6355 O O . CYS A 1 829 ? 5.540 -4.275 -36.212 1.00 96.06 829 CYS A O 1
ATOM 6357 N N . LEU A 1 830 ? 7.788 -4.264 -36.032 1.00 95.12 830 LEU A N 1
ATOM 6358 C CA . LEU A 1 830 ? 8.060 -3.568 -37.298 1.00 95.12 830 LEU A CA 1
ATOM 6359 C C . LEU A 1 830 ? 7.530 -4.332 -38.517 1.00 95.12 830 LEU A C 1
ATOM 6361 O O . LEU A 1 830 ? 6.971 -3.724 -39.438 1.00 95.12 830 LEU A O 1
ATOM 6365 N N . GLY A 1 831 ? 7.671 -5.659 -38.522 1.00 92.00 831 GLY A N 1
ATOM 6366 C CA . GLY A 1 831 ? 7.384 -6.480 -39.691 1.00 92.00 831 GLY A CA 1
ATOM 6367 C C . GLY A 1 831 ? 8.184 -6.006 -40.909 1.00 92.00 831 GLY A C 1
ATOM 6368 O O . GLY A 1 831 ? 9.394 -5.795 -40.834 1.00 92.00 831 GLY A O 1
ATOM 6369 N N . VAL A 1 832 ? 7.509 -5.826 -42.048 1.00 87.75 832 VAL A N 1
ATOM 6370 C CA . VAL A 1 832 ? 8.136 -5.294 -43.267 1.00 87.75 832 VAL A CA 1
ATOM 6371 C C . VAL A 1 832 ? 8.224 -3.770 -43.187 1.00 87.75 832 VAL A C 1
ATOM 6373 O O . VAL A 1 832 ? 7.203 -3.084 -43.103 1.00 87.75 832 VAL A O 1
ATOM 6376 N N . VAL A 1 833 ? 9.450 -3.249 -43.249 1.00 88.19 833 VAL A N 1
ATOM 6377 C CA . VAL A 1 833 ? 9.723 -1.809 -43.328 1.00 88.19 833 VAL A CA 1
ATOM 6378 C C . VAL A 1 833 ? 9.654 -1.359 -44.796 1.00 88.19 833 VAL A C 1
ATOM 6380 O O . VAL A 1 833 ? 10.340 -1.960 -45.628 1.00 88.19 833 VAL A O 1
ATOM 6383 N N . PRO A 1 834 ? 8.846 -0.337 -45.136 1.00 84.56 834 PRO A N 1
ATOM 6384 C CA . PRO A 1 834 ? 8.781 0.219 -46.487 1.00 84.56 834 PRO A CA 1
ATOM 6385 C C . PRO A 1 834 ? 10.137 0.737 -46.985 1.00 84.56 834 PRO A C 1
ATOM 6387 O O . PRO A 1 834 ? 10.927 1.278 -46.211 1.00 84.56 834 PRO A O 1
ATOM 6390 N N . ALA A 1 835 ? 10.391 0.588 -48.288 1.00 76.38 835 ALA A N 1
ATOM 6391 C CA . ALA A 1 835 ? 11.599 1.114 -48.926 1.00 76.38 835 ALA A CA 1
ATOM 6392 C C . ALA A 1 835 ? 11.559 2.645 -49.072 1.00 76.38 835 ALA A C 1
ATOM 6394 O O . ALA A 1 835 ? 12.584 3.301 -48.906 1.00 76.38 835 ALA A O 1
ATOM 6395 N N . GLU A 1 836 ? 10.377 3.203 -49.346 1.00 86.62 836 GLU A N 1
ATOM 6396 C CA . GLU A 1 836 ? 10.130 4.644 -49.392 1.00 86.62 836 GLU A CA 1
ATOM 6397 C C . GLU A 1 836 ? 9.462 5.090 -48.089 1.00 86.62 836 GLU A C 1
ATOM 6399 O O . GLU A 1 836 ? 8.440 4.532 -47.680 1.00 86.62 836 GLU A O 1
ATOM 6404 N N . LYS A 1 837 ? 10.058 6.089 -47.436 1.00 92.38 837 LYS A N 1
ATOM 6405 C CA . LYS A 1 837 ? 9.549 6.717 -46.214 1.00 92.38 837 LYS A CA 1
ATOM 6406 C C . LYS A 1 837 ? 9.082 8.135 -46.529 1.00 92.38 837 LYS A C 1
ATOM 6408 O O . LYS A 1 837 ? 9.586 8.760 -47.455 1.00 92.38 837 LYS A O 1
ATOM 6413 N N . GLN A 1 838 ? 8.115 8.623 -45.766 1.00 92.44 838 GLN A N 1
ATOM 6414 C CA . GLN A 1 838 ? 7.525 9.946 -45.930 1.00 92.44 838 GLN A CA 1
ATOM 6415 C C . GLN A 1 838 ? 8.097 10.917 -44.904 1.00 92.44 838 GLN A C 1
ATOM 6417 O O . GLN A 1 838 ? 8.310 10.554 -43.745 1.00 92.44 838 GLN A O 1
ATOM 6422 N N . THR A 1 839 ? 8.298 12.163 -45.311 1.00 93.56 839 THR A N 1
ATOM 6423 C CA . THR A 1 839 ? 8.645 13.244 -44.392 1.00 93.56 839 THR A CA 1
ATOM 6424 C C . THR A 1 839 ? 7.383 13.698 -43.657 1.00 93.56 839 THR A C 1
ATOM 6426 O O . THR A 1 839 ? 6.393 14.045 -44.292 1.00 93.56 839 THR A O 1
ATOM 6429 N N . TRP A 1 840 ? 7.424 13.687 -42.325 1.00 96.62 840 TRP A N 1
ATOM 6430 C CA . TRP A 1 840 ? 6.362 14.194 -41.452 1.00 96.62 840 TRP A CA 1
ATOM 6431 C C . TRP A 1 840 ? 6.982 15.077 -40.371 1.00 96.62 840 TRP A C 1
ATOM 6433 O O . TRP A 1 840 ? 8.099 14.817 -39.923 1.00 96.62 840 TRP A O 1
ATOM 6443 N N . SER A 1 841 ? 6.273 16.126 -39.956 1.00 97.06 841 SER A N 1
ATOM 6444 C CA . SER A 1 841 ? 6.782 17.081 -38.961 1.00 97.06 841 SER A CA 1
ATOM 6445 C C . SER A 1 841 ? 6.653 16.548 -37.531 1.00 97.06 841 SER A C 1
ATOM 6447 O O . SER A 1 841 ? 7.512 16.814 -36.687 1.00 97.06 841 SER A O 1
ATOM 6449 N N . ALA A 1 842 ? 5.605 15.769 -37.257 1.00 98.38 842 ALA A N 1
ATOM 6450 C CA . ALA A 1 842 ? 5.432 15.080 -35.990 1.00 98.38 842 ALA A CA 1
ATOM 6451 C C . ALA A 1 842 ? 4.663 13.760 -36.119 1.00 98.38 842 ALA A C 1
ATOM 6453 O O . ALA A 1 842 ? 3.981 13.489 -37.108 1.00 98.38 842 ALA A O 1
ATOM 6454 N N . VAL A 1 843 ? 4.748 12.947 -35.070 1.00 98.50 843 VAL A N 1
ATOM 6455 C CA . VAL A 1 843 ? 3.978 11.710 -34.911 1.00 98.50 843 VAL A CA 1
ATOM 6456 C C . VAL A 1 843 ? 3.421 11.593 -33.499 1.00 98.50 843 VAL A C 1
ATOM 6458 O O . VAL A 1 843 ? 3.991 12.146 -32.563 1.00 98.50 843 VAL A O 1
ATOM 6461 N N . MET A 1 844 ? 2.345 10.827 -33.334 1.00 98.56 844 MET A N 1
ATOM 6462 C CA . MET A 1 844 ? 1.879 10.339 -32.039 1.00 98.56 844 MET A CA 1
ATOM 6463 C C . MET A 1 844 ? 1.968 8.819 -31.995 1.00 98.56 844 MET A C 1
ATOM 6465 O O . MET A 1 844 ? 1.462 8.143 -32.897 1.00 98.56 844 MET A O 1
ATOM 6469 N N . VAL A 1 845 ? 2.608 8.301 -30.948 1.00 98.50 845 VAL A N 1
ATOM 6470 C CA . VAL A 1 845 ? 2.803 6.866 -30.715 1.00 98.50 845 VAL A CA 1
ATOM 6471 C C . VAL A 1 845 ? 2.511 6.494 -29.252 1.00 98.50 845 VAL A C 1
ATOM 6473 O O . VAL A 1 845 ? 2.730 7.318 -28.360 1.00 98.50 845 VAL A O 1
ATOM 6476 N N . PRO A 1 846 ? 1.999 5.277 -28.997 1.00 97.88 846 PRO A N 1
ATOM 6477 C CA . PRO A 1 846 ? 1.681 4.789 -27.654 1.00 97.88 846 PRO A CA 1
ATOM 6478 C C . PRO A 1 846 ? 2.892 4.204 -26.919 1.00 97.88 846 PRO A C 1
ATOM 6480 O O . PRO A 1 846 ? 3.707 3.514 -27.527 1.00 97.88 846 PRO A O 1
ATOM 6483 N N . HIS A 1 847 ? 2.919 4.348 -25.591 1.00 97.56 847 HIS A N 1
ATOM 6484 C CA . HIS A 1 847 ? 4.049 3.962 -24.731 1.00 97.56 847 HIS A CA 1
ATOM 6485 C C . HIS A 1 847 ? 3.746 2.837 -23.729 1.00 97.56 847 HIS A C 1
ATOM 6487 O O . HIS A 1 847 ? 4.526 2.597 -22.798 1.00 97.56 847 HIS A O 1
ATOM 6493 N N . ALA A 1 848 ? 2.634 2.113 -23.885 1.00 94.12 848 ALA A N 1
ATOM 6494 C CA . ALA A 1 848 ? 2.452 0.843 -23.183 1.00 94.12 848 ALA A CA 1
ATOM 6495 C C . ALA A 1 848 ? 3.542 -0.187 -23.560 1.00 94.12 848 ALA A C 1
ATOM 6497 O O . ALA A 1 848 ? 4.309 -0.027 -24.508 1.00 94.12 848 ALA A O 1
ATOM 6498 N N . GLY A 1 849 ? 3.639 -1.282 -22.798 1.00 93.38 849 GLY A N 1
ATOM 6499 C CA . GLY A 1 849 ? 4.629 -2.324 -23.089 1.00 93.38 849 GLY A CA 1
ATOM 6500 C C . GLY A 1 849 ? 4.491 -2.879 -24.515 1.00 93.38 849 GLY A C 1
ATOM 6501 O O . GLY A 1 849 ? 3.372 -3.037 -25.005 1.00 93.38 849 GLY A O 1
ATOM 6502 N N . LEU A 1 850 ? 5.611 -3.237 -25.161 1.00 94.62 850 LEU A N 1
ATOM 6503 C CA . LEU A 1 850 ? 5.667 -3.576 -26.598 1.00 94.62 850 LEU A CA 1
ATOM 6504 C C . LEU A 1 850 ? 4.685 -4.676 -27.014 1.00 94.62 850 LEU A C 1
ATOM 6506 O O . LEU A 1 850 ? 4.142 -4.639 -28.113 1.00 94.62 850 LEU A O 1
ATOM 6510 N N . LYS A 1 851 ? 4.412 -5.615 -26.104 1.00 91.94 851 LYS A N 1
ATOM 6511 C CA . LYS A 1 851 ? 3.379 -6.652 -26.239 1.00 91.94 851 LYS A CA 1
ATOM 6512 C C . LYS A 1 851 ? 2.000 -6.094 -26.626 1.00 91.94 851 LYS A C 1
ATOM 6514 O O . LYS A 1 851 ? 1.250 -6.780 -27.309 1.00 91.94 851 LYS A O 1
ATOM 6519 N N . TYR A 1 852 ? 1.635 -4.927 -26.103 1.00 91.69 852 TYR A N 1
ATOM 6520 C CA . TYR A 1 852 ? 0.302 -4.343 -26.237 1.00 91.69 852 TYR A CA 1
ATOM 6521 C C . TYR A 1 852 ? 0.252 -3.308 -27.357 1.00 91.69 852 TYR A C 1
ATOM 6523 O O . TYR A 1 852 ? -0.587 -3.409 -28.245 1.00 91.69 852 TYR A O 1
ATOM 6531 N N . SER A 1 853 ? 1.159 -2.331 -27.325 1.00 95.25 853 SER A N 1
ATOM 6532 C CA . SER A 1 853 ? 1.105 -1.156 -28.199 1.00 95.25 853 SER A CA 1
ATOM 6533 C C . SER A 1 853 ? 2.253 -1.078 -29.208 1.00 95.25 853 SER A C 1
ATOM 6535 O O . SER A 1 853 ? 2.211 -0.255 -30.123 1.00 95.25 853 SER A O 1
ATOM 6537 N N . GLY A 1 854 ? 3.254 -1.961 -29.103 1.00 96.19 854 GLY A N 1
ATOM 6538 C CA . GLY A 1 854 ? 4.461 -1.913 -29.930 1.00 96.19 854 GLY A CA 1
ATOM 6539 C C . GLY A 1 854 ? 4.167 -2.013 -31.424 1.00 96.19 854 GLY A C 1
ATOM 6540 O O . GLY A 1 854 ? 4.834 -1.363 -32.226 1.00 96.19 854 GLY A O 1
ATOM 6541 N N . ARG A 1 855 ? 3.121 -2.754 -31.817 1.00 96.25 855 ARG A N 1
ATOM 6542 C CA . ARG A 1 855 ? 2.689 -2.811 -33.219 1.00 96.25 855 ARG A CA 1
ATOM 6543 C C . ARG A 1 855 ? 2.156 -1.468 -33.728 1.00 96.25 855 ARG A C 1
ATOM 6545 O O . ARG A 1 855 ? 2.483 -1.080 -34.843 1.00 96.25 855 ARG A O 1
ATOM 6552 N N . ILE A 1 856 ? 1.384 -0.756 -32.910 1.00 97.50 856 ILE A N 1
ATOM 6553 C CA . ILE A 1 856 ? 0.810 0.551 -33.253 1.00 97.50 856 ILE A CA 1
ATOM 6554 C C . ILE A 1 856 ? 1.924 1.592 -33.412 1.00 97.50 856 ILE A C 1
ATOM 6556 O O . ILE A 1 856 ? 1.976 2.268 -34.439 1.00 97.50 856 ILE A O 1
ATOM 6560 N N . ALA A 1 857 ? 2.865 1.653 -32.462 1.00 97.62 857 ALA A N 1
ATOM 6561 C CA . ALA A 1 857 ? 4.040 2.524 -32.557 1.00 97.62 857 ALA A CA 1
ATOM 6562 C C . ALA A 1 857 ? 4.888 2.207 -33.805 1.00 97.62 857 ALA A C 1
ATOM 6564 O O . ALA A 1 857 ? 5.252 3.098 -34.576 1.00 97.62 857 ALA A O 1
ATOM 6565 N N . ALA A 1 858 ? 5.141 0.920 -34.059 1.00 97.06 858 ALA A N 1
ATOM 6566 C CA . ALA A 1 858 ? 5.890 0.456 -35.221 1.00 97.06 858 ALA A CA 1
ATOM 6567 C C . ALA A 1 858 ? 5.215 0.796 -36.557 1.00 97.06 858 ALA A C 1
ATOM 6569 O O . ALA A 1 858 ? 5.904 1.177 -37.506 1.00 97.06 858 ALA A O 1
ATOM 6570 N N . ASP A 1 859 ? 3.887 0.665 -36.645 1.00 95.88 859 ASP A N 1
ATOM 6571 C CA . ASP A 1 859 ? 3.126 0.976 -37.855 1.00 95.88 859 ASP A CA 1
ATOM 6572 C C . ASP A 1 859 ? 3.262 2.450 -38.249 1.00 95.88 859 ASP A C 1
ATOM 6574 O O . ASP A 1 859 ? 3.306 2.738 -39.442 1.00 95.88 859 ASP A O 1
ATOM 6578 N N . VAL A 1 860 ? 3.428 3.359 -37.286 1.00 97.12 860 VAL A N 1
ATOM 6579 C CA . VAL A 1 860 ? 3.730 4.775 -37.540 1.00 97.12 860 VAL A CA 1
ATOM 6580 C C . VAL A 1 860 ? 5.203 4.969 -37.905 1.00 97.12 860 VAL A C 1
ATOM 6582 O O . VAL A 1 860 ? 5.519 5.403 -39.013 1.00 97.12 860 VAL A O 1
ATOM 6585 N N . LEU A 1 861 ? 6.123 4.605 -37.005 1.00 97.56 861 LEU A N 1
ATOM 6586 C CA . LEU A 1 861 ? 7.543 4.964 -37.118 1.00 97.56 861 LEU A CA 1
ATOM 6587 C C . LEU A 1 861 ? 8.226 4.369 -38.356 1.00 97.56 861 LEU A C 1
ATOM 6589 O O . LEU A 1 861 ? 9.135 4.983 -38.914 1.00 97.56 861 LEU A O 1
ATOM 6593 N N . LYS A 1 862 ? 7.794 3.195 -38.834 1.00 95.19 862 LYS A N 1
ATOM 6594 C CA . LYS A 1 862 ? 8.394 2.571 -40.026 1.00 95.19 862 LYS A CA 1
ATOM 6595 C C . LYS A 1 862 ? 8.116 3.336 -41.325 1.00 95.19 862 LYS A C 1
ATOM 6597 O O . LYS A 1 862 ? 8.846 3.131 -42.292 1.00 95.19 862 LYS A O 1
ATOM 6602 N N . GLN A 1 863 ? 7.078 4.176 -41.352 1.00 94.50 863 GLN A N 1
ATOM 6603 C CA . GLN A 1 863 ? 6.669 4.949 -42.529 1.00 94.50 863 GLN A CA 1
ATOM 6604 C C . GLN A 1 863 ? 7.344 6.324 -42.602 1.00 94.50 863 GLN A C 1
ATOM 6606 O O . GLN A 1 863 ? 7.295 6.953 -43.656 1.00 94.50 863 GLN A O 1
ATOM 6611 N N . VAL A 1 864 ? 7.973 6.787 -41.518 1.00 95.44 864 VAL A N 1
ATOM 6612 C CA . VAL A 1 864 ? 8.482 8.160 -41.395 1.00 95.44 864 VAL A CA 1
ATOM 6613 C C . VAL A 1 864 ? 9.991 8.220 -41.609 1.00 95.44 864 VAL A C 1
ATOM 6615 O O . VAL A 1 864 ? 10.749 7.394 -41.092 1.00 95.44 864 VAL A O 1
ATOM 6618 N N . GLU A 1 865 ? 10.437 9.209 -42.378 1.00 95.44 865 GLU A N 1
ATOM 6619 C CA . GLU A 1 865 ? 11.844 9.580 -42.479 1.00 95.44 865 GLU A CA 1
ATOM 6620 C C . GLU A 1 865 ? 12.280 10.262 -41.175 1.00 95.44 865 GLU A C 1
ATOM 6622 O O . GLU A 1 865 ? 11.876 11.383 -40.878 1.00 95.44 865 GLU A O 1
ATOM 6627 N N . ILE A 1 866 ? 13.067 9.552 -40.362 1.00 96.75 866 ILE A N 1
ATOM 6628 C CA . ILE A 1 866 ? 13.536 10.047 -39.063 1.00 96.75 866 ILE A CA 1
ATOM 6629 C C . ILE A 1 866 ? 14.813 10.880 -39.293 1.00 96.75 866 ILE A C 1
ATOM 6631 O O . ILE A 1 866 ? 15.798 10.311 -39.777 1.00 96.75 866 ILE A O 1
ATOM 6635 N N . PRO A 1 867 ? 14.815 12.186 -38.961 1.00 96.25 867 PRO A N 1
ATOM 6636 C CA . PRO A 1 867 ? 15.968 13.070 -39.134 1.00 96.25 867 PRO A CA 1
ATOM 6637 C C . PRO A 1 867 ? 17.073 12.786 -38.101 1.00 96.25 867 PRO A C 1
ATOM 6639 O O . PRO A 1 867 ? 17.002 11.838 -37.323 1.00 96.25 867 PRO A O 1
ATOM 6642 N N . ASP A 1 868 ? 18.123 13.608 -38.088 1.00 96.19 868 ASP A N 1
ATOM 6643 C CA . ASP A 1 868 ? 19.277 13.451 -37.194 1.00 96.19 868 ASP A CA 1
ATOM 6644 C C . ASP A 1 868 ? 18.980 13.801 -35.722 1.00 96.19 868 ASP A C 1
ATOM 6646 O O . ASP A 1 868 ? 19.783 13.489 -34.837 1.00 96.19 868 ASP A O 1
ATOM 6650 N N . THR A 1 869 ? 17.850 14.460 -35.453 1.00 97.88 869 THR A N 1
ATOM 6651 C CA . THR A 1 869 ? 17.386 14.822 -34.111 1.00 97.88 869 THR A CA 1
ATOM 6652 C C . THR A 1 869 ? 15.896 14.529 -33.954 1.00 97.88 869 THR A C 1
ATOM 6654 O O . THR A 1 869 ? 15.084 14.916 -34.791 1.00 97.88 869 THR A O 1
ATOM 6657 N N . VAL A 1 870 ? 15.514 13.922 -32.833 1.00 98.44 870 VAL A N 1
ATOM 6658 C CA . VAL A 1 870 ? 14.113 13.765 -32.422 1.00 98.44 870 VAL A CA 1
ATOM 6659 C C . VAL A 1 870 ? 13.874 14.426 -31.070 1.00 98.44 870 VAL A C 1
ATOM 6661 O O . VAL A 1 870 ? 14.727 14.354 -30.180 1.00 98.44 870 VAL A O 1
ATOM 6664 N N . ILE A 1 871 ? 12.706 15.043 -30.902 1.00 98.69 871 ILE A N 1
ATOM 6665 C CA . ILE A 1 871 ? 12.226 15.523 -29.602 1.00 98.69 871 ILE A CA 1
ATOM 6666 C C . ILE A 1 871 ? 11.033 14.663 -29.206 1.00 98.69 871 ILE A C 1
ATOM 6668 O O . ILE A 1 871 ? 10.006 14.683 -29.877 1.00 98.69 871 ILE A O 1
ATOM 6672 N N . ILE A 1 872 ? 11.162 13.915 -28.115 1.00 98.75 872 ILE A N 1
ATOM 6673 C CA . ILE A 1 872 ? 10.094 13.080 -27.570 1.00 98.75 872 ILE A CA 1
ATOM 6674 C C . ILE A 1 872 ? 9.481 13.819 -26.389 1.00 98.75 872 ILE A C 1
ATOM 6676 O O . ILE A 1 872 ? 10.159 14.042 -25.386 1.00 98.75 872 ILE A O 1
ATOM 6680 N N . ILE A 1 873 ? 8.207 14.187 -26.507 1.00 98.69 873 ILE A N 1
ATOM 6681 C CA . ILE A 1 873 ? 7.441 14.831 -25.441 1.00 98.69 873 ILE A CA 1
ATOM 6682 C C . ILE A 1 873 ? 6.438 13.808 -24.914 1.00 98.69 873 ILE A C 1
ATOM 6684 O O . ILE A 1 873 ? 5.527 13.387 -25.629 1.00 98.69 873 ILE A O 1
ATOM 6688 N N . GLY A 1 874 ? 6.627 13.383 -23.668 1.00 97.75 874 GLY A N 1
ATOM 6689 C CA . GLY A 1 874 ? 5.782 12.388 -23.013 1.00 97.75 874 GLY A CA 1
ATOM 6690 C C . GLY A 1 874 ? 5.199 12.897 -21.698 1.00 97.75 874 GLY A C 1
ATOM 6691 O O . GLY A 1 874 ? 5.740 13.821 -21.086 1.00 97.75 874 GLY A O 1
ATOM 6692 N N . PRO A 1 875 ? 4.096 12.308 -21.219 1.00 96.44 875 PRO A N 1
ATOM 6693 C CA . PRO A 1 875 ? 3.617 12.576 -19.876 1.00 96.44 875 PRO A CA 1
ATOM 6694 C C . PRO A 1 875 ? 4.580 12.019 -18.830 1.00 96.44 875 PRO A C 1
ATOM 6696 O O . PRO A 1 875 ? 5.305 11.045 -19.067 1.00 96.44 875 PRO A O 1
ATOM 6699 N N . ARG A 1 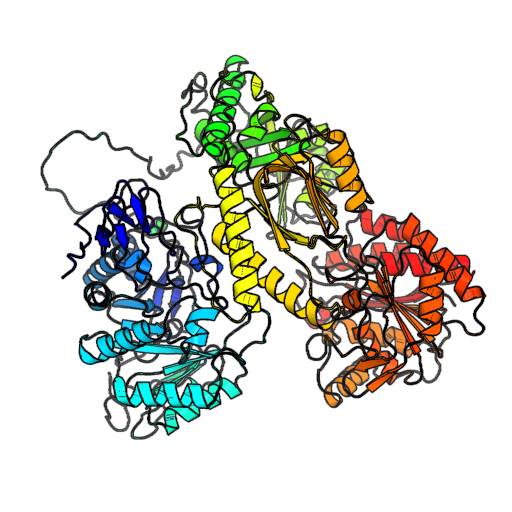876 ? 4.563 12.635 -17.651 1.00 93.31 876 ARG A N 1
ATOM 6700 C CA . ARG A 1 876 ? 5.250 12.136 -16.465 1.00 93.31 876 ARG A CA 1
ATOM 6701 C C . ARG A 1 876 ? 4.263 11.375 -15.583 1.00 93.31 876 ARG A C 1
ATOM 6703 O O . ARG A 1 876 ? 3.325 11.952 -15.043 1.00 93.31 876 ARG A O 1
ATOM 6710 N N . HIS A 1 877 ? 4.511 10.087 -15.407 1.00 89.12 877 HIS A N 1
ATOM 6711 C CA . HIS A 1 877 ? 3.736 9.189 -14.554 1.00 89.12 877 HIS A CA 1
ATOM 6712 C C . HIS A 1 877 ? 4.335 9.054 -13.155 1.00 89.12 877 HIS A C 1
ATOM 6714 O O . HIS A 1 877 ? 3.648 8.653 -12.215 1.00 89.12 877 HIS A O 1
ATOM 6720 N N . THR A 1 878 ? 5.628 9.350 -13.006 1.00 82.81 878 THR A N 1
ATOM 6721 C CA . THR A 1 878 ? 6.287 9.328 -11.699 1.00 82.81 878 THR A CA 1
ATOM 6722 C C . THR A 1 878 ? 5.994 10.606 -10.907 1.00 82.81 878 THR A C 1
ATOM 6724 O O . THR A 1 878 ? 5.922 11.700 -11.458 1.00 82.81 878 THR A O 1
ATOM 6727 N N . GLY A 1 879 ? 5.854 10.489 -9.583 1.00 72.00 879 GLY A N 1
ATOM 6728 C CA . GLY A 1 879 ? 5.705 11.648 -8.690 1.00 72.00 879 GLY A CA 1
ATOM 6729 C C . GLY A 1 879 ? 7.021 12.375 -8.382 1.00 72.00 879 GLY A C 1
ATOM 6730 O O . GLY A 1 879 ? 7.077 13.125 -7.412 1.00 72.00 879 GLY A O 1
ATOM 6731 N N . LEU A 1 880 ? 8.090 12.099 -9.137 1.00 80.00 880 LEU A N 1
ATOM 6732 C CA . LEU A 1 880 ? 9.440 12.599 -8.883 1.00 80.00 880 LEU A CA 1
ATOM 6733 C C . LEU A 1 880 ? 9.796 13.719 -9.863 1.00 80.00 880 LEU A C 1
ATOM 6735 O O . LEU A 1 880 ? 9.468 13.649 -11.046 1.00 80.00 880 LEU A O 1
ATOM 6739 N N . GLY A 1 881 ? 10.508 14.728 -9.367 1.00 85.50 881 GLY A N 1
ATOM 6740 C CA . GLY A 1 881 ? 11.053 15.819 -10.175 1.00 85.50 881 GLY A CA 1
ATOM 6741 C C . GLY A 1 881 ? 10.118 17.012 -10.399 1.00 85.50 881 GLY A C 1
ATOM 6742 O O . GLY A 1 881 ? 9.035 17.088 -9.816 1.00 85.50 881 GLY A O 1
ATOM 6743 N N . VAL A 1 882 ? 10.533 17.959 -11.233 1.00 89.38 882 VAL A N 1
ATOM 6744 C CA . VAL A 1 882 ? 9.769 19.174 -11.584 1.00 89.38 882 VAL A CA 1
ATOM 6745 C C . VAL A 1 882 ? 8.622 18.893 -12.560 1.00 89.38 882 VAL A C 1
ATOM 6747 O O . VAL A 1 882 ? 8.597 17.857 -13.216 1.00 89.38 882 VAL A O 1
ATOM 6750 N N . GLU A 1 883 ? 7.659 19.816 -12.667 1.00 87.81 883 GLU A N 1
ATOM 6751 C CA . GLU A 1 883 ? 6.495 19.642 -13.550 1.00 87.81 883 GLU A CA 1
ATOM 6752 C C . GLU A 1 883 ? 6.875 19.475 -15.018 1.00 87.81 883 GLU A C 1
ATOM 6754 O O . GLU A 1 883 ? 6.347 18.573 -15.666 1.00 87.81 883 GLU A O 1
ATOM 6759 N N . TRP A 1 884 ? 7.788 20.298 -15.534 1.00 94.19 884 TRP A N 1
ATOM 6760 C CA . TRP A 1 884 ? 8.290 20.198 -16.902 1.00 94.19 884 TRP A CA 1
ATOM 6761 C C . TRP A 1 884 ? 9.794 19.976 -16.866 1.00 94.19 884 TRP A C 1
ATOM 6763 O O . TRP A 1 884 ? 10.550 20.848 -16.437 1.00 94.19 884 TRP A O 1
ATOM 6773 N N . ALA A 1 885 ? 10.230 18.803 -17.312 1.00 96.44 885 ALA A N 1
ATOM 6774 C CA . ALA A 1 885 ? 11.632 18.418 -17.256 1.00 96.44 885 ALA A CA 1
ATOM 6775 C C . ALA A 1 885 ? 12.176 18.059 -18.636 1.00 96.44 885 ALA A C 1
ATOM 6777 O O . ALA A 1 885 ? 11.512 17.369 -19.411 1.00 96.44 885 ALA A O 1
ATOM 6778 N N . VAL A 1 886 ? 13.410 18.484 -18.906 1.00 97.31 886 VAL A N 1
ATOM 6779 C CA . VAL A 1 886 ? 14.240 17.966 -19.998 1.00 97.31 886 VAL A CA 1
ATOM 6780 C C . VAL A 1 886 ? 15.278 17.023 -19.419 1.00 97.31 886 VAL A C 1
ATOM 6782 O O . VAL A 1 886 ? 15.886 17.283 -18.377 1.00 97.31 886 VAL A O 1
ATOM 6785 N N . ALA A 1 887 ? 15.517 15.931 -20.131 1.00 95.81 887 ALA A N 1
ATOM 6786 C CA . ALA A 1 887 ? 16.471 14.925 -19.723 1.00 95.81 887 ALA A CA 1
ATOM 6787 C C . ALA A 1 887 ? 17.906 15.495 -19.734 1.00 95.81 887 ALA A C 1
ATOM 6789 O O . ALA A 1 887 ? 18.361 15.961 -20.781 1.00 95.81 887 ALA A O 1
ATOM 6790 N N . PRO A 1 888 ? 18.652 15.440 -18.613 1.00 93.88 888 PRO A N 1
ATOM 6791 C CA . PRO A 1 888 ? 19.992 16.027 -18.516 1.00 93.88 888 PRO A CA 1
ATOM 6792 C C . PRO A 1 888 ? 21.122 15.098 -18.989 1.00 93.88 888 PRO A C 1
ATOM 6794 O O . PRO A 1 888 ? 22.281 15.326 -18.653 1.00 93.88 888 PRO A O 1
ATOM 6797 N N . TYR A 1 889 ? 20.798 14.021 -19.704 1.00 93.94 889 TYR A N 1
ATOM 6798 C CA . TYR A 1 889 ? 21.756 12.978 -20.071 1.00 93.94 889 TYR A CA 1
ATOM 6799 C C . TYR A 1 889 ? 22.429 13.273 -21.412 1.00 93.94 889 TYR A C 1
ATOM 6801 O O . TYR A 1 889 ? 21.788 13.772 -22.333 1.00 93.94 889 TYR A O 1
ATOM 6809 N N . ASP A 1 890 ? 23.688 12.864 -21.546 1.00 95.88 890 ASP A N 1
ATOM 6810 C CA . ASP A 1 890 ? 24.433 12.822 -22.806 1.00 95.88 890 ASP A CA 1
ATOM 6811 C C . ASP A 1 890 ? 24.042 11.597 -23.649 1.00 95.88 890 ASP A C 1
ATOM 6813 O O . ASP A 1 890 ? 24.076 11.637 -24.881 1.00 95.88 890 ASP A O 1
ATOM 6817 N N . HIS A 1 891 ? 23.661 10.497 -22.988 1.00 97.06 891 HIS A N 1
ATOM 6818 C CA . HIS A 1 891 ? 23.317 9.236 -23.640 1.00 97.06 891 HIS A CA 1
ATOM 6819 C C . HIS A 1 891 ? 22.124 8.529 -22.994 1.00 97.06 891 HIS A C 1
ATOM 6821 O O . HIS A 1 891 ? 21.968 8.514 -21.771 1.00 97.06 891 HIS A O 1
ATOM 6827 N N . TRP A 1 892 ? 21.340 7.851 -23.830 1.00 97.44 892 TRP A N 1
ATOM 6828 C CA . TRP A 1 892 ? 20.271 6.941 -23.431 1.00 97.44 892 TRP A CA 1
ATOM 6829 C C . TRP A 1 892 ? 20.712 5.499 -23.657 1.00 97.44 892 TRP A C 1
ATOM 6831 O O . TRP A 1 892 ? 21.086 5.134 -24.773 1.00 97.44 892 TRP A O 1
ATOM 6841 N N . GLN A 1 893 ? 20.663 4.674 -22.616 1.00 96.88 893 GLN A N 1
ATOM 6842 C CA . GLN A 1 893 ? 21.017 3.264 -22.706 1.00 96.88 893 GLN A CA 1
ATOM 6843 C C . GLN A 1 893 ? 19.763 2.389 -22.786 1.00 96.88 893 GLN A C 1
ATOM 6845 O O . GLN A 1 893 ? 18.834 2.539 -21.993 1.00 96.88 893 GLN A O 1
ATOM 6850 N N . ILE A 1 894 ? 19.777 1.432 -23.712 1.00 95.31 894 ILE A N 1
ATOM 6851 C CA . ILE A 1 894 ? 18.813 0.331 -23.813 1.00 95.31 894 ILE A CA 1
ATOM 6852 C C . ILE A 1 894 ? 19.576 -1.001 -23.936 1.00 95.31 894 ILE A C 1
ATOM 6854 O O . ILE A 1 894 ? 20.769 -0.996 -24.256 1.00 95.31 894 ILE A O 1
ATOM 6858 N N . PRO A 1 895 ? 18.953 -2.164 -23.678 1.00 95.19 895 PRO A N 1
ATOM 6859 C CA . PRO A 1 895 ? 19.618 -3.452 -23.863 1.00 95.19 895 PRO A CA 1
ATOM 6860 C C . PRO A 1 895 ? 20.200 -3.600 -25.278 1.00 95.19 895 PRO A C 1
ATOM 6862 O O . PRO A 1 895 ? 19.470 -3.685 -26.260 1.00 95.19 895 PRO A O 1
ATOM 6865 N N . GLY A 1 896 ? 21.531 -3.623 -25.381 1.00 91.31 896 GLY A N 1
ATOM 6866 C CA . GLY A 1 896 ? 22.250 -3.832 -26.642 1.00 91.31 896 GLY A CA 1
ATOM 6867 C C . GLY A 1 896 ? 22.515 -2.584 -27.487 1.00 91.31 896 GLY A C 1
ATOM 6868 O O . GLY A 1 896 ? 23.159 -2.715 -28.525 1.00 91.31 896 GLY A O 1
ATOM 6869 N N . ALA A 1 897 ? 22.076 -1.392 -27.071 1.00 93.56 897 ALA A N 1
ATOM 6870 C CA . ALA A 1 897 ? 22.351 -0.155 -27.802 1.00 93.56 897 ALA A CA 1
ATOM 6871 C C . ALA A 1 897 ? 22.442 1.076 -26.887 1.00 93.56 897 ALA A C 1
ATOM 6873 O O . ALA A 1 897 ? 21.849 1.135 -25.810 1.00 93.56 897 ALA A O 1
ATOM 6874 N N . THR A 1 898 ? 23.161 2.089 -27.363 1.00 96.06 898 THR A N 1
ATOM 6875 C CA . THR A 1 898 ? 23.268 3.399 -26.717 1.00 96.06 898 THR A CA 1
ATOM 6876 C C . THR A 1 898 ? 22.975 4.469 -27.756 1.00 96.06 898 THR A C 1
ATOM 6878 O O . THR A 1 898 ? 23.592 4.475 -28.819 1.00 96.06 898 THR A O 1
ATOM 6881 N N . MET A 1 899 ? 22.054 5.376 -27.448 1.00 97.00 899 MET A N 1
ATOM 6882 C CA . MET A 1 899 ? 21.692 6.502 -28.306 1.00 97.00 899 MET A CA 1
ATOM 6883 C C . MET A 1 899 ? 22.247 7.804 -27.733 1.00 97.00 899 MET A C 1
ATOM 6885 O O . MET A 1 899 ? 22.250 8.005 -26.519 1.00 97.00 899 MET A O 1
ATOM 6889 N N . ALA A 1 900 ? 22.727 8.697 -28.596 1.00 97.69 900 ALA A N 1
ATOM 6890 C CA . ALA A 1 900 ? 23.192 10.017 -28.179 1.00 97.69 900 ALA A CA 1
ATOM 6891 C C . ALA A 1 900 ? 22.009 10.955 -27.892 1.00 97.69 900 ALA A C 1
ATOM 6893 O O . ALA A 1 900 ? 20.962 10.862 -28.532 1.00 97.69 900 ALA A O 1
ATOM 6894 N N . ALA A 1 901 ? 22.179 11.881 -26.955 1.00 96.75 901 ALA A N 1
ATOM 6895 C CA . ALA A 1 901 ? 21.249 12.979 -26.734 1.00 96.75 901 ALA A CA 1
ATOM 6896 C C . ALA A 1 901 ? 21.699 14.248 -27.474 1.00 96.75 901 ALA A C 1
ATOM 6898 O O . ALA A 1 901 ? 22.893 14.471 -27.688 1.00 96.75 901 ALA A O 1
ATOM 6899 N N . ASN A 1 902 ? 20.755 15.116 -27.849 1.00 96.88 902 ASN A N 1
ATOM 6900 C CA . ASN A 1 902 ? 21.087 16.457 -28.345 1.00 96.88 902 ASN A CA 1
ATOM 6901 C C . ASN A 1 902 ? 21.092 17.456 -27.177 1.00 96.88 902 ASN A C 1
ATOM 6903 O O . ASN A 1 902 ? 20.149 18.219 -26.974 1.00 96.88 902 ASN A O 1
ATOM 6907 N N . VAL A 1 903 ? 22.165 17.414 -26.383 1.00 93.56 903 VAL A N 1
ATOM 6908 C CA . VAL A 1 903 ? 22.306 18.215 -25.153 1.00 93.56 903 VAL A CA 1
ATOM 6909 C C . VAL A 1 903 ? 22.312 19.717 -25.443 1.00 93.56 903 VAL A C 1
ATOM 6911 O O . VAL A 1 903 ? 21.839 20.504 -24.629 1.00 93.56 903 VAL A O 1
ATOM 6914 N N . GLU A 1 904 ? 22.815 20.129 -26.608 1.00 94.69 904 GLU A N 1
ATOM 6915 C CA . GLU A 1 904 ? 22.842 21.545 -26.978 1.00 94.69 904 GLU A CA 1
ATOM 6916 C C . GLU A 1 904 ? 21.433 22.091 -27.217 1.00 94.69 904 GLU A C 1
ATOM 6918 O O . GLU A 1 904 ? 21.057 23.100 -26.624 1.00 94.69 904 GLU A O 1
ATOM 6923 N N . LEU A 1 905 ? 20.610 21.366 -27.979 1.00 95.75 905 LEU A N 1
ATOM 6924 C CA . LEU A 1 905 ? 19.202 21.721 -28.149 1.00 95.75 905 LEU A CA 1
ATOM 6925 C C . LEU A 1 905 ? 18.449 21.688 -26.809 1.00 95.75 905 LEU A C 1
ATOM 6927 O O . LEU A 1 905 ? 17.656 22.579 -26.524 1.00 95.75 905 LEU A O 1
ATOM 6931 N N . ALA A 1 906 ? 18.746 20.712 -25.945 1.00 96.19 906 ALA A N 1
ATOM 6932 C CA . ALA A 1 906 ? 18.179 20.650 -24.599 1.00 96.19 906 ALA A CA 1
ATOM 6933 C C . ALA A 1 906 ? 18.502 21.902 -23.756 1.00 96.19 906 ALA A C 1
ATOM 6935 O O . ALA A 1 906 ? 17.626 22.416 -23.062 1.00 96.19 906 ALA A O 1
ATOM 6936 N N . ARG A 1 907 ? 19.729 22.441 -23.845 1.00 96.06 907 ARG A N 1
ATOM 6937 C CA . ARG A 1 907 ? 20.109 23.690 -23.154 1.00 96.06 907 ARG A CA 1
ATOM 6938 C C . ARG A 1 907 ? 19.355 24.894 -23.701 1.00 96.06 907 ARG A C 1
ATOM 6940 O O . ARG A 1 907 ? 18.907 25.727 -22.918 1.00 96.06 907 ARG A O 1
ATOM 6947 N N . GLN A 1 908 ? 19.203 24.978 -25.021 1.00 96.31 908 GLN A N 1
ATOM 6948 C CA . GLN A 1 908 ? 18.454 26.057 -25.665 1.00 96.31 908 GLN A CA 1
ATOM 6949 C C . GLN A 1 908 ? 16.974 26.039 -25.254 1.00 96.31 908 GLN A C 1
ATOM 6951 O O . GLN A 1 908 ? 16.409 27.093 -24.970 1.00 96.31 908 GLN A O 1
ATOM 6956 N N . LEU A 1 909 ? 16.375 24.848 -25.138 1.00 96.69 909 LEU A N 1
ATOM 6957 C CA . LEU A 1 909 ? 15.005 24.669 -24.649 1.00 96.69 909 LEU A CA 1
ATOM 6958 C C . LEU A 1 909 ? 14.836 25.189 -23.218 1.00 96.69 909 LEU A C 1
ATOM 6960 O O . LEU A 1 909 ? 13.958 26.010 -22.977 1.00 96.69 909 LEU A O 1
ATOM 6964 N N . VAL A 1 910 ? 15.702 24.768 -22.290 1.00 95.69 910 VAL A N 1
ATOM 6965 C CA . VAL A 1 910 ? 15.676 25.223 -20.884 1.00 95.69 910 VAL A CA 1
ATOM 6966 C C . VAL A 1 910 ? 15.894 26.737 -20.767 1.00 95.69 910 VAL A C 1
ATOM 6968 O O . VAL A 1 910 ? 15.318 27.383 -19.899 1.00 95.69 910 VAL A O 1
ATOM 6971 N N . ALA A 1 911 ? 16.711 27.329 -21.642 1.00 94.88 911 ALA A N 1
ATOM 6972 C CA . ALA A 1 911 ? 16.957 28.771 -21.636 1.00 94.88 911 ALA A CA 1
ATOM 6973 C C . ALA A 1 911 ? 15.775 29.599 -22.171 1.00 94.88 911 ALA A C 1
ATOM 6975 O O . ALA A 1 911 ? 15.637 30.765 -21.797 1.00 94.88 911 ALA A O 1
ATOM 6976 N N . ARG A 1 912 ? 14.958 29.029 -23.067 1.00 94.25 912 ARG A N 1
ATOM 6977 C CA . ARG A 1 912 ? 13.858 29.734 -23.740 1.00 94.25 912 ARG A CA 1
ATOM 6978 C C . ARG A 1 912 ? 12.511 29.520 -23.053 1.00 94.25 912 ARG A C 1
ATOM 6980 O O . ARG A 1 912 ? 11.744 30.468 -22.951 1.00 94.25 912 ARG A O 1
ATOM 6987 N N . ILE A 1 913 ? 12.225 28.295 -22.622 1.00 94.75 913 ILE A N 1
ATOM 6988 C CA . ILE A 1 913 ? 10.900 27.888 -22.151 1.00 94.75 913 ILE A CA 1
ATOM 6989 C C . ILE A 1 913 ? 10.815 28.063 -20.636 1.00 94.75 913 ILE A C 1
ATOM 6991 O O . ILE A 1 913 ? 11.512 27.396 -19.870 1.00 94.75 913 ILE A O 1
ATOM 6995 N N . GLU A 1 914 ? 9.924 28.945 -20.189 1.00 89.12 914 GLU A N 1
ATOM 6996 C CA . GLU A 1 914 ? 9.711 29.199 -18.765 1.00 89.12 914 GLU A CA 1
ATOM 6997 C C . GLU A 1 914 ? 9.216 27.937 -18.032 1.00 89.12 914 GLU A C 1
ATOM 6999 O O . GLU A 1 914 ? 8.260 27.285 -18.448 1.00 89.12 914 GLU A O 1
ATOM 7004 N N . GLY A 1 915 ? 9.860 27.600 -16.909 1.00 86.62 915 GLY A N 1
ATOM 7005 C CA . GLY A 1 915 ? 9.485 26.465 -16.056 1.00 86.62 915 GLY A CA 1
ATOM 7006 C C . GLY A 1 915 ? 10.003 25.098 -16.516 1.00 86.62 915 GLY A C 1
ATOM 7007 O O . GLY A 1 915 ? 9.779 24.114 -15.814 1.00 86.62 915 GLY A O 1
ATOM 7008 N N . LEU A 1 916 ? 10.700 25.029 -17.654 1.00 94.94 916 LEU A N 1
ATOM 7009 C CA . LEU A 1 916 ? 11.342 23.817 -18.149 1.00 94.94 916 LEU A CA 1
ATOM 7010 C C . LEU A 1 916 ? 12.763 23.691 -17.573 1.00 94.94 916 LEU A C 1
ATOM 7012 O O . LEU A 1 916 ? 13.612 24.535 -17.844 1.00 94.94 916 LEU A O 1
ATOM 7016 N N . GLU A 1 917 ? 13.048 22.640 -16.798 1.00 95.44 917 GLU A N 1
ATOM 7017 C CA . GLU A 1 917 ? 14.351 22.471 -16.127 1.00 95.44 917 GLU A CA 1
ATOM 7018 C C . GLU A 1 917 ? 15.043 21.141 -16.471 1.00 95.44 917 GLU A C 1
ATOM 7020 O O . GLU A 1 917 ? 14.408 20.146 -16.819 1.00 95.44 917 GLU A O 1
ATOM 7025 N N . PHE A 1 918 ? 16.371 21.100 -16.339 1.00 95.94 918 PHE A N 1
ATOM 7026 C CA . PHE A 1 918 ? 17.144 19.858 -16.420 1.00 95.94 918 PHE A CA 1
ATOM 7027 C C . PHE A 1 918 ? 16.973 19.021 -15.155 1.00 95.94 918 PHE A C 1
ATOM 7029 O O . PHE A 1 918 ? 17.536 19.369 -14.119 1.00 95.94 918 PHE A O 1
ATOM 7036 N N . ASP A 1 919 ? 16.267 17.893 -15.231 1.00 95.31 919 ASP A N 1
ATOM 7037 C CA . ASP A 1 919 ? 15.958 17.111 -14.032 1.00 95.31 919 ASP A CA 1
ATOM 7038 C C . ASP A 1 919 ? 16.047 15.600 -14.234 1.00 95.31 919 ASP A C 1
ATOM 7040 O O . ASP A 1 919 ? 15.155 14.952 -14.770 1.00 95.31 919 ASP A O 1
ATOM 7044 N N . SER A 1 920 ? 17.108 14.994 -13.716 1.00 93.06 920 SER A N 1
ATOM 7045 C CA . SER A 1 920 ? 17.297 13.548 -13.797 1.00 93.06 920 SER A CA 1
ATOM 7046 C C . SER A 1 920 ? 16.273 12.751 -12.988 1.00 93.06 920 SER A C 1
ATOM 7048 O O . SER A 1 920 ? 15.957 11.626 -13.374 1.00 93.06 920 SER A O 1
ATOM 7050 N N . ALA A 1 921 ? 15.716 13.303 -11.904 1.00 90.12 921 ALA A N 1
ATOM 7051 C CA . ALA A 1 921 ? 14.760 12.582 -11.067 1.00 90.12 921 ALA A CA 1
ATOM 7052 C C . ALA A 1 921 ? 13.439 12.342 -11.806 1.00 90.12 921 ALA A C 1
ATOM 7054 O O . ALA A 1 921 ? 12.874 11.252 -11.702 1.00 90.12 921 ALA A O 1
ATOM 7055 N N . ALA A 1 922 ? 13.001 13.317 -12.611 1.00 92.06 922 ALA A N 1
ATOM 7056 C CA . ALA A 1 922 ? 11.821 13.197 -13.465 1.00 92.06 922 ALA A CA 1
ATOM 7057 C C . ALA A 1 922 ? 11.958 12.085 -14.518 1.00 92.06 922 ALA A C 1
ATOM 7059 O O . ALA A 1 922 ? 10.967 11.468 -14.898 1.00 92.06 922 ALA A O 1
ATOM 7060 N N . HIS A 1 923 ? 13.183 11.786 -14.965 1.00 95.38 923 HIS A N 1
ATOM 7061 C CA . HIS A 1 923 ? 13.439 10.817 -16.033 1.00 95.38 923 HIS A CA 1
ATOM 7062 C C . HIS A 1 923 ? 13.953 9.451 -15.552 1.00 95.38 923 HIS A C 1
ATOM 7064 O O . HIS A 1 923 ? 13.860 8.477 -16.305 1.00 95.38 923 HIS A O 1
ATOM 7070 N N . ALA A 1 924 ? 14.486 9.347 -14.329 1.00 91.50 924 ALA A N 1
ATOM 7071 C CA . ALA A 1 924 ? 15.202 8.164 -13.838 1.00 91.50 924 ALA A CA 1
ATOM 7072 C C . ALA A 1 924 ? 14.367 6.875 -13.850 1.00 91.50 924 ALA A C 1
ATOM 7074 O O . ALA A 1 924 ? 14.908 5.792 -14.047 1.00 91.50 924 ALA A O 1
ATOM 7075 N N . SER A 1 925 ? 13.055 6.979 -13.637 1.00 91.00 925 SER A N 1
ATOM 7076 C CA . SER A 1 925 ? 12.127 5.839 -13.685 1.00 91.00 925 SER A CA 1
ATOM 7077 C C . SER A 1 925 ? 10.954 6.060 -14.639 1.00 91.00 925 SER A C 1
ATOM 7079 O O . SER A 1 925 ? 10.043 5.234 -14.693 1.00 91.00 925 SER A O 1
ATOM 7081 N N . GLU A 1 926 ? 10.939 7.160 -15.390 1.00 94.88 926 GLU A N 1
ATOM 7082 C CA . GLU A 1 926 ? 9.872 7.436 -16.352 1.00 94.88 926 GLU A CA 1
ATOM 7083 C C . GLU A 1 926 ? 9.984 6.528 -17.580 1.00 94.88 926 GLU A C 1
ATOM 7085 O O . GLU A 1 926 ? 11.082 6.186 -18.005 1.00 94.88 926 GLU A O 1
ATOM 7090 N N . HIS A 1 927 ? 8.850 6.119 -18.140 1.00 95.62 927 HIS A N 1
ATOM 7091 C CA . HIS A 1 927 ? 8.786 5.144 -19.224 1.00 95.62 927 HIS A CA 1
ATOM 7092 C C . HIS A 1 927 ? 8.279 5.726 -20.544 1.00 95.62 927 HIS A C 1
ATOM 7094 O O . HIS A 1 927 ? 8.640 5.191 -21.588 1.00 95.62 927 HIS A O 1
ATOM 7100 N N . SER A 1 928 ? 7.522 6.830 -20.515 1.00 96.38 928 SER A N 1
ATOM 7101 C CA . SER A 1 928 ? 6.886 7.411 -21.709 1.00 96.38 928 SER A CA 1
ATOM 7102 C C . SER A 1 928 ? 7.865 7.726 -22.846 1.00 96.38 928 SER A C 1
ATOM 7104 O O . SER A 1 928 ? 7.530 7.574 -24.014 1.00 96.38 928 SER A O 1
ATOM 7106 N N . ILE A 1 929 ? 9.099 8.118 -22.529 1.00 97.44 929 ILE A N 1
ATOM 7107 C CA . ILE A 1 929 ? 10.156 8.342 -23.530 1.00 97.44 929 ILE A CA 1
ATOM 7108 C C . ILE A 1 929 ? 10.921 7.050 -23.840 1.00 97.44 929 ILE A C 1
ATOM 7110 O O . ILE A 1 929 ? 11.278 6.791 -24.985 1.00 97.44 929 ILE A O 1
ATOM 7114 N N . GLU A 1 930 ? 11.207 6.244 -22.813 1.00 97.31 930 GLU A N 1
ATOM 7115 C CA . GLU A 1 930 ? 12.102 5.086 -22.913 1.00 97.31 930 GLU A CA 1
ATOM 7116 C C . GLU A 1 930 ? 11.567 4.002 -23.853 1.00 97.31 930 GLU A C 1
ATOM 7118 O O . GLU A 1 930 ? 12.350 3.376 -24.564 1.00 97.31 930 GLU A O 1
ATOM 7123 N N . VAL A 1 931 ? 10.250 3.790 -23.866 1.00 97.19 931 VAL A N 1
ATOM 7124 C CA . VAL A 1 931 ? 9.595 2.741 -24.662 1.00 97.19 931 VAL A CA 1
ATOM 7125 C C . VAL A 1 931 ? 9.725 2.978 -26.171 1.00 97.19 931 VAL A C 1
ATOM 7127 O O . VAL A 1 931 ? 9.732 2.013 -26.935 1.00 97.19 931 VAL A O 1
ATOM 7130 N N . GLU A 1 932 ? 9.943 4.223 -26.599 1.00 97.81 932 GLU A N 1
ATOM 7131 C CA . GLU A 1 932 ? 10.125 4.569 -28.015 1.00 97.81 932 GLU A CA 1
ATOM 7132 C C . GLU A 1 932 ? 11.561 4.331 -28.511 1.00 97.81 932 GLU A C 1
ATOM 7134 O O . GLU A 1 932 ? 11.807 4.122 -29.704 1.00 97.81 932 GLU A O 1
ATOM 7139 N N . LEU A 1 933 ? 12.538 4.325 -27.597 1.00 97.88 933 LEU A N 1
ATOM 7140 C CA . LEU A 1 933 ? 13.963 4.240 -27.933 1.00 97.88 933 LEU A CA 1
ATOM 7141 C C . LEU A 1 933 ? 14.353 2.952 -28.679 1.00 97.88 933 LEU A C 1
ATOM 7143 O O . LEU A 1 933 ? 15.139 3.057 -29.622 1.00 97.88 933 LEU A O 1
ATOM 7147 N N . PRO A 1 934 ? 13.830 1.750 -28.350 1.00 97.88 934 PRO A N 1
ATOM 7148 C CA . PRO A 1 934 ? 14.135 0.536 -29.106 1.00 97.88 934 PRO A CA 1
ATOM 7149 C C . PRO A 1 934 ? 13.779 0.627 -30.596 1.00 97.88 934 PRO A C 1
ATOM 7151 O O . PRO A 1 934 ? 14.530 0.125 -31.436 1.00 97.88 934 PRO A O 1
ATOM 7154 N N . PHE A 1 935 ? 12.676 1.297 -30.949 1.00 97.88 935 PHE A N 1
ATOM 7155 C CA . PHE A 1 935 ? 12.297 1.502 -32.349 1.00 97.88 935 PHE A CA 1
ATOM 7156 C C . PHE A 1 935 ? 13.241 2.476 -33.049 1.00 97.88 935 PHE A C 1
ATOM 7158 O O . PHE A 1 935 ? 13.702 2.197 -34.159 1.00 97.88 935 PHE A O 1
ATOM 7165 N N . LEU A 1 936 ? 13.582 3.586 -32.392 1.00 97.62 936 LEU A N 1
ATOM 7166 C CA . LEU A 1 936 ? 14.502 4.583 -32.940 1.00 97.62 936 LEU A CA 1
ATOM 7167 C C . LEU A 1 936 ? 15.915 4.018 -33.119 1.00 97.62 936 LEU A C 1
ATOM 7169 O O . LEU A 1 936 ? 16.503 4.179 -34.186 1.00 97.62 936 LEU A O 1
ATOM 7173 N N . ALA A 1 937 ? 16.424 3.267 -32.140 1.00 96.50 937 ALA A N 1
ATOM 7174 C CA . ALA A 1 937 ? 17.712 2.583 -32.238 1.00 96.50 937 ALA A CA 1
ATOM 7175 C C . ALA A 1 937 ? 17.764 1.611 -33.429 1.00 96.50 937 ALA A C 1
ATOM 7177 O O . ALA A 1 937 ? 18.814 1.431 -34.045 1.00 96.50 937 ALA A O 1
ATOM 7178 N N . ARG A 1 938 ? 16.626 1.000 -33.785 1.00 96.12 938 ARG A N 1
ATOM 7179 C CA . ARG A 1 938 ? 16.522 0.068 -34.913 1.00 96.12 938 ARG A CA 1
ATOM 7180 C C . ARG A 1 938 ? 16.345 0.756 -36.271 1.00 96.12 938 ARG A C 1
ATOM 7182 O O . ARG A 1 938 ? 16.845 0.228 -37.270 1.00 96.12 938 ARG A O 1
ATOM 7189 N N . LEU A 1 939 ? 15.597 1.858 -36.330 1.00 96.12 939 LEU A N 1
ATOM 7190 C CA . LEU A 1 939 ? 15.224 2.546 -37.574 1.00 96.12 939 LEU A CA 1
ATOM 7191 C C . LEU A 1 939 ? 16.185 3.676 -37.965 1.00 96.12 939 LEU A C 1
ATOM 7193 O O . LEU A 1 939 ? 16.351 3.925 -39.159 1.00 96.12 939 LEU A O 1
ATOM 7197 N N . ALA A 1 940 ? 16.794 4.344 -36.984 1.00 95.88 940 ALA A N 1
ATOM 7198 C CA . ALA A 1 940 ? 17.669 5.500 -37.152 1.00 95.88 940 ALA A CA 1
ATOM 7199 C C . ALA A 1 940 ? 18.727 5.560 -36.023 1.00 95.88 940 ALA A C 1
ATOM 7201 O O . ALA A 1 940 ? 18.707 6.475 -35.204 1.00 95.88 940 ALA A O 1
ATOM 7202 N N . PRO A 1 941 ? 19.685 4.615 -35.957 1.00 94.38 941 PRO A N 1
ATOM 7203 C CA . PRO A 1 941 ? 20.641 4.507 -34.843 1.00 94.38 941 PRO A CA 1
ATOM 7204 C C . PRO A 1 941 ? 21.535 5.741 -34.636 1.00 94.38 941 PRO A C 1
ATOM 7206 O O . PRO A 1 941 ? 22.082 5.919 -33.553 1.00 94.38 941 PRO A O 1
ATOM 7209 N N . ALA A 1 942 ? 21.703 6.578 -35.665 1.00 95.06 942 ALA A N 1
ATOM 7210 C CA . ALA A 1 942 ? 22.493 7.807 -35.594 1.00 95.06 942 ALA A CA 1
ATOM 7211 C C . ALA A 1 942 ? 21.698 9.024 -35.080 1.00 95.06 942 ALA A C 1
ATOM 7213 O O . ALA A 1 942 ? 22.298 10.075 -34.860 1.00 95.06 942 ALA A O 1
ATOM 7214 N N . THR A 1 943 ? 20.374 8.907 -34.901 1.00 97.44 943 THR A N 1
ATOM 7215 C CA . THR A 1 943 ? 19.553 10.025 -34.420 1.00 97.44 943 THR A CA 1
ATOM 7216 C C . THR A 1 943 ? 19.898 10.380 -32.980 1.00 97.44 943 THR A C 1
ATOM 7218 O O . THR A 1 943 ? 20.126 9.511 -32.133 1.00 97.44 943 THR A O 1
ATOM 7221 N N . ARG A 1 944 ? 19.883 11.677 -32.683 1.00 98.19 944 ARG A N 1
ATOM 7222 C CA . ARG A 1 944 ? 20.045 12.217 -31.336 1.00 98.19 944 ARG A CA 1
ATOM 7223 C C . ARG A 1 944 ? 18.680 12.462 -30.702 1.00 98.19 944 ARG A C 1
ATOM 7225 O O . ARG A 1 944 ? 17.766 12.929 -31.375 1.00 98.19 944 ARG A O 1
ATOM 7232 N N . VAL A 1 945 ? 18.536 12.168 -29.413 1.00 98.31 945 VAL A N 1
ATOM 7233 C CA . VAL A 1 945 ? 17.246 12.237 -28.703 1.00 98.31 945 VAL A CA 1
ATOM 7234 C C . VAL A 1 945 ? 17.229 13.380 -27.690 1.00 98.31 945 VAL A C 1
ATOM 7236 O O . VAL A 1 945 ? 18.119 13.485 -26.847 1.00 98.31 945 VAL A O 1
ATOM 7239 N N . VAL A 1 946 ? 16.185 14.205 -27.719 1.00 98.44 946 VAL A N 1
ATOM 7240 C CA . VAL A 1 946 ? 15.814 15.102 -26.616 1.00 98.44 946 VAL A CA 1
ATOM 7241 C C . VAL A 1 946 ? 14.540 14.563 -25.981 1.00 98.44 946 VAL A C 1
ATOM 7243 O O . VAL A 1 946 ? 13.521 14.440 -26.651 1.00 98.44 946 VAL A O 1
ATOM 7246 N N . GLY A 1 947 ? 14.596 14.213 -24.699 1.00 98.06 947 GLY A N 1
ATOM 7247 C CA . GLY A 1 947 ? 13.436 13.720 -23.959 1.00 98.06 947 GLY A CA 1
ATOM 7248 C C . GLY A 1 947 ? 12.863 14.802 -23.054 1.00 98.06 947 GLY A C 1
ATOM 7249 O O . GLY A 1 947 ? 13.598 15.330 -22.222 1.00 98.06 947 GLY A O 1
ATOM 7250 N N . ILE A 1 948 ? 11.571 15.096 -23.184 1.00 98.62 948 ILE A N 1
ATOM 7251 C CA . ILE A 1 948 ? 10.839 16.070 -22.368 1.00 98.62 948 ILE A CA 1
ATOM 7252 C C . ILE A 1 948 ? 9.674 15.364 -21.674 1.00 98.62 948 ILE A C 1
ATOM 7254 O O . ILE A 1 948 ? 8.884 14.683 -22.328 1.00 98.62 948 ILE A O 1
ATOM 7258 N N . THR A 1 949 ? 9.556 15.523 -20.357 1.00 97.50 949 THR A N 1
ATOM 7259 C CA . THR A 1 949 ? 8.419 15.002 -19.585 1.00 97.50 949 THR A CA 1
ATOM 7260 C C . THR A 1 949 ? 7.529 16.127 -19.074 1.00 97.50 949 THR A C 1
ATOM 7262 O O . THR A 1 949 ? 8.020 17.155 -18.609 1.00 97.50 949 THR A O 1
ATOM 7265 N N . ILE A 1 950 ? 6.213 15.920 -19.160 1.00 96.31 950 ILE A N 1
ATOM 7266 C CA . ILE A 1 950 ? 5.182 16.881 -18.755 1.00 96.31 950 ILE A CA 1
ATOM 7267 C C . ILE A 1 950 ? 4.313 16.258 -17.655 1.00 96.31 950 ILE A C 1
ATOM 7269 O O . ILE A 1 950 ? 3.579 15.304 -17.904 1.00 96.31 950 ILE A O 1
ATOM 7273 N N . GLY A 1 951 ? 4.390 16.781 -16.432 1.00 87.75 951 GLY A N 1
ATOM 7274 C CA . GLY A 1 951 ? 3.580 16.345 -15.288 1.00 87.75 951 GLY A CA 1
ATOM 7275 C C . GLY A 1 951 ? 2.186 16.962 -15.254 1.00 87.75 951 GLY A C 1
ATOM 7276 O O . GLY A 1 951 ? 1.193 16.252 -15.108 1.00 87.75 951 GLY A O 1
ATOM 7277 N N . GLY A 1 952 ? 2.094 18.277 -15.433 1.00 86.06 952 GLY A N 1
ATOM 7278 C CA . GLY A 1 952 ? 0.837 19.010 -15.363 1.00 86.06 952 GLY A CA 1
ATOM 7279 C C . GLY A 1 952 ? 0.931 20.383 -16.014 1.00 86.06 952 GLY A C 1
ATOM 7280 O O . GLY A 1 952 ? 2.006 20.847 -16.380 1.00 86.06 952 GLY A O 1
ATOM 7281 N N . GLY A 1 953 ? -0.214 21.036 -16.195 1.00 85.31 953 GLY A N 1
ATOM 7282 C CA . GLY A 1 953 ? -0.273 22.363 -16.802 1.00 85.31 953 GLY A CA 1
ATOM 7283 C C . GLY A 1 953 ? -1.675 22.765 -17.248 1.00 85.31 953 GLY A C 1
ATOM 7284 O O . GLY A 1 953 ? -2.535 21.926 -17.548 1.00 85.31 953 GLY A O 1
ATOM 7285 N N . SER A 1 954 ? -1.902 24.074 -17.273 1.00 86.56 954 SER A N 1
ATOM 7286 C CA . SER A 1 954 ? -3.057 24.688 -17.926 1.00 86.56 954 SER A CA 1
ATOM 7287 C C . SER A 1 954 ? -2.865 24.743 -19.444 1.00 86.56 954 SER A C 1
ATOM 7289 O O . SER A 1 954 ? -1.746 24.678 -19.951 1.00 86.56 954 SER A O 1
ATOM 7291 N N . PHE A 1 955 ? -3.967 24.904 -20.175 1.00 91.75 955 PHE A N 1
ATOM 7292 C CA . PHE A 1 955 ? -3.925 25.074 -21.626 1.00 91.75 955 PHE A CA 1
ATOM 7293 C C . PHE A 1 955 ? -3.054 26.266 -22.060 1.00 91.75 955 PHE A C 1
ATOM 7295 O O . PHE A 1 955 ? -2.225 26.127 -22.950 1.00 91.75 955 PHE A O 1
ATOM 7302 N N . GLU A 1 956 ? -3.184 27.412 -21.388 1.00 92.25 956 GLU A N 1
ATOM 7303 C CA . GLU A 1 956 ? -2.413 28.622 -21.707 1.00 92.25 956 GLU A CA 1
ATOM 7304 C C . GLU A 1 956 ? -0.904 28.422 -21.501 1.00 92.25 956 GLU A C 1
ATOM 7306 O O . GLU A 1 956 ? -0.096 28.886 -22.300 1.00 92.25 956 GLU A O 1
ATOM 7311 N N . GLN A 1 957 ? -0.515 27.675 -20.466 1.00 92.06 957 GLN A N 1
ATOM 7312 C CA . GLN A 1 957 ? 0.879 27.291 -20.247 1.00 92.06 957 GLN A CA 1
ATOM 7313 C C . GLN A 1 957 ? 1.402 26.392 -21.380 1.00 92.06 957 GLN A C 1
ATOM 7315 O O . GLN A 1 957 ? 2.477 26.654 -21.915 1.00 92.06 957 GLN A O 1
ATOM 7320 N N . CYS A 1 958 ? 0.636 25.376 -21.794 1.00 95.62 958 CYS A N 1
ATOM 7321 C CA . CYS A 1 958 ? 1.002 24.514 -22.925 1.00 95.62 958 CYS A CA 1
ATOM 7322 C C . CYS A 1 958 ? 1.091 25.285 -24.249 1.00 95.62 958 CYS A C 1
ATOM 7324 O O . CYS A 1 958 ? 1.992 25.032 -25.044 1.00 95.62 958 CYS A O 1
ATOM 7326 N N . ARG A 1 959 ? 0.194 26.250 -24.476 1.00 96.50 959 ARG A N 1
ATOM 7327 C CA . ARG A 1 959 ? 0.228 27.118 -25.657 1.00 96.50 959 ARG A CA 1
ATOM 7328 C C . ARG A 1 959 ? 1.502 27.959 -25.707 1.00 96.50 959 ARG A C 1
ATOM 7330 O O . ARG A 1 959 ? 2.156 27.990 -26.744 1.00 96.50 959 ARG A O 1
ATOM 7337 N N . ARG A 1 960 ? 1.876 28.608 -24.599 1.00 96.31 960 ARG A N 1
ATOM 7338 C CA . ARG A 1 960 ? 3.122 29.394 -24.515 1.00 96.31 960 ARG A CA 1
ATOM 7339 C C . ARG A 1 960 ? 4.354 28.529 -24.742 1.00 96.31 960 ARG A C 1
ATOM 7341 O O . ARG A 1 960 ? 5.197 28.893 -25.550 1.00 96.31 960 ARG A O 1
ATOM 7348 N N . PHE A 1 961 ? 4.397 27.345 -24.124 1.00 97.56 961 PHE A N 1
ATOM 7349 C CA . PHE A 1 961 ? 5.439 26.354 -24.401 1.00 97.56 961 PHE A CA 1
ATOM 7350 C C . PHE A 1 961 ? 5.525 26.071 -25.905 1.00 97.56 961 PHE A C 1
ATOM 7352 O O . PHE A 1 961 ? 6.610 26.106 -26.481 1.00 97.56 961 PHE A O 1
ATOM 7359 N N . GLY A 1 962 ? 4.385 25.801 -26.550 1.00 97.62 962 GLY A N 1
ATOM 7360 C CA . GLY A 1 962 ? 4.328 25.502 -27.978 1.00 97.62 962 GLY A CA 1
ATOM 7361 C C . GLY A 1 962 ? 4.865 26.639 -28.855 1.00 97.62 962 GLY A C 1
ATOM 7362 O O . GLY A 1 962 ? 5.614 26.378 -29.799 1.00 97.62 962 GLY A O 1
ATOM 7363 N N . GLN A 1 963 ? 4.542 27.888 -28.508 1.00 97.81 963 GLN A N 1
ATOM 7364 C CA . GLN A 1 963 ? 5.025 29.103 -29.176 1.00 97.81 963 GLN A CA 1
ATOM 7365 C C . GLN A 1 963 ? 6.537 29.298 -29.005 1.00 97.81 963 GLN A C 1
ATOM 7367 O O . GLN A 1 963 ? 7.242 29.527 -29.987 1.00 97.81 963 GLN A O 1
ATOM 7372 N N . ASP A 1 964 ? 7.051 29.159 -27.782 1.00 97.69 964 ASP A N 1
ATOM 7373 C CA . ASP A 1 964 ? 8.482 29.291 -27.489 1.00 97.69 964 ASP A CA 1
ATOM 7374 C C . ASP A 1 964 ? 9.303 28.190 -28.172 1.00 97.69 964 ASP A C 1
ATOM 7376 O O . ASP A 1 964 ? 10.382 28.453 -28.714 1.00 97.69 964 ASP A O 1
ATOM 7380 N N . LEU A 1 965 ? 8.766 26.964 -28.210 1.00 97.88 965 LEU A N 1
ATOM 7381 C CA . LEU A 1 965 ? 9.348 25.861 -28.966 1.00 97.88 965 LEU A CA 1
ATOM 7382 C C . LEU A 1 965 ? 9.362 26.173 -30.470 1.00 97.88 965 LEU A C 1
ATOM 7384 O O . LEU A 1 965 ? 10.392 25.983 -31.108 1.00 97.88 965 LEU A O 1
ATOM 7388 N N . ALA A 1 966 ? 8.271 26.691 -31.040 1.00 97.56 966 ALA A N 1
ATOM 7389 C CA . ALA A 1 966 ? 8.214 27.064 -32.456 1.00 97.56 966 ALA A CA 1
ATOM 7390 C C . ALA A 1 966 ? 9.243 28.144 -32.815 1.00 97.56 966 ALA A C 1
ATOM 7392 O O . ALA A 1 966 ? 9.954 28.006 -33.810 1.00 97.56 966 ALA A O 1
ATOM 7393 N N . LEU A 1 967 ? 9.379 29.180 -31.981 1.00 96.56 967 LEU A N 1
ATOM 7394 C CA . LEU A 1 967 ? 10.392 30.219 -32.171 1.00 96.56 967 LEU A CA 1
ATOM 7395 C C . LEU A 1 967 ? 11.800 29.620 -32.188 1.00 96.56 967 LEU A C 1
ATOM 7397 O O . LEU A 1 967 ? 12.553 29.878 -33.124 1.00 96.56 967 LEU A O 1
ATOM 7401 N N . LEU A 1 968 ? 12.132 28.765 -31.217 1.00 96.44 968 LEU A N 1
ATOM 7402 C CA . LEU A 1 968 ? 13.434 28.100 -31.180 1.00 96.44 968 LEU A CA 1
ATOM 7403 C C . LEU A 1 968 ? 13.668 27.211 -32.410 1.00 96.44 968 LEU A C 1
ATOM 7405 O O . LEU A 1 968 ? 14.761 27.220 -32.972 1.00 96.44 968 LEU A O 1
ATOM 7409 N N . LEU A 1 969 ? 12.662 26.440 -32.832 1.00 95.94 969 LEU A N 1
ATOM 7410 C CA . LEU A 1 969 ? 12.776 25.552 -33.990 1.00 95.94 969 LEU A CA 1
ATOM 7411 C C . LEU A 1 969 ? 12.907 26.326 -35.305 1.00 95.94 969 LEU A C 1
ATOM 7413 O O . LEU A 1 969 ? 13.616 25.864 -36.194 1.00 95.94 969 LEU A O 1
ATOM 7417 N N . SER A 1 970 ? 12.305 27.511 -35.424 1.00 93.94 970 SER A N 1
ATOM 7418 C CA . SER A 1 970 ? 12.458 28.377 -36.604 1.00 93.94 970 SER A CA 1
ATOM 7419 C C . SER A 1 970 ? 13.897 28.877 -36.814 1.00 93.94 970 SER A C 1
ATOM 7421 O O . SER A 1 970 ? 14.272 29.227 -37.931 1.00 93.94 970 SER A O 1
ATOM 7423 N N . GLU A 1 971 ? 14.713 28.866 -35.753 1.00 92.69 971 GLU A N 1
ATOM 7424 C CA . GLU A 1 971 ? 16.124 29.269 -35.761 1.00 92.69 971 GLU A CA 1
ATOM 7425 C C . GLU A 1 971 ? 17.072 28.099 -36.115 1.00 92.69 971 GLU A C 1
ATOM 7427 O O . GLU A 1 971 ? 18.265 28.322 -36.323 1.00 92.69 971 GLU A O 1
ATOM 7432 N N . GLN A 1 972 ? 16.575 26.855 -36.190 1.00 90.00 972 GLN A N 1
ATOM 7433 C CA . GLN A 1 972 ? 17.396 25.664 -36.448 1.00 90.00 972 GLN A CA 1
ATOM 7434 C C . GLN A 1 972 ? 17.575 25.389 -37.947 1.00 90.00 972 GLN A C 1
ATOM 7436 O O . GLN A 1 972 ? 16.618 25.437 -38.722 1.00 90.00 972 GLN A O 1
ATOM 7441 N N . GLU A 1 973 ? 18.792 25.003 -38.345 1.00 86.81 973 GLU A N 1
ATOM 7442 C CA . GLU A 1 973 ? 19.108 24.621 -39.732 1.00 86.81 973 GLU A CA 1
ATOM 7443 C C . GLU A 1 973 ? 18.378 23.344 -40.171 1.00 86.81 973 GLU A C 1
ATOM 7445 O O . GLU A 1 973 ? 17.877 23.264 -41.294 1.00 86.81 973 GLU A O 1
ATOM 7450 N N . THR A 1 974 ? 18.303 22.346 -39.285 1.00 88.69 974 THR A N 1
ATOM 7451 C CA . THR A 1 974 ? 17.566 21.099 -39.509 1.00 88.69 974 THR A CA 1
ATOM 7452 C C . THR A 1 974 ? 16.419 20.977 -38.521 1.00 88.69 974 THR A C 1
ATOM 7454 O O . THR A 1 974 ? 16.539 21.270 -37.332 1.00 88.69 974 THR A O 1
ATOM 7457 N N . GLN A 1 975 ? 15.270 20.547 -39.032 1.00 92.69 975 GLN A N 1
ATOM 7458 C CA . GLN A 1 975 ? 14.060 20.421 -38.235 1.00 92.69 975 GLN A CA 1
ATOM 7459 C C . GLN A 1 975 ? 14.008 19.035 -37.581 1.00 92.69 975 GLN A C 1
ATOM 7461 O O . GLN A 1 975 ? 14.121 18.036 -38.299 1.00 92.69 975 GLN A O 1
ATOM 7466 N N . PRO A 1 976 ? 13.825 18.942 -36.252 1.00 96.88 976 PRO A N 1
ATOM 7467 C CA . PRO A 1 976 ? 13.676 17.657 -35.592 1.00 96.88 976 PRO A CA 1
ATOM 7468 C C . PRO A 1 976 ? 12.300 17.047 -35.878 1.00 96.88 976 PRO A C 1
ATOM 7470 O O . PRO A 1 976 ? 11.330 17.764 -36.128 1.00 96.88 976 PRO A O 1
ATOM 7473 N N . LEU A 1 977 ? 12.198 15.723 -35.762 1.00 98.31 977 LEU A N 1
ATOM 7474 C CA . LEU A 1 977 ? 10.898 15.055 -35.687 1.00 98.31 977 LEU A CA 1
ATOM 7475 C C . LEU A 1 977 ? 10.358 15.184 -34.260 1.00 98.31 977 LEU A C 1
ATOM 7477 O O . LEU A 1 977 ? 11.028 14.780 -33.304 1.00 98.31 977 LEU A O 1
ATOM 7481 N N . LEU A 1 978 ? 9.145 15.720 -34.117 1.00 98.69 978 LEU A N 1
ATOM 7482 C CA . LEU A 1 978 ? 8.459 15.776 -32.827 1.00 98.69 978 LEU A CA 1
ATOM 7483 C C . LEU A 1 978 ? 7.666 14.481 -32.607 1.00 98.69 978 LEU A C 1
ATOM 7485 O O . LEU A 1 978 ? 6.873 14.071 -33.452 1.00 98.69 978 LEU A O 1
ATOM 7489 N N . ILE A 1 979 ? 7.868 13.826 -31.470 1.00 98.75 979 ILE A N 1
ATOM 7490 C CA . ILE A 1 979 ? 7.176 12.590 -31.100 1.00 98.75 979 ILE A CA 1
ATOM 7491 C C . ILE A 1 979 ? 6.315 12.876 -29.874 1.00 98.75 979 ILE A C 1
ATOM 7493 O O . ILE A 1 979 ? 6.828 13.121 -28.782 1.00 98.75 979 ILE A O 1
ATOM 7497 N N . ILE A 1 980 ? 4.999 12.829 -30.060 1.00 98.75 980 ILE A N 1
ATOM 7498 C CA . ILE A 1 980 ? 4.007 12.826 -28.990 1.00 98.75 980 ILE A CA 1
ATOM 7499 C C . ILE A 1 980 ? 3.927 11.394 -28.463 1.00 98.75 980 ILE A C 1
ATOM 7501 O O . ILE A 1 980 ? 3.467 10.491 -29.161 1.00 98.75 980 ILE A O 1
ATOM 7505 N N . SER A 1 981 ? 4.360 11.181 -27.227 1.00 98.50 981 SER A N 1
ATOM 7506 C CA . SER A 1 981 ? 4.218 9.887 -26.565 1.00 98.50 981 SER A CA 1
ATOM 7507 C C . SER A 1 981 ? 2.908 9.858 -25.772 1.00 98.50 981 SER A C 1
ATOM 7509 O O . SER A 1 981 ? 2.776 10.557 -24.766 1.00 98.50 981 SER A O 1
ATOM 7511 N N . SER A 1 982 ? 1.917 9.084 -26.226 1.00 98.00 982 SER A N 1
ATOM 7512 C CA . SER A 1 982 ? 0.584 9.030 -25.610 1.00 98.00 982 SER A CA 1
ATOM 7513 C C . SER A 1 982 ? -0.129 7.701 -25.836 1.00 98.00 982 SER A C 1
ATOM 7515 O O . SER A 1 982 ? -0.402 7.317 -26.970 1.00 98.00 982 SER A O 1
ATOM 7517 N N . ASP A 1 983 ? -0.572 7.086 -24.744 1.00 97.12 983 ASP A N 1
ATOM 7518 C CA . ASP A 1 983 ? -1.732 6.195 -24.754 1.00 97.12 983 ASP A CA 1
ATOM 7519 C C . ASP A 1 983 ? -3.032 7.028 -24.727 1.00 97.12 983 ASP A C 1
ATOM 7521 O O . ASP A 1 983 ? -3.024 8.229 -24.419 1.00 97.12 983 ASP A O 1
ATOM 7525 N N . MET A 1 984 ? -4.156 6.401 -25.073 1.00 96.56 984 MET A N 1
ATOM 7526 C CA . MET A 1 984 ? -5.471 7.046 -25.112 1.00 96.56 984 MET A CA 1
ATOM 7527 C C . MET A 1 984 ? -6.219 6.826 -23.784 1.00 96.56 984 MET A C 1
ATOM 7529 O O . MET A 1 984 ? -5.626 6.959 -22.711 1.00 96.56 984 MET A O 1
ATOM 7533 N N . ASN A 1 985 ? -7.521 6.542 -23.796 1.00 93.69 985 ASN A N 1
ATOM 7534 C CA . ASN A 1 985 ? -8.283 6.348 -22.573 1.00 93.69 985 ASN A CA 1
ATOM 7535 C C . ASN A 1 985 ? -7.950 5.012 -21.875 1.00 93.69 985 ASN A C 1
ATOM 7537 O O . ASN A 1 985 ? -7.617 3.997 -22.491 1.00 93.69 985 ASN A O 1
ATOM 7541 N N . HIS A 1 986 ? -8.038 5.029 -20.547 1.00 87.12 986 HIS A N 1
ATOM 7542 C CA . HIS A 1 986 ? -7.701 3.938 -19.648 1.00 87.12 986 HIS A CA 1
ATOM 7543 C C . HIS A 1 986 ? -8.933 3.419 -18.904 1.00 87.12 986 HIS A C 1
ATOM 7545 O O . HIS A 1 986 ? -9.747 4.162 -18.358 1.00 87.12 986 HIS A O 1
ATOM 7551 N N . PHE A 1 987 ? -8.986 2.097 -18.768 1.00 79.06 987 PHE A N 1
ATOM 7552 C CA . PHE A 1 987 ? -9.810 1.364 -17.809 1.00 79.06 987 PHE A CA 1
ATOM 7553 C C . PHE A 1 987 ? -11.333 1.542 -17.941 1.00 79.06 987 PHE A C 1
ATOM 7555 O O . PHE A 1 987 ? -12.060 1.376 -16.955 1.00 79.06 987 PHE A O 1
ATOM 7562 N N . ALA A 1 988 ? -11.813 1.803 -19.158 1.00 74.38 988 ALA A N 1
ATOM 7563 C CA . ALA A 1 988 ? -13.207 1.624 -19.561 1.00 74.38 988 ALA A CA 1
ATOM 7564 C C . ALA A 1 988 ? -13.408 0.273 -20.280 1.00 74.38 988 ALA A C 1
ATOM 7566 O O . ALA A 1 988 ? -12.437 -0.434 -20.578 1.00 74.38 988 ALA A O 1
ATOM 7567 N N . THR A 1 989 ? -14.662 -0.092 -20.561 1.00 81.88 989 THR A N 1
ATOM 7568 C CA . THR A 1 989 ? -14.963 -1.231 -21.443 1.00 81.88 989 THR A CA 1
ATOM 7569 C C . THR A 1 989 ? -14.423 -0.962 -22.851 1.00 81.88 989 THR A C 1
ATOM 7571 O O . THR A 1 989 ? -14.189 0.188 -23.214 1.00 81.88 989 THR A O 1
ATOM 7574 N N . ASP A 1 990 ? -14.209 -2.002 -23.657 1.00 88.44 990 ASP A N 1
ATOM 7575 C CA . ASP A 1 990 ? -13.683 -1.862 -25.026 1.00 88.44 990 ASP A CA 1
ATOM 7576 C C . ASP A 1 990 ? -14.554 -0.953 -25.906 1.00 88.44 990 ASP A C 1
ATOM 7578 O O . ASP A 1 990 ? -14.037 -0.078 -26.593 1.00 88.44 990 ASP A O 1
ATOM 7582 N N . GLU A 1 991 ? -15.878 -1.096 -25.823 1.00 88.50 991 GLU A N 1
ATOM 7583 C CA . GLU A 1 991 ? -16.829 -0.247 -26.551 1.00 88.50 991 GLU A CA 1
ATOM 7584 C C . GLU A 1 991 ? -16.720 1.228 -26.141 1.00 88.50 991 GLU A C 1
ATOM 7586 O O . GLU A 1 991 ? -16.642 2.113 -26.993 1.00 88.50 991 GLU A O 1
ATOM 7591 N N . GLU A 1 992 ? -16.653 1.496 -24.837 1.00 85.25 992 GLU A N 1
ATOM 7592 C CA . GLU A 1 992 ? -16.591 2.863 -24.335 1.00 85.25 992 GLU A CA 1
ATOM 7593 C C . GLU A 1 992 ? -15.223 3.510 -24.558 1.00 85.25 992 GLU A C 1
ATOM 7595 O O . GLU A 1 992 ? -15.155 4.691 -24.891 1.00 85.25 992 GLU A O 1
ATOM 7600 N N . ASN A 1 993 ? -14.132 2.749 -24.429 1.00 89.38 993 ASN A N 1
ATOM 7601 C CA . ASN A 1 993 ? -12.799 3.234 -24.784 1.00 89.38 993 ASN A CA 1
ATOM 7602 C C . ASN A 1 993 ? -12.759 3.675 -26.241 1.00 89.38 993 ASN A C 1
ATOM 7604 O O . ASN A 1 993 ? -12.356 4.796 -26.521 1.00 89.38 993 ASN A O 1
ATOM 7608 N N . ARG A 1 994 ? -13.267 2.841 -27.155 1.00 95.62 994 ARG A N 1
ATOM 7609 C CA . ARG A 1 994 ? -13.343 3.180 -28.580 1.00 95.62 994 ARG A CA 1
ATOM 7610 C C . ARG A 1 994 ? -14.138 4.456 -28.818 1.00 95.62 994 ARG A C 1
ATOM 7612 O O . ARG A 1 994 ? -13.696 5.302 -29.585 1.00 95.62 994 ARG A O 1
ATOM 7619 N N . ARG A 1 995 ? -15.275 4.628 -28.137 1.00 95.00 995 ARG A N 1
ATOM 7620 C CA . ARG A 1 995 ? -16.090 5.846 -28.238 1.00 95.00 995 ARG A CA 1
ATOM 7621 C C . ARG A 1 995 ? -15.342 7.090 -27.745 1.00 95.00 995 ARG A C 1
ATOM 7623 O O . ARG A 1 995 ? -15.343 8.104 -28.437 1.00 95.00 995 ARG A O 1
ATOM 7630 N N . LEU A 1 996 ? -14.736 7.032 -26.558 1.00 91.06 996 LEU A N 1
ATOM 7631 C CA . LEU A 1 996 ? -14.013 8.162 -25.961 1.00 91.06 996 LEU A CA 1
ATOM 7632 C C . LEU A 1 996 ? -12.753 8.512 -26.760 1.00 91.06 996 LEU A C 1
ATOM 7634 O O . LEU A 1 996 ? -12.506 9.684 -27.035 1.00 91.06 996 LEU A O 1
ATOM 7638 N N . ASP A 1 997 ? -11.992 7.509 -27.185 1.00 96.81 997 ASP A N 1
ATOM 7639 C CA . ASP A 1 997 ? -10.794 7.708 -27.997 1.00 96.81 997 ASP A CA 1
ATOM 7640 C C . ASP A 1 997 ? -11.137 8.309 -29.356 1.00 96.81 997 ASP A C 1
ATOM 7642 O O . ASP A 1 997 ? -10.433 9.202 -29.822 1.00 96.81 997 ASP A O 1
ATOM 7646 N N . GLU A 1 998 ? -12.244 7.880 -29.969 1.00 97.62 998 GLU A N 1
ATOM 7647 C CA . GLU A 1 998 ? -12.732 8.460 -31.218 1.00 97.62 998 GLU A CA 1
ATOM 7648 C C . GLU A 1 998 ? -13.051 9.952 -31.058 1.00 97.62 998 GLU A C 1
ATOM 7650 O O . GLU A 1 998 ? -12.690 10.741 -31.927 1.00 97.62 998 GLU A O 1
ATOM 7655 N N . LEU A 1 999 ? -13.651 10.373 -29.937 1.00 96.25 999 LEU A N 1
ATOM 7656 C CA . LEU A 1 999 ? -13.899 11.796 -29.666 1.00 96.25 999 LEU A CA 1
ATOM 7657 C C . LEU A 1 999 ? -12.597 12.600 -29.577 1.00 96.25 999 LEU A C 1
ATOM 7659 O O . LEU A 1 999 ? -12.511 13.694 -30.140 1.00 96.25 999 LEU A O 1
ATOM 7663 N N . ALA A 1 1000 ? -11.581 12.069 -28.892 1.00 97.12 1000 ALA A N 1
ATOM 7664 C CA . ALA A 1 1000 ? -10.276 12.717 -28.799 1.00 97.12 1000 ALA A CA 1
ATOM 7665 C C . ALA A 1 1000 ? -9.575 12.781 -30.167 1.00 97.12 1000 ALA A C 1
ATOM 7667 O O . ALA A 1 1000 ? -9.065 13.835 -30.544 1.00 97.12 1000 ALA A O 1
ATOM 7668 N N . LEU A 1 1001 ? -9.599 11.691 -30.940 1.00 97.75 1001 LEU A N 1
ATOM 7669 C CA . LEU A 1 1001 ? -8.982 11.628 -32.267 1.00 97.75 1001 LEU A CA 1
ATOM 7670 C C . LEU A 1 1001 ? -9.681 12.556 -33.265 1.00 97.75 1001 LEU A C 1
ATOM 7672 O O . LEU A 1 1001 ? -9.002 13.291 -33.972 1.00 97.75 1001 LEU A O 1
ATOM 7676 N N . GLN A 1 1002 ? -11.014 12.619 -33.267 1.00 97.19 1002 GLN A N 1
ATOM 7677 C CA . GLN A 1 1002 ? -11.762 13.563 -34.105 1.00 97.19 1002 GLN A CA 1
ATOM 7678 C C . GLN A 1 1002 ? -11.501 15.020 -33.714 1.00 97.19 1002 GLN A C 1
ATOM 7680 O O . GLN A 1 1002 ? -11.437 15.892 -34.579 1.00 97.19 1002 GLN A O 1
ATOM 7685 N N . ALA A 1 1003 ? -11.345 15.310 -32.418 1.00 96.88 1003 ALA A N 1
ATOM 7686 C CA . ALA A 1 1003 ? -10.954 16.642 -31.964 1.00 96.88 1003 ALA A CA 1
ATOM 7687 C C . ALA A 1 1003 ? -9.532 17.001 -32.422 1.00 96.88 1003 ALA A C 1
ATOM 7689 O O . ALA A 1 1003 ? -9.286 18.132 -32.834 1.00 96.88 1003 ALA A O 1
ATOM 7690 N N . MET A 1 1004 ? -8.614 16.035 -32.398 1.00 96.88 1004 MET A N 1
ATOM 7691 C CA . MET A 1 1004 ? -7.256 16.199 -32.907 1.00 96.88 1004 MET A CA 1
ATOM 7692 C C . MET A 1 1004 ? -7.259 16.433 -34.425 1.00 96.88 1004 MET A C 1
ATOM 7694 O O . MET A 1 1004 ? -6.628 17.374 -34.888 1.00 96.88 1004 MET A O 1
ATOM 7698 N N . GLU A 1 1005 ? -8.040 15.665 -35.190 1.00 95.88 1005 GLU A N 1
ATOM 7699 C CA . GLU A 1 1005 ? -8.193 15.775 -36.652 1.00 95.88 1005 GLU A CA 1
ATOM 7700 C C . GLU A 1 1005 ? -8.739 17.136 -37.117 1.00 95.88 1005 GLU A C 1
ATOM 7702 O O . GLU A 1 1005 ? -8.516 17.520 -38.264 1.00 95.88 1005 GLU A O 1
ATOM 7707 N N . THR A 1 1006 ? -9.389 17.920 -36.245 1.00 96.50 1006 THR A N 1
ATOM 7708 C CA . THR A 1 1006 ? -9.766 19.302 -36.590 1.00 96.50 1006 THR A CA 1
ATOM 7709 C C . THR A 1 1006 ? -8.609 20.296 -36.524 1.00 96.50 1006 THR A C 1
ATOM 7711 O O . THR A 1 1006 ? -8.837 21.478 -36.767 1.00 96.50 1006 THR A O 1
ATOM 7714 N N . MET A 1 1007 ? -7.396 19.848 -36.176 1.00 96.75 1007 MET A N 1
ATOM 7715 C CA . MET A 1 1007 ? -6.188 20.676 -36.051 1.00 96.75 1007 MET A CA 1
ATOM 7716 C C . MET A 1 1007 ? -6.343 21.836 -35.049 1.00 96.75 1007 MET A C 1
ATOM 7718 O O . MET A 1 1007 ? -5.646 22.841 -35.141 1.00 96.75 1007 MET A O 1
ATOM 7722 N N . ASP A 1 1008 ? -7.246 21.686 -34.072 1.00 97.12 1008 ASP A N 1
ATOM 7723 C CA . ASP A 1 1008 ? -7.518 22.680 -33.028 1.00 97.12 1008 ASP A CA 1
ATOM 7724 C C . ASP A 1 1008 ? -7.063 22.135 -31.657 1.00 97.12 1008 ASP A C 1
ATOM 7726 O O . ASP A 1 1008 ? -7.763 21.313 -31.049 1.00 97.12 1008 ASP A O 1
ATOM 7730 N N . PRO A 1 1009 ? -5.901 22.577 -31.141 1.00 97.00 1009 PRO A N 1
ATOM 7731 C CA . PRO A 1 1009 ? -5.381 22.115 -29.856 1.00 97.00 1009 PRO A CA 1
ATOM 7732 C C . PRO A 1 1009 ? -6.272 22.506 -28.668 1.00 97.00 1009 PRO A C 1
ATOM 7734 O O . PRO A 1 1009 ? -6.354 21.756 -27.692 1.00 97.00 1009 PRO A O 1
ATOM 7737 N N . ALA A 1 1010 ? -6.980 23.641 -28.735 1.00 96.56 1010 ALA A N 1
ATOM 7738 C CA . ALA A 1 1010 ? -7.897 24.060 -27.676 1.00 96.56 1010 ALA A CA 1
ATOM 7739 C C . ALA A 1 1010 ? -9.095 23.112 -27.593 1.00 96.56 1010 ALA A C 1
ATOM 7741 O O . ALA A 1 1010 ? -9.517 22.725 -26.499 1.00 96.56 1010 ALA A O 1
ATOM 7742 N N . LYS A 1 1011 ? -9.610 22.693 -28.753 1.00 96.75 1011 LYS A N 1
ATOM 7743 C CA . LYS A 1 1011 ? -10.702 21.724 -28.836 1.00 96.75 1011 LYS A CA 1
ATOM 7744 C C . LYS A 1 1011 ? -10.295 20.356 -28.298 1.00 96.75 1011 LYS A C 1
ATOM 7746 O O . LYS A 1 1011 ? -11.055 19.790 -27.513 1.00 96.75 1011 LYS A O 1
ATOM 7751 N N . LEU A 1 1012 ? -9.106 19.852 -28.646 1.00 97.69 1012 LEU A N 1
ATOM 7752 C CA . LEU A 1 1012 ? -8.578 18.607 -28.073 1.00 97.69 1012 LEU A CA 1
ATOM 7753 C C . LEU A 1 1012 ? -8.491 18.695 -26.543 1.00 97.69 1012 LEU A C 1
ATOM 7755 O O . LEU A 1 1012 ? -9.038 17.840 -25.844 1.00 97.69 1012 LEU A O 1
ATOM 7759 N N . TYR A 1 1013 ? -7.863 19.754 -26.019 1.00 95.38 1013 TYR A N 1
ATOM 7760 C CA . TYR A 1 1013 ? -7.740 19.971 -24.575 1.00 95.38 1013 TYR A CA 1
ATOM 7761 C C . TYR A 1 1013 ? -9.110 19.999 -23.888 1.00 95.38 1013 TYR A C 1
ATOM 7763 O O . TYR A 1 1013 ? -9.302 19.365 -22.849 1.00 95.38 1013 TYR A O 1
ATOM 7771 N N . HIS A 1 1014 ? -10.070 20.725 -24.467 1.00 91.25 1014 HIS A N 1
ATOM 7772 C CA . HIS A 1 1014 ? -11.402 20.869 -23.897 1.00 91.25 1014 HIS A CA 1
ATOM 7773 C C . HIS A 1 1014 ? -12.173 19.548 -23.894 1.00 91.25 1014 HIS A C 1
ATOM 7775 O O . HIS A 1 1014 ? -12.672 19.173 -22.839 1.00 91.25 1014 HIS A O 1
ATOM 7781 N N . ILE A 1 1015 ? -12.208 18.822 -25.019 1.00 90.94 1015 ILE A N 1
ATOM 7782 C CA . ILE A 1 1015 ? -12.914 17.535 -25.142 1.00 90.94 1015 ILE A CA 1
ATOM 7783 C C . ILE A 1 1015 ? -12.350 16.505 -24.166 1.00 90.94 1015 ILE A C 1
ATOM 7785 O O . ILE A 1 1015 ? -13.105 15.884 -23.421 1.00 90.94 1015 ILE A O 1
ATOM 7789 N N . VAL A 1 1016 ? -11.023 16.366 -24.101 1.00 90.75 1016 VAL A N 1
ATOM 7790 C CA . VAL A 1 1016 ? -10.382 15.421 -23.176 1.00 90.75 1016 VAL A CA 1
ATOM 7791 C C . VAL A 1 1016 ? -10.755 15.733 -21.724 1.00 90.75 1016 VAL A C 1
ATOM 7793 O O . VAL A 1 1016 ? -11.064 14.825 -20.952 1.00 90.75 1016 VAL A O 1
ATOM 7796 N N . ARG A 1 1017 ? -10.794 17.016 -21.342 1.00 85.12 1017 ARG A N 1
ATOM 7797 C CA . ARG A 1 1017 ? -11.164 17.441 -19.983 1.00 85.12 1017 ARG A CA 1
ATOM 7798 C C . ARG A 1 1017 ? -12.665 17.316 -19.704 1.00 85.12 1017 ARG A C 1
ATOM 7800 O O . ARG A 1 1017 ? -13.025 16.852 -18.624 1.00 85.12 1017 ARG A O 1
ATOM 7807 N N . SER A 1 1018 ? -13.535 17.721 -20.630 1.00 76.81 1018 SER A N 1
ATOM 7808 C CA . SER A 1 1018 ? -14.993 17.735 -20.437 1.00 76.81 1018 SER A CA 1
ATOM 7809 C C . SER A 1 1018 ? -15.577 16.327 -20.378 1.00 76.81 1018 SER A C 1
ATOM 7811 O O . SER A 1 1018 ? -16.434 16.055 -19.534 1.00 76.81 1018 SER A O 1
ATOM 7813 N N . GLU A 1 1019 ? -15.055 15.428 -21.214 1.00 82.69 1019 GLU A N 1
ATOM 7814 C CA . GLU A 1 1019 ? -15.455 14.021 -21.290 1.00 82.69 1019 GLU A CA 1
ATOM 7815 C C . GLU A 1 1019 ? -14.685 13.131 -20.301 1.00 82.69 1019 GLU A C 1
ATOM 7817 O O . GLU A 1 1019 ? -14.961 11.939 -20.196 1.00 82.69 1019 GLU A O 1
ATOM 7822 N N . SER A 1 1020 ? -13.753 13.703 -19.523 1.00 80.56 1020 SER A N 1
ATOM 7823 C CA . SER A 1 1020 ? -12.912 12.968 -18.562 1.00 80.56 1020 SER A CA 1
ATOM 7824 C C . SER A 1 1020 ? -12.129 11.814 -19.206 1.00 80.56 1020 SER A C 1
ATOM 7826 O O . SER A 1 1020 ? -11.963 10.751 -18.607 1.00 80.56 1020 SER A O 1
ATOM 7828 N N . ILE A 1 1021 ? -11.641 12.034 -20.428 1.00 87.88 1021 ILE A N 1
ATOM 7829 C CA . ILE A 1 1021 ? -10.822 11.075 -21.169 1.00 87.88 1021 ILE A CA 1
ATOM 7830 C C . ILE A 1 1021 ? -9.457 11.017 -20.490 1.00 87.88 1021 ILE A C 1
ATOM 7832 O O . ILE A 1 1021 ? -8.763 12.022 -20.346 1.00 87.88 1021 ILE A O 1
ATOM 7836 N N . SER A 1 1022 ? -9.046 9.826 -20.077 1.00 89.75 1022 SER A N 1
ATOM 7837 C CA . SER A 1 1022 ? -7.778 9.604 -19.370 1.00 89.75 1022 SER A CA 1
ATOM 7838 C C . SER A 1 1022 ? -6.577 9.471 -20.316 1.00 89.75 1022 SER A C 1
ATOM 7840 O O . SER A 1 1022 ? -5.655 8.707 -20.046 1.00 89.75 1022 SER A O 1
ATOM 7842 N N . MET A 1 1023 ? -6.585 10.229 -21.418 1.00 95.25 1023 MET A N 1
ATOM 7843 C CA . MET A 1 1023 ? -5.479 10.328 -22.372 1.00 95.25 1023 MET A CA 1
ATOM 7844 C C . MET A 1 1023 ? -4.251 10.911 -21.673 1.00 95.25 1023 MET A C 1
ATOM 7846 O O . MET A 1 1023 ? -4.248 12.081 -21.280 1.00 95.25 1023 MET A O 1
ATOM 7850 N N . CYS A 1 1024 ? -3.202 10.106 -21.508 1.00 91.12 1024 CYS A N 1
ATOM 7851 C CA . CYS A 1 1024 ? -2.040 10.510 -20.719 1.00 91.12 1024 CYS A CA 1
ATOM 7852 C C . CYS A 1 1024 ? -1.240 11.629 -21.407 1.00 91.12 1024 CYS A C 1
ATOM 7854 O O . CYS A 1 1024 ? -0.809 12.567 -20.742 1.00 91.12 1024 CYS A O 1
ATOM 7856 N N . GLY A 1 1025 ? -1.099 11.597 -22.735 1.00 94.75 1025 GLY A N 1
ATOM 7857 C CA . GLY A 1 1025 ? -0.311 12.558 -23.511 1.00 94.75 1025 GLY A CA 1
ATOM 7858 C C . GLY A 1 1025 ? -1.094 13.739 -24.091 1.00 94.75 1025 GLY A C 1
ATOM 7859 O O . GLY A 1 1025 ? -0.625 14.347 -25.051 1.00 94.75 1025 GLY A O 1
ATOM 7860 N N . VAL A 1 1026 ? -2.244 14.125 -23.519 1.00 97.62 1026 VAL A N 1
ATOM 7861 C CA . VAL A 1 1026 ? -3.013 15.289 -24.012 1.00 97.62 1026 VAL A CA 1
ATOM 7862 C C . VAL A 1 1026 ? -2.210 16.595 -23.976 1.00 97.62 1026 VAL A C 1
ATOM 7864 O O . VAL A 1 1026 ? -2.276 17.379 -24.917 1.00 97.62 1026 VAL A O 1
ATOM 7867 N N . LEU A 1 1027 ? -1.421 16.839 -22.922 1.00 97.62 1027 LEU A N 1
ATOM 7868 C CA . LEU A 1 1027 ? -0.603 18.055 -22.826 1.00 97.62 1027 LEU A CA 1
ATOM 7869 C C . LEU A 1 1027 ? 0.557 18.042 -23.839 1.00 97.62 1027 LEU A C 1
ATOM 7871 O O . LEU A 1 1027 ? 0.692 19.027 -24.563 1.00 97.62 1027 LEU A O 1
ATOM 7875 N N . PRO A 1 1028 ? 1.340 16.947 -23.972 1.00 98.38 1028 PRO A N 1
ATOM 7876 C CA . PRO A 1 1028 ? 2.265 16.777 -25.092 1.00 98.38 1028 PRO A CA 1
ATOM 7877 C C . PRO A 1 1028 ? 1.635 17.018 -26.470 1.00 98.38 1028 PRO A C 1
ATOM 7879 O O . PRO A 1 1028 ? 2.214 17.737 -27.281 1.00 98.38 1028 PRO A O 1
ATOM 7882 N N . ALA A 1 1029 ? 0.442 16.470 -26.726 1.00 98.25 1029 ALA A N 1
ATOM 7883 C CA . ALA A 1 1029 ? -0.248 16.635 -28.004 1.00 98.25 1029 ALA A CA 1
ATOM 7884 C C . ALA A 1 1029 ? -0.606 18.102 -28.277 1.00 98.25 1029 ALA A C 1
ATOM 7886 O O . ALA A 1 1029 ? -0.316 18.613 -29.355 1.00 98.25 1029 ALA A O 1
ATOM 7887 N N . VAL A 1 1030 ? -1.165 18.797 -27.281 1.00 98.38 1030 VAL A N 1
ATOM 7888 C CA . VAL A 1 1030 ? -1.482 20.232 -27.358 1.00 98.38 1030 VAL A CA 1
ATOM 7889 C C . VAL A 1 1030 ? -0.231 21.061 -27.643 1.00 98.38 1030 VAL A C 1
ATOM 7891 O O . VAL A 1 1030 ? -0.266 21.904 -28.533 1.00 98.38 1030 VAL A O 1
ATOM 7894 N N . ILE A 1 1031 ? 0.873 20.801 -26.933 1.00 98.50 1031 ILE A N 1
ATOM 7895 C CA . ILE A 1 1031 ? 2.149 21.502 -27.135 1.00 98.50 1031 ILE A CA 1
ATOM 7896 C C . ILE A 1 1031 ? 2.628 21.336 -28.580 1.00 98.50 1031 ILE A C 1
ATOM 7898 O O . ILE A 1 1031 ? 2.915 22.327 -29.244 1.00 98.50 1031 ILE A O 1
ATOM 7902 N N . VAL A 1 1032 ? 2.678 20.100 -29.084 1.00 98.50 1032 VAL A N 1
ATOM 7903 C CA . VAL A 1 1032 ? 3.171 19.818 -30.440 1.00 98.50 1032 VAL A CA 1
ATOM 7904 C C . VAL A 1 1032 ? 2.250 20.409 -31.507 1.00 98.50 1032 VAL A C 1
ATOM 7906 O O . VAL A 1 1032 ? 2.743 21.004 -32.461 1.00 98.50 1032 VAL A O 1
ATOM 7909 N N . MET A 1 1033 ? 0.928 20.299 -31.352 1.00 98.38 1033 MET A N 1
ATOM 7910 C CA . MET A 1 1033 ? -0.027 20.906 -32.285 1.00 98.38 1033 MET A CA 1
ATOM 7911 C C . MET A 1 1033 ? 0.113 22.435 -32.326 1.00 98.38 1033 MET A C 1
ATOM 7913 O O . MET A 1 1033 ? 0.187 22.996 -33.416 1.00 98.38 1033 MET A O 1
ATOM 7917 N N . GLU A 1 1034 ? 0.213 23.103 -31.171 1.00 98.19 1034 GLU A N 1
ATOM 7918 C CA . GLU A 1 1034 ? 0.451 24.555 -31.090 1.00 98.19 1034 GLU A CA 1
ATOM 7919 C C . GLU A 1 1034 ? 1.799 24.943 -31.723 1.00 98.19 1034 GLU A C 1
ATOM 7921 O O . GLU A 1 1034 ? 1.869 25.913 -32.479 1.00 98.19 1034 GLU A O 1
ATOM 7926 N N . THR A 1 1035 ? 2.862 24.162 -31.495 1.00 98.25 1035 THR A N 1
ATOM 7927 C CA . THR A 1 1035 ? 4.165 24.376 -32.145 1.00 98.25 1035 THR A CA 1
ATOM 7928 C C . THR A 1 1035 ? 4.066 24.288 -33.665 1.00 98.25 1035 THR A C 1
ATOM 7930 O O . THR A 1 1035 ? 4.565 25.168 -34.364 1.00 98.25 1035 THR A O 1
ATOM 7933 N N . LEU A 1 1036 ? 3.416 23.249 -34.197 1.00 97.88 1036 LEU A N 1
ATOM 7934 C CA . LEU A 1 1036 ? 3.286 23.065 -35.643 1.00 97.88 1036 LEU A CA 1
ATOM 7935 C C . LEU A 1 1036 ? 2.386 24.121 -36.291 1.00 97.88 1036 LEU A C 1
ATOM 7937 O O . LEU A 1 1036 ? 2.669 24.529 -37.416 1.00 97.88 1036 LEU A O 1
ATOM 7941 N N . LEU A 1 1037 ? 1.344 24.588 -35.595 1.00 97.00 1037 LEU A N 1
ATOM 7942 C CA . LEU A 1 1037 ? 0.525 25.715 -36.045 1.00 97.00 1037 LEU A CA 1
ATOM 7943 C C . LEU A 1 1037 ? 1.350 27.002 -36.133 1.00 97.00 1037 LEU A C 1
ATOM 7945 O O . LEU A 1 1037 ? 1.285 27.690 -37.143 1.00 97.00 1037 LEU A O 1
ATOM 7949 N N . CYS A 1 1038 ? 2.172 27.303 -35.123 1.00 96.50 1038 CYS A N 1
ATOM 7950 C CA . CYS A 1 1038 ? 3.029 28.494 -35.132 1.00 96.50 1038 CYS A CA 1
ATOM 7951 C C . CYS A 1 1038 ? 4.127 28.447 -36.208 1.00 96.50 1038 CYS A C 1
ATOM 7953 O O . CYS A 1 1038 ? 4.616 29.493 -36.626 1.00 96.50 1038 CYS A O 1
ATOM 7955 N N . LEU A 1 1039 ? 4.527 27.247 -36.640 1.00 95.38 1039 LEU A N 1
ATOM 7956 C CA . LEU A 1 1039 ? 5.491 27.038 -37.723 1.00 95.38 1039 LEU A CA 1
ATOM 7957 C C . LEU A 1 1039 ? 4.848 27.007 -39.122 1.00 95.38 1039 LEU A C 1
ATOM 7959 O O . LEU A 1 1039 ? 5.581 26.847 -40.094 1.00 95.38 1039 LEU A O 1
ATOM 7963 N N . ASP A 1 1040 ? 3.517 27.103 -39.236 1.00 94.50 1040 ASP A N 1
ATOM 7964 C CA . ASP A 1 1040 ? 2.759 26.852 -40.474 1.00 94.50 1040 ASP A CA 1
ATOM 7965 C C . ASP A 1 1040 ? 3.031 25.456 -41.083 1.00 94.50 1040 ASP A C 1
ATOM 7967 O O . ASP A 1 1040 ? 3.072 25.270 -42.299 1.00 94.50 1040 ASP A O 1
ATOM 7971 N N . ARG A 1 1041 ? 3.227 24.441 -40.226 1.00 94.62 1041 ARG A N 1
ATOM 7972 C CA . ARG A 1 1041 ? 3.542 23.052 -40.625 1.00 94.62 1041 ARG A CA 1
ATOM 7973 C C . ARG A 1 1041 ? 2.460 22.036 -40.271 1.00 94.62 1041 ARG A C 1
ATOM 7975 O O . ARG A 1 1041 ? 2.625 20.854 -40.561 1.00 94.62 1041 ARG A O 1
ATOM 7982 N N . LEU A 1 1042 ? 1.355 22.462 -39.657 1.00 95.25 1042 LEU A N 1
ATOM 7983 C CA . LEU A 1 1042 ? 0.199 21.598 -39.404 1.00 95.25 1042 LEU A CA 1
ATOM 7984 C C . LEU A 1 1042 ? -0.798 21.676 -40.570 1.00 95.25 1042 LEU A C 1
ATOM 7986 O O . LEU A 1 1042 ? -1.776 22.413 -40.518 1.00 95.25 1042 LEU A O 1
ATOM 7990 N N . SER A 1 1043 ? -0.514 20.933 -41.638 1.00 92.56 1043 SER A N 1
ATOM 7991 C CA . SER A 1 1043 ? -1.330 20.870 -42.861 1.00 92.56 1043 SER A CA 1
ATOM 7992 C C . SER A 1 1043 ? -2.350 19.722 -42.858 1.00 92.56 1043 SER A C 1
ATOM 7994 O O . SER A 1 1043 ? -3.446 19.858 -43.401 1.00 92.56 1043 SER A O 1
ATOM 7996 N N . GLU A 1 1044 ? -1.992 18.591 -42.249 1.00 94.94 1044 GLU A N 1
ATOM 7997 C CA . GLU A 1 1044 ? -2.787 17.365 -42.199 1.00 94.94 1044 GLU A CA 1
ATOM 7998 C C . GLU A 1 1044 ? -2.535 16.623 -40.878 1.00 94.94 1044 GLU A C 1
ATOM 8000 O O . GLU A 1 1044 ? -1.415 16.611 -40.358 1.00 94.94 1044 GLU A O 1
ATOM 8005 N N . ILE A 1 1045 ? -3.571 15.963 -40.356 1.00 96.88 1045 ILE A N 1
ATOM 8006 C CA . ILE A 1 1045 ? -3.461 14.956 -39.297 1.00 96.88 1045 ILE A CA 1
ATOM 8007 C C . ILE A 1 1045 ? -4.067 13.658 -39.821 1.00 96.88 1045 ILE A C 1
ATOM 8009 O O . ILE A 1 1045 ? -5.249 13.606 -40.159 1.00 96.88 1045 ILE A O 1
ATOM 8013 N N . LYS A 1 1046 ? -3.253 12.602 -39.882 1.00 95.81 1046 LYS A N 1
ATOM 8014 C CA . LYS A 1 1046 ? -3.630 11.314 -40.463 1.00 95.81 1046 LYS A CA 1
ATOM 8015 C C . LYS A 1 1046 ? -3.505 10.188 -39.448 1.00 95.81 1046 LYS A C 1
ATOM 8017 O O . LYS A 1 1046 ? -2.416 9.870 -38.971 1.00 95.81 1046 LYS A O 1
ATOM 8022 N N . ARG A 1 1047 ? -4.622 9.518 -39.176 1.00 95.88 1047 ARG A N 1
ATOM 8023 C CA . ARG A 1 1047 ? -4.664 8.306 -38.353 1.00 95.88 1047 ARG A CA 1
ATOM 8024 C C . ARG A 1 1047 ? -4.101 7.114 -39.132 1.00 95.88 1047 ARG A C 1
ATOM 8026 O O . ARG A 1 1047 ? -4.545 6.828 -40.242 1.00 95.88 1047 ARG A O 1
ATOM 8033 N N . VAL A 1 1048 ? -3.127 6.420 -38.552 1.00 95.44 1048 VAL A N 1
ATOM 8034 C CA . VAL A 1 1048 ? -2.467 5.252 -39.161 1.00 95.44 1048 VAL A CA 1
ATOM 8035 C C . VAL A 1 1048 ? -3.076 3.957 -38.653 1.00 95.44 1048 VAL A C 1
ATOM 8037 O O . VAL A 1 1048 ? -3.380 3.060 -39.437 1.00 95.44 1048 VAL A O 1
ATOM 8040 N N . SER A 1 1049 ? -3.240 3.851 -37.339 1.00 93.38 1049 SER A N 1
ATOM 8041 C CA . SER A 1 1049 ? -3.708 2.634 -36.687 1.00 93.38 1049 SER A CA 1
ATOM 8042 C C . SER A 1 1049 ? -4.359 2.954 -35.346 1.00 93.38 1049 SER A C 1
ATOM 8044 O O . SER A 1 1049 ? -4.090 3.985 -34.727 1.00 93.38 1049 SER A O 1
ATOM 8046 N N . TYR A 1 1050 ? -5.252 2.067 -34.920 1.00 97.06 1050 TYR A N 1
ATOM 8047 C CA . TYR A 1 1050 ? -5.909 2.131 -33.624 1.00 97.06 1050 TYR A CA 1
ATOM 8048 C C . TYR A 1 1050 ? -6.181 0.711 -33.127 1.00 97.06 1050 TYR A C 1
ATOM 8050 O O . TYR A 1 1050 ? -6.645 -0.126 -33.902 1.00 97.06 1050 TYR A O 1
ATOM 8058 N N . ALA A 1 1051 ? -5.923 0.460 -31.848 1.00 96.00 1051 ALA A N 1
ATOM 8059 C CA . ALA A 1 1051 ? -6.232 -0.798 -31.178 1.00 96.00 1051 ALA A CA 1
ATOM 8060 C C . ALA A 1 1051 ? -6.549 -0.562 -29.698 1.00 96.00 1051 ALA A C 1
ATOM 8062 O O . ALA A 1 1051 ? -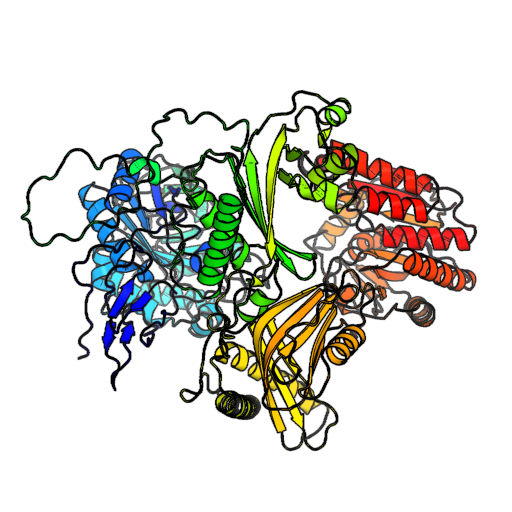6.259 0.498 -29.144 1.00 96.00 1051 ALA A O 1
ATOM 8063 N N . THR A 1 1052 ? -7.099 -1.577 -29.037 1.00 96.50 1052 THR A N 1
ATOM 8064 C CA . THR A 1 1052 ? -7.212 -1.600 -27.572 1.00 96.50 1052 THR A CA 1
ATOM 8065 C C . THR A 1 1052 ? -6.472 -2.799 -27.000 1.00 96.50 1052 THR A C 1
ATOM 8067 O O . THR A 1 1052 ? -6.247 -3.803 -27.679 1.00 96.50 1052 THR A O 1
ATOM 8070 N N . SER A 1 1053 ? -6.132 -2.750 -25.711 1.00 92.31 1053 SER A N 1
ATOM 8071 C CA . SER A 1 1053 ? -5.499 -3.885 -25.028 1.00 92.31 1053 SER A CA 1
ATOM 8072 C C . SER A 1 1053 ? -6.333 -5.174 -25.085 1.00 92.31 1053 SER A C 1
ATOM 8074 O O . SER A 1 1053 ? -5.764 -6.257 -24.942 1.00 92.31 1053 SER A O 1
ATOM 8076 N N . ALA A 1 1054 ? -7.649 -5.076 -25.329 1.00 90.56 1054 ALA A N 1
ATOM 8077 C CA . ALA A 1 1054 ? -8.556 -6.216 -25.502 1.00 90.56 1054 ALA A CA 1
ATOM 8078 C C . ALA A 1 1054 ? -8.110 -7.159 -26.626 1.00 90.56 1054 ALA A C 1
ATOM 8080 O O . ALA A 1 1054 ? -8.329 -8.365 -26.539 1.00 90.56 1054 ALA A O 1
ATOM 8081 N N . GLU A 1 1055 ? -7.473 -6.628 -27.671 1.00 90.31 1055 GLU A N 1
ATOM 8082 C CA . GLU A 1 1055 ? -7.000 -7.414 -28.815 1.00 90.31 1055 GLU A CA 1
ATOM 8083 C C . GLU A 1 1055 ? -5.873 -8.379 -28.423 1.00 90.31 1055 GLU A C 1
ATOM 8085 O O . GLU A 1 1055 ? -5.719 -9.435 -29.031 1.00 90.31 1055 GLU A O 1
ATOM 8090 N N . VAL A 1 1056 ? -5.130 -8.054 -27.361 1.00 85.62 1056 VAL A N 1
ATOM 8091 C CA . VAL A 1 1056 ? -4.034 -8.878 -26.835 1.00 85.62 1056 VAL A CA 1
ATOM 8092 C C . VAL A 1 1056 ? -4.472 -9.707 -25.628 1.00 85.62 1056 VAL A C 1
ATOM 8094 O O . VAL A 1 1056 ? -4.044 -10.850 -25.478 1.00 85.62 1056 VAL A O 1
ATOM 8097 N N . THR A 1 1057 ? -5.293 -9.150 -24.733 1.00 82.00 1057 THR A N 1
ATOM 8098 C CA . THR A 1 1057 ? -5.684 -9.820 -23.479 1.00 82.00 1057 THR A CA 1
ATOM 8099 C C . THR A 1 1057 ? -6.955 -10.657 -23.597 1.00 82.00 1057 THR A C 1
ATOM 8101 O O . THR A 1 1057 ? -7.166 -11.542 -22.772 1.00 82.00 1057 THR A O 1
ATOM 8104 N N . GLY A 1 1058 ? -7.822 -10.366 -24.570 1.00 83.50 1058 GLY A N 1
ATOM 8105 C CA . GLY A 1 1058 ? -9.181 -10.909 -24.664 1.00 83.50 1058 GLY A CA 1
ATOM 8106 C C . GLY A 1 1058 ? -10.174 -10.326 -23.647 1.00 83.50 1058 GLY A C 1
ATOM 8107 O O . GLY A 1 1058 ? -11.369 -10.609 -23.736 1.00 83.50 1058 GLY A O 1
ATOM 8108 N N . ASP A 1 1059 ? -9.716 -9.503 -22.698 1.00 80.44 1059 ASP A N 1
ATOM 8109 C CA . ASP A 1 1059 ? -10.564 -8.852 -21.697 1.00 80.44 1059 ASP A CA 1
ATOM 8110 C C . ASP A 1 1059 ? -11.138 -7.549 -22.262 1.00 80.44 1059 ASP A C 1
ATOM 8112 O O . ASP A 1 1059 ? -10.392 -6.624 -22.567 1.00 80.44 1059 ASP A O 1
ATOM 8116 N N . LYS A 1 1060 ? -12.468 -7.475 -22.386 1.00 87.50 1060 LYS A N 1
ATOM 8117 C CA . LYS A 1 1060 ? -13.196 -6.295 -22.883 1.00 87.50 1060 LYS A CA 1
ATOM 8118 C C . LYS A 1 1060 ? -13.768 -5.405 -21.780 1.00 87.50 1060 LYS A C 1
ATOM 8120 O O . LYS A 1 1060 ? -14.372 -4.382 -22.093 1.00 87.50 1060 LYS A O 1
ATOM 8125 N N . GLN A 1 1061 ? -13.639 -5.784 -20.511 1.00 69.56 1061 GLN A N 1
ATOM 8126 C CA . GLN A 1 1061 ? -14.261 -5.061 -19.398 1.00 69.56 1061 GLN A CA 1
ATOM 8127 C C . GLN A 1 1061 ? -13.420 -3.873 -18.934 1.00 69.56 1061 GLN A C 1
ATOM 8129 O O . GLN A 1 1061 ? -13.961 -2.887 -18.434 1.00 69.56 1061 GLN A O 1
ATOM 8134 N N . ARG A 1 1062 ? -12.097 -3.953 -19.101 1.00 80.81 1062 ARG A N 1
ATOM 8135 C CA . ARG A 1 1062 ? -11.171 -2.917 -18.650 1.00 80.81 1062 ARG A CA 1
ATOM 8136 C C . ARG A 1 1062 ? -9.954 -2.851 -19.568 1.00 80.81 1062 ARG A C 1
ATOM 8138 O O . ARG A 1 1062 ? -9.006 -3.609 -19.395 1.00 80.81 1062 ARG A O 1
ATOM 8145 N N . VAL A 1 1063 ? -9.973 -1.927 -20.525 1.00 86.38 1063 VAL A N 1
ATOM 8146 C CA . VAL A 1 1063 ? -8.944 -1.847 -21.576 1.00 86.38 1063 VAL A CA 1
ATOM 8147 C C . VAL A 1 1063 ? -8.233 -0.500 -21.600 1.00 86.38 1063 VAL A C 1
ATOM 8149 O O . VAL A 1 1063 ? -8.667 0.447 -20.946 1.00 86.38 1063 VAL A O 1
ATOM 8152 N N . VAL A 1 1064 ? -7.123 -0.423 -22.326 1.00 90.44 1064 VAL A N 1
ATOM 8153 C CA . VAL A 1 1064 ? -6.432 0.832 -22.657 1.00 90.44 1064 VAL A CA 1
ATOM 8154 C C . VAL A 1 1064 ? -6.427 0.988 -24.174 1.00 90.44 1064 VAL A C 1
ATOM 8156 O O . VAL A 1 1064 ? -6.227 -0.005 -24.878 1.00 90.44 1064 VAL A O 1
ATOM 8159 N N . GLY A 1 1065 ? -6.695 2.195 -24.666 1.00 95.50 1065 GLY A N 1
ATOM 8160 C CA . GLY A 1 1065 ? -6.656 2.523 -26.089 1.00 95.50 1065 GLY A CA 1
ATOM 8161 C C . GLY A 1 1065 ? -5.278 2.968 -26.576 1.00 95.50 1065 GLY A C 1
ATOM 8162 O O . GLY A 1 1065 ? -4.541 3.648 -25.861 1.00 95.50 1065 GLY A O 1
ATOM 8163 N N . TYR A 1 1066 ? -4.945 2.616 -27.816 1.00 97.88 1066 TYR A N 1
ATOM 8164 C CA . TYR A 1 1066 ? -3.674 2.929 -28.467 1.00 97.88 1066 TYR A CA 1
ATOM 8165 C C . TYR A 1 1066 ? -3.936 3.478 -29.865 1.00 97.88 1066 TYR A C 1
ATOM 8167 O O . TYR A 1 1066 ? -4.592 2.819 -30.673 1.00 97.88 1066 TYR A O 1
ATOM 8175 N N . ALA A 1 1067 ? -3.394 4.654 -30.175 1.00 97.94 1067 ALA A N 1
ATOM 8176 C CA . ALA A 1 1067 ? -3.539 5.278 -31.484 1.00 97.94 1067 ALA A CA 1
ATOM 8177 C C . ALA A 1 1067 ? -2.176 5.665 -32.059 1.00 97.94 1067 ALA A C 1
ATOM 8179 O O . ALA A 1 1067 ? -1.313 6.177 -31.351 1.00 97.94 1067 ALA A O 1
ATOM 8180 N N . GLY A 1 1068 ? -2.007 5.427 -33.356 1.00 98.06 1068 GLY A N 1
ATOM 8181 C CA . GLY A 1 1068 ? -0.869 5.885 -34.137 1.00 98.06 1068 GLY A CA 1
ATOM 8182 C C . GLY A 1 1068 ? -1.300 6.985 -35.100 1.00 98.06 1068 GLY A C 1
ATOM 8183 O O . GLY A 1 1068 ? -2.203 6.765 -35.912 1.00 98.06 1068 GLY A O 1
ATOM 8184 N N . VAL A 1 1069 ? -0.679 8.162 -35.021 1.00 98.19 1069 VAL A N 1
ATOM 8185 C CA . VAL A 1 1069 ? -1.077 9.343 -35.809 1.00 98.19 1069 VAL A CA 1
ATOM 8186 C C . VAL A 1 1069 ? 0.145 10.037 -36.407 1.00 98.19 1069 VAL A C 1
ATOM 8188 O O . VAL A 1 1069 ? 1.201 10.106 -35.785 1.00 98.19 1069 VAL A O 1
ATOM 8191 N N . LEU A 1 1070 ? -0.006 10.555 -37.621 1.00 97.88 1070 LEU A N 1
ATOM 8192 C CA . LEU A 1 1070 ? 0.960 11.390 -38.330 1.00 97.88 1070 LEU A CA 1
ATOM 8193 C C . LEU A 1 1070 ? 0.442 12.833 -38.350 1.00 97.88 1070 LEU A C 1
ATOM 8195 O O . LEU A 1 1070 ? -0.751 13.041 -38.576 1.00 97.88 1070 LEU A O 1
ATOM 8199 N N . LEU A 1 1071 ? 1.308 13.816 -38.099 1.00 97.50 1071 LEU A N 1
ATOM 8200 C CA . LEU A 1 1071 ? 0.940 15.231 -38.070 1.00 97.50 1071 LEU A CA 1
ATOM 8201 C C . LEU A 1 1071 ? 1.918 16.069 -38.896 1.00 97.50 1071 LEU A C 1
ATOM 8203 O O . LEU A 1 1071 ? 3.131 16.011 -38.689 1.00 97.50 1071 LEU A O 1
ATOM 8207 N N . GLY A 1 1072 ? 1.367 16.905 -39.769 1.00 84.25 1072 GLY A N 1
ATOM 8208 C CA . GLY A 1 1072 ? 2.114 17.873 -40.564 1.00 84.25 1072 GLY A CA 1
ATOM 8209 C C . GLY A 1 1072 ? 2.902 17.243 -41.710 1.00 84.25 1072 GLY A C 1
ATOM 8210 O O . GLY A 1 1072 ? 3.864 16.509 -41.478 1.00 84.25 1072 GLY A O 1
ATOM 8211 N N . GLY A 1 1073 ? 2.510 17.580 -42.937 1.00 67.81 1073 GLY A N 1
ATOM 8212 C CA . GLY A 1 1073 ? 3.156 17.196 -44.195 1.00 67.81 1073 GLY A CA 1
ATOM 8213 C C . GLY A 1 1073 ? 3.571 18.409 -45.009 1.00 67.81 1073 GLY A C 1
ATOM 8214 O O . GLY A 1 1073 ? 2.756 19.362 -45.081 1.00 67.81 1073 GLY A O 1
#

Secondary structure (DSSP, 8-state):
---PBPPPS-PPPTTS-EE--SEEEPTTSS-EEE-SSTT-EEE-TT-B-TTSSEEEETTEEEETTTTEEEEEEEEEGGGTT-TTBSTT-EEEEEE-S--SS--TT-TTHHHHT---HHHHPEE--HHHHHHHHHHTT-SEEEE-SS-GGGGHHHHHHHHHHHHHTT-EEEEEE-----TTTHHHHHHT-SEEEEE---S-HHHIIIIISS-SHHHHHHHHHHHHH---EEEEEEEE-TTTS--HHHHHHHHHHHHHHT-TTS-EEEEE---BTTB-SS-PPPHHHHHHHHHHHHHHT-S-EEEESS--HHHHSEE-TTT--EEEEEETTEEEEE-EETTEETTT-PBPSSB--SS--S-TT--EE--GGGGGGG-SSS------------------------------S-----HHHHHHHHHHHHHHHHHHHTTPPP--S-TTTTTTTT-EESEEEEEEEETTEEEEEEE--SS-EEHHHHHHHHHHHHHHT-TTSPPPPTTTGGGEEEEEEEEEEEEE----GGGGSTT--TTTEEEEEEETTEEEEE-HHHHHHTT--HHHHHHHHHHHTT--TTGGGSTT-EEEEEEEEEEEEEGGGS--TTT------SS-HHHHHHHHHHHHHHHHHHHTTPPPP---TTS---EESEEEEEEEETT-S---EEEEE-SSS-EEHHHHHHHHHHHHHHHHHHHHHHH-----EEEEEEEEEEEEEEEESSSB--TT--TTTEEEEEEETTEEEEEEETTS-HHHHHHHHHHHTT-S-TTT-EEEEEEEEESSSEEEEEE--------SEE--SSBTTTB-SSHHHHHHHHHHHH-SPPSS-B--SEEEE--S-HHHHHHHHHHHHTTB---SEEEEEEE--SS-S-SEEE---SEEEETTEEEEB-HHHHHHHHHHSTTEEE-HHHHSS--TTGGGHHHHHHH-TT-EEEEEEE----HHHHHHHHHHHHHHH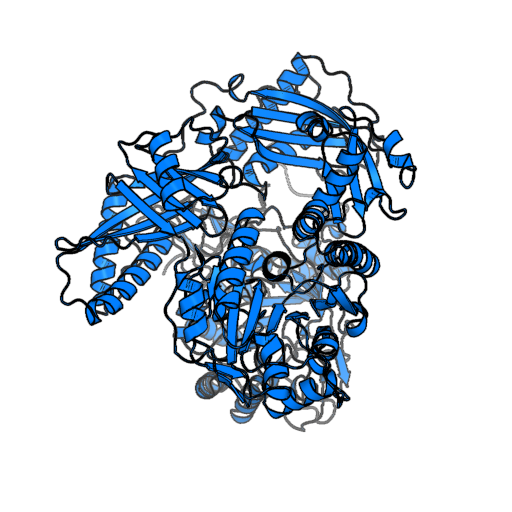HT-SSPPEEEEE----EEE-HHHHHHHHHHHHHHHHTT-HHHHHHHHHHTT---TTHHHHHHHHHHHHHTT----EEEEEEEETHHHH---SSEEEEEEEEE--

pLDDT: mean 87.42, std 14.06, range [20.77, 98.75]

Sequence (1073 aa):
MRSVLTPPESFPTASGAIAGGWWHDAPGGGRIVCDLCPRECQLKPGDRGFCFVRQNTDGRMELTTYGRSIGFCIDPIEKKPLNHFYPGTSVLSFGTAGCNLGCKFCQNWDISKSREVERLSELAMPDVIAAAAKETACRSVAFTYNDPVIWAEYAIDTAKTCRSAGIKSVAVTAGYITPAARPDFFHAMDAANVDLKAFTEDFYQHLTYSHLEPVLETLRWLKHESDVWFEITNLVIPGANDSDDEFRRMCDWILNCIGADVPIHFTAFHPDFRMQDRGPTPHETLLRGKEIALTTGIRYAYVGNVHDVPNQSTWCSTCHELLIERDWHQLGTYRMQGNRCGRCGACIPGHFDATPGNWGRRRQPVRIREYASHRSSAAETRPSIGTIVPLTIPPRDRIVSESMQPVQEIPQLTKSQESSIHRAACEIVMAAVHQSPVQLSDATLQDCAEITVMGVFVTLKRDGQLRGCCGTLGQPMKLLNALRQAAVRTATDDHRFPSVSASELPYLSLDVTLLAGFETITAQGEARIDAVEVGTHGLRIQYGDKSGLLLPSVATEHAWDARTFLEQVCRKAQLPANTWQHADSLLTRFAGHMIAGHFDAVVPAGMVSPQALFVSQTDIKKLAEFARNNIVALRQGAVPGCFPPECSDGTVDGVCLQLRFHDSSIAPTFSCIQLRGGLPLQMTLLKLTEAAATWLRQSDNSRGTMGPMQADLLVLANPNLQGTVERADLRGIDSGRRTVMVSEGQRTAWIFHADSSAQELVAHAAAAAKISTPAAASIVSFESRCSTTTMEDTNVPRAQAGPSVRPPARAGQFYPGTPELLAAAVNECLGVVPAEKQTWSAVMVPHAGLKYSGRIAADVLKQVEIPDTVIIIGPRHTGLGVEWAVAPYDHWQIPGATMAANVELARQLVARIEGLEFDSAAHASEHSIEVELPFLARLAPATRVVGITIGGGSFEQCRRFGQDLALLLSEQETQPLLIISSDMNHFATDEENRRLDELALQAMETMDPAKLYHIVRSESISMCGVLPAVIVMETLLCLDRLSEIKRVSYATSAEVTGDKQRVVGYAGVLLGG

Radius of gyration: 33.09 Å; chains: 1; bounding box: 79×87×91 Å